Protein AF-A0A8B6HEH1-F1 (afdb_monomer_lite)

pLDDT: mean 71.66, std 18.45, range [23.8, 97.88]

Sequence (821 aa):
MSQALVIECKQECWSCSGVESSSECNHRIQCDDGEVCYMHNFVTESGAVEFDYGCGSSLACSNSGSSILGRRSEGHHVKCTLCCDTRLCNDKLNCTNSGQLPSRLPRECTDLQLSVSGVHTIYPYGQMQLPASVYCYVDSSFHTWTVIQRRINGSVNFYRDWQAYKTGFGQANDEYWLGNDNIHELTSDGNHELMVVMTDFSGVTKFAEYLSFHISSEANGYRLLVSKYDGTAGDSLTRQNGHQFTTFDRDNDSSGSNCAVLYKGAWWYDSCHLSNLNGVYFHGHHDEYATGIDWFTFHGKQTCSHCSAPYKGNAKIPPSIPVTLPCSPNHHTICRKCYDESIAVGKFMCPICDHPFEKDMAPIPEYQSEDIMAYQDFRRRCNSFYMEVVSQLCFAEGTPPCDEVVEKLLSFITIQTTRGQQVTKELTVFDDCIDPTPVVRSFLLQHLIRTSGDEVNRHLEQYFRKALQLVDPSKENYSKTLDLCLLVLQCFEDSCHLRNSEENKEQIVAAIDMLKNACNKLKLDKDQLLENMHHLANTRFSLAIAAKYMHKVFTESADLETRLKRLFDSVSKLFDECESSWPKRYFIKYLCRCYGIDSYQTIRRNCDVTIKRWINLPELQKDQIEECCDRFLVCGKQYTQMRETFVKAALNEDGKQIESLLQCKKDQWITEIRFLLVVYREVTMNFLYGEEQHQFAKVKESLQRTLMNCTEHKDLIRDIFTNSLWRHCPDRNISAEMDLSEQGLSCLLAHCQILFKKIPGQKTWLTPLTNFANHPELMVESYLPSMPQDDLEEVKGAILAARDENGLENPVFYSKDKSIQ

Secondary structure (DSSP, 8-state):
----------------EEES-GGG--------TT-EEEEEEEE-TTS-EEEEEEEE-S----TTS---------------------S---SS----SS-PPPSS--SSGGGG--SS-EEEEE-TTGGGSPPEEEEEEE-TT--EEEE-EE-SSS-S-----HHHHHH-EE-TTSSEE--HHHHHHHHTTS---EEE--B-SSS-B--EEESSEEE--GGGTT-EEE--EESSS--SSGGGTTPPPB-SS---SSSSS-HHHHHSS-B--SSS-SEETTSB--SS--SSSS-BSEETTTT--SB-TTT--BSSPPTTSPPPPEEEE--SSS-EEEEHHHHHHHHHTT--B-TTT--B--TTPPPBP----SHHHHHHHHHHHHHHHHHHHIIIIITGGGPPPPHHHHHHHHHTT-EE-TTS-EE-B-SSS-TT-B-SS----HHHHHHHHH--STTHHHHHHHHHHHHHHHS--STT-HHHHHHHHHHHHHHHHHHHHHTT-S--HHHHHHHHHHTTTHHHHTS--STTHHHHHHHHHHHHHHHHHHHHHHHHHHTS-----HHHHHHHHHHHHHHHH-S-SHHHHHHHHHHHHHHHHHHHHHHHHHS-HHHHHHH--GGG-SS---PPP-GGGGG-HHHHHHHHHHHHHHHTT-HHHHHHTT---SSHHHHHHHHHHHHIIIIIIGGGT-S-HHHHHHHHHHHHHHHHHH-S-HHHHHHHHTT-TTTT-GGGS--SSS-HHHHHHHHHHHHHHHHHTTS-TT-GGGHHHHHHHH-GGGSTTSPPTT-----HHHHHHHHHHTB-TT--B------------

Structure (mmCIF, N/CA/C/O backbone):
data_AF-A0A8B6HEH1-F1
#
_entry.id   AF-A0A8B6HEH1-F1
#
loop_
_atom_site.group_PDB
_atom_site.id
_atom_site.type_symbol
_atom_site.label_atom_id
_atom_site.label_alt_id
_atom_site.label_comp_id
_atom_site.label_asym_id
_atom_site.label_entity_id
_atom_site.label_seq_id
_atom_site.pdbx_PDB_ins_code
_atom_site.Cartn_x
_atom_site.Cartn_y
_atom_site.Cartn_z
_atom_site.occupancy
_atom_site.B_iso_or_equiv
_atom_site.auth_seq_id
_atom_site.auth_comp_id
_atom_site.auth_asym_id
_atom_site.auth_atom_id
_atom_site.pdbx_PDB_model_num
ATOM 1 N N . MET A 1 1 ? 21.364 -5.924 -31.049 1.00 32.03 1 MET A N 1
ATOM 2 C CA . MET A 1 1 ? 20.216 -5.529 -30.204 1.00 32.03 1 MET A CA 1
ATOM 3 C C . MET A 1 1 ? 19.393 -4.438 -30.887 1.00 32.03 1 MET A C 1
ATOM 5 O O . MET A 1 1 ? 19.934 -3.811 -31.790 1.00 32.03 1 MET A O 1
ATOM 9 N N . SER A 1 2 ? 18.144 -4.176 -30.466 1.00 23.80 2 SER A N 1
ATOM 10 C CA . SER A 1 2 ? 17.227 -3.189 -31.097 1.00 23.80 2 SER A CA 1
ATOM 11 C C . SER A 1 2 ? 16.513 -2.218 -30.123 1.00 23.80 2 SER A C 1
ATOM 13 O O . SER A 1 2 ? 16.061 -2.708 -29.094 1.00 23.80 2 SER A O 1
ATOM 15 N N . GLN A 1 3 ? 16.457 -0.884 -30.392 1.00 35.00 3 GLN A N 1
ATOM 16 C CA . GLN A 1 3 ? 16.355 0.200 -29.346 1.00 35.00 3 GLN A CA 1
ATOM 17 C C . GLN A 1 3 ? 15.559 1.526 -29.712 1.00 35.00 3 GLN A C 1
ATOM 19 O O . GLN A 1 3 ? 15.245 1.667 -30.895 1.00 35.00 3 GLN A O 1
ATOM 24 N N . ALA A 1 4 ? 15.189 2.439 -28.745 1.00 30.48 4 ALA A N 1
ATOM 25 C CA . ALA A 1 4 ? 14.327 3.698 -28.874 1.00 30.48 4 ALA A CA 1
ATOM 26 C C . ALA A 1 4 ? 14.358 4.799 -27.696 1.00 30.48 4 ALA A C 1
ATOM 28 O O . ALA A 1 4 ? 15.046 4.488 -26.731 1.00 30.48 4 ALA A O 1
ATOM 29 N N . LEU A 1 5 ? 13.707 6.039 -27.771 1.00 31.48 5 LEU A N 1
ATOM 30 C CA . LEU A 1 5 ? 13.684 7.283 -26.829 1.00 31.48 5 LEU A CA 1
ATOM 31 C C . LEU A 1 5 ? 12.525 8.402 -27.085 1.00 31.48 5 LEU A C 1
ATOM 33 O O . LEU A 1 5 ? 11.971 8.249 -28.166 1.00 31.48 5 LEU A O 1
ATOM 37 N N . VAL A 1 6 ? 12.149 9.475 -26.247 1.00 32.34 6 VAL A N 1
ATOM 38 C CA . VAL A 1 6 ? 10.937 10.491 -26.355 1.00 32.34 6 VAL A CA 1
ATOM 39 C C . VAL A 1 6 ? 10.923 11.945 -25.629 1.00 32.34 6 VAL A C 1
ATOM 41 O O . VAL A 1 6 ? 11.729 12.101 -24.717 1.00 32.34 6 VAL A O 1
ATOM 44 N N . ILE A 1 7 ? 10.086 13.015 -26.013 1.00 35.56 7 ILE A N 1
ATOM 45 C CA . ILE A 1 7 ? 10.205 14.545 -25.722 1.00 35.56 7 ILE A CA 1
ATOM 46 C C . ILE A 1 7 ? 8.944 15.613 -25.920 1.00 35.56 7 ILE A C 1
ATOM 48 O O . ILE A 1 7 ? 8.015 15.130 -26.554 1.00 35.56 7 ILE A O 1
ATOM 52 N N . GLU A 1 8 ? 8.838 16.951 -25.434 1.00 34.47 8 GLU A N 1
ATOM 53 C CA . GLU A 1 8 ? 7.821 18.163 -25.706 1.00 34.47 8 GLU A CA 1
ATOM 54 C C . GLU A 1 8 ? 7.902 19.633 -24.954 1.00 34.47 8 GLU A C 1
ATOM 56 O O . GLU A 1 8 ? 8.156 19.561 -23.756 1.00 34.47 8 GLU A O 1
ATOM 61 N N . CYS A 1 9 ? 7.595 20.918 -25.486 1.00 34.59 9 CYS A N 1
ATOM 62 C CA . CYS A 1 9 ? 7.327 22.295 -24.734 1.00 34.59 9 CYS A CA 1
ATOM 63 C C . CYS A 1 9 ? 6.802 23.730 -25.383 1.00 34.59 9 CYS A C 1
ATOM 65 O O . CYS A 1 9 ? 6.236 23.709 -26.481 1.00 34.59 9 CYS A O 1
ATOM 67 N N . LYS A 1 10 ? 6.879 24.978 -24.708 1.00 34.84 10 LYS A N 1
ATOM 68 C CA . LYS A 1 10 ? 6.156 26.376 -24.900 1.00 34.84 10 LYS A CA 1
ATOM 69 C C . LYS A 1 10 ? 6.829 27.819 -24.463 1.00 34.84 10 LYS A C 1
ATOM 71 O O . LYS A 1 10 ? 7.890 27.748 -23.858 1.00 34.84 10 LYS A O 1
ATOM 76 N N . GLN A 1 11 ? 6.274 29.100 -24.694 1.00 39.94 11 GLN A N 1
ATOM 77 C CA . GLN A 1 11 ? 6.852 30.558 -24.460 1.00 39.94 11 GLN A CA 1
ATOM 78 C C . GLN A 1 11 ? 5.931 31.920 -24.247 1.00 39.94 11 GLN A C 1
ATOM 80 O O . GLN A 1 11 ? 4.718 31.758 -24.175 1.00 39.94 11 GLN A O 1
ATOM 85 N N . GLU A 1 12 ? 6.444 33.232 -24.144 1.00 42.25 12 GLU A N 1
ATOM 86 C CA . GLU A 1 12 ? 5.812 34.655 -23.871 1.00 42.25 12 GLU A CA 1
ATOM 87 C C . GLU A 1 12 ? 6.366 35.976 -24.679 1.00 42.25 12 GLU A C 1
ATOM 89 O O . GLU A 1 12 ? 7.328 35.816 -25.419 1.00 42.25 12 GLU A O 1
ATOM 94 N N . CYS A 1 13 ? 5.877 37.283 -24.545 1.00 56.50 13 CYS A N 1
ATOM 95 C CA . CYS A 1 13 ? 6.078 38.511 -25.482 1.00 56.50 13 CYS A CA 1
ATOM 96 C C . CYS A 1 13 ? 6.459 40.014 -25.013 1.00 56.50 13 CYS A C 1
ATOM 98 O O . CYS A 1 13 ? 6.507 40.255 -23.805 1.00 56.50 13 CYS A O 1
ATOM 100 N N . TRP A 1 14 ? 6.693 41.018 -25.954 1.00 57.50 14 TRP A N 1
ATOM 101 C CA . TRP A 1 14 ? 7.097 42.503 -25.826 1.00 57.50 14 TRP A CA 1
ATOM 102 C C . TRP A 1 14 ? 6.756 43.496 -27.034 1.00 57.50 14 TRP A C 1
ATOM 104 O O . TRP A 1 14 ? 6.256 43.007 -28.041 1.00 57.50 14 TRP A O 1
ATOM 114 N N . SER A 1 15 ? 7.032 44.847 -26.995 1.00 56.28 15 SER A N 1
ATOM 115 C CA . SER A 1 15 ? 6.856 45.842 -28.134 1.00 56.28 15 SER A CA 1
ATOM 116 C C . SER A 1 15 ? 7.619 47.214 -28.077 1.00 56.28 15 SER A C 1
ATOM 118 O O . SER A 1 15 ? 7.469 47.951 -27.104 1.00 56.28 15 SER A O 1
ATOM 120 N N . CYS A 1 16 ? 8.285 47.645 -29.175 1.00 57.88 16 CYS A N 1
ATOM 121 C CA . CYS A 1 16 ? 8.929 48.967 -29.448 1.00 57.88 16 CYS A CA 1
ATOM 122 C C . CYS A 1 16 ? 9.173 49.178 -30.973 1.00 57.88 16 CYS A C 1
ATOM 124 O O . CYS A 1 16 ? 9.117 48.205 -31.711 1.00 57.88 16 CYS A O 1
ATOM 126 N N . SER A 1 17 ? 9.555 50.372 -31.463 1.00 59.47 17 SER A N 1
ATOM 127 C CA . SER A 1 17 ? 9.882 50.598 -32.898 1.00 59.47 17 SER A CA 1
ATOM 128 C C . SER A 1 17 ? 11.116 51.486 -33.117 1.00 59.47 17 SER A C 1
ATOM 130 O O . SER A 1 17 ? 11.271 52.482 -32.414 1.00 59.47 17 SER A O 1
ATOM 132 N N . GLY A 1 18 ? 11.941 51.178 -34.128 1.00 56.84 18 GLY A N 1
ATOM 133 C CA . GLY A 1 18 ? 13.059 52.031 -34.575 1.00 56.84 18 GLY A CA 1
ATOM 134 C C . GLY A 1 18 ? 14.315 51.950 -33.699 1.00 56.84 18 GLY A C 1
ATOM 135 O O . GLY A 1 18 ? 15.012 52.944 -33.523 1.00 56.84 18 GLY A O 1
ATOM 136 N N . VAL A 1 19 ? 14.572 50.788 -33.090 1.00 64.25 19 VAL A N 1
ATOM 137 C CA . VAL A 1 19 ? 15.758 50.534 -32.249 1.00 64.25 19 VAL A CA 1
ATOM 138 C C . VAL A 1 19 ? 16.758 49.634 -32.974 1.00 64.25 19 VAL A C 1
ATOM 140 O O . VAL A 1 19 ? 16.345 48.736 -33.704 1.00 64.25 19 VAL A O 1
ATOM 143 N N . GLU A 1 20 ? 18.061 49.833 -32.759 1.00 53.78 20 GLU A N 1
ATOM 144 C CA . GLU A 1 20 ? 19.129 49.031 -33.393 1.00 53.78 20 GLU A CA 1
ATOM 145 C C . GLU A 1 20 ? 19.333 47.649 -32.726 1.00 53.78 20 GLU A C 1
ATOM 147 O O . GLU A 1 20 ? 20.056 46.802 -33.251 1.00 53.78 20 GLU A O 1
ATOM 152 N N . SER A 1 21 ? 18.696 47.392 -31.574 1.00 55.38 21 SER A N 1
ATOM 153 C CA . SER A 1 21 ? 18.844 46.151 -30.798 1.00 55.38 21 SER A CA 1
ATOM 154 C C . SER A 1 21 ? 17.564 45.750 -30.052 1.00 55.38 21 SER A C 1
ATOM 156 O O . SER A 1 21 ? 16.826 46.594 -29.543 1.00 55.38 21 SER A O 1
ATOM 158 N N . SER A 1 22 ? 17.319 44.441 -29.917 1.00 50.69 22 SER A N 1
ATOM 159 C CA . SER A 1 22 ? 16.185 43.896 -29.151 1.00 50.69 22 SER A CA 1
ATOM 160 C C . SER A 1 22 ? 16.319 44.084 -27.641 1.00 50.69 22 SER A C 1
ATOM 162 O O . SER A 1 22 ? 15.313 44.268 -26.958 1.00 50.69 22 SER A O 1
ATOM 164 N N . SER A 1 23 ? 17.546 44.102 -27.112 1.00 56.97 23 SER A N 1
ATOM 165 C CA . SER A 1 23 ? 17.813 44.254 -25.674 1.00 56.97 23 SER A CA 1
ATOM 166 C C . SER A 1 23 ? 17.598 45.677 -25.148 1.00 56.97 23 SER A C 1
ATOM 168 O O . SER A 1 23 ? 17.706 45.911 -23.947 1.00 56.97 23 SER A O 1
ATOM 170 N N . GLU A 1 24 ? 17.321 46.636 -26.032 1.00 53.62 24 GLU A N 1
ATOM 171 C CA . GLU A 1 24 ? 17.087 48.044 -25.690 1.00 53.62 24 GLU A CA 1
ATOM 172 C C . GLU A 1 24 ? 15.585 48.378 -25.605 1.00 53.62 24 GLU A C 1
ATOM 174 O O . GLU A 1 24 ? 15.198 49.419 -25.064 1.00 53.62 24 GLU A O 1
ATOM 179 N N . CYS A 1 25 ? 14.719 47.462 -26.058 1.00 57.09 25 CYS A N 1
ATOM 180 C CA . CYS A 1 25 ? 13.272 47.598 -25.948 1.00 57.09 25 CYS A CA 1
ATOM 181 C C . CYS A 1 25 ? 12.775 47.291 -24.525 1.00 57.09 25 CYS A C 1
ATOM 183 O O . CYS A 1 25 ? 12.595 46.140 -24.136 1.00 57.09 25 CYS A O 1
ATOM 185 N N . ASN A 1 26 ? 12.510 48.343 -23.748 1.00 56.72 26 ASN A N 1
ATOM 186 C CA . ASN A 1 26 ? 12.128 48.239 -22.334 1.00 56.72 26 ASN A CA 1
ATOM 187 C C . ASN A 1 26 ? 10.605 48.311 -22.068 1.00 56.72 26 ASN A C 1
ATOM 189 O O . ASN A 1 26 ? 10.190 48.406 -20.910 1.00 56.72 26 ASN A O 1
ATOM 193 N N . HIS A 1 27 ? 9.752 48.270 -23.100 1.00 49.78 27 HIS A N 1
ATOM 194 C CA . HIS A 1 27 ? 8.292 48.288 -22.934 1.00 49.78 27 HIS A CA 1
ATOM 195 C C . HIS A 1 27 ? 7.636 46.951 -23.291 1.00 49.78 27 HIS A C 1
ATOM 197 O O . HIS A 1 27 ? 7.671 46.470 -24.425 1.00 49.78 27 HIS A O 1
ATOM 203 N N . ARG A 1 28 ? 7.008 46.343 -22.278 1.00 57.47 28 ARG A N 1
ATOM 204 C CA . ARG A 1 28 ? 6.197 45.137 -22.428 1.00 57.47 28 ARG A CA 1
ATOM 205 C C . ARG A 1 28 ? 4.759 45.531 -22.735 1.00 57.47 28 ARG A C 1
ATOM 207 O O . ARG A 1 28 ? 4.205 46.380 -22.040 1.00 57.47 28 ARG A O 1
ATOM 214 N N . ILE A 1 29 ? 4.155 44.879 -23.723 1.00 48.97 29 ILE A N 1
ATOM 215 C CA . ILE A 1 29 ? 2.712 44.946 -23.971 1.00 48.97 29 ILE A CA 1
ATOM 216 C C . ILE A 1 29 ? 2.129 43.537 -23.993 1.00 48.97 29 ILE A C 1
ATOM 218 O O . ILE A 1 29 ? 2.853 4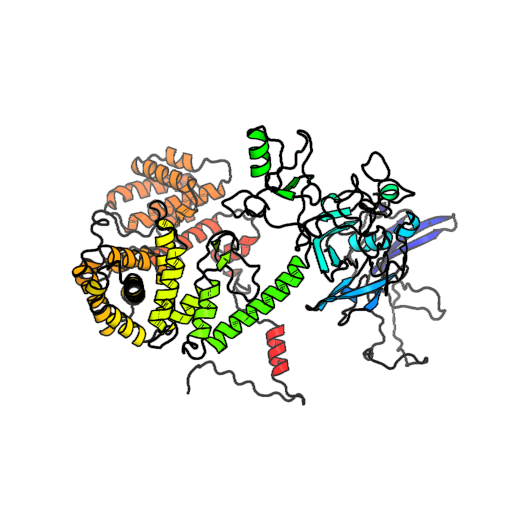2.551 -24.147 1.00 48.97 29 ILE A O 1
ATOM 222 N N . GLN A 1 30 ? 0.815 43.471 -23.844 1.00 51.16 30 GLN A N 1
ATOM 223 C CA . GLN A 1 30 ? 0.006 42.270 -23.963 1.00 51.16 30 GLN A CA 1
ATOM 224 C C . GLN A 1 30 ? -0.860 42.444 -25.218 1.00 51.16 30 GLN A C 1
ATOM 226 O O . GLN A 1 30 ? -1.449 43.510 -25.388 1.00 51.16 30 GLN A O 1
ATOM 231 N N . CYS A 1 31 ? -0.876 41.457 -26.116 1.00 51.28 31 CYS A N 1
ATOM 232 C CA . CYS A 1 31 ? -1.700 41.520 -27.326 1.00 51.28 31 CYS A CA 1
ATOM 233 C C . CYS A 1 31 ? -3.161 41.166 -27.013 1.00 51.28 31 CYS A C 1
ATOM 235 O O . CYS A 1 31 ? -3.418 40.341 -26.134 1.00 51.28 31 CYS A O 1
ATOM 237 N N . ASP A 1 32 ? -4.092 41.775 -27.750 1.00 43.62 32 ASP A N 1
ATOM 238 C CA . ASP A 1 32 ? -5.517 41.427 -27.717 1.00 43.62 32 ASP A CA 1
ATOM 239 C C . ASP A 1 32 ? -5.767 40.042 -28.356 1.00 43.62 32 ASP A C 1
ATOM 241 O O . ASP A 1 32 ? -4.975 39.567 -29.177 1.00 43.62 32 ASP A O 1
ATOM 245 N N . ASP A 1 33 ? -6.892 39.402 -28.013 1.00 45.25 33 ASP A N 1
ATOM 246 C CA . ASP A 1 33 ? -7.259 38.065 -28.504 1.00 45.25 33 ASP A CA 1
ATOM 247 C C . ASP A 1 33 ? -7.231 37.966 -30.043 1.00 45.25 33 ASP A C 1
ATOM 249 O O . ASP A 1 33 ? -8.052 38.554 -30.752 1.00 45.25 33 ASP A O 1
ATOM 253 N N . GLY A 1 34 ? -6.297 37.163 -30.562 1.00 43.25 34 GLY A N 1
ATOM 254 C CA . GLY A 1 34 ? -6.119 36.913 -31.996 1.00 43.25 34 GLY A CA 1
ATOM 255 C C . GLY A 1 34 ? -5.056 37.774 -32.692 1.00 43.25 34 GLY A C 1
ATOM 256 O O . GLY A 1 34 ? -4.797 37.549 -33.877 1.00 43.25 34 GLY A O 1
ATOM 257 N N . GLU A 1 35 ? -4.407 38.708 -31.991 1.00 45.03 35 GLU A N 1
ATOM 258 C CA . GLU A 1 35 ? -3.171 39.347 -32.459 1.00 45.03 35 GLU A CA 1
ATOM 259 C C . GLU A 1 35 ? -1.938 38.632 -31.876 1.00 45.03 35 GLU A C 1
ATOM 261 O O . GLU A 1 35 ? -1.900 38.269 -30.702 1.00 45.03 35 GLU A O 1
ATOM 266 N N . VAL A 1 36 ? -0.907 38.429 -32.701 1.00 48.28 36 VAL A N 1
ATOM 267 C CA . VAL A 1 36 ? 0.369 37.817 -32.298 1.00 48.28 36 VAL A CA 1
ATOM 268 C C . VAL A 1 36 ? 1.513 38.821 -32.351 1.00 48.28 36 VAL A C 1
ATOM 270 O O . VAL A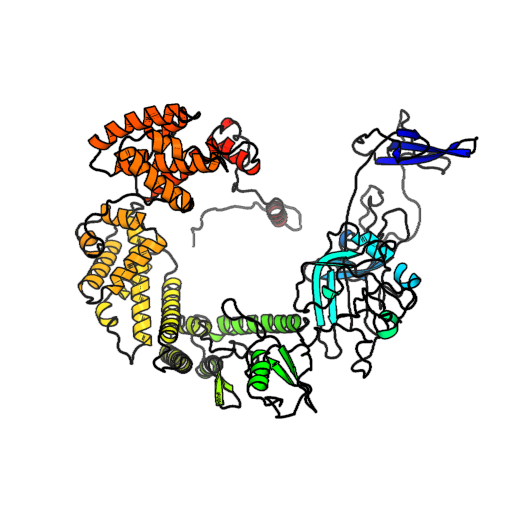 1 36 ? 1.525 39.758 -33.151 1.00 48.28 36 VAL A O 1
ATOM 273 N N . CYS A 1 37 ? 2.485 38.598 -31.477 1.00 55.88 37 CYS A N 1
ATOM 274 C CA . CYS A 1 37 ? 3.676 39.417 -31.317 1.00 55.88 37 CYS A CA 1
ATOM 275 C C . CYS A 1 37 ? 4.624 39.183 -32.503 1.00 55.88 37 CYS A C 1
ATOM 277 O O . CYS A 1 37 ? 5.023 38.044 -32.751 1.00 55.88 37 CYS A O 1
ATOM 279 N N . TYR A 1 38 ? 5.008 40.238 -33.217 1.00 57.66 38 TYR A N 1
ATOM 280 C CA . TYR A 1 38 ? 5.965 40.174 -34.320 1.00 57.66 38 TYR A CA 1
ATOM 281 C C . TYR A 1 38 ? 7.211 41.015 -34.040 1.00 57.66 38 TYR A C 1
ATOM 283 O O . TYR A 1 38 ? 7.195 41.957 -33.248 1.00 57.66 38 TYR A O 1
ATOM 291 N N . MET A 1 39 ? 8.287 40.666 -34.742 1.00 52.06 39 MET A N 1
ATOM 292 C CA . MET A 1 39 ? 9.542 41.402 -34.815 1.00 52.06 39 MET A CA 1
ATOM 293 C C . MET A 1 39 ? 9.950 41.454 -36.287 1.00 52.06 39 MET A C 1
ATOM 295 O O . MET A 1 39 ? 10.003 40.417 -36.945 1.00 52.06 39 MET A O 1
ATOM 299 N N . HIS A 1 40 ? 10.216 42.645 -36.810 1.00 53.22 40 HIS A N 1
ATOM 300 C CA . HIS A 1 40 ? 10.574 42.859 -38.207 1.00 53.22 40 HIS A CA 1
ATOM 301 C C . HIS A 1 40 ? 11.711 43.876 -38.295 1.00 53.22 40 HIS A C 1
ATOM 303 O O . HIS A 1 40 ? 11.538 45.035 -37.923 1.00 53.22 40 HIS A O 1
ATOM 309 N N . ASN A 1 41 ? 12.871 43.469 -38.810 1.00 52.12 41 ASN A N 1
ATOM 310 C CA . ASN A 1 41 ? 13.980 44.386 -39.057 1.00 52.12 41 ASN A CA 1
ATOM 311 C C . ASN A 1 41 ? 13.967 44.934 -40.487 1.00 52.12 41 ASN A C 1
ATOM 313 O O . ASN A 1 41 ? 13.458 44.314 -41.420 1.00 52.12 41 ASN A O 1
ATOM 317 N N . PHE A 1 42 ? 14.509 46.134 -40.659 1.00 55.09 42 PHE A N 1
ATOM 318 C CA . PHE A 1 42 ? 14.665 46.781 -41.954 1.00 55.09 42 PHE A CA 1
ATOM 319 C C . PHE A 1 42 ? 15.983 47.553 -41.996 1.00 55.09 42 PHE A C 1
ATOM 321 O O . PHE A 1 42 ? 16.473 48.049 -40.984 1.00 55.09 42 PHE A O 1
ATOM 328 N N . VAL A 1 43 ? 16.577 47.631 -43.186 1.00 52.34 43 VAL A N 1
ATOM 329 C CA . VAL A 1 43 ? 17.823 48.371 -43.403 1.00 52.34 43 VAL A CA 1
ATOM 330 C C . VAL A 1 43 ? 17.465 49.754 -43.931 1.00 52.34 43 VAL A C 1
ATOM 332 O O . VAL A 1 43 ? 16.775 49.875 -44.943 1.00 52.34 43 VAL A O 1
ATOM 335 N N . THR A 1 44 ? 17.909 50.792 -43.233 1.00 57.53 44 THR A N 1
ATOM 336 C CA . THR A 1 44 ? 17.736 52.192 -43.638 1.00 57.53 44 THR A CA 1
ATOM 337 C C . THR A 1 44 ? 18.672 52.548 -44.800 1.00 57.53 44 THR A C 1
ATOM 339 O O . THR A 1 44 ? 19.648 51.847 -45.068 1.00 57.53 44 THR A O 1
ATOM 342 N N . GLU A 1 45 ? 18.418 53.657 -45.504 1.00 53.47 45 GLU A N 1
ATOM 343 C CA . GLU A 1 45 ? 19.245 54.075 -46.657 1.00 53.47 45 GLU A CA 1
ATOM 344 C C . GLU A 1 45 ? 20.709 54.404 -46.289 1.00 53.47 45 GLU A C 1
ATOM 346 O O . GLU A 1 45 ? 21.577 54.417 -47.161 1.00 53.47 45 GLU A O 1
ATOM 351 N N . SER A 1 46 ? 21.009 54.629 -45.004 1.00 58.44 46 SER A N 1
ATOM 352 C CA . SER A 1 46 ? 22.373 54.778 -44.473 1.00 58.44 46 SER A CA 1
ATOM 353 C C . SER A 1 46 ? 23.090 53.442 -44.214 1.00 58.44 46 SER A C 1
ATOM 355 O O . SER A 1 46 ? 24.283 53.447 -43.911 1.00 58.44 46 SER A O 1
ATOM 357 N N . GLY A 1 47 ? 22.392 52.308 -44.330 1.00 44.16 47 GLY A N 1
ATOM 358 C CA . GLY A 1 47 ? 22.907 50.964 -44.059 1.00 44.16 47 GLY A CA 1
ATOM 359 C C . GLY A 1 47 ? 22.759 50.491 -42.606 1.00 44.16 47 GLY A C 1
ATOM 360 O O . GLY A 1 47 ? 23.176 49.373 -42.306 1.00 44.16 47 GLY A O 1
ATOM 361 N N . ALA A 1 48 ? 22.171 51.295 -41.713 1.00 51.94 48 ALA A N 1
ATOM 362 C CA . ALA A 1 48 ? 21.872 50.878 -40.340 1.00 51.94 48 ALA A CA 1
ATOM 363 C C . ALA A 1 48 ? 20.639 49.956 -40.301 1.00 51.94 48 ALA A C 1
ATOM 365 O O . ALA A 1 48 ? 19.691 50.151 -41.067 1.00 51.94 48 ALA A O 1
ATOM 366 N N . VAL A 1 49 ? 20.655 48.952 -39.421 1.00 55.03 49 VAL A N 1
ATOM 367 C CA . VAL A 1 49 ? 19.581 47.953 -39.290 1.00 55.03 49 VAL A CA 1
ATOM 368 C C . VAL A 1 49 ? 18.735 48.281 -38.065 1.00 55.03 49 VAL A C 1
ATOM 370 O O . VAL A 1 49 ? 19.179 48.094 -36.936 1.00 55.03 49 VAL A O 1
ATOM 373 N N . GLU A 1 50 ? 17.511 48.744 -38.296 1.00 59.75 50 GLU A N 1
ATOM 374 C CA . GLU A 1 50 ? 16.533 49.042 -37.248 1.00 59.75 50 GLU A CA 1
ATOM 375 C C . GLU A 1 50 ? 15.487 47.925 -37.140 1.00 59.75 50 GLU A C 1
ATOM 377 O O . GLU A 1 50 ? 15.244 47.171 -38.086 1.00 59.75 50 GLU A O 1
ATOM 382 N N . PHE A 1 51 ? 14.855 47.819 -35.973 1.00 57.88 51 PHE A N 1
ATOM 383 C CA . PHE A 1 51 ? 13.893 46.775 -35.636 1.00 57.88 51 PHE A CA 1
ATOM 384 C C . PHE A 1 51 ? 12.542 47.372 -35.188 1.00 57.88 51 PHE A C 1
ATOM 386 O O . PHE A 1 51 ? 12.490 48.322 -34.403 1.00 57.88 51 PHE A O 1
ATOM 393 N N . ASP A 1 52 ? 11.444 46.784 -35.669 1.00 52.66 52 ASP A N 1
ATOM 394 C CA . ASP A 1 52 ? 10.049 47.109 -35.340 1.00 52.66 52 ASP A CA 1
ATOM 395 C C . ASP A 1 52 ? 9.373 45.908 -34.652 1.00 52.66 52 ASP A C 1
ATOM 397 O O . ASP A 1 52 ? 9.439 44.788 -35.161 1.00 52.66 52 ASP A O 1
ATOM 401 N N . TYR A 1 53 ? 8.747 46.119 -33.492 1.00 62.25 53 TYR A N 1
ATOM 402 C CA . TYR A 1 53 ? 8.149 45.082 -32.640 1.00 62.25 53 TYR A CA 1
ATOM 403 C C . TYR A 1 53 ? 6.743 45.509 -32.200 1.00 62.25 53 TYR A C 1
ATOM 405 O O . TYR A 1 53 ? 6.578 46.597 -31.648 1.00 62.25 53 TYR A O 1
ATOM 413 N N . GLY A 1 54 ? 5.742 44.640 -32.348 1.00 55.81 54 GLY A N 1
ATOM 414 C CA . GLY A 1 54 ? 4.369 44.940 -31.928 1.00 55.81 54 GLY A CA 1
ATOM 415 C C . GLY A 1 54 ? 3.413 43.753 -32.035 1.00 55.81 54 GLY A C 1
ATOM 416 O O . GLY A 1 54 ? 3.835 42.631 -32.299 1.00 55.81 54 GLY A O 1
ATOM 417 N N . CYS A 1 55 ? 2.116 44.003 -31.842 1.00 57.09 55 CYS A N 1
ATOM 418 C CA . CYS A 1 55 ? 1.038 43.026 -32.048 1.00 57.09 55 CYS A CA 1
ATOM 419 C C . CYS A 1 55 ? 0.412 43.194 -33.444 1.00 57.09 55 CYS A C 1
ATOM 421 O O . CYS A 1 55 ? 0.288 44.319 -33.938 1.00 57.09 55 CYS A O 1
ATOM 423 N N . GLY A 1 56 ? 0.035 42.094 -34.100 1.00 47.91 56 GLY A N 1
ATOM 424 C CA . GLY A 1 56 ? -0.583 42.131 -35.427 1.00 47.91 56 GLY A CA 1
ATOM 425 C C . GLY A 1 56 ? -1.423 40.899 -35.769 1.00 47.91 56 GLY A C 1
ATOM 426 O O . GLY A 1 56 ? -1.251 39.825 -35.196 1.00 47.91 56 GLY A O 1
ATOM 427 N N . SER A 1 57 ? -2.338 41.061 -36.729 1.00 48.44 57 SER A N 1
ATOM 428 C CA . SER A 1 57 ? -3.240 40.008 -37.215 1.00 48.44 57 SER A CA 1
ATOM 429 C C . SER A 1 57 ? -2.768 39.430 -38.556 1.00 48.44 57 SER A C 1
ATOM 431 O O . SER A 1 57 ? -2.236 40.144 -39.406 1.00 48.44 57 SER A O 1
ATOM 433 N N . SER A 1 58 ? -2.983 38.130 -38.769 1.00 42.94 58 SER A N 1
ATOM 434 C CA . SER A 1 58 ? -2.432 37.358 -39.895 1.00 42.94 58 SER A CA 1
ATOM 435 C C . SER A 1 58 ? -3.244 37.411 -41.201 1.00 42.94 58 SER A C 1
ATOM 437 O O . SER A 1 58 ? -2.846 36.797 -42.191 1.00 42.94 58 SER A O 1
ATOM 439 N N . LEU A 1 59 ? -4.381 38.117 -41.238 1.00 42.34 59 LEU A N 1
ATOM 440 C CA . LEU A 1 59 ? -5.392 37.987 -42.300 1.00 42.34 59 LEU A CA 1
ATOM 441 C C . LEU A 1 59 ? -5.574 39.241 -43.174 1.00 42.34 59 LEU A C 1
ATOM 443 O O . LEU A 1 59 ? -6.659 39.815 -43.252 1.00 42.34 59 LEU A O 1
ATOM 447 N N . ALA A 1 60 ? -4.527 39.615 -43.916 1.00 36.19 60 ALA A N 1
ATOM 448 C CA . ALA A 1 60 ? -4.655 40.470 -45.101 1.00 36.19 60 ALA A CA 1
ATOM 449 C C . ALA A 1 60 ? -3.553 40.182 -46.138 1.00 36.19 60 ALA A C 1
ATOM 451 O O . ALA A 1 60 ? -2.366 40.280 -45.838 1.00 36.19 60 ALA A O 1
ATOM 452 N N . CYS A 1 61 ? -3.949 39.882 -47.379 1.00 32.66 61 CYS A N 1
ATOM 453 C CA . CYS A 1 61 ? -3.065 39.836 -48.549 1.00 32.66 61 CYS A CA 1
ATOM 454 C C . CYS A 1 61 ? -3.466 40.940 -49.534 1.00 32.66 61 CYS A C 1
ATOM 456 O O . CYS A 1 61 ? -4.655 41.211 -49.703 1.00 32.66 61 CYS A O 1
ATOM 458 N N . SER A 1 62 ? -2.494 41.548 -50.219 1.00 34.00 62 SER A N 1
ATOM 459 C CA . SER A 1 62 ? -2.773 42.485 -51.315 1.00 34.00 62 SER A CA 1
ATOM 460 C C . SER A 1 62 ? -2.837 41.766 -52.671 1.00 34.00 62 SER A C 1
ATOM 462 O O . SER A 1 62 ? -2.211 40.724 -52.871 1.00 34.00 62 SER A O 1
ATOM 464 N N . ASN A 1 63 ? -3.573 42.339 -53.630 1.00 36.31 63 ASN A N 1
ATOM 465 C CA . ASN A 1 63 ? -3.852 41.725 -54.939 1.00 36.31 63 ASN A CA 1
ATOM 466 C C . ASN A 1 63 ? -2.625 41.558 -55.869 1.00 36.31 63 ASN A C 1
ATOM 468 O O . ASN A 1 63 ? -2.789 41.104 -56.999 1.00 36.31 63 ASN A O 1
ATOM 472 N N . SER A 1 64 ? -1.415 41.933 -55.439 1.00 35.94 64 SER A N 1
ATOM 473 C CA . SER A 1 64 ? -0.168 41.811 -56.214 1.00 35.94 64 SER A CA 1
ATOM 474 C C . SER A 1 64 ? 0.731 40.636 -55.802 1.00 35.94 64 SER A C 1
ATOM 476 O O . SER A 1 64 ? 1.758 40.427 -56.441 1.00 35.94 64 SER A O 1
ATOM 478 N N . GLY A 1 65 ? 0.352 39.844 -54.790 1.00 41.91 65 GLY A N 1
ATOM 479 C CA . GLY A 1 65 ? 0.978 38.539 -54.520 1.00 41.91 65 GLY A CA 1
ATOM 480 C C . GLY A 1 65 ? 2.355 38.556 -53.842 1.00 41.91 65 GLY A C 1
ATOM 481 O O . GLY A 1 65 ? 3.032 37.532 -53.857 1.00 41.91 65 GLY A O 1
ATOM 482 N N . SER A 1 66 ? 2.755 39.673 -53.225 1.00 36.28 66 SER A N 1
ATOM 483 C CA . SER A 1 66 ? 4.005 39.794 -52.457 1.00 36.28 66 SER A CA 1
ATOM 484 C C . SER A 1 66 ? 3.761 40.428 -51.085 1.00 36.28 66 SER A C 1
ATOM 486 O O . SER A 1 66 ? 3.066 41.439 -50.996 1.00 36.28 66 SER A O 1
ATOM 488 N N . SER A 1 67 ? 4.397 39.857 -50.054 1.00 31.59 67 SER A N 1
ATOM 489 C CA . SER A 1 67 ? 4.361 40.249 -48.630 1.00 31.59 67 SER A CA 1
ATOM 490 C C . SER A 1 67 ? 3.005 40.094 -47.915 1.00 31.59 67 SER A C 1
ATOM 492 O O . SER A 1 67 ? 1.977 40.593 -48.365 1.00 31.59 67 SER A O 1
ATOM 494 N N . ILE A 1 68 ? 3.019 39.430 -46.748 1.00 34.94 68 ILE A N 1
ATOM 495 C CA . ILE A 1 68 ? 1.835 39.165 -45.907 1.00 34.94 68 ILE A CA 1
ATOM 496 C C . ILE A 1 68 ? 2.087 39.656 -44.470 1.00 34.94 68 ILE A C 1
ATOM 498 O O . ILE A 1 68 ? 2.338 38.869 -43.565 1.00 34.94 68 ILE A O 1
ATOM 502 N N . LEU A 1 69 ? 2.021 40.974 -44.265 1.00 35.66 69 LEU A N 1
ATOM 503 C CA . LEU A 1 69 ? 1.825 41.599 -42.950 1.00 35.66 69 LEU A CA 1
ATOM 504 C C . LEU A 1 69 ? 0.981 42.866 -43.136 1.00 35.66 69 LEU A C 1
ATOM 506 O O . LEU A 1 69 ? 1.469 43.893 -43.609 1.00 35.66 69 LEU A O 1
ATOM 510 N N . GLY A 1 70 ? -0.305 42.788 -42.794 1.00 37.62 70 GLY A N 1
ATOM 511 C CA . GLY A 1 70 ? -1.219 43.926 -42.857 1.00 37.62 70 GLY A CA 1
ATOM 512 C C . GLY A 1 70 ? -1.229 44.715 -41.550 1.00 37.62 70 GLY A C 1
ATOM 513 O O . GLY A 1 70 ? -1.776 44.244 -40.556 1.00 37.62 70 GLY A O 1
ATOM 514 N N . ARG A 1 71 ? -0.697 45.945 -41.545 1.00 40.47 71 ARG A N 1
ATOM 515 C CA . ARG A 1 71 ? -1.014 46.914 -40.476 1.00 40.47 71 ARG A CA 1
ATOM 516 C C . ARG A 1 71 ? -2.505 47.290 -40.544 1.00 40.47 71 ARG A C 1
ATOM 518 O O . ARG A 1 71 ? -3.082 47.321 -41.633 1.00 40.47 71 ARG A O 1
ATOM 525 N N . ARG A 1 72 ? -3.121 47.604 -39.392 1.00 33.94 72 ARG A N 1
ATOM 526 C CA . ARG A 1 72 ? -4.531 48.041 -39.310 1.00 33.94 72 ARG A CA 1
ATOM 527 C C . ARG A 1 72 ? -4.802 49.187 -40.297 1.00 33.94 72 ARG A C 1
ATOM 529 O O . ARG A 1 72 ? -4.128 50.213 -40.263 1.00 33.94 72 ARG A O 1
ATOM 536 N N . SER A 1 73 ? -5.816 49.016 -41.141 1.00 34.50 73 SER A N 1
ATOM 537 C CA . SER A 1 73 ? -6.413 50.073 -41.965 1.00 34.50 73 SER A CA 1
ATOM 538 C C . SER A 1 73 ? -7.931 49.874 -42.016 1.00 34.50 73 SER A C 1
ATOM 540 O O . SER A 1 73 ? -8.425 48.752 -41.896 1.00 34.50 73 SER A O 1
ATOM 542 N N . GLU A 1 74 ? -8.685 50.968 -42.090 1.00 36.56 74 GLU A N 1
ATOM 543 C CA . GLU A 1 74 ? -10.109 50.964 -41.747 1.00 36.56 74 GLU A CA 1
ATOM 544 C C . GLU A 1 74 ? -11.025 50.721 -42.965 1.00 36.56 74 GLU A C 1
ATOM 546 O O . GLU A 1 74 ? -11.320 51.641 -43.726 1.00 36.56 74 GLU A O 1
ATOM 551 N N . GLY A 1 75 ? -11.573 49.502 -43.090 1.00 35.88 75 GLY A N 1
ATOM 552 C CA . GLY A 1 75 ? -12.930 49.308 -43.629 1.00 35.88 75 GLY A CA 1
ATOM 553 C C . GLY A 1 75 ? -13.172 48.298 -44.770 1.00 35.88 75 GLY A C 1
ATOM 554 O O . GLY A 1 75 ? -12.462 48.257 -45.768 1.00 35.88 75 GLY A O 1
ATOM 555 N N . HIS A 1 76 ? -14.336 47.639 -44.658 1.00 28.95 76 HIS A N 1
ATOM 556 C CA . HIS A 1 76 ? -15.140 46.950 -45.691 1.00 28.95 76 HIS A CA 1
ATOM 557 C C . HIS A 1 76 ? -14.742 45.538 -46.193 1.00 28.95 76 HIS A C 1
ATOM 559 O O . HIS A 1 76 ? -13.593 45.115 -46.176 1.00 28.95 76 HIS A O 1
ATOM 565 N N . HIS A 1 77 ? -15.777 44.779 -46.598 1.00 38.62 77 HIS A N 1
ATOM 566 C CA . HIS A 1 77 ? -15.764 43.326 -46.853 1.00 38.62 77 HIS A CA 1
ATOM 567 C C . HIS A 1 77 ? -15.637 42.936 -48.339 1.00 38.62 77 HIS A C 1
ATOM 569 O O . HIS A 1 77 ? -16.213 43.606 -49.195 1.00 38.62 77 HIS A O 1
ATOM 575 N N . VAL A 1 78 ? -15.097 41.736 -48.620 1.00 27.48 78 VAL A N 1
ATOM 576 C CA . VAL A 1 78 ? -15.387 40.935 -49.837 1.00 27.48 78 VAL A CA 1
ATOM 577 C C . VAL A 1 78 ? -15.472 39.432 -49.476 1.00 27.48 78 VAL A C 1
ATOM 579 O O . VAL A 1 78 ? -14.858 38.994 -48.508 1.00 27.48 78 VAL A O 1
ATOM 582 N N . LYS A 1 79 ? -16.258 38.637 -50.224 1.00 28.11 79 LYS A N 1
ATOM 583 C CA . LYS A 1 79 ? -16.402 37.168 -50.064 1.00 28.11 79 LYS A CA 1
ATOM 584 C C . LYS A 1 79 ? -15.364 36.373 -50.874 1.00 28.11 79 LYS A C 1
ATOM 586 O O . LYS A 1 79 ? -14.995 36.787 -51.968 1.00 28.11 79 LYS A O 1
ATOM 591 N N . CYS A 1 80 ? -15.012 35.175 -50.400 1.00 28.45 80 CYS A N 1
ATOM 592 C CA . CYS A 1 80 ? -14.283 34.157 -51.175 1.00 28.45 80 CYS A CA 1
ATOM 593 C C . CYS A 1 80 ? -15.247 33.230 -51.959 1.00 28.45 80 CYS A C 1
ATOM 595 O O . CYS A 1 80 ? -16.414 33.102 -51.585 1.00 28.45 80 CYS A O 1
ATOM 597 N N . THR A 1 81 ? -14.771 32.592 -53.039 1.00 27.81 81 THR A N 1
ATOM 598 C CA . THR A 1 81 ? -15.550 31.690 -53.922 1.00 27.81 81 THR A CA 1
ATOM 599 C C . THR A 1 81 ? -14.742 30.422 -54.271 1.00 27.81 81 THR A C 1
ATOM 601 O O . THR A 1 81 ? -13.521 30.421 -54.155 1.00 27.81 81 THR A O 1
ATOM 604 N N . LEU A 1 82 ? -15.426 29.333 -54.642 1.00 33.62 82 LEU A N 1
ATOM 605 C CA . LEU A 1 82 ? -14.939 27.941 -54.625 1.00 33.62 82 LEU A CA 1
ATOM 606 C C . LEU A 1 82 ? -13.746 27.574 -55.544 1.00 33.62 82 LEU A C 1
ATOM 608 O O . LEU A 1 82 ? -13.690 27.963 -56.705 1.00 33.62 82 LEU A O 1
ATOM 612 N N . CYS A 1 83 ? -12.913 26.673 -55.006 1.00 41.72 83 CYS A N 1
ATOM 613 C CA . CYS A 1 83 ? -12.331 25.452 -55.601 1.00 41.72 83 CYS A CA 1
ATOM 614 C C . CYS A 1 83 ? -11.865 25.428 -57.078 1.00 41.72 83 CYS A C 1
ATOM 616 O O . CYS A 1 83 ? -12.686 25.293 -57.981 1.00 41.72 83 CYS A O 1
ATOM 618 N N . CYS A 1 84 ? -10.542 25.328 -57.280 1.00 30.12 84 CYS A N 1
ATOM 619 C CA . CYS A 1 84 ? -9.828 24.678 -58.401 1.00 30.12 84 CYS A CA 1
ATOM 620 C C . CYS A 1 84 ? -8.340 24.504 -57.995 1.00 30.12 84 CYS A C 1
ATOM 622 O O . CYS A 1 84 ? -7.828 25.360 -57.281 1.00 30.12 84 CYS A O 1
ATOM 624 N N . ASP A 1 85 ? -7.560 23.502 -58.414 1.00 34.19 85 ASP A N 1
ATOM 625 C CA . ASP A 1 85 ? -7.870 22.174 -58.980 1.00 34.19 85 ASP A CA 1
ATOM 626 C C . ASP A 1 85 ? -6.601 21.282 -58.878 1.00 34.19 85 ASP A C 1
ATOM 628 O O . ASP A 1 85 ? -5.541 21.678 -59.367 1.00 34.19 85 ASP A O 1
ATOM 632 N N . THR A 1 86 ? -6.646 20.121 -58.204 1.00 30.94 86 THR A N 1
ATOM 633 C CA . THR A 1 86 ? -5.636 19.030 -58.297 1.00 30.94 86 THR A CA 1
ATOM 634 C C . THR A 1 86 ? -6.071 17.759 -57.541 1.00 30.94 86 THR A C 1
ATOM 636 O O . THR A 1 86 ? -6.939 17.778 -56.674 1.00 30.94 86 THR A O 1
ATOM 639 N N . ARG A 1 87 ? -5.475 16.609 -57.889 1.00 32.69 87 ARG A N 1
ATOM 640 C CA . ARG A 1 87 ? -6.075 15.263 -57.737 1.00 32.69 87 ARG A CA 1
ATOM 641 C C . ARG A 1 87 ? -5.803 14.486 -56.428 1.00 32.69 87 ARG A C 1
ATOM 643 O O . ARG A 1 87 ? -5.850 13.261 -56.449 1.00 32.69 87 ARG A O 1
ATOM 650 N N . LEU A 1 88 ? -5.529 15.156 -55.306 1.00 32.12 88 LEU A N 1
ATOM 651 C CA . LEU A 1 88 ? -5.090 14.518 -54.042 1.00 32.12 88 LEU A CA 1
ATOM 652 C C . LEU A 1 88 ? -6.073 14.689 -52.863 1.00 32.12 88 LEU A C 1
ATOM 654 O O . LEU A 1 88 ? -5.655 14.881 -51.726 1.00 32.12 88 LEU A O 1
ATOM 658 N N . CYS A 1 89 ? -7.384 14.630 -53.116 1.00 33.09 89 CYS A N 1
ATOM 659 C CA . CYS A 1 89 ? -8.412 14.866 -52.090 1.00 33.09 89 CYS A CA 1
ATOM 660 C C . CYS A 1 89 ? -9.522 13.794 -52.096 1.00 33.09 89 CYS A C 1
ATOM 662 O O . CYS A 1 89 ? -10.695 14.101 -52.272 1.00 33.09 89 CYS A O 1
ATOM 664 N N . ASN A 1 90 ? -9.134 12.520 -51.966 1.00 33.91 90 ASN A N 1
ATOM 665 C CA . ASN A 1 90 ? -10.037 11.397 -51.672 1.00 33.91 90 ASN A CA 1
ATOM 666 C C . ASN A 1 90 ? -9.246 10.231 -51.050 1.00 33.91 90 ASN A C 1
ATOM 668 O O . ASN A 1 90 ? -8.909 9.269 -51.731 1.00 33.91 90 ASN A O 1
ATOM 672 N N . ASP A 1 91 ? -8.898 10.359 -49.768 1.00 31.00 91 ASP A N 1
ATOM 673 C CA . ASP A 1 91 ? -9.419 9.442 -48.743 1.00 31.00 91 ASP A CA 1
ATOM 674 C C . ASP A 1 91 ? -9.051 9.919 -47.322 1.00 31.00 91 ASP A C 1
ATOM 676 O O . ASP A 1 91 ? -7.901 10.230 -47.026 1.00 31.00 91 ASP A O 1
ATOM 680 N N . LYS A 1 92 ? -10.051 9.941 -46.430 1.00 33.31 92 LYS A N 1
ATOM 681 C CA . LYS A 1 92 ? -9.925 10.024 -44.957 1.00 33.31 92 LYS A CA 1
ATOM 682 C C . LYS A 1 92 ? -9.143 11.200 -44.329 1.00 33.31 92 LYS A C 1
ATOM 684 O O . LYS A 1 92 ? -8.460 11.015 -43.326 1.00 33.31 92 LYS A O 1
ATOM 689 N N . LEU A 1 93 ? -9.387 12.430 -44.784 1.00 31.89 93 LEU A N 1
ATOM 690 C CA . LEU A 1 93 ? -9.333 13.611 -43.905 1.00 31.89 93 LEU A CA 1
ATOM 691 C C . LEU A 1 93 ? -10.647 14.396 -44.013 1.00 31.89 93 LEU A C 1
ATOM 693 O O . LEU A 1 93 ? -11.121 14.674 -45.113 1.00 31.89 93 LEU A O 1
ATOM 697 N N . ASN A 1 94 ? -11.249 14.736 -42.869 1.00 28.78 94 ASN A N 1
ATOM 698 C CA . ASN A 1 94 ? -12.528 15.448 -42.812 1.00 28.78 94 ASN A CA 1
ATOM 699 C C . ASN A 1 94 ? -12.339 16.944 -43.101 1.00 28.78 94 ASN A C 1
ATOM 701 O O . ASN A 1 94 ? -12.159 17.746 -42.185 1.00 28.78 94 ASN A O 1
ATOM 705 N N . CYS A 1 95 ? -12.441 17.339 -44.369 1.00 28.36 95 CYS A N 1
ATOM 706 C CA . CYS A 1 95 ? -12.625 18.742 -44.730 1.00 28.36 95 CYS A CA 1
ATOM 707 C C . CYS A 1 95 ? -14.026 19.216 -44.307 1.00 28.36 95 CYS A C 1
ATOM 709 O O . CYS A 1 95 ? -15.019 18.952 -44.985 1.00 28.36 95 CYS A O 1
ATOM 711 N N . THR A 1 96 ? -14.114 19.942 -43.192 1.00 29.72 96 THR A N 1
ATOM 712 C CA . THR A 1 96 ? -15.289 20.761 -42.866 1.00 29.72 96 THR A CA 1
ATOM 713 C C . THR A 1 96 ? -15.353 21.992 -43.784 1.00 29.72 96 THR A C 1
ATOM 715 O O . THR A 1 96 ? -14.371 22.358 -44.430 1.00 29.72 96 THR A O 1
ATOM 718 N N . ASN A 1 97 ? -16.514 22.654 -43.867 1.00 29.44 97 ASN A N 1
ATOM 719 C CA . ASN A 1 97 ? -16.786 23.752 -44.818 1.00 29.44 97 ASN A CA 1
ATOM 720 C C . ASN A 1 97 ? -16.085 25.098 -44.490 1.00 29.44 97 ASN A C 1
ATOM 722 O O . ASN A 1 97 ? -16.592 26.173 -44.810 1.00 29.44 97 ASN A O 1
ATOM 726 N N . SER A 1 98 ? -14.911 25.048 -43.864 1.00 30.98 98 SER A N 1
ATOM 727 C CA . SER A 1 98 ? -14.054 26.182 -43.518 1.00 30.98 98 SER A CA 1
ATOM 728 C C . SER A 1 98 ? -12.603 25.810 -43.828 1.00 30.98 98 SER A C 1
ATOM 730 O O . SER A 1 98 ? -11.958 25.116 -43.046 1.00 30.98 98 SER A O 1
ATOM 732 N N . GLY A 1 99 ? -12.100 26.245 -44.987 1.00 31.31 99 GLY A N 1
ATOM 733 C CA . GLY A 1 99 ? -10.765 25.897 -45.493 1.00 31.31 99 GLY A CA 1
ATOM 734 C C . GLY A 1 99 ? -9.622 26.563 -44.723 1.00 31.31 99 GLY A C 1
ATOM 735 O O . GLY A 1 99 ? -8.995 27.488 -45.233 1.00 31.31 99 GLY A O 1
ATOM 736 N N . GLN A 1 100 ? -9.366 26.100 -43.502 1.00 31.22 100 GLN A N 1
ATOM 737 C CA . GLN A 1 100 ? -8.238 26.498 -42.660 1.00 31.22 100 GLN A CA 1
ATOM 738 C C . GLN A 1 100 ? -7.143 25.423 -42.697 1.00 31.22 100 GLN A C 1
ATOM 740 O O . GLN A 1 100 ? -7.433 24.229 -42.637 1.00 31.22 100 GLN A O 1
ATOM 745 N N . LEU A 1 101 ? -5.881 25.851 -42.764 1.00 32.78 101 LEU A N 1
ATOM 746 C CA . LEU A 1 101 ? -4.734 24.992 -42.457 1.00 32.78 101 LEU A CA 1
ATOM 747 C C . LEU A 1 101 ? -4.562 24.883 -40.926 1.00 32.78 101 LEU A C 1
ATOM 749 O O . LEU A 1 101 ? -4.915 25.835 -40.224 1.00 32.78 101 LEU A O 1
ATOM 753 N N . PRO A 1 102 ? -4.020 23.769 -40.393 1.00 33.50 102 PRO A N 1
ATOM 754 C CA . PRO A 1 102 ? -3.787 23.611 -38.956 1.00 33.50 102 PRO A CA 1
ATOM 755 C C . PRO A 1 102 ? -2.879 24.705 -38.376 1.00 33.50 102 PRO A C 1
ATOM 757 O O . PRO A 1 102 ? -1.873 25.082 -38.975 1.00 33.50 102 PRO A O 1
ATOM 760 N N . SER A 1 103 ? -3.224 25.198 -37.185 1.00 44.50 103 SER A N 1
ATOM 761 C CA . SER A 1 103 ? -2.589 26.362 -36.547 1.00 44.50 103 SER A CA 1
ATOM 762 C C . SER A 1 103 ? -1.219 26.094 -35.906 1.00 44.50 103 SER A C 1
ATOM 764 O O . SER A 1 103 ? -0.523 27.042 -35.548 1.00 44.50 103 SER A O 1
ATOM 766 N N . ARG A 1 104 ? -0.800 24.829 -35.786 1.00 53.28 104 ARG A N 1
ATOM 767 C CA . ARG A 1 104 ? 0.516 24.404 -35.281 1.00 53.28 104 ARG A CA 1
ATOM 768 C C . ARG A 1 104 ? 1.000 23.225 -36.130 1.00 53.28 104 ARG A C 1
ATOM 770 O O . ARG A 1 104 ? 0.195 22.370 -36.493 1.00 53.28 104 ARG A O 1
ATOM 777 N N . LEU A 1 105 ? 2.290 23.191 -36.470 1.00 65.62 105 LEU A N 1
ATOM 778 C CA . LEU A 1 105 ? 2.910 21.986 -37.034 1.00 65.62 105 LEU A CA 1
ATOM 779 C C . LEU A 1 105 ? 3.328 21.052 -35.887 1.00 65.62 105 LEU A C 1
ATOM 781 O O . LEU A 1 105 ? 3.747 21.568 -34.849 1.00 65.62 105 LEU A O 1
ATOM 785 N N . PRO A 1 106 ? 3.232 19.722 -36.063 1.00 78.44 106 PRO A N 1
ATOM 786 C CA . PRO A 1 106 ? 3.563 18.755 -35.021 1.00 78.44 106 PRO A CA 1
ATOM 787 C C . PRO A 1 106 ? 5.060 18.810 -34.714 1.00 78.44 106 PRO A C 1
ATOM 789 O O . PRO A 1 106 ? 5.887 18.573 -35.600 1.00 78.44 106 PRO A O 1
ATOM 792 N N . ARG A 1 107 ? 5.415 19.145 -33.474 1.00 83.62 107 ARG A N 1
ATOM 793 C CA . ARG A 1 107 ? 6.807 19.261 -33.033 1.00 83.62 107 ARG A CA 1
ATOM 794 C C . ARG A 1 107 ? 7.442 17.891 -32.834 1.00 83.62 107 ARG A C 1
ATOM 796 O O . ARG A 1 107 ? 8.583 17.685 -33.238 1.00 83.62 107 ARG A O 1
ATOM 803 N N . GLU A 1 108 ? 6.668 16.959 -32.291 1.00 83.81 108 GLU A N 1
ATOM 804 C CA . GLU A 1 108 ? 7.014 15.552 -32.111 1.00 83.81 108 GLU A CA 1
ATOM 805 C C . GLU A 1 108 ? 5.791 14.633 -32.315 1.00 83.81 108 GLU A C 1
ATOM 807 O O . GLU A 1 108 ? 4.716 15.088 -32.706 1.00 83.81 108 GLU A O 1
ATOM 812 N N . CYS A 1 109 ? 5.933 13.320 -32.101 1.00 83.75 109 CYS A N 1
ATOM 813 C CA . CYS A 1 109 ? 4.872 12.358 -32.410 1.00 83.75 109 CYS A CA 1
ATOM 814 C C . CYS A 1 109 ? 3.616 12.499 -31.532 1.00 83.75 109 CYS A C 1
ATOM 816 O O . CYS A 1 109 ? 2.535 12.111 -31.967 1.00 83.75 109 CYS A O 1
ATOM 818 N N . THR A 1 110 ? 3.725 13.064 -30.327 1.00 84.44 110 THR A N 1
ATOM 819 C CA . THR A 1 110 ? 2.589 13.274 -29.414 1.00 84.44 110 THR A CA 1
ATOM 820 C C . THR A 1 110 ? 1.538 14.223 -30.007 1.00 84.44 110 THR A C 1
ATOM 822 O O . THR A 1 110 ? 0.341 13.988 -29.849 1.00 84.44 110 THR A O 1
ATOM 825 N N . ASP A 1 111 ? 1.964 15.233 -30.779 1.00 80.12 111 ASP A N 1
ATOM 826 C CA . ASP A 1 111 ? 1.071 16.161 -31.495 1.00 80.12 111 ASP A CA 1
ATOM 827 C C . ASP A 1 111 ? 0.245 15.475 -32.611 1.00 80.12 111 ASP A C 1
ATOM 829 O O . ASP A 1 111 ? -0.739 16.041 -33.086 1.00 80.12 111 ASP A O 1
ATOM 833 N N . LEU A 1 112 ? 0.636 14.276 -33.070 1.00 74.81 112 LEU A N 1
ATOM 834 C CA . LEU A 1 112 ? 0.059 13.624 -34.256 1.00 74.81 112 LEU A CA 1
ATOM 835 C C . LEU A 1 112 ? -1.201 12.777 -33.988 1.00 74.81 112 LEU A C 1
ATOM 837 O O . LEU A 1 112 ? -1.810 12.312 -34.950 1.00 74.81 112 LEU A O 1
ATOM 841 N N . GLN A 1 113 ? -1.591 12.559 -32.724 1.00 73.69 113 GLN A N 1
ATOM 842 C CA . GLN A 1 113 ? -2.774 11.765 -32.323 1.00 73.69 113 GLN A CA 1
ATOM 843 C C . GLN A 1 113 ? -2.868 10.387 -33.022 1.00 73.69 113 GLN A C 1
ATOM 845 O O . GLN A 1 113 ? -3.876 10.031 -33.637 1.00 73.69 113 GLN A O 1
ATOM 850 N N . LEU A 1 114 ? -1.783 9.611 -32.957 1.00 73.50 114 LEU A N 1
ATOM 851 C CA . LEU A 1 114 ? -1.628 8.366 -33.714 1.00 73.50 114 LEU A CA 1
ATOM 852 C C . LEU A 1 114 ? -2.280 7.157 -33.033 1.00 73.50 114 LEU A C 1
ATOM 854 O O . LEU A 1 114 ? -2.182 6.965 -31.827 1.00 73.50 114 LEU A O 1
ATOM 858 N N . SER A 1 115 ? -2.877 6.281 -33.845 1.00 69.62 115 SER A N 1
ATOM 859 C CA . SER A 1 115 ? -3.447 4.994 -33.414 1.00 69.62 115 SER A CA 1
ATOM 860 C C . SER A 1 115 ? -2.613 3.772 -33.824 1.00 69.62 115 SER A C 1
ATOM 862 O O . SER A 1 115 ? -2.934 2.651 -33.434 1.00 69.62 115 SER A O 1
ATOM 864 N N . VAL A 1 116 ? -1.550 3.969 -34.613 1.00 72.19 116 VAL A N 1
ATOM 865 C CA . VAL A 1 116 ? -0.631 2.918 -35.080 1.00 72.19 116 VAL A CA 1
ATOM 866 C C . VAL A 1 116 ? 0.803 3.441 -35.172 1.00 72.19 116 VAL A C 1
ATOM 868 O O . VAL A 1 116 ? 1.034 4.602 -35.507 1.00 72.19 116 VAL A O 1
ATOM 871 N N . SER A 1 117 ? 1.775 2.562 -34.917 1.00 78.31 117 SER A N 1
ATOM 872 C CA . SER A 1 117 ? 3.201 2.878 -35.069 1.00 78.31 117 SER A CA 1
ATOM 873 C C . SER A 1 117 ? 3.590 3.047 -36.544 1.00 78.31 117 SER A C 1
ATOM 875 O O . SER A 1 117 ? 3.187 2.244 -37.387 1.00 78.31 117 SER A O 1
ATOM 877 N N . GLY A 1 118 ? 4.422 4.038 -36.869 1.00 79.50 118 GLY A N 1
ATOM 878 C CA . GLY A 1 118 ? 4.855 4.307 -38.243 1.00 79.50 118 GLY A CA 1
ATOM 879 C C . GLY A 1 118 ? 5.796 5.504 -38.380 1.00 79.50 118 GLY A C 1
ATOM 880 O O . GLY A 1 118 ? 5.960 6.291 -37.448 1.00 79.50 118 GLY A O 1
ATOM 881 N N . VAL A 1 119 ? 6.416 5.654 -39.555 1.00 83.81 119 VAL A N 1
ATOM 882 C CA . VAL A 1 119 ? 7.261 6.821 -39.858 1.00 83.81 119 VAL A CA 1
ATOM 883 C C . VAL A 1 119 ? 6.392 8.028 -40.190 1.00 83.81 119 VAL A C 1
ATOM 885 O O . VAL A 1 119 ? 5.551 7.952 -41.083 1.00 83.81 119 VAL A O 1
ATOM 888 N N . HIS A 1 120 ? 6.640 9.142 -39.505 1.00 84.56 120 HIS A N 1
ATOM 889 C CA . HIS A 1 120 ? 5.943 10.409 -39.699 1.00 84.56 120 HIS A CA 1
ATOM 890 C C . HIS A 1 120 ? 6.934 11.578 -39.761 1.00 84.56 120 HIS A C 1
ATOM 892 O O . HIS A 1 120 ? 8.109 11.444 -39.410 1.00 84.56 120 HIS A O 1
ATOM 898 N N . THR A 1 121 ? 6.444 12.733 -40.208 1.00 85.25 121 THR A N 1
ATOM 899 C CA . THR A 1 121 ? 7.216 13.976 -40.275 1.00 85.25 121 THR A CA 1
ATOM 900 C C . THR A 1 121 ? 6.870 14.878 -39.098 1.00 85.25 121 THR A C 1
ATOM 902 O O . THR A 1 121 ? 5.699 15.196 -38.894 1.00 85.25 121 THR A O 1
ATOM 905 N N . ILE A 1 122 ? 7.894 15.323 -38.376 1.00 84.44 122 ILE A N 1
ATOM 906 C CA . ILE A 1 122 ? 7.804 16.259 -37.252 1.00 84.44 122 ILE A CA 1
ATOM 907 C C . ILE A 1 122 ? 8.681 17.495 -37.506 1.00 84.44 122 ILE A C 1
ATOM 909 O O . ILE A 1 122 ? 9.541 17.493 -38.392 1.00 84.44 122 ILE A O 1
ATOM 913 N N . TYR A 1 123 ? 8.478 18.548 -36.718 1.00 83.25 123 TYR A N 1
ATOM 914 C CA . TYR A 1 123 ? 9.147 19.842 -36.857 1.00 83.25 123 TYR A CA 1
ATOM 915 C C . TYR A 1 123 ? 9.732 20.296 -35.503 1.00 83.25 123 TYR A C 1
ATOM 917 O O . TYR A 1 123 ? 9.129 21.141 -34.839 1.00 83.25 123 TYR A O 1
ATOM 925 N N . PRO A 1 124 ? 10.905 19.778 -35.080 1.00 78.81 124 PRO A N 1
ATOM 926 C CA . PRO A 1 124 ? 11.508 20.059 -33.765 1.00 78.81 124 PRO A CA 1
ATOM 927 C C . PRO A 1 124 ? 11.633 21.552 -33.418 1.00 78.81 124 PRO A C 1
ATOM 929 O O . PRO A 1 124 ? 11.343 21.978 -32.297 1.00 78.81 124 PRO A O 1
ATOM 932 N N . TYR A 1 125 ? 11.999 22.341 -34.431 1.00 73.56 125 TYR A N 1
ATOM 933 C CA . TYR A 1 125 ? 12.188 23.795 -34.415 1.00 73.56 125 TYR A CA 1
ATOM 934 C C . TYR A 1 125 ? 10.897 24.594 -34.713 1.00 73.56 125 TYR A C 1
ATOM 936 O O . TYR A 1 125 ? 10.939 25.809 -34.916 1.00 73.56 125 TYR A O 1
ATOM 944 N N . GLY A 1 126 ? 9.739 23.935 -34.811 1.00 64.38 126 GLY A N 1
ATOM 945 C CA . GLY A 1 126 ? 8.474 24.559 -35.201 1.00 64.38 126 GLY A CA 1
ATOM 946 C C . GLY A 1 126 ? 8.426 25.012 -36.668 1.00 64.38 126 GLY A C 1
ATOM 947 O O . GLY A 1 126 ? 9.065 24.440 -37.548 1.00 64.38 126 GLY A O 1
ATOM 948 N N . GLN A 1 127 ? 7.629 26.049 -36.949 1.00 47.78 127 GLN A N 1
ATOM 949 C CA . GLN A 1 127 ? 7.195 26.428 -38.306 1.00 47.78 127 GLN A CA 1
ATOM 950 C C . GLN A 1 127 ? 8.278 26.991 -39.251 1.00 47.78 127 GLN A C 1
ATOM 952 O O . GLN A 1 127 ? 7.959 27.283 -40.402 1.00 47.78 127 GLN A O 1
ATOM 957 N N . MET A 1 128 ? 9.529 27.170 -38.809 1.00 45.62 128 MET A N 1
ATOM 958 C CA . MET A 1 128 ? 10.539 27.937 -39.562 1.00 45.62 128 MET A CA 1
ATOM 959 C C . MET A 1 128 ? 11.751 27.143 -40.078 1.00 45.62 128 MET A C 1
ATOM 961 O O . MET A 1 128 ? 12.596 27.740 -40.744 1.00 45.62 128 MET A O 1
ATOM 965 N N . GLN A 1 129 ? 11.875 25.837 -39.806 1.00 54.94 129 GLN A N 1
ATOM 966 C CA . GLN A 1 129 ? 13.039 25.042 -40.243 1.00 54.94 129 GLN A CA 1
ATOM 967 C C . GLN A 1 129 ? 12.680 23.639 -40.772 1.00 54.94 129 GLN A C 1
ATOM 969 O O . GLN A 1 129 ? 11.514 23.310 -40.986 1.00 54.94 129 GLN A O 1
ATOM 974 N N . LEU A 1 130 ? 13.715 22.851 -41.084 1.00 59.75 130 LEU A N 1
ATOM 975 C CA . LEU A 1 130 ? 13.633 21.602 -41.838 1.00 59.75 130 LEU A CA 1
ATOM 976 C C . LEU A 1 130 ? 12.784 20.523 -41.133 1.00 59.75 130 LEU A C 1
ATOM 978 O O . LEU A 1 130 ? 12.939 20.316 -39.929 1.00 59.75 130 LEU A O 1
ATOM 982 N N . PRO A 1 131 ? 11.940 19.785 -41.880 1.00 76.94 131 PRO A N 1
ATOM 983 C CA . PRO A 1 131 ? 11.216 18.633 -41.354 1.00 76.94 131 PRO A CA 1
ATOM 984 C C . PRO A 1 131 ? 12.163 17.477 -41.008 1.00 76.94 131 PRO A C 1
ATOM 986 O O . PRO A 1 131 ? 13.018 17.106 -41.816 1.00 76.94 131 PRO A O 1
ATOM 989 N N . ALA A 1 132 ? 11.943 16.838 -39.859 1.00 80.50 132 ALA A N 1
ATOM 990 C CA . ALA A 1 132 ? 12.601 15.594 -39.475 1.00 80.50 132 ALA A CA 1
ATOM 991 C C . ALA A 1 132 ? 11.647 14.404 -39.670 1.00 80.50 132 ALA A C 1
ATOM 993 O O . ALA A 1 132 ? 10.481 14.457 -39.281 1.00 80.50 132 ALA A O 1
ATOM 994 N N . SER A 1 133 ? 12.131 13.313 -40.270 1.00 84.94 133 SER A N 1
ATOM 995 C CA . SER A 1 133 ? 11.389 12.045 -40.337 1.00 84.94 133 SER A CA 1
ATOM 996 C C . SER A 1 133 ? 11.761 11.165 -39.147 1.00 84.94 133 SER A C 1
ATOM 998 O O . SER A 1 133 ? 12.937 10.857 -38.960 1.00 84.94 133 SER A O 1
ATOM 1000 N N . VAL A 1 134 ? 10.768 10.740 -38.370 1.00 87.56 134 VAL A N 1
ATOM 1001 C CA . VAL A 1 134 ? 10.933 9.926 -37.153 1.00 87.56 134 VAL A CA 1
ATOM 1002 C C . VAL A 1 134 ? 10.033 8.703 -37.190 1.00 87.56 134 VAL A C 1
ATOM 1004 O O . VAL A 1 134 ? 8.970 8.722 -37.809 1.00 87.56 134 VAL A O 1
ATOM 1007 N N . TYR A 1 135 ? 10.428 7.639 -36.494 1.00 83.81 135 TYR A N 1
ATOM 1008 C CA . TYR A 1 135 ? 9.512 6.558 -36.161 1.00 83.81 135 TYR A CA 1
ATOM 1009 C C . TYR A 1 135 ? 8.685 6.963 -34.939 1.00 83.81 135 TYR A C 1
ATOM 1011 O O . TYR A 1 135 ? 9.226 7.175 -33.857 1.00 83.81 135 TYR A O 1
ATOM 1019 N N . CYS A 1 136 ? 7.372 7.052 -35.105 1.00 85.25 136 CYS A N 1
ATOM 1020 C CA . CYS A 1 136 ? 6.446 7.154 -33.990 1.00 85.25 136 CYS A CA 1
ATOM 1021 C C . CYS A 1 136 ? 6.040 5.740 -33.576 1.00 85.25 136 CYS A C 1
ATOM 1023 O O . CYS A 1 136 ? 5.495 4.991 -34.388 1.00 85.25 136 CYS A O 1
ATOM 1025 N N . TYR A 1 137 ? 6.313 5.370 -32.330 1.00 80.38 137 TYR A N 1
ATOM 1026 C CA . TYR A 1 137 ? 5.844 4.129 -31.719 1.00 80.38 137 TYR A CA 1
ATOM 1027 C C . TYR A 1 137 ? 4.592 4.417 -30.881 1.00 80.38 137 TYR A C 1
ATOM 1029 O O . TYR A 1 137 ? 4.535 5.436 -30.207 1.00 80.38 137 TYR A O 1
ATOM 1037 N N . VAL A 1 138 ? 3.584 3.553 -30.930 1.00 76.31 138 VAL A N 1
ATOM 1038 C CA . VAL A 1 138 ? 2.355 3.667 -30.125 1.00 76.31 138 VAL A CA 1
ATOM 1039 C C . VAL A 1 138 ? 2.249 2.417 -29.261 1.00 76.31 138 VAL A C 1
ATOM 1041 O O . VAL A 1 138 ? 2.324 1.305 -29.791 1.00 76.31 138 VAL A O 1
ATOM 1044 N N . ASP A 1 139 ? 2.118 2.596 -27.947 1.00 65.81 139 ASP A N 1
ATOM 1045 C CA . ASP A 1 139 ? 2.064 1.491 -26.987 1.00 65.81 139 ASP A CA 1
ATOM 1046 C C . ASP A 1 139 ? 0.642 0.923 -26.789 1.00 65.81 139 ASP A C 1
ATOM 1048 O O . ASP A 1 139 ? -0.345 1.410 -27.345 1.00 65.81 139 ASP A O 1
ATOM 1052 N N . SER A 1 140 ? 0.522 -0.143 -25.989 1.00 57.69 140 SER A N 1
ATOM 1053 C CA . SER A 1 140 ? -0.761 -0.808 -25.701 1.00 57.69 140 SER A CA 1
ATOM 1054 C C . SER A 1 140 ? -1.742 0.017 -24.856 1.00 57.69 140 SER A C 1
ATOM 1056 O O . SER A 1 140 ? -2.874 -0.419 -24.656 1.00 57.69 140 SER A O 1
ATOM 1058 N N . SER A 1 141 ? -1.306 1.167 -24.345 1.00 54.47 141 SER A N 1
ATOM 1059 C CA . SER A 1 141 ? -2.087 2.135 -23.570 1.00 54.47 141 SER A CA 1
ATOM 1060 C C . SER A 1 141 ? -2.384 3.409 -24.380 1.00 54.47 141 SER A C 1
ATOM 1062 O O . SER A 1 141 ? -2.945 4.356 -23.837 1.00 54.47 141 SER A O 1
ATOM 1064 N N . PHE A 1 142 ? -2.046 3.415 -25.677 1.00 63.50 142 PHE A N 1
ATOM 1065 C CA . PHE A 1 142 ? -2.162 4.531 -26.623 1.00 63.50 142 PHE A CA 1
ATOM 1066 C C . PHE A 1 142 ? -1.237 5.737 -26.364 1.00 63.50 142 PHE A C 1
ATOM 1068 O O . PHE A 1 142 ? -1.420 6.779 -26.999 1.00 63.50 142 PHE A O 1
ATOM 1075 N N . HIS A 1 143 ? -0.201 5.626 -25.522 1.00 69.19 143 HIS A N 1
ATOM 1076 C CA . HIS A 1 143 ? 0.824 6.677 -25.493 1.00 69.19 143 HIS A CA 1
ATOM 1077 C C . HIS A 1 143 ? 1.684 6.604 -26.758 1.00 69.19 143 HIS A C 1
ATOM 1079 O O . HIS A 1 143 ? 1.964 5.524 -27.288 1.00 69.19 143 HIS A O 1
ATOM 1085 N N . THR A 1 144 ? 2.111 7.769 -27.247 1.00 80.19 144 THR A N 1
ATOM 1086 C CA . THR A 1 144 ? 2.867 7.903 -28.495 1.00 80.19 144 THR A CA 1
ATOM 1087 C C . THR A 1 144 ? 4.299 8.362 -28.213 1.00 80.19 144 THR A C 1
ATOM 1089 O O . THR A 1 144 ? 4.522 9.330 -27.494 1.00 80.19 144 THR A O 1
ATOM 1092 N N . TRP A 1 145 ? 5.267 7.666 -28.807 1.00 84.06 145 TRP A N 1
ATOM 1093 C CA . TRP A 1 145 ? 6.689 7.717 -28.486 1.00 84.06 145 TRP A CA 1
ATOM 1094 C C . TRP A 1 145 ? 7.528 8.107 -29.728 1.00 84.06 145 TRP A C 1
ATOM 1096 O O . TRP A 1 145 ? 7.610 7.360 -30.706 1.00 84.06 145 TRP A O 1
ATOM 1106 N N . THR A 1 146 ? 8.151 9.290 -29.693 1.00 89.31 146 THR A N 1
ATOM 1107 C CA . THR A 1 146 ? 9.009 9.900 -30.737 1.00 89.31 146 THR A CA 1
ATOM 1108 C C . THR A 1 146 ? 10.445 9.351 -30.774 1.00 89.31 146 THR A C 1
ATOM 1110 O O . THR A 1 146 ? 11.359 9.973 -30.241 1.00 89.31 146 THR A O 1
ATOM 1113 N N . VAL A 1 147 ? 10.677 8.220 -31.443 1.00 90.00 147 VAL A N 1
ATOM 1114 C CA . VAL A 1 147 ? 11.974 7.512 -31.435 1.00 90.00 147 VAL A CA 1
ATOM 1115 C C . VAL A 1 147 ? 13.136 8.368 -31.980 1.00 90.00 147 VAL A C 1
ATOM 1117 O O . VAL A 1 147 ? 13.071 8.855 -33.113 1.00 90.00 147 VAL A O 1
ATOM 1120 N N . ILE A 1 148 ? 14.239 8.490 -31.219 1.00 93.75 148 ILE A N 1
ATOM 1121 C CA . ILE A 1 148 ? 15.418 9.309 -31.607 1.00 93.75 148 ILE A CA 1
ATOM 1122 C C . ILE A 1 148 ? 16.704 8.517 -31.936 1.00 93.75 148 ILE A C 1
ATOM 1124 O O . ILE A 1 148 ? 17.638 9.071 -32.514 1.00 93.75 148 ILE A O 1
ATOM 1128 N N . GLN A 1 149 ? 16.749 7.220 -31.622 1.00 94.75 149 GLN A N 1
ATOM 1129 C CA . GLN A 1 149 ? 17.783 6.268 -32.056 1.00 94.75 149 GLN A CA 1
ATOM 1130 C C . GLN A 1 149 ? 17.103 4.950 -32.402 1.00 94.75 149 GLN A C 1
ATOM 1132 O O . GLN A 1 149 ? 16.118 4.595 -31.756 1.00 94.75 149 GLN A O 1
ATOM 1137 N N . ARG A 1 150 ? 17.636 4.219 -33.383 1.00 88.19 150 ARG A N 1
ATOM 1138 C CA . ARG A 1 150 ? 17.238 2.835 -33.631 1.00 88.19 150 ARG A CA 1
ATOM 1139 C C . ARG A 1 150 ? 18.400 1.987 -34.132 1.00 88.19 150 ARG A C 1
ATOM 1141 O O . ARG A 1 150 ? 19.061 2.342 -35.105 1.00 88.19 150 ARG A O 1
ATOM 1148 N N . ARG A 1 151 ? 18.588 0.828 -33.500 1.00 84.88 151 ARG A N 1
ATOM 1149 C CA . ARG A 1 151 ? 19.350 -0.331 -34.007 1.00 84.88 151 ARG A CA 1
ATOM 1150 C C . ARG A 1 151 ? 18.373 -1.477 -34.290 1.00 84.88 151 ARG A C 1
ATOM 1152 O O . ARG A 1 151 ? 17.312 -1.521 -33.666 1.00 84.88 151 ARG A O 1
ATOM 1159 N N . ILE A 1 152 ? 18.703 -2.388 -35.204 1.00 80.31 152 ILE A N 1
ATOM 1160 C CA . ILE A 1 152 ? 17.921 -3.599 -35.532 1.00 80.31 152 ILE A CA 1
ATOM 1161 C C . ILE A 1 152 ? 18.817 -4.725 -36.075 1.00 80.31 152 ILE A C 1
ATOM 1163 O O . ILE A 1 152 ? 18.634 -5.889 -35.722 1.00 80.31 152 ILE A O 1
ATOM 1167 N N . ASN A 1 153 ? 19.745 -4.401 -36.977 1.00 79.81 153 ASN A N 1
ATOM 1168 C CA . ASN A 1 153 ? 20.319 -5.363 -37.924 1.00 79.81 153 ASN A CA 1
ATOM 1169 C C . ASN A 1 153 ? 21.775 -5.070 -38.341 1.00 79.81 153 ASN A C 1
ATOM 1171 O O . ASN A 1 153 ? 22.367 -5.910 -39.016 1.00 79.81 153 ASN A O 1
ATOM 1175 N N . GLY A 1 154 ? 22.353 -3.927 -37.958 1.00 83.81 154 GLY A N 1
ATOM 1176 C CA . GLY A 1 154 ? 23.694 -3.506 -38.366 1.00 83.81 154 GLY A CA 1
ATOM 1177 C C . GLY A 1 154 ? 23.798 -2.961 -39.795 1.00 83.81 154 GLY A C 1
ATOM 1178 O O . GLY A 1 154 ? 24.910 -2.867 -40.315 1.00 83.81 154 GLY A O 1
ATOM 1179 N N . SER A 1 155 ? 22.680 -2.612 -40.447 1.00 85.06 155 SER A N 1
ATOM 1180 C CA . SER A 1 155 ? 22.667 -2.035 -41.801 1.00 85.06 155 SER A CA 1
ATOM 1181 C C . SER A 1 155 ? 23.366 -0.672 -41.866 1.00 85.06 155 SER A C 1
ATOM 1183 O O . SER A 1 155 ? 23.922 -0.305 -42.906 1.00 85.06 155 SER A O 1
ATOM 1185 N N . VAL A 1 156 ? 23.385 0.070 -40.752 1.00 89.69 156 VAL A N 1
ATOM 1186 C CA . VAL A 1 156 ? 24.000 1.391 -40.646 1.00 89.69 156 VAL A CA 1
ATOM 1187 C C . VAL A 1 156 ? 25.235 1.326 -39.749 1.00 89.69 156 VAL A C 1
ATOM 1189 O O . VAL A 1 156 ? 25.200 0.880 -38.606 1.00 89.69 156 VAL A O 1
ATOM 1192 N N . ASN A 1 157 ? 26.360 1.842 -40.248 1.00 88.81 157 ASN A N 1
ATOM 1193 C CA . ASN A 1 157 ? 27.546 2.063 -39.420 1.00 88.81 157 ASN A CA 1
ATOM 1194 C C . ASN A 1 157 ? 27.326 3.270 -38.485 1.00 88.81 157 ASN A C 1
ATOM 1196 O O . ASN A 1 157 ? 27.094 4.375 -38.985 1.00 88.81 157 ASN A O 1
ATOM 1200 N N . PHE A 1 158 ? 27.458 3.066 -37.169 1.00 94.56 158 PHE A N 1
ATOM 1201 C CA . PHE A 1 158 ? 27.361 4.094 -36.119 1.00 94.56 158 PHE A CA 1
ATOM 1202 C C . PHE A 1 158 ? 28.726 4.648 -35.659 1.00 94.56 158 PHE A C 1
ATOM 1204 O O . PHE A 1 158 ? 28.762 5.646 -34.942 1.00 94.56 158 PHE A O 1
ATOM 1211 N N . TYR A 1 159 ? 29.858 4.094 -36.103 1.00 94.88 159 TYR A N 1
ATOM 1212 C CA . TYR A 1 159 ? 31.171 4.703 -35.870 1.00 94.88 159 TYR A CA 1
ATOM 1213 C C . TYR A 1 159 ? 31.353 5.895 -36.827 1.00 94.88 159 TYR A C 1
ATOM 1215 O O . TYR A 1 159 ? 31.759 5.728 -37.981 1.00 94.88 159 TYR A O 1
ATOM 1223 N N . ARG A 1 160 ? 30.957 7.091 -36.366 1.00 94.50 160 ARG A N 1
ATOM 1224 C CA . ARG A 1 160 ? 30.861 8.342 -37.142 1.00 94.50 160 ARG A CA 1
ATOM 1225 C C . ARG A 1 160 ? 31.486 9.533 -36.413 1.00 94.50 160 ARG A C 1
ATOM 1227 O O . ARG A 1 160 ? 31.694 9.491 -35.203 1.00 94.50 160 ARG A O 1
ATOM 1234 N N . ASP A 1 161 ? 31.754 10.575 -37.194 1.00 93.88 161 ASP A N 1
ATOM 1235 C CA . ASP A 1 161 ? 32.260 11.870 -36.743 1.00 93.88 161 ASP A CA 1
ATOM 1236 C C . ASP A 1 161 ? 31.202 12.724 -36.016 1.00 93.88 161 ASP A C 1
ATOM 1238 O O . ASP A 1 161 ? 30.004 12.410 -35.995 1.00 93.88 161 ASP A O 1
ATOM 1242 N N . TRP A 1 162 ? 31.656 13.833 -35.425 1.00 96.06 162 TRP A N 1
ATOM 1243 C CA . TRP A 1 162 ? 30.813 14.799 -34.724 1.00 96.06 162 TRP A CA 1
ATOM 1244 C C . TRP A 1 162 ? 29.711 15.383 -35.609 1.00 96.06 162 TRP A C 1
ATOM 1246 O O . TRP A 1 162 ? 28.579 15.554 -35.157 1.00 96.06 162 TRP A O 1
ATOM 1256 N N . GLN A 1 163 ? 30.017 15.672 -36.875 1.00 95.00 163 GLN A N 1
ATOM 1257 C CA . GLN A 1 163 ? 29.090 16.342 -37.784 1.00 95.00 163 GLN A CA 1
ATOM 1258 C C . GLN A 1 163 ? 27.900 15.443 -38.146 1.00 95.00 163 GLN A C 1
ATOM 1260 O O . GLN A 1 163 ? 26.764 15.917 -38.173 1.00 95.00 163 GLN A O 1
ATOM 1265 N N . ALA A 1 164 ? 28.132 14.147 -38.362 1.00 90.00 164 ALA A N 1
ATOM 1266 C CA . ALA A 1 164 ? 27.073 13.170 -38.580 1.00 90.00 164 ALA A CA 1
ATOM 1267 C C . ALA A 1 164 ? 26.216 12.961 -37.321 1.00 90.00 164 ALA A C 1
ATOM 1269 O O . ALA A 1 164 ? 24.990 12.924 -37.417 1.00 90.00 164 ALA A O 1
ATOM 1270 N N . TYR A 1 165 ? 26.825 12.872 -36.132 1.00 96.75 165 TYR A N 1
ATOM 1271 C CA . TYR A 1 165 ? 26.062 12.773 -34.880 1.00 96.75 165 TYR A CA 1
ATOM 1272 C C . TYR A 1 165 ? 25.269 14.040 -34.554 1.00 96.75 165 TYR A C 1
ATOM 1274 O O . TYR A 1 165 ? 24.179 13.945 -33.992 1.00 96.75 165 TYR A O 1
ATOM 1282 N N . LYS A 1 166 ? 25.756 15.211 -34.971 1.00 92.06 166 LYS A N 1
ATOM 1283 C CA . LYS A 1 166 ? 25.039 16.484 -34.898 1.00 92.06 166 LYS A CA 1
ATOM 1284 C C . LYS A 1 166 ? 23.773 16.494 -35.761 1.00 92.06 166 LYS A C 1
ATOM 1286 O O . LYS A 1 166 ? 22.689 16.716 -35.226 1.00 92.06 166 LYS A O 1
ATOM 1291 N N . THR A 1 167 ? 23.886 16.213 -37.063 1.00 88.12 167 THR A N 1
ATOM 1292 C CA . THR A 1 167 ? 22.756 16.335 -38.012 1.00 88.12 167 THR A CA 1
ATOM 1293 C C . THR A 1 167 ? 21.856 15.105 -38.106 1.00 88.12 167 THR A C 1
ATOM 1295 O O . THR A 1 167 ? 20.766 15.198 -38.662 1.00 88.12 167 THR A O 1
ATOM 1298 N N . GLY A 1 168 ? 22.307 13.955 -37.603 1.00 92.06 168 GLY A N 1
ATOM 1299 C CA . GLY A 1 168 ? 21.618 12.674 -37.748 1.00 92.06 168 GLY A CA 1
ATOM 1300 C C . GLY A 1 168 ? 22.009 11.912 -39.018 1.00 92.06 168 GLY A C 1
ATOM 1301 O O . GLY A 1 168 ? 22.591 12.462 -39.957 1.00 92.06 168 GLY A O 1
ATOM 1302 N N . PHE A 1 169 ? 21.717 10.610 -39.027 1.00 91.94 169 PHE A N 1
ATOM 1303 C CA . PHE A 1 169 ? 22.012 9.683 -40.126 1.00 91.94 169 PHE A CA 1
ATOM 1304 C C . PHE A 1 169 ? 21.159 8.406 -40.038 1.00 91.94 169 PHE A C 1
ATOM 1306 O O . PHE A 1 169 ? 20.710 8.033 -38.959 1.00 91.94 169 PHE A O 1
ATOM 1313 N N . GLY A 1 170 ? 20.995 7.692 -41.157 1.00 89.62 170 GLY A N 1
ATOM 1314 C CA . GLY A 1 170 ? 20.194 6.459 -41.247 1.00 89.62 170 GLY A CA 1
ATOM 1315 C C . GLY A 1 170 ? 18.813 6.694 -41.868 1.00 89.62 170 GLY A C 1
ATOM 1316 O O . GLY A 1 170 ? 18.638 7.666 -42.603 1.00 89.62 170 GLY A O 1
ATOM 1317 N N . GLN A 1 171 ? 17.847 5.807 -41.612 1.00 83.44 171 GLN A N 1
ATOM 1318 C CA . GLN A 1 171 ? 16.453 5.969 -42.053 1.00 83.44 171 GLN A CA 1
ATOM 1319 C C . GLN A 1 171 ? 15.460 5.569 -40.952 1.00 83.44 171 GLN A C 1
ATOM 1321 O O . GLN A 1 171 ? 15.629 4.545 -40.297 1.00 83.44 171 GLN A O 1
ATOM 1326 N N . ALA A 1 172 ? 14.387 6.348 -40.778 1.00 84.25 172 ALA A N 1
ATOM 1327 C CA . ALA A 1 172 ? 13.420 6.175 -39.686 1.00 84.25 172 ALA A CA 1
ATOM 1328 C C . ALA A 1 172 ? 12.677 4.818 -39.683 1.00 84.25 172 ALA A C 1
ATOM 1330 O O . ALA A 1 172 ? 12.192 4.355 -38.652 1.00 84.25 172 ALA A O 1
ATOM 1331 N N . ASN A 1 173 ? 12.582 4.160 -40.837 1.00 81.62 173 ASN A N 1
ATOM 1332 C CA . ASN A 1 173 ? 11.992 2.831 -41.004 1.00 81.62 173 ASN A CA 1
ATOM 1333 C C . ASN A 1 173 ? 12.960 1.665 -40.707 1.00 81.62 173 ASN A C 1
ATOM 1335 O O . ASN A 1 173 ? 12.495 0.529 -40.658 1.00 81.62 173 ASN A O 1
ATOM 1339 N N . ASP A 1 174 ? 14.256 1.928 -40.511 1.00 85.00 174 ASP A N 1
ATOM 1340 C CA . ASP A 1 174 ? 15.303 0.934 -40.225 1.00 85.00 174 ASP A CA 1
ATOM 1341 C C . ASP A 1 174 ? 16.218 1.446 -39.086 1.00 85.00 174 ASP A C 1
ATOM 1343 O O . ASP A 1 174 ? 15.707 1.893 -38.056 1.00 85.00 174 ASP A O 1
ATOM 1347 N N . GLU A 1 175 ? 17.548 1.402 -39.223 1.00 86.50 175 GLU A N 1
ATOM 1348 C CA . GLU A 1 175 ? 18.477 1.971 -38.238 1.00 86.50 175 GLU A CA 1
ATOM 1349 C C . GLU A 1 175 ? 18.732 3.472 -38.464 1.00 86.50 175 GLU A C 1
ATOM 1351 O O . GLU A 1 175 ? 18.936 3.913 -39.601 1.00 86.50 175 GLU A O 1
ATOM 1356 N N . TYR A 1 176 ? 18.774 4.267 -37.385 1.00 91.69 176 TYR A N 1
ATOM 1357 C CA . TYR A 1 176 ? 19.105 5.699 -37.450 1.00 91.69 176 TYR A CA 1
ATOM 1358 C C . TYR A 1 176 ? 19.545 6.333 -36.119 1.00 91.69 176 TYR A C 1
ATOM 1360 O O . TYR A 1 176 ? 19.342 5.783 -35.036 1.00 91.69 176 TYR A O 1
ATOM 1368 N N . TRP A 1 177 ? 20.111 7.536 -36.224 1.00 95.56 177 TRP A N 1
ATOM 1369 C CA . TRP A 1 177 ? 20.268 8.530 -35.161 1.00 95.56 177 TRP A CA 1
ATOM 1370 C C . TRP A 1 177 ? 19.599 9.834 -35.616 1.00 95.56 177 TRP A C 1
ATOM 1372 O O . TRP A 1 177 ? 19.880 10.303 -36.720 1.00 95.56 177 TRP A O 1
ATOM 1382 N N . LEU A 1 178 ? 18.724 10.427 -34.797 1.00 94.19 178 LEU A N 1
ATOM 1383 C CA . LEU A 1 178 ? 17.942 11.622 -35.161 1.00 94.19 178 LEU A CA 1
ATOM 1384 C C . LEU A 1 178 ? 18.786 12.905 -35.282 1.00 94.19 178 LEU A C 1
ATOM 1386 O O . LEU A 1 178 ? 18.371 13.855 -35.943 1.00 94.19 178 LEU A O 1
ATOM 1390 N N . GLY A 1 179 ? 19.973 12.927 -34.676 1.00 94.31 179 GLY A N 1
ATOM 1391 C CA . GLY A 1 179 ? 20.864 14.087 -34.656 1.00 94.31 179 GLY A CA 1
ATOM 1392 C C . GLY A 1 179 ? 20.769 14.865 -33.349 1.00 94.31 179 GLY A C 1
ATOM 1393 O O . GLY A 1 179 ? 19.678 15.195 -32.889 1.00 94.31 179 GLY A O 1
ATOM 1394 N N . ASN A 1 180 ? 21.920 15.163 -32.749 1.00 95.50 180 ASN A N 1
ATOM 1395 C CA . ASN A 1 180 ? 22.012 15.838 -31.455 1.00 95.50 180 ASN A CA 1
ATOM 1396 C C . ASN A 1 180 ? 21.387 17.243 -31.474 1.00 95.50 180 ASN A C 1
ATOM 1398 O O . ASN A 1 180 ? 20.905 17.689 -30.440 1.00 95.50 180 ASN A O 1
ATOM 1402 N N . ASP A 1 181 ? 21.348 17.916 -32.627 1.00 91.69 181 ASP A N 1
ATOM 1403 C CA . ASP A 1 181 ? 20.645 19.196 -32.791 1.00 91.69 181 ASP A CA 1
ATOM 1404 C C . ASP A 1 181 ? 19.127 19.037 -32.584 1.00 91.69 181 ASP A C 1
ATOM 1406 O O . ASP A 1 181 ? 18.548 19.667 -31.700 1.00 91.69 181 ASP A O 1
ATOM 1410 N N . ASN A 1 182 ? 18.502 18.114 -33.326 1.00 90.00 182 ASN A N 1
ATOM 1411 C CA . ASN A 1 182 ? 17.076 17.798 -33.200 1.00 90.00 182 ASN A CA 1
ATOM 1412 C C . ASN A 1 182 ? 16.723 17.310 -31.788 1.00 90.00 182 ASN A C 1
ATOM 1414 O O . ASN A 1 182 ? 15.703 17.708 -31.231 1.00 90.00 182 ASN A O 1
ATOM 1418 N N . ILE A 1 183 ? 17.565 16.453 -31.200 1.00 94.44 183 ILE A N 1
ATOM 1419 C CA . ILE A 1 183 ? 17.353 15.934 -29.844 1.00 94.44 183 ILE A CA 1
ATOM 1420 C C . ILE A 1 183 ? 17.474 17.067 -28.817 1.00 94.44 183 ILE A C 1
ATOM 1422 O O . ILE A 1 183 ? 16.622 17.170 -27.938 1.00 94.44 183 ILE A O 1
ATOM 1426 N N . HIS A 1 184 ? 18.478 17.943 -28.934 1.00 92.50 184 HIS A N 1
ATOM 1427 C CA . HIS A 1 184 ? 18.650 19.068 -28.016 1.00 92.50 184 HIS A CA 1
ATOM 1428 C C . HIS A 1 184 ? 17.420 19.974 -28.001 1.00 92.50 184 HIS A C 1
ATOM 1430 O O . HIS A 1 184 ? 16.864 20.181 -26.924 1.00 92.50 184 HIS A O 1
ATOM 1436 N N . GLU A 1 185 ? 16.972 20.455 -29.167 1.00 88.94 185 GLU A N 1
ATOM 1437 C CA . GLU A 1 185 ? 15.793 21.323 -29.268 1.00 88.94 185 GLU A CA 1
ATOM 1438 C C . GLU A 1 185 ? 14.596 20.718 -28.569 1.00 88.94 185 GLU A C 1
ATOM 1440 O O . GLU A 1 185 ? 14.026 21.331 -27.661 1.00 88.94 185 GLU A O 1
ATOM 1445 N N . LEU A 1 186 ? 14.244 19.496 -28.983 1.00 88.12 186 LEU A N 1
ATOM 1446 C CA . LEU A 1 186 ? 13.137 18.760 -28.416 1.00 88.12 186 LEU A CA 1
ATOM 1447 C C . LEU A 1 186 ? 13.280 18.738 -26.886 1.00 88.12 186 LEU A C 1
ATOM 1449 O O . LEU A 1 186 ? 12.346 19.160 -26.208 1.00 88.12 186 LEU A O 1
ATOM 1453 N N . THR A 1 187 ? 14.455 18.348 -26.360 1.00 87.94 187 THR A N 1
ATOM 1454 C CA . THR A 1 187 ? 14.674 18.147 -24.910 1.00 87.94 187 THR A CA 1
ATOM 1455 C C . THR A 1 187 ? 14.825 19.418 -24.069 1.00 87.94 187 THR A C 1
ATOM 1457 O O . THR A 1 187 ? 14.923 19.335 -22.846 1.00 87.94 187 THR A O 1
ATOM 1460 N N . SER A 1 188 ? 14.909 20.591 -24.695 1.00 79.00 188 SER A N 1
ATOM 1461 C CA . SER A 1 188 ? 15.574 21.769 -24.112 1.00 79.00 188 SER A CA 1
ATOM 1462 C C . SER A 1 188 ? 14.994 22.318 -22.795 1.00 79.00 188 SER A C 1
ATOM 1464 O O . SER A 1 188 ? 15.721 22.969 -22.046 1.00 79.00 188 SER A O 1
ATOM 1466 N N . ASP A 1 189 ? 13.730 22.044 -22.475 1.00 69.31 189 ASP A N 1
ATOM 1467 C CA . ASP A 1 189 ? 13.049 22.445 -21.233 1.00 69.31 189 ASP A CA 1
ATOM 1468 C C . ASP A 1 189 ? 13.117 21.410 -20.084 1.00 69.31 189 ASP A C 1
ATOM 1470 O O . ASP A 1 189 ? 12.797 21.748 -18.943 1.00 69.31 189 ASP A O 1
ATOM 1474 N N . GLY A 1 190 ? 13.536 20.168 -20.361 1.00 60.91 190 GLY A N 1
ATOM 1475 C CA . GLY A 1 190 ? 13.813 19.126 -19.363 1.00 60.91 190 GLY A CA 1
ATOM 1476 C C . GLY A 1 190 ? 12.633 18.289 -18.838 1.00 60.91 190 GLY A C 1
ATOM 1477 O O . GLY A 1 190 ? 12.852 17.459 -17.946 1.00 60.91 190 GLY A O 1
ATOM 1478 N N . ASN A 1 191 ? 11.407 18.459 -19.350 1.00 74.81 191 ASN A N 1
ATOM 1479 C CA . ASN A 1 191 ? 10.200 17.772 -18.851 1.00 74.81 191 ASN A CA 1
ATOM 1480 C C . ASN A 1 191 ? 9.919 16.415 -19.532 1.00 74.81 191 ASN A C 1
A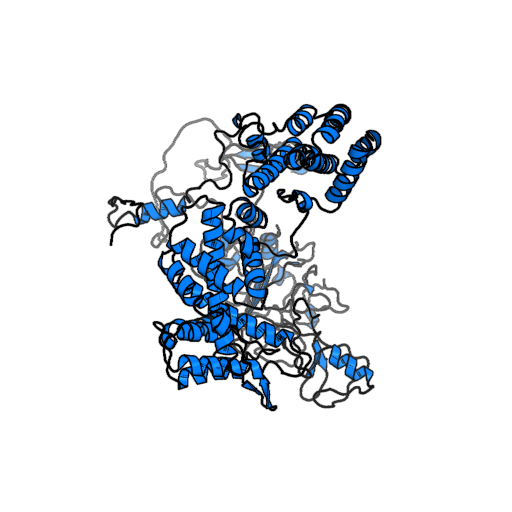TOM 1482 O O . ASN A 1 191 ? 8.768 16.098 -19.832 1.00 74.81 191 ASN A O 1
ATOM 1486 N N . HIS A 1 192 ? 10.954 15.619 -19.816 1.00 78.62 192 HIS A N 1
ATOM 1487 C CA . HIS A 1 192 ? 10.847 14.483 -20.747 1.00 78.62 192 HIS A CA 1
ATOM 1488 C C . HIS A 1 192 ? 11.264 13.155 -20.143 1.00 78.62 192 HIS A C 1
ATOM 1490 O O . HIS A 1 192 ? 12.157 13.105 -19.301 1.00 78.62 192 HIS A O 1
ATOM 1496 N N . GLU A 1 193 ? 10.644 12.074 -20.606 1.00 84.62 193 GLU A N 1
ATOM 1497 C CA . GLU A 1 193 ? 10.864 10.731 -20.076 1.00 84.62 193 GLU A CA 1
ATOM 1498 C C . GLU A 1 193 ? 11.547 9.846 -21.121 1.00 84.62 193 GLU A C 1
ATOM 1500 O O . GLU A 1 193 ? 11.101 9.713 -22.262 1.00 84.62 193 GLU A O 1
ATOM 1505 N N . LEU A 1 194 ? 12.670 9.251 -20.727 1.00 86.75 194 LEU A N 1
ATOM 1506 C CA . LEU A 1 194 ? 13.491 8.412 -21.590 1.00 86.75 194 LEU A CA 1
ATOM 1507 C C . LEU A 1 194 ? 13.250 6.938 -21.272 1.00 86.75 194 LEU A C 1
ATOM 1509 O O . LEU A 1 194 ? 13.784 6.435 -20.288 1.00 86.75 194 LEU A O 1
ATOM 1513 N N . MET A 1 195 ? 12.518 6.243 -22.144 1.00 84.06 195 MET A N 1
ATOM 1514 C CA . MET A 1 195 ? 12.489 4.778 -22.195 1.00 84.06 195 MET A CA 1
ATOM 1515 C C . MET A 1 195 ? 13.502 4.271 -23.234 1.00 84.06 195 MET A C 1
ATOM 1517 O O . MET A 1 195 ? 13.366 4.572 -24.417 1.00 84.06 195 MET A O 1
ATOM 1521 N N . VAL A 1 196 ? 14.478 3.468 -22.804 1.00 82.38 196 VAL A N 1
ATOM 1522 C CA . VAL A 1 196 ? 15.464 2.756 -23.635 1.00 82.38 196 VAL A CA 1
ATOM 1523 C C . VAL A 1 196 ? 15.105 1.274 -23.674 1.00 82.38 196 VAL A C 1
ATOM 1525 O O . VAL A 1 196 ? 15.535 0.518 -22.808 1.00 82.38 196 VAL A O 1
ATOM 1528 N N . VAL A 1 197 ? 14.330 0.844 -24.672 1.00 78.69 197 VAL A N 1
ATOM 1529 C CA . VAL A 1 197 ? 14.066 -0.588 -24.940 1.00 78.69 197 VAL A CA 1
ATOM 1530 C C . VAL A 1 197 ? 15.275 -1.223 -25.644 1.00 78.69 197 VAL A C 1
ATOM 1532 O O . VAL A 1 197 ? 16.024 -0.527 -26.323 1.00 78.69 197 VAL A O 1
ATOM 1535 N N . MET A 1 198 ? 15.498 -2.528 -25.476 1.00 78.88 198 MET A N 1
ATOM 1536 C CA . MET A 1 198 ? 16.618 -3.313 -26.026 1.00 78.88 198 MET A CA 1
ATOM 1537 C C . MET A 1 198 ? 16.156 -4.744 -26.352 1.00 78.88 198 MET A C 1
ATOM 1539 O O . MET A 1 198 ? 15.053 -5.128 -25.977 1.00 78.88 198 MET A O 1
ATOM 1543 N N . THR A 1 199 ? 16.951 -5.570 -27.044 1.00 74.12 199 THR A N 1
ATOM 1544 C CA . THR A 1 199 ? 16.678 -7.021 -27.232 1.00 74.12 199 THR A CA 1
ATOM 1545 C C . THR A 1 199 ? 17.957 -7.761 -27.616 1.00 74.12 199 THR A C 1
ATOM 1547 O O . THR A 1 199 ? 18.684 -7.256 -28.466 1.00 74.12 199 THR A O 1
ATOM 1550 N N . ASP A 1 200 ? 18.260 -8.923 -27.039 1.00 68.75 200 ASP A N 1
ATOM 1551 C CA . ASP A 1 200 ? 19.451 -9.720 -27.378 1.00 68.75 200 ASP A CA 1
ATOM 1552 C C . ASP A 1 200 ? 19.237 -10.712 -28.545 1.00 68.75 200 ASP A C 1
ATOM 1554 O O . ASP A 1 200 ? 18.277 -10.626 -29.309 1.00 68.75 200 ASP A O 1
ATOM 1558 N N . PHE A 1 201 ? 20.159 -11.671 -28.680 1.00 67.75 201 PHE A N 1
ATOM 1559 C CA . PHE A 1 201 ? 20.107 -12.750 -29.668 1.00 67.75 201 PHE A CA 1
ATOM 1560 C C . PHE A 1 201 ? 19.462 -14.057 -29.163 1.00 67.75 201 PHE A C 1
ATOM 1562 O O . PHE A 1 201 ? 19.346 -15.001 -29.942 1.00 67.75 201 PHE A O 1
ATOM 1569 N N . SER A 1 202 ? 19.022 -14.130 -27.900 1.00 60.03 202 SER A N 1
ATOM 1570 C CA . SER A 1 202 ? 18.216 -15.236 -27.358 1.00 60.03 202 SER A CA 1
ATOM 1571 C C . SER A 1 202 ? 16.702 -14.951 -27.355 1.00 60.03 202 SER A C 1
ATOM 1573 O O . SER A 1 202 ? 15.917 -15.832 -27.005 1.00 60.03 202 SER A O 1
ATOM 1575 N N . GLY A 1 203 ? 16.282 -13.772 -27.835 1.00 58.41 203 GLY A N 1
ATOM 1576 C CA . GLY A 1 203 ? 14.874 -13.353 -27.936 1.00 58.41 203 GLY A CA 1
ATOM 1577 C C . GLY A 1 203 ? 14.389 -12.582 -26.707 1.00 58.41 203 GLY A C 1
ATOM 1578 O O . GLY A 1 203 ? 13.213 -12.639 -26.356 1.00 58.41 203 GLY A O 1
ATOM 1579 N N . VAL A 1 204 ? 15.321 -11.918 -26.032 1.00 59.88 204 VAL A N 1
ATOM 1580 C CA . VAL A 1 204 ? 15.224 -11.466 -24.648 1.00 59.88 204 VAL A CA 1
ATOM 1581 C C . VAL A 1 204 ? 15.301 -9.916 -24.684 1.00 59.88 204 VAL A C 1
ATOM 1583 O O . VAL A 1 204 ? 16.345 -9.324 -24.965 1.00 59.88 204 VAL A O 1
ATOM 1586 N N . THR A 1 205 ? 14.125 -9.272 -24.540 1.00 64.38 205 THR A N 1
ATOM 1587 C CA . THR A 1 205 ? 13.799 -7.828 -24.709 1.00 64.38 205 THR A CA 1
ATOM 1588 C C . THR A 1 205 ? 13.856 -7.028 -23.400 1.00 64.38 205 THR A C 1
ATOM 1590 O O . THR A 1 205 ? 13.265 -7.472 -22.430 1.00 64.38 205 THR A O 1
ATOM 1593 N N . LYS A 1 206 ? 14.510 -5.852 -23.368 1.00 67.19 206 LYS A N 1
ATOM 1594 C CA . LYS A 1 206 ? 15.035 -5.208 -22.144 1.00 67.19 206 LYS A CA 1
ATOM 1595 C C . LYS A 1 206 ? 14.920 -3.661 -22.070 1.00 67.19 206 LYS A C 1
ATOM 1597 O O . LYS A 1 206 ? 15.674 -2.999 -22.769 1.00 67.19 206 LYS A O 1
ATOM 1602 N N . PHE A 1 207 ? 14.055 -3.065 -21.232 1.00 76.31 207 PHE A N 1
ATOM 1603 C CA . PHE A 1 207 ? 13.903 -1.610 -21.004 1.00 76.31 207 PHE A CA 1
ATOM 1604 C C . PHE A 1 207 ? 14.548 -0.991 -19.743 1.00 76.31 207 PHE A C 1
ATOM 1606 O O . PHE A 1 207 ? 14.503 -1.557 -18.649 1.00 76.31 207 PHE A O 1
ATOM 1613 N N . ALA A 1 208 ? 15.054 0.244 -19.896 1.00 65.50 208 ALA A N 1
ATOM 1614 C CA . ALA A 1 208 ? 15.359 1.212 -18.829 1.00 65.50 208 ALA A CA 1
ATOM 1615 C C . ALA A 1 208 ? 14.494 2.476 -18.967 1.00 65.50 208 ALA A C 1
ATOM 1617 O O . ALA A 1 208 ? 14.364 2.975 -20.080 1.00 65.50 208 ALA A O 1
ATOM 1618 N N . GLU A 1 209 ? 13.962 3.023 -17.874 1.00 76.88 209 GLU A N 1
ATOM 1619 C CA . GLU A 1 209 ? 13.192 4.278 -17.867 1.00 76.88 209 GLU A CA 1
ATOM 1620 C C . GLU A 1 209 ? 13.863 5.350 -16.997 1.00 76.88 209 GLU A C 1
ATOM 1622 O O . GLU A 1 209 ? 14.430 5.040 -15.952 1.00 76.88 209 GLU A O 1
ATOM 1627 N N . TYR A 1 210 ? 13.794 6.617 -17.418 1.00 76.69 210 TYR A N 1
ATOM 1628 C CA . TYR A 1 210 ? 14.318 7.776 -16.687 1.00 76.69 210 TYR A CA 1
ATOM 1629 C C . TYR A 1 210 ? 13.309 8.937 -16.749 1.00 76.69 210 TYR A C 1
ATOM 1631 O O . TYR A 1 210 ? 13.164 9.575 -17.793 1.00 76.69 210 TYR A O 1
ATOM 1639 N N . LEU A 1 211 ? 12.638 9.245 -15.629 1.00 76.25 211 LEU A N 1
ATOM 1640 C CA . LEU A 1 211 ? 11.539 10.238 -15.525 1.00 76.25 211 LEU A CA 1
ATOM 1641 C C . LEU A 1 211 ? 12.010 11.720 -15.507 1.00 76.25 211 LEU A C 1
ATOM 1643 O O . LEU A 1 211 ? 11.443 12.581 -14.816 1.00 76.25 211 LEU A O 1
ATOM 1647 N N . SER A 1 212 ? 13.148 11.989 -16.143 1.00 81.19 212 SER A N 1
ATOM 1648 C CA . SER A 1 212 ? 13.643 13.300 -16.576 1.00 81.19 212 SER A CA 1
ATOM 1649 C C . SER A 1 212 ? 14.902 13.059 -17.411 1.00 81.19 212 SER A C 1
ATOM 1651 O O . SER A 1 212 ? 15.881 12.506 -16.901 1.00 81.19 212 SER A O 1
ATOM 1653 N N . PHE A 1 213 ? 14.866 13.474 -18.672 1.00 88.69 213 PHE A N 1
ATOM 1654 C CA . PHE A 1 213 ? 15.935 13.371 -19.659 1.00 88.69 213 PHE A CA 1
ATOM 1655 C C . PHE A 1 213 ? 16.045 14.684 -20.429 1.00 88.69 213 PHE A C 1
ATOM 1657 O O . PHE A 1 213 ? 15.048 15.195 -20.927 1.00 88.69 213 PHE A O 1
ATOM 1664 N N . HIS A 1 214 ? 17.258 15.213 -20.563 1.00 88.56 214 HIS A N 1
ATOM 1665 C CA . HIS A 1 214 ? 17.573 16.179 -21.608 1.00 88.56 214 HIS A CA 1
ATOM 1666 C C . HIS A 1 214 ? 19.041 16.132 -22.013 1.00 88.56 214 HIS A C 1
ATOM 1668 O O . HIS A 1 214 ? 19.881 15.556 -21.314 1.00 88.56 214 HIS A O 1
ATOM 1674 N N . ILE A 1 215 ? 19.356 16.757 -23.150 1.00 94.69 215 ILE A N 1
ATOM 1675 C CA . ILE A 1 215 ? 20.738 17.013 -23.554 1.00 94.69 215 ILE A CA 1
ATOM 1676 C C . ILE A 1 215 ? 20.969 18.513 -23.713 1.00 94.69 215 ILE A C 1
ATOM 1678 O O . ILE A 1 215 ? 20.101 19.259 -24.166 1.00 94.69 215 ILE A O 1
ATOM 1682 N N . SER A 1 216 ? 22.154 18.972 -23.319 1.00 92.81 216 SER A N 1
ATOM 1683 C CA . SER A 1 216 ? 22.541 20.381 -23.455 1.00 92.81 216 SER A CA 1
ATOM 1684 C C . SER A 1 216 ? 22.816 20.764 -24.919 1.00 92.81 216 SER A C 1
ATOM 1686 O O . SER A 1 216 ? 22.880 19.908 -25.796 1.00 92.81 216 SER A O 1
ATOM 1688 N N . SER A 1 217 ? 23.035 22.051 -25.193 1.00 92.50 217 SER A N 1
ATOM 1689 C CA . SER A 1 217 ? 23.420 22.532 -26.528 1.00 92.50 217 SER A CA 1
ATOM 1690 C C . SER A 1 217 ? 24.827 22.077 -26.955 1.00 92.50 217 SER A C 1
ATOM 1692 O O . SER A 1 217 ? 25.645 21.665 -26.125 1.00 92.50 217 SER A O 1
ATOM 1694 N N . GLU A 1 218 ? 25.161 22.212 -28.246 1.00 93.81 218 GLU A N 1
ATOM 1695 C CA . GLU A 1 218 ? 26.496 21.877 -28.783 1.00 93.81 218 GLU A CA 1
ATOM 1696 C C . GLU A 1 218 ? 27.637 22.609 -28.052 1.00 93.81 218 GLU A C 1
ATOM 1698 O O . GLU A 1 218 ? 28.698 22.033 -27.798 1.00 93.81 218 GLU A O 1
ATOM 1703 N N . ALA A 1 219 ? 27.406 23.870 -27.666 1.00 92.62 219 ALA A N 1
ATOM 1704 C CA . ALA A 1 219 ? 28.357 24.685 -26.909 1.00 92.62 219 ALA A CA 1
ATOM 1705 C C . ALA A 1 219 ? 28.698 24.085 -25.528 1.00 92.62 219 ALA A C 1
ATOM 1707 O O . ALA A 1 219 ? 29.756 24.369 -24.975 1.00 92.62 219 ALA A O 1
ATOM 1708 N N . ASN A 1 220 ? 27.823 23.223 -25.004 1.00 92.62 220 ASN A N 1
ATOM 1709 C CA . ASN A 1 220 ? 27.992 22.461 -23.767 1.00 92.62 220 ASN A CA 1
ATOM 1710 C C . ASN A 1 220 ? 28.285 20.968 -24.035 1.00 92.62 220 ASN A C 1
ATOM 1712 O O . ASN A 1 220 ? 28.060 20.129 -23.160 1.00 92.62 220 ASN A O 1
ATOM 1716 N N . GLY A 1 221 ? 28.732 20.624 -25.250 1.00 92.44 221 GLY A N 1
ATOM 1717 C CA . GLY A 1 221 ? 29.128 19.268 -25.641 1.00 92.44 221 GLY A CA 1
ATOM 1718 C C . GLY A 1 221 ? 27.979 18.259 -25.683 1.00 92.44 221 GLY A C 1
ATOM 1719 O O . GLY A 1 221 ? 28.213 17.078 -25.438 1.00 92.44 221 GLY A O 1
ATOM 1720 N N . TYR A 1 222 ? 26.740 18.708 -25.924 1.00 97.00 222 TYR A N 1
ATOM 1721 C CA . TYR A 1 222 ? 25.529 17.875 -25.873 1.00 97.00 222 TYR A CA 1
ATOM 1722 C C . TYR A 1 222 ? 25.389 17.052 -24.579 1.00 97.00 222 TYR A C 1
ATOM 1724 O O . TYR A 1 222 ? 24.944 15.906 -24.605 1.00 97.00 222 TYR A O 1
ATOM 1732 N N . ARG A 1 223 ? 25.815 17.619 -23.441 1.00 96.31 223 ARG A N 1
ATOM 1733 C CA . ARG A 1 223 ? 25.869 16.944 -22.134 1.00 96.31 223 ARG A CA 1
ATOM 1734 C C . ARG A 1 223 ? 24.543 16.286 -21.748 1.00 96.31 223 ARG A C 1
ATOM 1736 O O . ARG A 1 223 ? 23.525 16.976 -21.712 1.00 96.31 223 ARG A O 1
ATOM 1743 N N . LEU A 1 224 ? 24.594 14.996 -21.414 1.00 95.75 224 LEU A N 1
ATOM 1744 C CA . LEU A 1 224 ? 23.458 14.208 -20.933 1.00 95.75 224 LEU A CA 1
ATOM 1745 C C . LEU A 1 224 ? 23.053 14.638 -19.527 1.00 95.75 224 LEU A C 1
ATOM 1747 O O . LEU A 1 224 ? 23.910 14.763 -18.653 1.00 95.75 224 LEU A O 1
ATOM 1751 N N . LEU A 1 225 ? 21.754 14.787 -19.290 1.00 90.50 225 LEU A N 1
ATOM 1752 C CA . LEU A 1 225 ? 21.179 14.969 -17.963 1.00 90.50 225 LEU A CA 1
ATOM 1753 C C . LEU A 1 225 ? 19.982 14.022 -17.805 1.00 90.50 225 LEU A C 1
ATOM 1755 O O . LEU A 1 225 ? 18.961 14.186 -18.466 1.00 90.50 225 LEU A O 1
ATOM 1759 N N . VAL A 1 226 ? 20.136 13.010 -16.945 1.00 86.81 226 VAL A N 1
ATOM 1760 C CA . VAL A 1 226 ? 19.128 11.976 -16.643 1.00 86.81 226 VAL A CA 1
ATOM 1761 C C . VAL A 1 226 ? 18.904 11.835 -15.139 1.00 86.81 226 VAL A C 1
ATOM 1763 O O . VAL A 1 226 ? 19.816 12.051 -14.339 1.00 86.81 226 VAL A O 1
ATOM 1766 N N . SER A 1 227 ? 17.697 11.464 -14.714 1.00 79.19 227 SER A N 1
ATOM 1767 C CA . SER A 1 227 ? 17.431 11.110 -13.312 1.00 79.19 227 SER A CA 1
ATOM 1768 C C . SER A 1 227 ? 16.208 10.202 -13.158 1.00 79.19 227 SER A C 1
ATOM 1770 O O . SER A 1 227 ? 15.487 9.964 -14.123 1.00 79.19 227 SER A O 1
ATOM 1772 N N . LYS A 1 228 ? 15.970 9.723 -11.925 1.00 75.75 228 LYS A N 1
ATOM 1773 C CA . LYS A 1 228 ? 14.829 8.866 -11.547 1.00 75.75 228 LYS A CA 1
ATOM 1774 C C . LYS A 1 228 ? 14.729 7.609 -12.433 1.00 75.75 228 LYS A C 1
ATOM 1776 O O . LYS A 1 228 ? 13.760 7.436 -13.166 1.00 75.75 228 LYS A O 1
ATOM 1781 N N . TYR A 1 229 ? 15.758 6.769 -12.356 1.00 74.00 229 TYR A N 1
ATOM 1782 C CA . TYR A 1 229 ? 15.774 5.454 -12.992 1.00 74.00 229 TYR A CA 1
ATOM 1783 C C . TYR A 1 229 ? 14.632 4.555 -12.473 1.00 74.00 229 TYR A C 1
ATOM 1785 O O . TYR A 1 229 ? 14.468 4.435 -11.254 1.00 74.00 229 TYR A O 1
ATOM 1793 N N . ASP A 1 230 ? 13.934 3.871 -13.381 1.00 59.81 230 ASP A N 1
ATOM 1794 C CA . ASP A 1 230 ? 13.109 2.685 -13.107 1.00 59.81 230 ASP A CA 1
ATOM 1795 C C . ASP A 1 230 ? 13.157 1.683 -14.290 1.00 59.81 230 ASP A C 1
ATOM 1797 O O . ASP A 1 230 ? 13.974 1.794 -15.211 1.00 59.81 230 ASP A O 1
ATOM 1801 N N . GLY A 1 231 ? 12.324 0.645 -14.231 1.00 56.44 231 GLY A N 1
ATOM 1802 C CA . GLY A 1 231 ? 12.382 -0.545 -15.071 1.00 56.44 231 GLY A CA 1
ATOM 1803 C C . GLY A 1 231 ? 13.227 -1.635 -14.416 1.00 56.44 231 GLY A C 1
ATOM 1804 O O . GLY A 1 231 ? 13.929 -1.417 -13.421 1.00 56.44 231 GLY A O 1
ATOM 1805 N N . THR A 1 232 ? 13.225 -2.840 -14.986 1.00 57.69 232 THR A N 1
ATOM 1806 C CA . THR A 1 232 ? 14.162 -3.891 -14.550 1.00 57.69 232 THR A CA 1
ATOM 1807 C C . THR A 1 232 ? 15.401 -3.959 -15.425 1.00 57.69 232 THR A C 1
ATOM 1809 O O . THR A 1 232 ? 15.933 -5.047 -15.561 1.00 57.69 232 THR A O 1
ATOM 1812 N N . ALA A 1 233 ? 15.865 -2.824 -15.973 1.00 56.72 233 ALA A N 1
ATOM 1813 C CA . ALA A 1 233 ? 17.136 -2.649 -16.684 1.00 56.72 233 ALA A CA 1
ATOM 1814 C C . ALA A 1 233 ? 18.399 -2.837 -15.814 1.00 56.72 233 ALA A C 1
ATOM 1816 O O . ALA A 1 233 ? 19.447 -3.272 -16.289 1.00 56.72 233 ALA A O 1
ATOM 1817 N N . GLY A 1 234 ? 18.363 -2.437 -14.549 1.00 63.09 234 GLY A N 1
ATOM 1818 C CA . GLY A 1 234 ? 19.594 -2.122 -13.833 1.00 63.09 234 GLY A CA 1
ATOM 1819 C C . GLY A 1 234 ? 20.325 -0.949 -14.502 1.00 63.09 234 GLY A C 1
ATOM 1820 O O . GLY A 1 234 ? 20.521 -0.891 -15.717 1.00 63.09 234 GLY A O 1
ATOM 1821 N N . ASP A 1 235 ? 20.731 0.023 -13.706 1.00 77.69 235 ASP A N 1
ATOM 1822 C CA . ASP A 1 235 ? 21.105 1.320 -14.251 1.00 77.69 235 ASP A CA 1
ATOM 1823 C C . ASP A 1 235 ? 22.504 1.323 -14.909 1.00 77.69 235 ASP A C 1
ATOM 1825 O O . ASP A 1 235 ? 23.525 1.330 -14.220 1.00 77.69 235 ASP A O 1
ATOM 1829 N N . SER A 1 236 ? 22.546 1.332 -16.249 1.00 83.44 236 SER A N 1
ATOM 1830 C CA . SER A 1 236 ? 23.774 1.480 -17.055 1.00 83.44 236 SER A CA 1
ATOM 1831 C C . SER A 1 236 ? 23.883 2.841 -17.768 1.00 83.44 236 SER A C 1
ATOM 1833 O O . SER A 1 236 ? 24.717 2.979 -18.668 1.00 83.44 236 SER A O 1
ATOM 1835 N N . LEU A 1 237 ? 23.064 3.843 -17.410 1.00 85.50 237 LEU A N 1
ATOM 1836 C CA . LEU A 1 237 ? 23.113 5.185 -18.021 1.00 85.50 237 LEU A CA 1
ATOM 1837 C C . LEU A 1 237 ? 23.249 6.333 -17.006 1.00 85.50 237 LEU A C 1
ATOM 1839 O O . LEU A 1 237 ? 23.861 7.344 -17.341 1.00 85.50 237 LEU A O 1
ATOM 1843 N N . THR A 1 238 ? 22.808 6.190 -15.748 1.00 82.69 238 THR A N 1
ATOM 1844 C CA . THR A 1 238 ? 23.045 7.225 -14.714 1.00 82.69 238 THR A CA 1
ATOM 1845 C C . THR A 1 238 ? 24.533 7.435 -14.422 1.00 82.69 238 THR A C 1
ATOM 1847 O O . THR A 1 238 ? 24.914 8.513 -13.973 1.00 82.69 238 THR A O 1
ATOM 1850 N N . ARG A 1 239 ? 25.414 6.466 -14.717 1.00 84.62 239 ARG A N 1
ATOM 1851 C CA . ARG A 1 239 ? 26.871 6.680 -14.629 1.00 84.62 239 ARG A CA 1
ATOM 1852 C C . ARG A 1 239 ? 27.356 7.739 -15.633 1.00 84.62 239 ARG A C 1
ATOM 1854 O O . ARG A 1 239 ? 28.225 8.532 -15.299 1.00 84.62 239 ARG A O 1
ATOM 1861 N N . GLN A 1 240 ? 26.767 7.777 -16.825 1.00 86.12 240 GLN A N 1
ATOM 1862 C CA . GLN A 1 240 ? 27.030 8.754 -17.883 1.00 86.12 240 GLN A CA 1
ATOM 1863 C C . GLN A 1 240 ? 26.296 10.094 -17.651 1.00 86.12 240 GLN A C 1
ATOM 1865 O O . GLN A 1 240 ? 26.439 11.033 -18.435 1.00 86.12 240 GLN A O 1
ATOM 1870 N N . ASN A 1 241 ? 25.507 10.218 -16.579 1.00 91.81 241 ASN A N 1
ATOM 1871 C CA . ASN A 1 241 ? 24.803 11.451 -16.244 1.00 91.81 241 ASN A CA 1
ATOM 1872 C C . ASN A 1 241 ? 25.785 12.605 -15.998 1.00 91.81 241 ASN A C 1
ATOM 1874 O O . ASN A 1 241 ? 26.737 12.481 -15.230 1.00 91.81 241 ASN A O 1
ATOM 1878 N N . GLY A 1 242 ? 25.550 13.746 -16.638 1.00 91.50 242 GLY A N 1
ATOM 1879 C CA . GLY A 1 242 ? 26.429 14.907 -16.581 1.00 91.50 242 GLY A CA 1
ATOM 1880 C C . GLY A 1 242 ? 27.660 14.829 -17.493 1.00 91.50 242 GLY A C 1
ATOM 1881 O O . GLY A 1 242 ? 28.411 15.807 -17.527 1.00 91.50 242 GLY A O 1
ATOM 1882 N N . HIS A 1 243 ? 27.871 13.750 -18.257 1.00 95.88 243 HIS A N 1
ATOM 1883 C CA . HIS A 1 243 ? 28.982 13.634 -19.212 1.00 95.88 243 HIS A CA 1
ATOM 1884 C C . HIS A 1 243 ? 28.645 14.216 -20.593 1.00 95.88 243 HIS A C 1
ATOM 1886 O O . HIS A 1 243 ? 27.484 14.305 -20.996 1.00 95.88 243 HIS A O 1
ATOM 1892 N N . GLN A 1 244 ? 29.676 14.673 -21.309 1.00 97.50 244 GLN A N 1
ATOM 1893 C CA . GLN A 1 244 ? 29.557 15.241 -22.657 1.00 97.50 244 GLN A CA 1
ATOM 1894 C C . GLN A 1 244 ? 29.588 14.137 -23.714 1.00 97.50 244 GLN A C 1
ATOM 1896 O O . GLN A 1 244 ? 30.241 13.109 -23.537 1.00 97.50 244 GLN A O 1
ATOM 1901 N N . PHE A 1 245 ? 28.886 14.355 -24.825 1.00 97.88 245 PHE A N 1
ATOM 1902 C CA . PHE A 1 245 ? 28.921 13.439 -25.959 1.00 97.88 245 PHE A CA 1
ATOM 1903 C C . PHE A 1 245 ? 30.328 13.429 -26.569 1.00 97.88 245 PHE A C 1
ATOM 1905 O O . PHE A 1 245 ? 30.976 14.472 -26.624 1.00 97.88 245 PHE A O 1
ATOM 1912 N N . THR A 1 246 ? 30.812 12.274 -27.019 1.00 97.06 246 THR A N 1
ATOM 1913 C CA . THR A 1 246 ? 32.190 12.100 -27.501 1.00 97.06 246 THR A CA 1
ATOM 1914 C C . THR A 1 246 ? 32.231 11.189 -28.726 1.00 97.06 246 THR A C 1
ATOM 1916 O O . THR A 1 246 ? 31.601 10.131 -28.741 1.00 97.06 246 THR A O 1
ATOM 1919 N N . THR A 1 247 ? 32.981 11.609 -29.747 1.00 97.44 247 THR A N 1
ATOM 1920 C CA . THR A 1 247 ? 33.181 10.917 -31.033 1.00 97.44 247 THR A CA 1
ATOM 1921 C C . THR A 1 247 ? 34.674 10.675 -31.288 1.00 97.44 247 THR A C 1
ATOM 1923 O O . THR A 1 247 ? 35.537 11.177 -30.563 1.00 97.44 247 THR A O 1
ATOM 1926 N N . PHE A 1 248 ? 35.017 9.896 -32.322 1.00 96.19 248 PHE A N 1
ATOM 1927 C CA . PHE A 1 248 ? 36.423 9.569 -32.612 1.00 96.19 248 PHE A CA 1
ATOM 1928 C C . PHE A 1 248 ? 37.270 10.780 -33.044 1.00 96.19 248 PHE A C 1
ATOM 1930 O O . PHE A 1 248 ? 38.495 10.737 -32.964 1.00 96.19 248 PHE A O 1
ATOM 1937 N N . ASP A 1 249 ? 36.622 11.837 -33.536 1.00 96.94 249 ASP A N 1
ATOM 1938 C CA . ASP A 1 249 ? 37.208 13.099 -33.995 1.00 96.94 249 ASP A CA 1
ATOM 1939 C C . ASP A 1 249 ? 37.125 14.222 -32.947 1.00 96.94 249 ASP A C 1
ATOM 1941 O O . ASP A 1 249 ? 37.843 15.217 -33.064 1.00 96.94 249 ASP A O 1
ATOM 1945 N N . ARG A 1 250 ? 36.283 14.069 -31.915 1.00 96.19 250 ARG A N 1
ATOM 1946 C CA . ARG A 1 250 ? 36.101 15.056 -30.846 1.00 96.19 250 ARG A CA 1
ATOM 1947 C C . ARG A 1 250 ? 35.953 14.379 -29.484 1.00 96.19 250 ARG A C 1
ATOM 1949 O O . ARG A 1 250 ? 34.874 13.930 -29.097 1.00 96.19 250 ARG A O 1
ATOM 1956 N N . ASP A 1 251 ? 37.069 14.362 -28.764 1.00 96.50 251 ASP A N 1
ATOM 1957 C CA . ASP A 1 251 ? 37.172 13.904 -27.382 1.00 96.50 251 ASP A CA 1
ATOM 1958 C C . ASP A 1 251 ? 36.591 14.946 -26.411 1.00 96.50 251 ASP A C 1
ATOM 1960 O O . ASP A 1 251 ? 37.057 16.088 -26.382 1.00 96.50 251 ASP A O 1
ATOM 1964 N N . ASN A 1 252 ? 35.572 14.571 -25.635 1.00 94.81 252 ASN A N 1
ATOM 1965 C CA . ASN A 1 252 ? 35.049 15.372 -24.525 1.00 94.81 252 ASN A CA 1
ATOM 1966 C C . ASN A 1 252 ? 34.825 14.506 -23.257 1.00 94.81 252 ASN A C 1
ATOM 1968 O O . ASN A 1 252 ? 34.040 14.909 -22.388 1.00 94.81 252 ASN A O 1
ATOM 1972 N N . ASP A 1 253 ? 35.448 13.320 -23.166 1.00 92.12 253 ASP A N 1
ATOM 1973 C CA . ASP A 1 253 ? 35.214 12.355 -22.082 1.00 92.12 253 ASP A CA 1
ATOM 1974 C C . ASP A 1 253 ? 36.105 12.614 -20.842 1.00 92.12 253 ASP A C 1
ATOM 1976 O O . ASP A 1 253 ? 36.572 13.733 -20.617 1.00 92.12 253 ASP A O 1
ATOM 1980 N N . SER A 1 254 ? 36.231 11.650 -19.925 1.00 87.19 254 SER A N 1
ATOM 1981 C CA . SER A 1 254 ? 37.002 11.784 -18.672 1.00 87.19 254 SER A CA 1
ATOM 1982 C C . SER A 1 254 ? 38.077 10.699 -18.503 1.00 87.19 254 SER A C 1
ATOM 1984 O O . SER A 1 254 ? 38.558 10.443 -17.395 1.00 87.19 254 SER A O 1
ATOM 1986 N N . SER A 1 255 ? 38.466 10.059 -19.603 1.00 87.81 255 SER A N 1
ATOM 1987 C CA . SER A 1 255 ? 39.535 9.071 -19.697 1.00 87.81 255 SER A CA 1
ATOM 1988 C C . SER A 1 255 ? 40.906 9.719 -19.938 1.00 87.81 255 SER A C 1
ATOM 1990 O O . SER A 1 255 ? 41.036 10.889 -20.286 1.00 87.81 255 SER A O 1
ATOM 1992 N N . GLY A 1 256 ? 41.967 8.921 -19.786 1.00 81.06 256 GLY A N 1
ATOM 1993 C CA . GLY A 1 256 ? 43.305 9.258 -20.292 1.00 81.06 256 GLY A CA 1
ATOM 1994 C C . GLY A 1 256 ? 43.511 8.912 -21.776 1.00 81.06 256 GLY A C 1
ATOM 1995 O O . GLY A 1 256 ? 44.605 9.123 -22.293 1.00 81.06 256 GLY A O 1
ATOM 1996 N N . SER A 1 257 ? 42.490 8.344 -22.429 1.00 87.88 257 SER A N 1
ATOM 1997 C CA . SER A 1 257 ? 42.466 7.908 -23.831 1.00 87.88 257 SER A CA 1
ATOM 1998 C C . SER A 1 257 ? 41.027 7.921 -24.357 1.00 87.88 257 SER A C 1
ATOM 2000 O O . SER A 1 257 ? 40.185 7.252 -23.755 1.00 87.88 257 SER A O 1
ATOM 2002 N N . ASN A 1 258 ? 40.788 8.580 -25.497 1.00 92.44 258 ASN A N 1
ATOM 2003 C CA . ASN A 1 258 ? 39.483 8.719 -26.158 1.00 92.44 258 ASN A CA 1
ATOM 2004 C C . ASN A 1 258 ? 38.653 7.417 -26.159 1.00 92.44 258 ASN A C 1
ATOM 2006 O O . ASN A 1 258 ? 38.993 6.429 -26.825 1.00 92.44 258 ASN A O 1
ATOM 2010 N N . CYS A 1 259 ? 37.532 7.433 -25.443 1.00 91.25 259 CYS A N 1
ATOM 2011 C CA . CYS A 1 259 ? 36.644 6.291 -25.278 1.00 91.25 259 CYS A CA 1
ATOM 2012 C C . CYS A 1 259 ? 35.923 5.898 -26.576 1.00 91.25 259 CYS A C 1
ATOM 2014 O O . CYS A 1 259 ? 35.712 4.708 -26.801 1.00 91.25 259 CYS A O 1
ATOM 2016 N N . ALA A 1 260 ? 35.597 6.847 -27.460 1.00 93.25 260 ALA A N 1
ATOM 2017 C CA . ALA A 1 260 ? 34.964 6.556 -28.751 1.00 93.25 260 ALA A CA 1
ATOM 2018 C C . ALA A 1 260 ? 35.894 5.748 -29.677 1.00 93.25 260 ALA A C 1
ATOM 2020 O O . ALA A 1 260 ? 35.477 4.761 -30.287 1.00 93.25 260 ALA A O 1
ATOM 2021 N N . VAL A 1 261 ? 37.183 6.100 -29.730 1.00 92.88 261 VAL A N 1
ATOM 2022 C CA . VAL A 1 261 ? 38.212 5.371 -30.491 1.00 92.88 261 VAL A CA 1
ATOM 2023 C C . VAL A 1 261 ? 38.443 3.972 -29.918 1.00 92.88 261 VAL A C 1
ATOM 2025 O O . VAL A 1 261 ? 38.678 3.037 -30.689 1.00 92.88 261 VAL A O 1
ATOM 2028 N N . LEU A 1 262 ? 38.371 3.801 -28.595 1.00 86.69 262 LEU A N 1
ATOM 2029 C CA . LEU A 1 262 ? 38.508 2.494 -27.944 1.00 86.69 262 LEU A CA 1
ATOM 2030 C C . LEU A 1 262 ? 37.276 1.607 -28.182 1.00 86.69 262 LEU A C 1
ATOM 2032 O O . LEU A 1 262 ? 37.417 0.511 -28.719 1.00 86.69 262 LEU A O 1
ATOM 2036 N N . TYR A 1 263 ? 36.082 2.105 -27.851 1.00 89.19 263 TYR A N 1
ATOM 2037 C CA . TYR A 1 263 ? 34.830 1.337 -27.782 1.00 89.19 263 TYR A CA 1
ATOM 2038 C C . TYR A 1 263 ? 33.925 1.462 -29.022 1.00 89.19 263 TYR A C 1
ATOM 2040 O O . TYR A 1 263 ? 32.785 1.001 -29.013 1.00 89.19 263 TYR A O 1
ATOM 2048 N N . LYS A 1 264 ? 34.452 2.025 -30.117 1.00 90.88 264 LYS A N 1
ATOM 2049 C CA . LYS A 1 264 ? 33.915 1.934 -31.491 1.00 90.88 264 LYS A CA 1
ATOM 2050 C C . LYS A 1 264 ? 32.482 2.453 -31.687 1.00 90.88 264 LYS A C 1
ATOM 2052 O O . LYS A 1 264 ? 31.802 2.052 -32.630 1.00 90.88 264 LYS A O 1
ATOM 2057 N N . GLY A 1 265 ? 32.057 3.396 -30.853 1.00 91.50 265 GLY A N 1
ATOM 2058 C CA . GLY A 1 265 ? 30.787 4.113 -30.968 1.00 91.50 265 GLY A CA 1
ATOM 2059 C C . GLY A 1 265 ? 30.958 5.604 -30.685 1.00 91.50 265 GLY A C 1
ATOM 2060 O O . GLY A 1 265 ? 32.081 6.105 -30.621 1.00 91.50 265 GLY A O 1
ATOM 2061 N N . ALA A 1 266 ? 29.843 6.309 -30.505 1.00 95.88 266 ALA A N 1
ATOM 2062 C CA . ALA A 1 266 ? 29.831 7.661 -29.952 1.00 95.88 266 ALA A CA 1
ATOM 2063 C C . ALA A 1 266 ? 28.713 7.793 -28.918 1.00 95.88 266 ALA A C 1
ATOM 2065 O O . ALA A 1 266 ? 27.560 7.441 -29.191 1.00 95.88 266 ALA A O 1
ATOM 2066 N N . TRP A 1 267 ? 29.065 8.261 -27.723 1.00 97.00 267 TRP A N 1
ATOM 2067 C CA . TRP A 1 267 ? 28.188 8.261 -26.554 1.00 97.00 267 TRP A CA 1
ATOM 2068 C C . TRP A 1 267 ? 28.636 9.311 -25.532 1.00 97.00 267 TRP A C 1
ATOM 2070 O O . TRP A 1 267 ? 29.662 9.973 -25.703 1.00 97.00 267 TRP A O 1
ATOM 2080 N N . TRP A 1 268 ? 27.885 9.439 -24.442 1.00 97.44 268 TRP A N 1
ATOM 2081 C CA . TRP A 1 268 ? 28.236 10.263 -23.281 1.00 97.44 268 TRP A CA 1
ATOM 2082 C C . TRP A 1 268 ? 29.256 9.549 -22.382 1.00 97.44 268 TRP A C 1
ATOM 2084 O O . TRP A 1 268 ? 28.949 9.158 -21.260 1.00 97.44 268 TRP A O 1
ATOM 2094 N N . TYR A 1 269 ? 30.450 9.283 -22.913 1.00 91.81 269 TYR A N 1
ATOM 2095 C CA . TYR A 1 269 ? 31.469 8.477 -22.235 1.00 91.81 269 TYR A CA 1
ATOM 2096 C C . TYR A 1 269 ? 32.016 9.146 -20.953 1.00 91.81 269 TYR A C 1
ATOM 2098 O O . TYR A 1 269 ? 32.192 10.365 -20.891 1.00 91.81 269 TYR A O 1
ATOM 2106 N N . ASP A 1 270 ? 32.313 8.329 -19.935 1.00 87.62 270 ASP A N 1
ATOM 2107 C CA . ASP A 1 270 ? 32.955 8.745 -18.682 1.00 87.62 270 ASP A CA 1
ATOM 2108 C C . ASP A 1 270 ? 34.418 8.264 -18.606 1.00 87.62 270 ASP A C 1
ATOM 2110 O O . ASP A 1 270 ? 35.335 9.004 -18.947 1.00 87.62 270 ASP A O 1
ATOM 2114 N N . SER A 1 271 ? 34.650 7.017 -18.197 1.00 85.19 271 SER A N 1
ATOM 2115 C CA . SER A 1 271 ? 35.940 6.325 -18.182 1.00 85.19 271 SER A CA 1
ATOM 2116 C C . SER A 1 271 ? 35.684 4.802 -18.126 1.00 85.19 271 SER A C 1
ATOM 2118 O O . SER A 1 271 ? 35.875 4.134 -17.109 1.00 85.19 271 SER A O 1
ATOM 2120 N N . CYS A 1 272 ? 35.103 4.181 -19.155 1.00 76.19 272 CYS A N 1
ATOM 2121 C CA . CYS A 1 272 ? 34.541 4.795 -20.365 1.00 76.19 272 CYS A CA 1
ATOM 2122 C C . CYS A 1 272 ? 33.015 4.681 -20.454 1.00 76.19 272 CYS A C 1
ATOM 2124 O O . CYS A 1 272 ? 32.376 5.633 -20.890 1.00 76.19 272 CYS A O 1
ATOM 2126 N N . HIS A 1 273 ? 32.415 3.548 -20.073 1.00 84.06 273 HIS A N 1
ATOM 2127 C CA . HIS A 1 273 ? 30.957 3.399 -20.055 1.00 84.06 273 HIS A CA 1
ATOM 2128 C C . HIS A 1 273 ? 30.468 2.282 -19.124 1.00 84.06 273 HIS A C 1
ATOM 2130 O O . HIS A 1 273 ? 31.255 1.481 -18.615 1.00 84.06 273 HIS A O 1
ATOM 2136 N N . LEU A 1 274 ? 29.146 2.241 -18.921 1.00 79.62 274 LEU A N 1
ATOM 2137 C CA . LEU A 1 274 ? 28.389 1.007 -18.657 1.00 79.62 274 LEU A CA 1
ATOM 2138 C C . LEU A 1 274 ? 27.374 0.691 -19.774 1.00 79.62 274 LEU A C 1
ATOM 2140 O O . LEU A 1 274 ? 26.805 -0.393 -19.788 1.00 79.62 274 LEU A O 1
ATOM 2144 N N . SER A 1 275 ? 27.138 1.606 -20.713 1.00 86.50 275 SER A N 1
ATOM 2145 C CA . SER A 1 275 ? 26.314 1.378 -21.903 1.00 86.50 275 SER A CA 1
ATOM 2146 C C . SER A 1 275 ? 26.926 2.045 -23.130 1.00 86.50 275 SER A C 1
ATOM 2148 O O . SER A 1 275 ? 27.477 3.143 -23.037 1.00 86.50 275 SER A O 1
ATOM 2150 N N . ASN A 1 276 ? 26.815 1.375 -24.277 1.00 92.00 276 ASN A N 1
ATOM 2151 C CA . ASN A 1 276 ? 27.423 1.756 -25.550 1.00 92.00 276 ASN A CA 1
ATOM 2152 C C . ASN A 1 276 ? 26.444 1.484 -26.704 1.00 92.00 276 ASN A C 1
ATOM 2154 O O . ASN A 1 276 ? 26.725 0.731 -27.632 1.00 92.00 276 ASN A O 1
ATOM 2158 N N . LEU A 1 277 ? 25.250 2.077 -26.642 1.00 92.94 277 LEU A N 1
ATOM 2159 C CA . LEU A 1 277 ? 24.138 1.764 -27.557 1.00 92.94 277 LEU A CA 1
ATOM 2160 C C . LEU A 1 277 ? 24.453 2.048 -29.042 1.00 92.94 277 LEU A C 1
ATOM 2162 O O . LEU A 1 277 ? 23.878 1.455 -29.960 1.00 92.94 277 LEU A O 1
ATOM 2166 N N . ASN A 1 278 ? 25.426 2.927 -29.271 1.00 95.00 278 ASN A N 1
ATOM 2167 C CA . ASN A 1 278 ? 25.938 3.322 -30.578 1.00 95.00 278 ASN A CA 1
ATOM 2168 C C . ASN A 1 278 ? 27.226 2.570 -30.991 1.00 95.00 278 ASN A C 1
ATOM 2170 O O . ASN A 1 278 ? 27.854 2.943 -31.979 1.00 95.00 278 ASN A O 1
ATOM 2174 N N . GLY A 1 279 ? 27.621 1.515 -30.269 1.00 89.75 279 GLY A N 1
ATOM 2175 C CA . GLY A 1 279 ? 28.758 0.654 -30.610 1.00 89.75 279 GLY A CA 1
ATOM 2176 C C . GLY A 1 279 ? 28.510 -0.280 -31.803 1.00 89.75 279 GLY A C 1
ATOM 2177 O O . GLY A 1 279 ? 27.508 -0.174 -32.529 1.00 89.75 279 GLY A O 1
ATOM 2178 N N . VAL A 1 280 ? 29.438 -1.212 -32.026 1.00 88.56 280 VAL A N 1
ATOM 2179 C CA . VAL A 1 280 ? 29.442 -2.108 -33.195 1.00 88.56 280 VAL A CA 1
ATOM 2180 C C . VAL A 1 280 ? 28.315 -3.140 -33.114 1.00 88.56 280 VAL A C 1
ATOM 2182 O O . VAL A 1 280 ? 28.088 -3.770 -32.082 1.00 88.56 280 VAL A O 1
ATOM 2185 N N . TYR A 1 281 ? 27.607 -3.345 -34.230 1.00 84.75 281 TYR A N 1
ATOM 2186 C CA . TYR A 1 281 ? 26.586 -4.388 -34.326 1.00 84.75 281 TYR A CA 1
ATOM 2187 C C . TYR A 1 281 ? 27.245 -5.753 -34.579 1.00 84.75 281 TYR A C 1
ATOM 2189 O O . TYR A 1 281 ? 27.406 -6.182 -35.719 1.00 84.75 281 TYR A O 1
ATOM 2197 N N . PHE A 1 282 ? 27.622 -6.456 -33.512 1.00 75.50 282 PHE A N 1
ATOM 2198 C CA . PHE A 1 282 ? 28.000 -7.868 -33.598 1.00 75.50 282 PHE A CA 1
ATOM 2199 C C . PHE A 1 282 ? 26.746 -8.753 -33.608 1.00 75.50 282 PHE A C 1
ATOM 2201 O O . PHE A 1 282 ? 25.844 -8.564 -32.795 1.00 75.50 282 PHE A O 1
ATOM 2208 N N . HIS A 1 283 ? 26.680 -9.741 -34.506 1.00 72.31 283 HIS A N 1
ATOM 2209 C CA . HIS A 1 283 ? 25.542 -10.669 -34.640 1.00 72.31 283 HIS A CA 1
ATOM 2210 C C . HIS A 1 283 ? 25.582 -11.829 -33.619 1.00 72.31 283 HIS A C 1
ATOM 2212 O O . HIS A 1 283 ? 25.364 -12.987 -33.975 1.00 72.31 283 HIS A O 1
ATOM 2218 N N . GLY A 1 284 ? 25.907 -11.535 -32.359 1.00 58.38 284 GLY A N 1
ATOM 2219 C CA . GLY A 1 284 ? 26.091 -12.526 -31.299 1.00 58.38 284 GLY A CA 1
ATOM 2220 C C . GLY A 1 284 ? 27.346 -12.258 -30.470 1.00 58.38 284 GLY A C 1
ATOM 2221 O O . GLY A 1 284 ? 27.755 -11.113 -30.304 1.00 58.38 284 GLY A O 1
ATOM 2222 N N . HIS A 1 285 ? 27.944 -13.327 -29.945 1.00 57.66 285 HIS A N 1
ATOM 2223 C CA . HIS A 1 285 ? 29.172 -13.274 -29.150 1.00 57.66 285 HIS A CA 1
ATOM 2224 C C . HIS A 1 285 ? 30.382 -12.789 -29.973 1.00 57.66 285 HIS A C 1
ATOM 2226 O O . HIS A 1 285 ? 30.527 -13.149 -31.142 1.00 57.66 285 HIS A O 1
ATOM 2232 N N . HIS A 1 286 ? 31.253 -12.001 -29.340 1.00 60.78 286 HIS A N 1
ATOM 2233 C CA . HIS A 1 286 ? 32.504 -11.478 -29.889 1.00 60.78 286 HIS A CA 1
ATOM 2234 C C . HIS A 1 286 ? 33.604 -11.482 -28.819 1.00 60.78 286 HIS A C 1
ATOM 2236 O O . HIS A 1 286 ? 33.318 -11.317 -27.633 1.00 60.78 286 HIS A O 1
ATOM 2242 N N . ASP A 1 287 ? 34.860 -11.630 -29.249 1.00 56.31 287 ASP A N 1
ATOM 2243 C CA . ASP A 1 287 ? 36.038 -11.610 -28.366 1.00 56.31 287 ASP A CA 1
ATOM 2244 C C . ASP A 1 287 ? 36.508 -10.183 -28.005 1.00 56.31 287 ASP A C 1
ATOM 2246 O O . ASP A 1 287 ? 37.320 -10.001 -27.097 1.00 56.31 287 ASP A O 1
ATOM 2250 N N . GLU A 1 288 ? 36.029 -9.151 -28.713 1.00 64.19 288 GLU A N 1
ATOM 2251 C CA . GLU A 1 288 ? 36.370 -7.755 -28.412 1.00 64.19 288 GLU A CA 1
ATOM 2252 C C . GLU A 1 288 ? 35.694 -7.271 -27.121 1.00 64.19 288 GLU A C 1
ATOM 2254 O O . GLU A 1 288 ? 34.486 -7.428 -26.937 1.00 64.19 288 GLU A O 1
ATOM 2259 N N . TYR A 1 289 ? 36.462 -6.631 -26.236 1.00 68.50 289 TYR A N 1
ATOM 2260 C CA . TYR A 1 289 ? 35.965 -6.158 -24.945 1.00 68.50 289 TYR A CA 1
ATOM 2261 C C . TYR A 1 289 ? 35.129 -4.872 -25.079 1.00 68.50 289 TYR A C 1
ATOM 2263 O O . TYR A 1 289 ? 35.672 -3.787 -25.285 1.00 68.50 289 TYR A O 1
ATOM 2271 N N . ALA A 1 290 ? 33.811 -5.005 -24.897 1.00 73.31 290 ALA A N 1
ATOM 2272 C CA . ALA A 1 290 ? 32.839 -3.913 -24.739 1.00 73.31 290 ALA A CA 1
ATOM 2273 C C . ALA A 1 290 ? 32.787 -2.866 -25.884 1.00 73.31 290 ALA A C 1
ATOM 2275 O O . ALA A 1 290 ? 32.412 -1.707 -25.672 1.00 73.31 290 ALA A O 1
ATOM 2276 N N . THR A 1 291 ? 33.188 -3.260 -27.101 1.00 81.12 291 THR A N 1
ATOM 2277 C CA . THR A 1 291 ? 33.092 -2.457 -28.338 1.00 81.12 291 THR A CA 1
ATOM 2278 C C . THR A 1 291 ? 31.718 -2.569 -29.020 1.00 81.12 291 THR A C 1
ATOM 2280 O O . THR A 1 291 ? 31.497 -1.974 -30.079 1.00 81.12 291 THR A O 1
ATOM 2283 N N . GLY A 1 292 ? 30.798 -3.352 -28.447 1.00 83.75 292 GLY A N 1
ATOM 2284 C CA . GLY A 1 292 ? 29.519 -3.722 -29.041 1.00 83.75 292 GLY A CA 1
ATOM 2285 C C . GLY A 1 292 ? 28.370 -2.798 -28.643 1.00 83.75 292 GLY A C 1
ATOM 2286 O O . GLY A 1 292 ? 28.563 -1.722 -28.077 1.00 83.75 292 GLY A O 1
ATOM 2287 N N . ILE A 1 293 ? 27.142 -3.236 -28.934 1.00 86.19 293 ILE A N 1
ATOM 2288 C CA . ILE A 1 293 ? 25.912 -2.614 -28.417 1.00 86.19 293 ILE A CA 1
ATOM 2289 C C . ILE A 1 293 ? 25.701 -3.111 -26.985 1.00 86.19 293 ILE A C 1
ATOM 2291 O O . ILE A 1 293 ? 24.916 -4.026 -26.735 1.00 86.19 293 ILE A O 1
ATOM 2295 N N . ASP A 1 294 ? 26.470 -2.539 -26.064 1.00 80.56 294 ASP A N 1
ATOM 2296 C CA . ASP A 1 294 ? 26.551 -2.996 -24.680 1.00 80.56 294 ASP A CA 1
ATOM 2297 C C . ASP A 1 294 ? 25.575 -2.260 -23.751 1.00 80.56 294 ASP A C 1
ATOM 2299 O O . ASP A 1 294 ? 25.376 -1.047 -23.843 1.00 80.56 294 ASP A O 1
ATOM 2303 N N . TRP A 1 295 ? 25.024 -3.005 -22.794 1.00 79.12 295 TRP A N 1
ATOM 2304 C CA . TRP A 1 295 ? 24.339 -2.505 -21.601 1.00 79.12 295 TRP A CA 1
ATOM 2305 C C . TRP A 1 295 ? 24.799 -3.405 -20.452 1.00 79.12 295 TRP A C 1
ATOM 2307 O O . TRP A 1 295 ? 24.370 -4.545 -20.335 1.00 79.12 295 TRP A O 1
ATOM 2317 N N . PHE A 1 296 ? 25.768 -2.964 -19.658 1.00 74.38 296 PHE A N 1
ATOM 2318 C CA . PHE A 1 296 ? 26.553 -3.823 -18.763 1.00 74.38 296 PHE A CA 1
ATOM 2319 C C . PHE A 1 296 ? 25.695 -4.649 -17.791 1.00 74.38 296 PHE A C 1
ATOM 2321 O O . PHE A 1 296 ? 26.001 -5.799 -17.472 1.00 74.38 296 PHE A O 1
ATOM 2328 N N . THR A 1 297 ? 24.581 -4.083 -17.342 1.00 62.66 297 THR A N 1
ATOM 2329 C CA . THR A 1 297 ? 23.653 -4.725 -16.414 1.00 62.66 297 THR A CA 1
ATOM 2330 C C . THR A 1 297 ? 22.860 -5.898 -17.027 1.00 62.66 297 THR A C 1
ATOM 2332 O O . THR A 1 297 ? 22.234 -6.648 -16.278 1.00 62.66 297 THR A O 1
ATOM 2335 N N . PHE A 1 298 ? 22.925 -6.151 -18.345 1.00 54.28 298 PHE A N 1
ATOM 2336 C CA . PHE A 1 298 ? 21.961 -6.969 -19.108 1.00 54.28 298 PHE A CA 1
ATOM 2337 C C . PHE A 1 298 ? 21.551 -8.328 -18.509 1.00 54.28 298 PHE A C 1
ATOM 2339 O O . PHE A 1 298 ? 20.356 -8.594 -18.343 1.00 54.28 298 PHE A O 1
ATOM 2346 N N . HIS A 1 299 ? 22.495 -9.197 -18.134 1.00 50.81 299 HIS A N 1
ATOM 2347 C CA . HIS A 1 299 ? 22.219 -10.614 -17.809 1.00 50.81 299 HIS A CA 1
ATOM 2348 C C . HIS A 1 299 ? 22.433 -11.039 -16.333 1.00 50.81 299 HIS A C 1
ATOM 2350 O O . HIS A 1 299 ? 22.481 -12.237 -16.067 1.00 50.81 299 HIS A O 1
ATOM 2356 N N . GLY A 1 300 ? 22.588 -10.115 -15.373 1.00 52.56 300 GLY A N 1
ATOM 2357 C CA . GLY A 1 300 ? 23.082 -10.427 -14.009 1.00 52.56 300 GLY A CA 1
ATOM 2358 C C . GLY A 1 300 ? 22.353 -11.531 -13.201 1.00 52.56 300 GLY A C 1
ATOM 2359 O O . GLY A 1 300 ? 21.240 -11.950 -13.521 1.00 52.56 300 GLY A O 1
ATOM 2360 N N . LYS A 1 301 ? 22.969 -12.005 -12.106 1.00 42.81 301 LYS A N 1
ATOM 2361 C CA . LYS A 1 301 ? 22.531 -13.201 -11.342 1.00 42.81 301 LYS A CA 1
ATOM 2362 C C . LYS A 1 301 ? 21.946 -12.850 -9.959 1.00 42.81 301 LYS A C 1
ATOM 2364 O O . LYS A 1 301 ? 22.597 -12.157 -9.188 1.00 42.81 301 LYS A O 1
ATOM 2369 N N . GLN A 1 302 ? 20.759 -13.361 -9.600 1.00 52.75 302 GLN A N 1
ATOM 2370 C CA . GLN A 1 302 ? 20.014 -12.918 -8.394 1.00 52.75 302 GLN A CA 1
ATOM 2371 C C . GLN A 1 302 ? 20.367 -13.601 -7.045 1.00 52.75 302 GLN A C 1
ATOM 2373 O O . GLN A 1 302 ? 19.894 -13.144 -6.001 1.00 52.75 302 GLN A O 1
ATOM 2378 N N . THR A 1 303 ? 21.207 -14.645 -7.008 1.00 51.12 303 THR A N 1
ATOM 2379 C CA . THR A 1 303 ? 21.598 -15.338 -5.755 1.00 51.12 303 THR A CA 1
ATOM 2380 C C . THR A 1 303 ? 23.086 -15.692 -5.679 1.00 51.12 303 THR A C 1
ATOM 2382 O O . THR A 1 303 ? 23.760 -15.902 -6.688 1.00 51.12 303 THR A O 1
ATOM 2385 N N . CYS A 1 304 ? 23.609 -15.779 -4.453 1.00 50.75 304 CYS A N 1
ATOM 2386 C CA . CYS A 1 304 ? 24.965 -16.241 -4.162 1.00 50.75 304 CYS A CA 1
ATOM 2387 C C . CYS A 1 304 ? 25.135 -17.732 -4.465 1.00 50.75 304 CYS A C 1
ATOM 2389 O O . CYS A 1 304 ? 24.536 -18.571 -3.795 1.00 50.75 304 CYS A O 1
ATOM 2391 N N . SER A 1 305 ? 26.029 -18.086 -5.392 1.00 57.59 305 SER A N 1
ATOM 2392 C CA . SER A 1 305 ? 26.252 -19.485 -5.787 1.00 57.59 305 SER A CA 1
ATOM 2393 C C . SER A 1 305 ? 26.901 -20.366 -4.701 1.00 57.59 305 SER A C 1
ATOM 2395 O O . SER A 1 305 ? 26.983 -21.578 -4.881 1.00 57.59 305 SER A O 1
ATOM 2397 N N . HIS A 1 306 ? 27.357 -19.788 -3.580 1.00 60.28 306 HIS A N 1
ATOM 2398 C CA . HIS A 1 306 ? 27.938 -20.528 -2.450 1.00 60.28 306 HIS A CA 1
ATOM 2399 C C . HIS A 1 306 ? 26.952 -20.727 -1.283 1.00 60.28 306 HIS A C 1
ATOM 2401 O O . HIS A 1 306 ? 26.769 -21.853 -0.827 1.00 60.28 306 HIS A O 1
ATOM 2407 N N . CYS A 1 307 ? 26.300 -19.658 -0.808 1.00 59.59 307 CYS A N 1
ATOM 2408 C CA . CYS A 1 307 ? 25.411 -19.698 0.366 1.00 59.59 307 CYS A CA 1
ATOM 2409 C C . CYS A 1 307 ? 23.917 -19.497 0.050 1.00 59.59 307 CYS A C 1
ATOM 2411 O O . CYS A 1 307 ? 23.114 -19.363 0.970 1.00 59.59 307 CYS A O 1
ATOM 2413 N N . SER A 1 308 ? 23.541 -19.435 -1.232 1.00 56.25 308 SER A N 1
ATOM 2414 C CA . SER A 1 308 ? 22.174 -19.217 -1.744 1.00 56.25 308 SER A CA 1
ATOM 2415 C C . SER A 1 308 ? 21.481 -17.915 -1.312 1.00 56.25 308 SER A C 1
ATOM 2417 O O . SER A 1 308 ? 20.343 -17.673 -1.708 1.00 56.25 308 SER A O 1
ATOM 2419 N N . ALA A 1 309 ? 22.145 -17.046 -0.543 1.00 49.19 309 ALA A N 1
ATOM 2420 C CA . ALA A 1 309 ? 21.584 -15.770 -0.112 1.00 49.19 309 ALA A CA 1
ATOM 2421 C C . ALA A 1 309 ? 21.272 -14.853 -1.317 1.00 49.19 309 ALA A C 1
ATOM 2423 O O . ALA A 1 309 ? 22.105 -14.751 -2.227 1.00 49.19 309 ALA A O 1
ATOM 2424 N N . PRO A 1 310 ? 20.117 -14.162 -1.333 1.00 47.88 310 PRO A N 1
ATOM 2425 C CA . PRO A 1 310 ? 19.800 -13.188 -2.370 1.00 47.88 310 PRO A CA 1
ATOM 2426 C C . PRO A 1 310 ? 20.688 -11.942 -2.260 1.00 47.88 310 PRO A C 1
ATOM 2428 O O . PRO A 1 310 ? 21.154 -11.570 -1.175 1.00 47.88 310 PRO A O 1
ATOM 2431 N N . TYR A 1 311 ? 20.892 -11.271 -3.393 1.00 49.22 311 TYR A N 1
ATOM 2432 C CA . TYR A 1 311 ? 21.578 -9.976 -3.435 1.00 49.22 311 TYR A CA 1
ATOM 2433 C C . TYR A 1 311 ? 20.628 -8.794 -3.155 1.00 49.22 311 TYR A C 1
ATOM 2435 O O . TYR A 1 311 ? 21.060 -7.772 -2.626 1.00 49.22 311 TYR A O 1
ATOM 2443 N N . LYS A 1 312 ? 19.311 -8.955 -3.367 1.00 42.62 312 LYS A N 1
ATOM 2444 C CA . LYS A 1 312 ? 18.297 -8.050 -2.791 1.00 42.62 312 LYS A CA 1
ATOM 2445 C C . LYS A 1 312 ? 18.110 -8.316 -1.291 1.00 42.62 312 LYS A C 1
ATOM 2447 O O . LYS A 1 312 ? 17.885 -9.452 -0.879 1.00 42.62 312 LYS A O 1
ATOM 2452 N N . GLY A 1 313 ? 18.154 -7.252 -0.488 1.00 40.03 313 GLY A N 1
ATOM 2453 C CA . GLY A 1 313 ? 17.773 -7.263 0.927 1.00 40.03 313 GLY A CA 1
ATOM 2454 C C . GLY A 1 313 ? 16.360 -6.711 1.142 1.00 40.03 313 GLY A C 1
ATOM 2455 O O . GLY A 1 313 ? 15.948 -5.777 0.457 1.00 40.03 313 GLY A O 1
ATOM 2456 N N . ASN A 1 314 ? 15.635 -7.258 2.120 1.00 36.09 314 ASN A N 1
ATOM 2457 C CA . ASN A 1 314 ? 14.390 -6.674 2.640 1.00 36.09 314 ASN A CA 1
ATOM 2458 C C . ASN A 1 314 ? 14.699 -5.773 3.852 1.00 36.09 314 ASN A C 1
ATOM 2460 O O . ASN A 1 314 ? 15.781 -5.863 4.423 1.00 36.09 314 ASN A O 1
ATOM 2464 N N . ALA A 1 315 ? 13.738 -4.967 4.322 1.00 35.50 315 ALA A N 1
ATOM 2465 C CA . ALA A 1 315 ? 13.905 -3.920 5.353 1.00 35.50 315 ALA A CA 1
ATOM 2466 C C . ALA A 1 315 ? 14.384 -4.353 6.774 1.00 35.50 315 ALA A C 1
ATOM 2468 O O . ALA A 1 315 ? 14.267 -3.588 7.729 1.00 35.50 315 ALA A O 1
ATOM 2469 N N . LYS A 1 316 ? 14.912 -5.573 6.940 1.00 33.25 316 LYS A N 1
ATOM 2470 C CA . LYS A 1 316 ? 15.587 -6.084 8.148 1.00 33.25 316 LYS A CA 1
ATOM 2471 C C . LYS A 1 316 ? 16.947 -6.757 7.872 1.00 33.25 316 LYS A C 1
ATOM 2473 O O . LYS A 1 316 ? 17.587 -7.196 8.822 1.00 33.25 316 LYS A O 1
ATOM 2478 N N . ILE A 1 317 ? 17.384 -6.869 6.613 1.00 36.12 317 ILE A N 1
ATOM 2479 C CA . ILE A 1 317 ? 18.641 -7.525 6.214 1.00 36.12 317 ILE A CA 1
ATOM 2480 C C . ILE A 1 317 ? 19.322 -6.649 5.147 1.00 36.12 317 ILE A C 1
ATOM 2482 O O . ILE A 1 317 ? 18.705 -6.406 4.109 1.00 36.12 317 ILE A O 1
ATOM 2486 N N . PRO A 1 318 ? 20.562 -6.163 5.359 1.00 31.48 318 PRO A N 1
ATOM 2487 C CA . PRO A 1 318 ? 21.269 -5.383 4.345 1.00 31.48 318 PRO A CA 1
ATOM 2488 C C . PRO A 1 318 ? 21.541 -6.237 3.092 1.00 31.48 318 PRO A C 1
ATOM 2490 O O . PRO A 1 318 ? 21.771 -7.442 3.225 1.00 31.48 318 PRO A O 1
ATOM 2493 N N . PRO A 1 319 ? 21.522 -5.646 1.883 1.00 40.16 319 PRO A N 1
ATOM 2494 C CA . PRO A 1 319 ? 21.742 -6.385 0.645 1.00 40.16 319 PRO A CA 1
ATOM 2495 C C . PRO A 1 319 ? 23.131 -7.027 0.617 1.00 40.16 319 PRO A C 1
ATOM 2497 O O . PRO A 1 319 ? 24.143 -6.396 0.932 1.00 40.16 319 PRO A O 1
ATOM 2500 N N . SER A 1 320 ? 23.179 -8.291 0.205 1.00 45.22 320 SER A N 1
ATOM 2501 C CA . SER A 1 320 ? 24.434 -8.968 -0.098 1.00 45.22 320 SER A CA 1
ATOM 2502 C C . SER A 1 320 ? 25.048 -8.313 -1.342 1.00 45.22 320 SER A C 1
ATOM 2504 O O . SER A 1 320 ? 24.375 -8.213 -2.362 1.00 45.22 320 SER A O 1
ATOM 2506 N N . ILE A 1 321 ? 26.317 -7.902 -1.308 1.00 50.62 321 ILE A N 1
ATOM 2507 C CA . ILE A 1 321 ? 27.006 -7.410 -2.517 1.00 50.62 321 ILE A CA 1
ATOM 2508 C C . ILE A 1 321 ? 27.545 -8.619 -3.311 1.00 50.62 321 ILE A C 1
ATOM 2510 O O . ILE A 1 321 ? 28.180 -9.479 -2.688 1.00 50.62 321 ILE A O 1
ATOM 2514 N N . PRO A 1 322 ? 27.315 -8.732 -4.634 1.00 48.53 322 PRO A N 1
ATOM 2515 C CA . PRO A 1 322 ? 27.907 -9.781 -5.464 1.00 48.53 322 PRO A CA 1
ATOM 2516 C C . PRO A 1 322 ? 29.417 -9.589 -5.663 1.00 48.53 322 PRO A C 1
ATOM 2518 O O . PRO A 1 322 ? 29.924 -8.474 -5.753 1.00 48.53 322 PRO A O 1
ATOM 2521 N N . VAL A 1 323 ? 30.131 -10.709 -5.730 1.00 57.19 323 VAL A N 1
ATOM 2522 C CA . VAL A 1 323 ? 31.576 -10.827 -5.933 1.00 57.19 323 VAL A CA 1
ATOM 2523 C C . VAL A 1 323 ? 31.832 -11.983 -6.894 1.00 57.19 323 VAL A C 1
ATOM 2525 O O . VAL A 1 323 ? 31.717 -13.152 -6.523 1.00 57.19 323 VAL A O 1
ATOM 2528 N N . THR A 1 324 ? 32.184 -11.666 -8.137 1.00 60.44 324 THR A N 1
ATOM 2529 C CA . THR A 1 324 ? 32.614 -12.668 -9.121 1.00 60.44 324 THR A CA 1
ATOM 2530 C C . THR A 1 324 ? 34.098 -12.992 -8.946 1.00 60.44 324 THR A C 1
ATOM 2532 O O . THR A 1 324 ? 34.940 -12.098 -8.986 1.00 60.44 324 THR A O 1
ATOM 2535 N N . LEU A 1 325 ? 34.410 -14.277 -8.751 1.00 62.44 325 LEU A N 1
ATOM 2536 C CA . LEU A 1 325 ? 35.766 -14.815 -8.643 1.00 62.44 325 LEU A CA 1
ATOM 2537 C C . LEU A 1 325 ? 36.303 -15.291 -10.011 1.00 62.44 325 LEU A C 1
ATOM 2539 O O . LEU A 1 325 ? 35.544 -15.909 -10.771 1.00 62.44 325 LEU A O 1
ATOM 2543 N N . PRO A 1 326 ? 37.603 -15.078 -10.306 1.00 58.44 326 PRO A N 1
ATOM 2544 C CA . PRO A 1 326 ? 38.252 -15.466 -11.562 1.00 58.44 326 PRO A CA 1
ATOM 2545 C C . PRO A 1 326 ? 38.574 -16.967 -11.587 1.00 58.44 326 PRO A C 1
ATOM 2547 O O . PRO A 1 326 ? 39.719 -17.393 -11.465 1.00 58.44 326 PRO A O 1
ATOM 2550 N N . CYS A 1 327 ? 37.538 -17.795 -11.689 1.00 63.53 327 CYS A N 1
ATOM 2551 C CA . CYS A 1 327 ? 37.673 -19.247 -11.731 1.00 63.53 327 CYS A CA 1
ATOM 2552 C C . CYS A 1 327 ? 37.643 -19.762 -13.174 1.00 63.53 327 CYS A C 1
ATOM 2554 O O . CYS A 1 327 ? 36.791 -19.369 -13.966 1.00 63.53 327 CYS A O 1
ATOM 2556 N N . SER A 1 328 ? 38.542 -20.691 -13.500 1.00 49.31 328 SER A N 1
ATOM 2557 C CA . SER A 1 328 ? 38.520 -21.426 -14.769 1.00 49.31 328 SER A CA 1
ATOM 2558 C C . SER A 1 328 ? 37.862 -22.803 -14.575 1.00 49.31 328 SER A C 1
ATOM 2560 O O . SER A 1 328 ? 38.140 -23.452 -13.561 1.00 49.31 328 SER A O 1
ATOM 2562 N N . PRO A 1 329 ? 36.991 -23.279 -15.491 1.00 45.81 329 PRO A N 1
ATOM 2563 C CA . PRO A 1 329 ? 36.598 -22.646 -16.757 1.00 45.81 329 PRO A CA 1
ATOM 2564 C C . PRO A 1 329 ? 35.455 -21.619 -16.639 1.00 45.81 329 PRO A C 1
ATOM 2566 O O . PRO A 1 329 ? 35.238 -20.867 -17.581 1.00 45.81 329 PRO A O 1
ATOM 2569 N N . ASN A 1 330 ? 34.732 -21.577 -15.513 1.00 54.38 330 ASN A N 1
ATOM 2570 C CA . ASN A 1 330 ? 33.581 -20.691 -15.305 1.00 54.38 330 ASN A CA 1
ATOM 2571 C C . ASN A 1 330 ? 33.803 -19.758 -14.110 1.00 54.38 330 ASN A C 1
ATOM 2573 O O . ASN A 1 330 ? 34.060 -20.223 -12.999 1.00 54.38 330 ASN A O 1
ATOM 2577 N N . HIS A 1 331 ? 33.618 -18.454 -14.326 1.00 59.28 331 HIS A N 1
ATOM 2578 C CA . HIS A 1 331 ? 33.656 -17.436 -13.277 1.00 59.28 331 HIS A CA 1
ATOM 2579 C C . HIS A 1 331 ? 32.519 -17.655 -12.262 1.00 59.28 331 HIS A C 1
ATOM 2581 O O . HIS A 1 331 ? 31.354 -17.785 -12.643 1.00 59.28 331 HIS A O 1
ATOM 2587 N N . HIS A 1 332 ? 32.838 -17.674 -10.964 1.00 62.56 332 HIS A N 1
ATOM 2588 C CA . HIS A 1 332 ? 31.878 -18.017 -9.907 1.00 62.56 332 HIS A CA 1
ATOM 2589 C C . HIS A 1 332 ? 31.468 -16.792 -9.081 1.00 62.56 332 HIS A C 1
ATOM 2591 O O . HIS A 1 332 ? 32.309 -16.169 -8.436 1.00 62.56 332 HIS A O 1
ATOM 2597 N N . THR A 1 333 ? 30.171 -16.467 -9.054 1.00 59.38 333 THR A N 1
ATOM 2598 C CA . THR A 1 333 ? 29.640 -15.285 -8.350 1.00 59.38 333 THR A CA 1
ATOM 2599 C C . THR A 1 333 ? 29.116 -15.645 -6.951 1.00 59.38 333 THR A C 1
ATOM 2601 O O . THR A 1 333 ? 28.078 -16.292 -6.796 1.00 59.38 333 THR A O 1
ATOM 2604 N N . ILE A 1 334 ? 29.835 -15.210 -5.915 1.00 61.25 334 ILE A N 1
ATOM 2605 C CA . ILE A 1 334 ? 29.484 -15.371 -4.494 1.00 61.25 334 ILE A CA 1
ATOM 2606 C C . ILE A 1 334 ? 29.113 -14.024 -3.864 1.00 61.25 334 ILE A C 1
ATOM 2608 O O . ILE A 1 334 ? 29.276 -12.981 -4.485 1.00 61.25 334 ILE A O 1
ATOM 2612 N N . CYS A 1 335 ? 28.636 -14.004 -2.618 1.00 63.47 335 CYS A N 1
ATOM 2613 C CA . CYS A 1 335 ? 28.433 -12.751 -1.897 1.00 63.47 335 CYS A CA 1
ATOM 2614 C C . CYS A 1 335 ? 29.681 -12.297 -1.139 1.00 63.47 335 CYS A C 1
ATOM 2616 O O . CYS A 1 335 ? 30.496 -13.102 -0.681 1.00 63.47 335 CYS A O 1
ATOM 2618 N N . ARG A 1 336 ? 29.776 -10.980 -0.948 1.00 64.81 336 ARG A N 1
ATOM 2619 C CA . ARG A 1 336 ? 30.895 -10.301 -0.295 1.00 64.81 336 ARG A CA 1
ATOM 2620 C C . ARG A 1 336 ? 31.213 -10.853 1.095 1.00 64.81 336 ARG A C 1
ATOM 2622 O O . ARG A 1 336 ? 32.380 -11.034 1.408 1.00 64.81 336 ARG A O 1
ATOM 2629 N N . LYS A 1 337 ? 30.193 -11.231 1.873 1.00 66.06 337 LYS A N 1
ATOM 2630 C CA . LYS A 1 337 ? 30.380 -11.888 3.173 1.00 66.06 337 LYS A CA 1
ATOM 2631 C C . LYS A 1 337 ? 31.188 -13.189 3.048 1.00 66.06 337 LYS A C 1
ATOM 2633 O O . LYS A 1 337 ? 32.184 -13.341 3.741 1.00 66.06 337 LYS A O 1
ATOM 2638 N N . CYS A 1 338 ? 30.810 -14.087 2.137 1.00 68.62 338 CYS A N 1
ATOM 2639 C CA . CYS A 1 338 ? 31.515 -15.360 1.950 1.00 68.62 338 CYS A CA 1
ATOM 2640 C C . CYS A 1 338 ? 32.905 -15.180 1.312 1.00 68.62 338 CYS A C 1
ATOM 2642 O O . CYS A 1 338 ? 33.806 -15.978 1.564 1.00 68.62 338 CYS A O 1
ATOM 2644 N N . TYR A 1 339 ? 33.104 -14.116 0.527 1.00 71.38 339 TYR A N 1
ATOM 2645 C CA . TYR A 1 339 ? 34.425 -13.698 0.048 1.00 71.38 339 TYR A CA 1
ATOM 2646 C C . TYR A 1 339 ? 35.339 -13.270 1.210 1.00 71.38 339 TYR A C 1
ATOM 2648 O O . TYR A 1 339 ? 36.420 -13.833 1.388 1.00 71.38 339 TYR A O 1
ATOM 2656 N N . ASP A 1 340 ? 34.874 -12.338 2.048 1.00 71.00 340 ASP A N 1
ATOM 2657 C CA . ASP A 1 340 ? 35.633 -11.826 3.194 1.00 71.00 340 ASP A CA 1
ATOM 2658 C C . ASP A 1 340 ? 35.894 -12.929 4.247 1.00 71.00 340 ASP A C 1
ATOM 2660 O O . ASP A 1 340 ? 36.996 -13.013 4.789 1.00 71.00 340 ASP A O 1
ATOM 2664 N N . GLU A 1 341 ? 34.934 -13.835 4.484 1.00 73.75 341 GLU A N 1
ATOM 2665 C CA . GLU A 1 341 ? 35.097 -15.019 5.351 1.00 73.75 341 GLU A CA 1
ATOM 2666 C C . GLU A 1 341 ? 36.192 -15.977 4.844 1.00 73.75 341 GLU A C 1
ATOM 2668 O O . GLU A 1 341 ? 36.970 -16.502 5.641 1.00 73.75 341 GLU A O 1
ATOM 2673 N N . SER A 1 342 ? 36.309 -16.168 3.525 1.00 69.00 342 SER A N 1
ATOM 2674 C CA . SER A 1 342 ? 37.338 -17.035 2.925 1.00 69.00 342 SER A CA 1
ATOM 2675 C C . SER A 1 342 ? 38.745 -16.452 3.101 1.00 69.00 342 SER A C 1
ATOM 2677 O O . SER A 1 342 ? 39.681 -17.154 3.498 1.00 69.00 342 SER A O 1
ATOM 2679 N N . ILE A 1 343 ? 38.876 -15.137 2.890 1.00 67.75 343 ILE A N 1
ATOM 2680 C CA . ILE A 1 343 ? 40.124 -14.392 3.101 1.00 67.75 343 ILE A CA 1
ATOM 2681 C C . ILE A 1 343 ? 40.512 -14.376 4.587 1.00 67.75 343 ILE A C 1
ATOM 2683 O O . ILE A 1 343 ? 41.687 -14.555 4.909 1.00 67.75 343 ILE A O 1
ATOM 2687 N N . ALA A 1 344 ? 39.549 -14.234 5.504 1.00 64.19 344 ALA A N 1
ATOM 2688 C CA . ALA A 1 344 ? 39.799 -14.226 6.948 1.00 64.19 344 ALA A CA 1
ATOM 2689 C C . ALA A 1 344 ? 40.389 -15.549 7.482 1.00 64.19 344 ALA A C 1
ATOM 2691 O O . ALA A 1 344 ? 41.137 -15.537 8.459 1.00 64.19 344 ALA A O 1
ATOM 2692 N N . VAL A 1 345 ? 40.106 -16.681 6.826 1.00 64.19 345 VAL A N 1
ATOM 2693 C CA . VAL A 1 345 ? 40.688 -18.003 7.143 1.00 64.19 345 VAL A CA 1
ATOM 2694 C C . VAL A 1 345 ? 42.070 -18.202 6.482 1.00 64.19 345 VAL A C 1
ATOM 2696 O O . VAL A 1 345 ? 42.716 -19.233 6.667 1.00 64.19 345 VAL A O 1
ATOM 2699 N N . GLY A 1 346 ? 42.564 -17.219 5.720 1.00 58.38 346 GLY A N 1
ATOM 2700 C CA . GLY A 1 346 ? 43.859 -17.273 5.032 1.00 58.38 346 GLY A CA 1
ATOM 2701 C C . GLY A 1 346 ? 43.885 -18.204 3.815 1.00 58.38 346 GLY A C 1
ATOM 2702 O O . GLY A 1 346 ? 44.961 -18.523 3.310 1.00 58.38 346 GLY A O 1
ATOM 2703 N N . LYS A 1 347 ? 42.715 -18.650 3.338 1.00 62.25 347 LYS A N 1
ATOM 2704 C CA . LYS A 1 347 ? 42.567 -19.504 2.155 1.00 62.25 347 LYS A CA 1
ATOM 2705 C C . LYS A 1 347 ? 42.039 -18.683 0.983 1.00 62.25 347 LYS A C 1
ATOM 2707 O O . LYS A 1 347 ? 40.833 -18.548 0.803 1.00 62.25 347 LYS A O 1
ATOM 2712 N N . PHE A 1 348 ? 42.950 -18.188 0.152 1.00 71.75 348 PHE A N 1
ATOM 2713 C CA . PHE A 1 348 ? 42.626 -17.536 -1.121 1.00 71.75 348 PHE A CA 1
ATOM 2714 C C . PHE A 1 348 ? 42.208 -18.569 -2.185 1.00 71.75 348 PHE A C 1
ATOM 2716 O O . PHE A 1 348 ? 42.891 -18.742 -3.189 1.00 71.75 348 PHE A O 1
ATOM 2723 N N . MET A 1 349 ? 41.133 -19.321 -1.925 1.00 69.94 349 MET A N 1
ATOM 2724 C CA . MET A 1 349 ? 40.598 -20.369 -2.803 1.00 69.94 349 MET A CA 1
ATOM 2725 C C . MET A 1 349 ? 39.081 -20.230 -2.944 1.00 69.94 349 MET A C 1
ATOM 2727 O O . MET A 1 349 ? 38.395 -19.858 -1.994 1.00 69.94 349 MET A O 1
ATOM 2731 N N . CYS A 1 350 ? 38.548 -20.518 -4.131 1.00 66.25 350 CYS A N 1
ATOM 2732 C CA . CYS A 1 350 ? 37.133 -20.350 -4.442 1.00 66.25 350 CYS A CA 1
ATOM 2733 C C . CYS A 1 350 ? 36.238 -21.296 -3.615 1.00 66.25 350 CYS A C 1
ATOM 2735 O O . CYS A 1 350 ? 36.346 -22.510 -3.789 1.00 66.25 350 CYS A O 1
ATOM 2737 N N . PRO A 1 351 ? 35.257 -20.795 -2.838 1.00 68.75 351 PRO A N 1
ATOM 2738 C CA . PRO A 1 351 ? 34.353 -21.628 -2.027 1.00 68.75 351 PRO A CA 1
ATOM 2739 C C . PRO A 1 351 ? 33.381 -22.544 -2.802 1.00 68.75 351 PRO A C 1
ATOM 2741 O O . PRO A 1 351 ? 32.470 -23.120 -2.206 1.00 68.75 351 PRO A O 1
ATOM 2744 N N . ILE A 1 352 ? 33.510 -22.635 -4.129 1.00 67.06 352 ILE A N 1
ATOM 2745 C CA . ILE A 1 352 ? 32.679 -23.465 -5.019 1.00 67.06 352 ILE A CA 1
ATOM 2746 C C . ILE A 1 352 ? 33.517 -24.521 -5.760 1.00 67.06 352 ILE A C 1
ATOM 2748 O O . ILE A 1 352 ? 32.997 -25.592 -6.067 1.00 67.06 352 ILE A O 1
ATOM 2752 N N . CYS A 1 353 ? 34.796 -24.247 -6.046 1.00 73.44 353 CYS A N 1
ATOM 2753 C CA . CYS A 1 353 ? 35.652 -25.129 -6.852 1.00 73.44 353 CYS A CA 1
ATOM 2754 C C . CYS A 1 353 ? 37.129 -25.192 -6.408 1.00 73.44 353 CYS A C 1
ATOM 2756 O O . CYS A 1 353 ? 37.967 -25.657 -7.176 1.00 73.44 353 CYS A O 1
ATOM 2758 N N . ASP A 1 354 ? 37.460 -24.679 -5.217 1.00 69.50 354 ASP A N 1
ATOM 2759 C CA . ASP A 1 354 ? 38.806 -24.624 -4.616 1.00 69.50 354 ASP A CA 1
ATOM 2760 C C . ASP A 1 354 ? 39.910 -23.964 -5.481 1.00 69.50 354 ASP A C 1
ATOM 2762 O O . ASP A 1 354 ? 41.094 -24.029 -5.153 1.00 69.50 354 ASP A O 1
ATOM 2766 N N . HIS A 1 355 ? 39.547 -23.264 -6.562 1.00 72.81 355 HIS A N 1
ATOM 2767 C CA . HIS A 1 355 ? 40.502 -22.587 -7.445 1.00 72.81 355 HIS A CA 1
ATOM 2768 C C . HIS A 1 355 ? 41.171 -21.389 -6.741 1.00 72.81 355 HIS A C 1
ATOM 2770 O O . HIS A 1 355 ? 40.445 -20.554 -6.189 1.00 72.81 355 HIS A O 1
ATOM 2776 N N . PRO A 1 356 ? 42.512 -21.267 -6.746 1.00 67.44 356 PRO A N 1
ATOM 2777 C CA . PRO A 1 356 ? 43.207 -20.179 -6.065 1.00 67.44 356 PRO A CA 1
ATOM 2778 C C . PRO A 1 356 ? 43.000 -18.822 -6.757 1.00 67.44 356 PRO A C 1
ATOM 2780 O O . PRO A 1 356 ? 42.839 -18.765 -7.973 1.00 67.44 356 PRO A O 1
ATOM 2783 N N . PHE A 1 357 ? 43.036 -17.728 -5.994 1.00 66.81 357 PHE A N 1
ATOM 2784 C CA . PHE A 1 357 ? 42.972 -16.355 -6.516 1.00 66.81 357 PHE A CA 1
ATOM 2785 C C . PHE A 1 357 ? 43.920 -15.408 -5.759 1.00 66.81 357 PHE A C 1
ATOM 2787 O O . PHE A 1 357 ? 44.429 -15.749 -4.692 1.00 66.81 357 PHE A O 1
ATOM 2794 N N . GLU A 1 358 ? 44.199 -14.226 -6.314 1.00 60.78 358 GLU A N 1
ATOM 2795 C CA . GLU A 1 358 ? 45.140 -13.269 -5.714 1.00 60.78 358 GLU A CA 1
ATOM 2796 C C . GLU A 1 358 ? 44.478 -12.323 -4.702 1.00 60.78 358 GLU A C 1
ATOM 2798 O O . GLU A 1 358 ? 43.290 -12.013 -4.777 1.00 60.78 358 GLU A O 1
ATOM 2803 N N . LYS A 1 359 ? 45.276 -11.848 -3.739 1.00 53.69 359 LYS A N 1
ATOM 2804 C CA . LYS A 1 359 ? 44.814 -11.080 -2.573 1.00 53.69 359 LYS A CA 1
ATOM 2805 C C . LYS A 1 359 ? 44.210 -9.711 -2.915 1.00 53.69 359 LYS A C 1
ATOM 2807 O O . LYS A 1 359 ? 43.302 -9.266 -2.217 1.00 53.69 359 LYS A O 1
ATOM 2812 N N . ASP A 1 360 ? 44.730 -9.057 -3.951 1.00 48.53 360 ASP A N 1
ATOM 2813 C CA . ASP A 1 360 ? 44.498 -7.631 -4.216 1.00 48.53 360 ASP A CA 1
ATOM 2814 C C . ASP A 1 360 ? 43.569 -7.378 -5.428 1.00 48.53 360 ASP A C 1
ATOM 2816 O O . ASP A 1 360 ? 43.453 -6.251 -5.908 1.00 48.53 360 ASP A O 1
ATOM 2820 N N . MET A 1 361 ? 42.870 -8.411 -5.921 1.00 51.94 361 MET A N 1
ATOM 2821 C CA . MET A 1 361 ? 41.891 -8.273 -7.009 1.00 51.94 361 MET A CA 1
ATOM 2822 C C . MET A 1 361 ? 40.577 -7.632 -6.533 1.00 51.94 361 MET A C 1
ATOM 2824 O O . MET A 1 361 ? 39.940 -8.087 -5.579 1.00 51.94 361 MET A O 1
ATOM 2828 N N . ALA A 1 362 ? 40.141 -6.581 -7.233 1.00 46.00 362 ALA A N 1
ATOM 2829 C CA . ALA A 1 362 ? 38.861 -5.920 -6.990 1.00 46.00 362 ALA A CA 1
ATOM 2830 C C . ALA A 1 362 ? 37.695 -6.716 -7.625 1.00 46.00 362 ALA A C 1
ATOM 2832 O O . ALA A 1 362 ? 37.790 -7.097 -8.792 1.00 46.00 362 ALA A O 1
ATOM 2833 N N . PRO A 1 363 ? 36.591 -6.972 -6.896 1.00 41.78 363 PRO A N 1
ATOM 2834 C CA . PRO A 1 363 ? 35.496 -7.802 -7.393 1.00 41.78 363 PRO A CA 1
ATOM 2835 C C . PRO A 1 363 ? 34.540 -7.050 -8.334 1.00 41.78 363 PRO A C 1
ATOM 2837 O O . PRO A 1 363 ? 34.206 -5.891 -8.098 1.00 41.78 363 PRO A O 1
ATOM 2840 N N . ILE A 1 364 ? 34.054 -7.748 -9.366 1.00 41.38 364 ILE A N 1
ATOM 2841 C CA . ILE A 1 364 ? 33.180 -7.206 -10.423 1.00 41.38 364 ILE A CA 1
ATOM 2842 C C . ILE A 1 364 ? 31.688 -7.366 -10.034 1.00 41.38 364 ILE A C 1
ATOM 2844 O O . ILE A 1 364 ? 31.280 -8.502 -9.762 1.00 41.38 364 ILE A O 1
ATOM 2848 N N . PRO A 1 365 ? 30.865 -6.292 -10.024 1.00 38.94 365 PRO A N 1
ATOM 2849 C CA . PRO A 1 365 ? 29.435 -6.356 -9.683 1.00 38.94 365 PRO A CA 1
ATOM 2850 C C . PRO A 1 365 ? 28.496 -6.331 -10.914 1.00 38.94 365 PRO A C 1
ATOM 2852 O O . PRO A 1 365 ? 28.531 -5.380 -11.677 1.00 38.94 365 PRO A O 1
ATOM 2855 N N . GLU A 1 366 ? 27.604 -7.319 -11.072 1.00 34.00 366 GLU A N 1
ATOM 2856 C CA . GLU A 1 366 ? 26.530 -7.396 -12.103 1.00 34.00 366 GLU A CA 1
ATOM 2857 C C . GLU A 1 366 ? 25.126 -7.117 -11.494 1.00 34.00 366 GLU A C 1
ATOM 2859 O O . GLU A 1 366 ? 24.970 -7.410 -10.312 1.00 34.00 366 GLU A O 1
ATOM 2864 N N . TYR A 1 367 ? 24.105 -6.674 -12.269 1.00 35.53 367 TYR A N 1
ATOM 2865 C CA . TYR A 1 367 ? 22.616 -6.786 -12.055 1.00 35.53 367 TYR A CA 1
ATOM 2866 C C . TYR A 1 367 ? 21.870 -5.803 -12.993 1.00 35.53 367 TYR A C 1
ATOM 2868 O O . TYR A 1 367 ? 22.232 -4.638 -12.949 1.00 35.53 367 TYR A O 1
ATOM 2876 N N . GLN A 1 368 ? 20.771 -6.040 -13.726 1.00 33.78 368 GLN A N 1
ATOM 2877 C CA . GLN A 1 368 ? 20.029 -7.176 -14.328 1.00 33.78 368 GLN A CA 1
ATOM 2878 C C . GLN A 1 368 ? 18.972 -6.486 -15.246 1.00 33.78 368 GLN A C 1
ATOM 2880 O O . GLN A 1 368 ? 18.356 -5.603 -14.662 1.00 33.78 368 GLN A O 1
ATOM 2885 N N . SER A 1 369 ? 18.746 -6.792 -16.560 1.00 31.19 369 SER A N 1
ATOM 2886 C CA . SER A 1 369 ? 18.108 -5.794 -17.494 1.00 31.19 369 SER A CA 1
ATOM 2887 C C . SER A 1 369 ? 16.709 -5.866 -18.202 1.00 31.19 369 SER A C 1
ATOM 2889 O O . SER A 1 369 ? 16.583 -5.104 -19.146 1.00 31.19 369 SER A O 1
ATOM 2891 N N . GLU A 1 370 ? 15.683 -6.670 -17.855 1.00 31.69 370 GLU A N 1
ATOM 2892 C CA . GLU A 1 370 ? 14.235 -6.416 -18.225 1.00 31.69 370 GLU A CA 1
ATOM 2893 C C . GLU A 1 370 ? 13.371 -7.390 -19.081 1.00 31.69 370 GLU A C 1
ATOM 2895 O O . GLU A 1 370 ? 12.187 -7.414 -18.804 1.00 31.69 370 GLU A O 1
ATOM 2900 N N . ASP A 1 371 ? 13.804 -8.372 -19.886 1.00 35.09 371 ASP A N 1
ATOM 2901 C CA . ASP A 1 371 ? 12.903 -9.533 -20.169 1.00 35.09 371 ASP A CA 1
ATOM 2902 C C . ASP A 1 371 ? 12.796 -10.388 -18.926 1.00 35.09 371 ASP A C 1
ATOM 2904 O O . ASP A 1 371 ? 11.919 -11.220 -18.808 1.00 35.09 371 ASP A O 1
ATOM 2908 N N . ILE A 1 372 ? 13.646 -10.120 -17.946 1.00 38.06 372 ILE A N 1
ATOM 2909 C CA . ILE A 1 372 ? 13.361 -10.372 -16.553 1.00 38.06 372 ILE A CA 1
ATOM 2910 C C . ILE A 1 372 ? 11.941 -9.871 -16.228 1.00 38.06 372 ILE A C 1
ATOM 2912 O O . ILE A 1 372 ? 11.163 -10.697 -15.782 1.00 38.06 372 ILE A O 1
ATOM 2916 N N . MET A 1 373 ? 11.546 -8.634 -16.557 1.00 35.59 373 MET A N 1
ATOM 2917 C CA . MET A 1 373 ? 10.146 -8.178 -16.603 1.00 35.59 373 MET A CA 1
ATOM 2918 C C . MET A 1 373 ? 9.310 -8.803 -17.721 1.00 35.59 373 MET A C 1
ATOM 2920 O O . MET A 1 373 ? 8.302 -9.379 -17.361 1.00 35.59 373 MET A O 1
ATOM 2924 N N . ALA A 1 374 ? 9.641 -8.781 -19.018 1.00 41.88 374 ALA A N 1
ATOM 2925 C CA . ALA A 1 374 ? 8.733 -9.349 -20.043 1.00 41.88 374 ALA A CA 1
ATOM 2926 C C . ALA A 1 374 ? 8.357 -10.835 -19.784 1.00 41.88 374 ALA A C 1
ATOM 2928 O O . ALA A 1 374 ? 7.198 -11.238 -19.916 1.00 41.88 374 ALA A O 1
ATOM 2929 N N . TYR A 1 375 ? 9.312 -11.641 -19.311 1.00 49.88 375 TYR A N 1
ATOM 2930 C CA . TYR A 1 375 ? 9.132 -13.004 -18.805 1.00 49.88 375 TYR A CA 1
ATOM 2931 C C . TYR A 1 375 ? 8.491 -13.028 -17.415 1.00 49.88 375 TYR A C 1
ATOM 2933 O O . TYR A 1 375 ? 7.617 -13.860 -17.211 1.00 49.88 375 TYR A O 1
ATOM 2941 N N . GLN A 1 376 ? 8.828 -12.147 -16.460 1.00 47.94 376 GLN A N 1
ATOM 2942 C CA . GLN A 1 376 ? 8.063 -12.028 -15.201 1.00 47.94 376 GLN A CA 1
ATOM 2943 C C . GLN A 1 376 ? 6.609 -11.640 -15.457 1.00 47.94 376 GLN A C 1
ATOM 2945 O O . GLN A 1 376 ? 5.756 -12.058 -14.690 1.00 47.94 376 GLN A O 1
ATOM 2950 N N . ASP A 1 377 ? 6.302 -10.910 -16.523 1.00 48.56 377 ASP A N 1
ATOM 2951 C CA . ASP A 1 377 ? 4.973 -10.429 -16.862 1.00 48.56 377 ASP A CA 1
ATOM 2952 C C . ASP A 1 377 ? 4.187 -11.507 -17.603 1.00 48.56 377 ASP A C 1
ATOM 2954 O O . ASP A 1 377 ? 3.042 -11.785 -17.255 1.00 48.56 377 ASP A O 1
ATOM 2958 N N . PHE A 1 378 ? 4.835 -12.234 -18.519 1.00 68.81 378 PHE A N 1
ATOM 2959 C CA . PHE A 1 378 ? 4.321 -13.499 -19.042 1.00 68.81 378 PHE A CA 1
ATOM 2960 C C . PHE A 1 378 ? 4.063 -14.512 -17.914 1.00 68.81 378 PHE A C 1
ATOM 2962 O O . PHE A 1 378 ? 2.979 -15.089 -17.846 1.00 68.81 378 PHE A O 1
ATOM 2969 N N . ARG A 1 379 ? 5.005 -14.687 -16.977 1.00 66.94 379 ARG A N 1
ATOM 2970 C CA . ARG A 1 379 ? 4.854 -15.546 -15.790 1.00 66.94 379 ARG A CA 1
ATOM 2971 C C . ARG A 1 379 ? 3.758 -15.036 -14.866 1.00 66.94 379 ARG A C 1
ATOM 2973 O O . ARG A 1 379 ? 2.991 -15.852 -14.380 1.00 66.94 379 ARG A O 1
ATOM 2980 N N . ARG A 1 380 ? 3.629 -13.723 -14.653 1.00 71.12 380 ARG A N 1
ATOM 2981 C CA . ARG A 1 380 ? 2.580 -13.078 -13.844 1.00 71.12 380 ARG A CA 1
ATOM 2982 C C . ARG A 1 380 ? 1.209 -13.325 -14.456 1.00 71.12 380 ARG A C 1
ATOM 2984 O O . ARG A 1 380 ? 0.306 -13.724 -13.733 1.00 71.12 380 ARG A O 1
ATOM 2991 N N . ARG A 1 381 ? 1.068 -13.182 -15.778 1.00 75.88 381 ARG A N 1
ATOM 2992 C CA . ARG A 1 381 ? -0.160 -13.486 -16.532 1.00 75.88 381 ARG A CA 1
ATOM 2993 C C . ARG A 1 381 ? -0.483 -14.984 -16.494 1.00 75.88 381 ARG A C 1
ATOM 2995 O O . ARG A 1 381 ? -1.589 -15.345 -16.112 1.00 75.88 381 ARG A O 1
ATOM 3002 N N . CYS A 1 382 ? 0.486 -15.857 -16.779 1.00 82.81 382 CYS A N 1
ATOM 3003 C CA . CYS A 1 382 ? 0.319 -17.314 -16.690 1.00 82.81 382 CYS A CA 1
ATOM 3004 C C . CYS A 1 382 ? -0.003 -17.781 -15.266 1.00 82.81 382 CYS A C 1
ATOM 3006 O O . CYS A 1 382 ? -0.808 -18.689 -15.086 1.00 82.81 382 CYS A O 1
ATOM 3008 N N . ASN 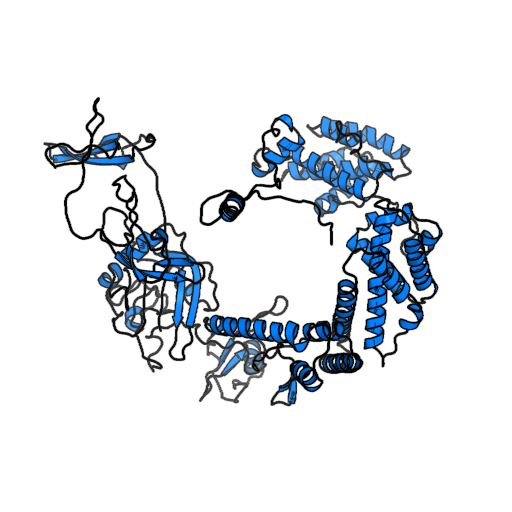A 1 383 ? 0.594 -17.157 -14.248 1.00 82.19 383 ASN A N 1
ATOM 3009 C CA . ASN A 1 383 ? 0.316 -17.465 -12.855 1.00 82.19 383 ASN A CA 1
ATOM 3010 C C . ASN A 1 383 ? -1.047 -16.928 -12.421 1.00 82.19 383 ASN A C 1
ATOM 3012 O O . ASN A 1 383 ? -1.760 -17.629 -11.721 1.00 82.19 383 ASN A O 1
ATOM 3016 N N . SER A 1 384 ? -1.440 -15.732 -12.867 1.00 80.12 384 SER A N 1
ATOM 3017 C CA . SER A 1 384 ? -2.786 -15.196 -12.645 1.00 80.12 384 SER A CA 1
ATOM 3018 C C . SER A 1 384 ? -3.835 -16.130 -13.248 1.00 80.12 384 SER A C 1
ATOM 3020 O O . SER A 1 384 ? -4.734 -16.555 -12.536 1.00 80.12 384 SER A O 1
ATOM 3022 N N . PHE A 1 385 ? -3.656 -16.544 -14.507 1.00 89.25 385 PHE A N 1
ATOM 3023 C CA . PHE A 1 385 ? -4.516 -17.521 -15.176 1.00 89.25 385 PHE A CA 1
ATOM 3024 C C . PHE A 1 385 ? -4.536 -18.879 -14.456 1.00 89.25 385 PHE A C 1
ATOM 3026 O O . PHE A 1 385 ? -5.601 -19.440 -14.232 1.00 89.25 385 PHE A O 1
ATOM 3033 N N . TYR A 1 386 ? -3.382 -19.404 -14.033 1.00 89.00 386 TYR A N 1
ATOM 3034 C CA . TYR A 1 386 ? -3.311 -20.656 -13.273 1.00 89.00 386 TYR A CA 1
ATOM 3035 C C . TYR A 1 386 ? -4.036 -20.561 -11.922 1.00 89.00 386 TYR A C 1
ATOM 3037 O O . TYR A 1 386 ? -4.810 -21.448 -11.567 1.00 89.00 386 TYR A O 1
ATOM 3045 N N . MET A 1 387 ? -3.826 -19.473 -11.181 1.00 86.94 387 MET A N 1
ATOM 3046 C CA . MET A 1 387 ? -4.486 -19.217 -9.901 1.00 86.94 387 MET A CA 1
ATOM 3047 C C . MET A 1 387 ? -5.992 -18.999 -10.082 1.00 86.94 387 MET A C 1
ATOM 3049 O O . MET A 1 387 ? -6.769 -19.444 -9.242 1.00 86.94 387 MET A O 1
ATOM 3053 N N . GLU A 1 388 ? -6.417 -18.384 -11.185 1.00 87.00 388 GLU A N 1
ATOM 3054 C CA . GLU A 1 388 ? -7.820 -18.218 -11.565 1.00 87.00 388 GLU A CA 1
ATOM 3055 C C . GLU A 1 388 ? -8.476 -19.557 -11.931 1.00 87.00 388 GLU A C 1
ATOM 3057 O O . GLU A 1 388 ? -9.518 -19.886 -11.371 1.00 87.00 388 GLU A O 1
ATOM 3062 N N . VAL A 1 389 ? -7.824 -20.389 -12.751 1.00 88.94 389 VAL A N 1
ATOM 3063 C CA . VAL A 1 389 ? -8.245 -21.770 -13.055 1.00 88.94 389 VAL A CA 1
ATOM 3064 C C . VAL A 1 389 ? -8.381 -22.599 -11.777 1.00 88.94 389 VAL A C 1
ATOM 3066 O O . VAL A 1 389 ? -9.402 -23.256 -11.575 1.00 88.94 389 VAL A O 1
ATOM 3069 N N . VAL A 1 390 ? -7.403 -22.540 -10.867 1.00 87.88 390 VAL A N 1
ATOM 3070 C CA . VAL A 1 390 ? -7.504 -23.234 -9.574 1.00 87.88 390 VAL A CA 1
ATOM 3071 C C . VAL A 1 390 ? -8.665 -22.675 -8.742 1.00 87.88 390 VAL A C 1
ATOM 3073 O O . VAL A 1 390 ? -9.424 -23.452 -8.167 1.00 87.88 390 VAL A O 1
ATOM 3076 N N . SER A 1 391 ? -8.851 -21.353 -8.711 1.00 86.50 391 SER A N 1
ATOM 3077 C CA . SER A 1 391 ? -9.896 -20.700 -7.909 1.00 86.50 391 SER A CA 1
ATOM 3078 C C . SER A 1 391 ? -11.317 -20.974 -8.402 1.00 86.50 391 SER A C 1
ATOM 3080 O O . SER A 1 391 ? -12.194 -21.232 -7.583 1.00 86.50 391 SER A O 1
ATOM 3082 N N . GLN A 1 392 ? -11.545 -20.871 -9.714 1.00 85.31 392 GLN A N 1
ATOM 3083 C CA . GLN A 1 392 ? -12.871 -20.881 -10.337 1.00 85.31 392 GLN A CA 1
ATOM 3084 C C . GLN A 1 392 ? -13.275 -22.259 -10.872 1.00 85.31 392 GLN A C 1
ATOM 3086 O O . GLN A 1 392 ? -14.462 -22.568 -10.867 1.00 85.31 392 GLN A O 1
ATOM 3091 N N . LEU A 1 393 ? -12.319 -23.079 -11.334 1.00 85.94 393 LEU A N 1
ATOM 3092 C CA . LEU A 1 393 ? -12.600 -24.382 -11.953 1.00 85.94 393 LEU A CA 1
ATOM 3093 C C . LEU A 1 393 ? -12.253 -25.554 -11.028 1.00 85.94 393 LEU A C 1
ATOM 3095 O O . LEU A 1 393 ? -13.061 -26.468 -10.890 1.00 85.94 393 LEU A O 1
ATOM 3099 N N . CYS A 1 394 ? -11.092 -25.543 -10.361 1.00 85.00 394 CYS A N 1
ATOM 3100 C CA . CYS A 1 394 ? -10.729 -26.646 -9.458 1.00 85.00 394 CYS A CA 1
ATOM 3101 C C . CYS A 1 394 ? -11.492 -26.598 -8.125 1.00 85.00 394 CYS A C 1
ATOM 3103 O O . CYS A 1 394 ? -11.827 -27.645 -7.590 1.00 85.00 394 CYS A O 1
ATOM 3105 N N . PHE A 1 395 ? -11.779 -25.409 -7.591 1.00 83.31 395 PHE A N 1
ATOM 3106 C CA . PHE A 1 395 ? -12.569 -25.218 -6.363 1.00 83.31 395 PHE A CA 1
ATOM 3107 C C . PHE A 1 395 ? -13.974 -24.650 -6.653 1.00 83.31 395 PHE A C 1
ATOM 3109 O O . PHE A 1 395 ? -14.516 -23.861 -5.873 1.00 83.31 395 PHE A O 1
ATOM 3116 N N . ALA A 1 396 ? -14.548 -25.036 -7.798 1.00 79.69 396 ALA A N 1
ATOM 3117 C CA . ALA A 1 396 ? -15.851 -24.580 -8.270 1.00 79.69 396 ALA A CA 1
ATOM 3118 C C . ALA A 1 396 ? -16.988 -24.905 -7.282 1.00 79.69 396 ALA A C 1
ATOM 3120 O O . ALA A 1 396 ? -17.024 -25.975 -6.670 1.00 79.69 396 ALA A O 1
ATOM 3121 N N . GLU A 1 397 ? -17.932 -23.969 -7.144 1.00 69.31 397 GLU A N 1
ATOM 3122 C CA . GLU A 1 397 ? -19.194 -24.121 -6.391 1.00 69.31 397 GLU A CA 1
ATOM 3123 C C . GLU A 1 397 ? -19.046 -24.559 -4.914 1.00 69.31 397 GLU A C 1
ATOM 3125 O O . GLU A 1 397 ? -20.009 -24.981 -4.279 1.00 69.31 397 GLU A O 1
ATOM 3130 N N . GLY A 1 398 ? -17.846 -24.437 -4.331 1.00 67.44 398 GLY A N 1
ATOM 3131 C CA . GLY A 1 398 ? -17.561 -24.924 -2.977 1.00 67.44 398 GLY A CA 1
ATOM 3132 C C . GLY A 1 398 ? -17.365 -26.444 -2.888 1.00 67.44 398 GLY A C 1
ATOM 3133 O O . GLY A 1 398 ? -17.304 -26.984 -1.785 1.00 67.44 398 GLY A O 1
ATOM 3134 N N . THR A 1 399 ? -17.216 -27.140 -4.014 1.00 71.81 399 THR A N 1
ATOM 3135 C CA . THR A 1 399 ? -16.850 -28.563 -4.041 1.00 71.81 399 THR A CA 1
ATOM 3136 C C . THR A 1 399 ? -15.323 -28.735 -4.048 1.00 71.81 399 THR A C 1
ATOM 3138 O O . THR A 1 399 ? -14.615 -27.931 -4.662 1.00 71.81 399 THR A O 1
ATOM 3141 N N . PRO A 1 400 ? -14.762 -29.734 -3.339 1.00 72.62 400 PRO A N 1
ATOM 3142 C CA . PRO A 1 400 ? -13.347 -30.064 -3.460 1.00 72.62 400 PRO A CA 1
ATOM 3143 C C . PRO A 1 400 ? -13.070 -30.765 -4.805 1.00 72.62 400 PRO A C 1
ATOM 3145 O O . PRO A 1 400 ? -13.863 -31.615 -5.217 1.00 72.62 400 PRO A O 1
ATOM 3148 N N . PRO A 1 401 ? -11.939 -30.477 -5.476 1.00 81.88 401 PRO A N 1
ATOM 3149 C CA . PRO A 1 401 ? -11.491 -31.279 -6.607 1.00 81.88 401 PRO A CA 1
ATOM 3150 C C . PRO A 1 401 ? -11.044 -32.664 -6.126 1.00 81.88 401 PRO A C 1
ATOM 3152 O O . PRO A 1 401 ? -10.809 -32.880 -4.937 1.00 81.88 401 PRO A O 1
ATOM 3155 N N . CYS A 1 402 ? -10.889 -33.604 -7.059 1.00 85.69 402 CYS A N 1
ATOM 3156 C CA . CYS A 1 402 ? -10.464 -34.962 -6.732 1.00 85.69 402 CYS A CA 1
ATOM 3157 C C . CYS A 1 402 ? -9.082 -35.017 -6.052 1.00 85.69 402 CYS A C 1
ATOM 3159 O O . CYS A 1 402 ? -8.213 -34.167 -6.276 1.00 85.69 402 CYS A O 1
ATOM 3161 N N . ASP A 1 403 ? -8.881 -36.077 -5.265 1.00 85.19 403 ASP A N 1
ATOM 3162 C CA . ASP A 1 403 ? -7.682 -36.362 -4.464 1.00 85.19 403 ASP A CA 1
ATOM 3163 C C . ASP A 1 403 ? -6.357 -36.067 -5.190 1.00 85.19 403 ASP A C 1
ATOM 3165 O O . ASP A 1 403 ? -5.471 -35.406 -4.648 1.00 85.19 403 ASP A O 1
ATOM 3169 N N . GLU A 1 404 ? -6.238 -36.512 -6.445 1.00 86.44 404 GLU A N 1
ATOM 3170 C CA . GLU A 1 404 ? -5.034 -36.356 -7.271 1.00 86.44 404 GLU A CA 1
ATOM 3171 C C . GLU A 1 404 ? -4.687 -34.883 -7.539 1.00 86.44 404 GLU A C 1
ATOM 3173 O O . GLU A 1 404 ? -3.514 -34.500 -7.515 1.00 86.44 404 GLU A O 1
ATOM 3178 N N . VAL A 1 405 ? -5.699 -34.036 -7.754 1.00 87.75 405 VAL A N 1
ATOM 3179 C CA . VAL A 1 405 ? -5.526 -32.592 -7.964 1.00 87.75 405 VAL A CA 1
ATOM 3180 C C . VAL A 1 405 ? -5.160 -31.908 -6.652 1.00 87.75 405 VAL A C 1
ATOM 3182 O O . VAL A 1 405 ? -4.255 -31.070 -6.642 1.00 87.75 405 VAL A O 1
ATOM 3185 N N . VAL A 1 406 ? -5.793 -32.280 -5.533 1.00 86.25 406 VAL A N 1
ATOM 3186 C CA . VAL A 1 406 ? -5.442 -31.705 -4.227 1.00 86.25 406 VAL A CA 1
ATOM 3187 C C . VAL A 1 406 ? -4.016 -32.0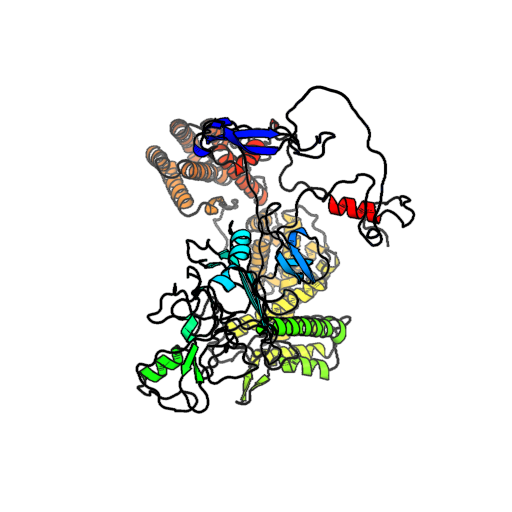91 -3.835 1.00 86.25 406 VAL A C 1
ATOM 3189 O O . VAL A 1 406 ? -3.233 -31.210 -3.492 1.00 86.25 406 VAL A O 1
ATOM 3192 N N . GLU A 1 407 ? -3.615 -33.357 -3.956 1.00 85.12 407 GLU A N 1
ATOM 3193 C CA . GLU A 1 407 ? -2.233 -33.778 -3.681 1.00 85.12 407 GLU A CA 1
ATOM 3194 C C . GLU A 1 407 ? -1.224 -33.119 -4.627 1.00 85.12 407 GLU A C 1
ATOM 3196 O O . GLU A 1 407 ? -0.151 -32.697 -4.181 1.00 85.12 407 GLU A O 1
ATOM 3201 N N . LYS A 1 408 ? -1.568 -32.925 -5.909 1.00 86.06 408 LYS A N 1
ATOM 3202 C CA . LYS A 1 408 ? -0.718 -32.169 -6.835 1.00 86.06 408 LYS A CA 1
ATOM 3203 C C . LYS A 1 408 ? -0.550 -30.714 -6.388 1.00 86.06 408 LYS A C 1
ATOM 3205 O O . LYS A 1 408 ? 0.577 -30.220 -6.402 1.00 86.06 408 LYS A O 1
ATOM 3210 N N . LEU A 1 409 ? -1.609 -30.052 -5.922 1.00 86.06 409 LEU A N 1
ATOM 3211 C CA . LEU A 1 409 ? -1.537 -28.696 -5.363 1.00 86.06 409 LEU A CA 1
ATOM 3212 C C . LEU A 1 409 ? -0.733 -28.653 -4.051 1.00 86.06 409 LEU A C 1
ATOM 3214 O O . LEU A 1 409 ? 0.137 -27.797 -3.892 1.00 86.06 409 LEU A O 1
ATOM 3218 N N . LEU A 1 410 ? -0.948 -29.612 -3.144 1.00 83.50 410 LEU A N 1
ATOM 3219 C CA . LEU A 1 410 ? -0.188 -29.742 -1.898 1.00 83.50 410 LEU A CA 1
ATOM 3220 C C . LEU A 1 410 ? 1.295 -30.088 -2.143 1.00 83.50 410 LEU A C 1
ATOM 3222 O O . LEU A 1 410 ? 2.126 -29.797 -1.283 1.00 83.50 410 LEU A O 1
ATOM 3226 N N . SER A 1 411 ? 1.655 -30.673 -3.293 1.00 80.38 411 SER A N 1
ATOM 3227 C CA . SER A 1 411 ? 3.055 -30.965 -3.646 1.00 80.38 411 SER A CA 1
ATOM 3228 C C . SER A 1 411 ? 3.901 -29.706 -3.875 1.00 80.38 411 SER A C 1
ATOM 3230 O O . SER A 1 411 ? 5.103 -29.727 -3.621 1.00 80.38 411 SER A O 1
ATOM 3232 N N . PHE A 1 412 ? 3.286 -28.579 -4.256 1.00 73.75 412 PHE A N 1
ATOM 3233 C CA . PHE A 1 412 ? 3.993 -27.301 -4.409 1.00 73.75 412 PHE A CA 1
ATOM 3234 C C . PHE A 1 412 ? 4.347 -26.629 -3.070 1.00 73.75 412 PHE A C 1
ATOM 3236 O O . PHE A 1 412 ? 5.164 -25.711 -3.046 1.00 73.75 412 PHE A O 1
ATOM 3243 N N . ILE A 1 413 ? 3.777 -27.092 -1.948 1.00 71.81 413 ILE A N 1
ATOM 3244 C CA . ILE A 1 413 ? 4.097 -26.575 -0.608 1.00 71.81 413 ILE A CA 1
ATOM 3245 C C . ILE A 1 413 ? 5.496 -27.029 -0.174 1.00 71.81 413 ILE A C 1
ATOM 3247 O O . ILE A 1 413 ? 6.225 -26.254 0.433 1.00 71.81 413 ILE A O 1
ATOM 3251 N N . THR A 1 414 ? 5.883 -28.271 -0.476 1.00 72.00 414 THR A N 1
ATOM 3252 C CA . THR A 1 414 ? 7.145 -28.869 -0.012 1.00 72.00 414 THR A CA 1
ATOM 3253 C C . THR A 1 414 ? 7.842 -29.609 -1.146 1.00 72.00 414 THR A C 1
ATOM 3255 O O . THR A 1 414 ? 7.451 -30.724 -1.495 1.00 72.00 414 THR A O 1
ATOM 3258 N N . ILE A 1 415 ? 8.914 -29.028 -1.678 1.00 69.31 415 ILE A N 1
ATOM 3259 C CA . ILE A 1 415 ? 9.747 -29.637 -2.719 1.00 69.31 415 ILE A CA 1
ATOM 3260 C C . ILE A 1 415 ? 11.059 -30.112 -2.096 1.00 69.31 415 ILE A C 1
ATOM 3262 O O . ILE A 1 415 ? 11.688 -29.395 -1.318 1.00 69.31 415 ILE A O 1
ATOM 3266 N N . GLN A 1 416 ? 11.489 -31.328 -2.436 1.00 65.19 416 GLN A N 1
ATOM 3267 C CA . GLN A 1 416 ? 12.833 -31.805 -2.110 1.00 65.19 416 GLN A CA 1
ATOM 3268 C C . GLN A 1 416 ? 13.814 -31.357 -3.193 1.00 65.19 416 GLN A C 1
ATOM 3270 O O . GLN A 1 416 ? 13.676 -31.705 -4.364 1.00 65.19 416 GLN A O 1
ATOM 3275 N N . THR A 1 417 ? 14.823 -30.588 -2.792 1.00 57.50 417 THR A N 1
ATOM 3276 C CA . THR A 1 417 ? 15.944 -30.218 -3.665 1.00 57.50 417 THR A CA 1
ATOM 3277 C C . THR A 1 417 ? 16.833 -31.426 -3.974 1.00 57.50 417 THR A C 1
ATOM 3279 O O . THR A 1 417 ? 16.845 -32.418 -3.244 1.00 57.50 417 THR A O 1
ATOM 3282 N N . THR A 1 418 ? 17.682 -31.316 -4.999 1.00 49.19 418 THR A N 1
ATOM 3283 C CA . THR A 1 418 ? 18.687 -32.339 -5.359 1.00 49.19 418 THR A CA 1
ATOM 3284 C C . THR A 1 418 ? 19.724 -32.628 -4.262 1.00 49.19 418 THR A C 1
ATOM 3286 O O . THR A 1 418 ? 20.445 -33.617 -4.353 1.00 49.19 418 THR A O 1
ATOM 3289 N N . ARG A 1 419 ? 19.792 -31.800 -3.207 1.00 47.84 419 ARG A N 1
ATOM 3290 C CA . ARG A 1 419 ? 20.610 -32.019 -1.998 1.00 47.84 419 ARG A CA 1
ATOM 3291 C C . ARG A 1 419 ? 19.814 -32.609 -0.818 1.00 47.84 419 ARG A C 1
ATOM 3293 O O . ARG A 1 419 ? 20.338 -32.680 0.288 1.00 47.84 419 ARG A O 1
ATOM 3300 N N . GLY A 1 420 ? 18.555 -33.003 -1.023 1.00 56.62 420 GLY A N 1
ATOM 3301 C CA . GLY A 1 420 ? 17.676 -33.601 -0.007 1.00 56.62 420 GLY A CA 1
ATOM 3302 C C . GLY A 1 420 ? 17.006 -32.611 0.956 1.00 56.62 420 GLY A C 1
ATOM 3303 O O . GLY A 1 420 ? 16.148 -33.009 1.740 1.00 56.62 420 GLY A O 1
ATOM 3304 N N . GLN A 1 421 ? 17.348 -31.321 0.891 1.00 59.72 421 GLN A N 1
ATOM 3305 C CA . GLN A 1 421 ? 16.721 -30.276 1.703 1.00 59.72 421 GLN A CA 1
ATOM 3306 C C . GLN A 1 421 ? 15.297 -29.984 1.201 1.00 59.72 421 GLN A C 1
ATOM 3308 O O . GLN A 1 421 ? 15.106 -29.783 -0.002 1.00 59.72 421 GLN A O 1
ATOM 3313 N N . GLN A 1 422 ? 14.323 -29.925 2.117 1.00 66.00 422 GLN A N 1
ATOM 3314 C CA . GLN A 1 422 ? 12.974 -29.425 1.831 1.00 66.00 422 GLN A CA 1
ATOM 3315 C C . GLN A 1 422 ? 12.970 -27.894 1.721 1.00 66.00 422 GLN A C 1
ATOM 3317 O O . GLN A 1 422 ? 13.557 -27.202 2.555 1.00 66.00 422 GLN A O 1
ATOM 3322 N N . VAL A 1 423 ? 12.276 -27.379 0.709 1.00 68.94 423 VAL A N 1
ATOM 3323 C CA . VAL A 1 423 ? 12.039 -25.950 0.456 1.00 68.94 423 VAL A CA 1
ATOM 3324 C C . VAL A 1 423 ? 10.580 -25.729 0.051 1.00 68.94 423 VAL A C 1
ATOM 3326 O O . VAL A 1 423 ? 9.916 -26.660 -0.410 1.00 68.94 423 VAL A O 1
ATOM 3329 N N . THR A 1 424 ? 10.077 -24.506 0.208 1.00 73.12 424 THR A N 1
ATOM 3330 C CA . THR A 1 424 ? 8.792 -24.090 -0.377 1.00 73.12 424 THR A CA 1
ATOM 3331 C C . THR A 1 424 ? 9.030 -23.473 -1.756 1.00 73.12 424 THR A C 1
ATOM 3333 O O . THR A 1 424 ? 10.132 -23.004 -2.056 1.00 73.12 424 THR A O 1
ATOM 3336 N N . LYS A 1 425 ? 8.001 -23.471 -2.602 1.00 73.56 425 LYS A N 1
ATOM 3337 C CA . LYS A 1 425 ? 7.979 -22.732 -3.869 1.00 73.56 425 LYS A CA 1
ATOM 3338 C C . LYS A 1 425 ? 6.711 -21.869 -3.926 1.00 73.56 425 LYS A C 1
ATOM 3340 O O . LYS A 1 425 ? 5.729 -22.123 -3.219 1.00 73.56 425 LYS A O 1
ATOM 3345 N N . GLU A 1 426 ? 6.719 -20.828 -4.753 1.00 69.25 426 GLU A N 1
ATOM 3346 C CA . GLU A 1 426 ? 5.494 -20.101 -5.094 1.00 69.25 426 GLU A CA 1
ATOM 3347 C C . GLU A 1 426 ? 4.453 -21.042 -5.714 1.00 69.25 426 GLU A C 1
ATOM 3349 O O . GLU A 1 426 ? 4.793 -21.969 -6.450 1.00 69.25 426 GLU A O 1
ATOM 3354 N N . LEU A 1 427 ? 3.164 -20.817 -5.448 1.00 77.75 427 LEU A N 1
ATOM 3355 C CA . LEU A 1 427 ? 2.119 -21.652 -6.037 1.00 77.75 427 LEU A CA 1
ATOM 3356 C C . LEU A 1 427 ? 1.953 -21.300 -7.521 1.00 77.75 427 LEU A C 1
ATOM 3358 O O . LEU A 1 427 ? 1.143 -20.455 -7.884 1.00 77.75 427 LEU A O 1
ATOM 3362 N N . THR A 1 428 ? 2.777 -21.928 -8.354 1.00 76.31 428 THR A N 1
ATOM 3363 C CA . THR A 1 428 ? 2.904 -21.639 -9.779 1.00 76.31 428 THR A CA 1
ATOM 3364 C C . THR A 1 428 ? 3.348 -22.868 -10.569 1.00 76.31 428 THR A C 1
ATOM 3366 O O . THR A 1 428 ? 3.918 -23.815 -10.022 1.00 76.31 428 THR A O 1
ATOM 3369 N N . VAL A 1 429 ? 3.124 -22.848 -11.881 1.00 76.69 429 VAL A N 1
ATOM 3370 C CA . VAL A 1 429 ? 3.537 -23.919 -12.801 1.00 76.69 429 VAL A CA 1
ATOM 3371 C C . VAL A 1 429 ? 5.051 -23.948 -13.062 1.00 76.69 429 VAL A C 1
ATOM 3373 O O . VAL A 1 429 ? 5.574 -24.993 -13.426 1.00 76.69 429 VAL A O 1
ATOM 3376 N N . PHE A 1 430 ? 5.772 -22.846 -12.830 1.00 73.12 430 PHE A N 1
ATOM 3377 C CA . PHE A 1 430 ? 7.219 -22.726 -13.079 1.00 73.12 430 PHE A CA 1
ATOM 3378 C C . PHE A 1 430 ? 8.057 -23.254 -11.898 1.00 73.12 430 PHE A C 1
ATOM 3380 O O . PHE A 1 430 ? 7.839 -22.856 -10.754 1.00 73.12 430 PHE A O 1
ATOM 3387 N N . ASP A 1 431 ? 8.983 -24.188 -12.125 1.00 64.94 431 ASP A N 1
ATOM 3388 C CA . ASP A 1 431 ? 9.703 -24.908 -11.049 1.00 64.94 431 ASP A CA 1
ATOM 3389 C C . ASP A 1 431 ? 10.926 -24.180 -10.462 1.00 64.94 431 ASP A C 1
ATOM 3391 O O . ASP A 1 431 ? 11.482 -24.615 -9.456 1.00 64.94 431 ASP A O 1
ATOM 3395 N N . ASP A 1 432 ? 11.307 -23.038 -11.028 1.00 58.66 432 ASP A N 1
ATOM 3396 C CA . ASP A 1 432 ? 12.401 -22.170 -10.575 1.00 58.66 432 ASP A CA 1
ATOM 3397 C C . ASP A 1 432 ? 11.976 -21.111 -9.531 1.00 58.66 432 ASP A C 1
ATOM 3399 O O . ASP A 1 432 ? 12.833 -20.494 -8.900 1.00 58.66 432 ASP A O 1
ATOM 3403 N N . CYS A 1 433 ? 10.672 -20.942 -9.276 1.00 62.16 433 CYS A N 1
ATOM 3404 C CA . CYS A 1 433 ? 10.113 -20.085 -8.214 1.00 62.16 433 CYS A CA 1
ATOM 3405 C C . CYS A 1 433 ? 10.281 -20.685 -6.795 1.00 62.16 433 CYS A C 1
ATOM 3407 O O . CYS A 1 433 ? 9.303 -20.866 -6.068 1.00 62.16 433 CYS A O 1
ATOM 3409 N N . ILE A 1 434 ? 11.508 -21.026 -6.391 1.00 64.25 434 ILE A N 1
ATOM 3410 C CA . ILE A 1 434 ? 11.824 -21.539 -5.044 1.00 64.25 434 ILE A CA 1
ATOM 3411 C C . ILE A 1 434 ? 11.987 -20.373 -4.058 1.00 64.25 434 ILE A C 1
ATOM 3413 O O . ILE A 1 434 ? 12.701 -19.411 -4.338 1.00 64.25 434 ILE A O 1
ATOM 3417 N N . ASP A 1 435 ? 11.368 -20.467 -2.878 1.00 57.22 435 ASP A N 1
ATOM 3418 C CA . ASP A 1 435 ? 11.511 -19.438 -1.847 1.00 57.22 435 ASP A CA 1
ATOM 3419 C C . ASP A 1 435 ? 12.896 -19.491 -1.167 1.00 57.22 435 ASP A C 1
ATOM 3421 O O . ASP A 1 435 ? 13.356 -20.572 -0.785 1.00 57.22 435 ASP A O 1
ATOM 3425 N N . PRO A 1 436 ? 13.542 -18.340 -0.887 1.00 47.66 436 PRO A N 1
ATOM 3426 C CA . PRO A 1 436 ? 14.816 -18.298 -0.158 1.00 47.66 436 PRO A CA 1
ATOM 3427 C C . PRO A 1 436 ? 14.681 -18.667 1.334 1.00 47.66 436 PRO A C 1
ATOM 3429 O O . PRO A 1 436 ? 15.676 -18.927 2.007 1.00 47.66 436 PRO A O 1
ATOM 3432 N N . THR A 1 437 ? 13.456 -18.684 1.862 1.00 57.31 437 THR A N 1
ATOM 3433 C CA . THR A 1 437 ? 13.091 -19.115 3.221 1.00 57.31 437 THR A CA 1
ATOM 3434 C C . THR A 1 437 ? 11.707 -19.761 3.171 1.00 57.31 437 THR A C 1
ATOM 3436 O O . THR A 1 437 ? 10.868 -19.198 2.477 1.00 57.31 437 THR A O 1
ATOM 3439 N N . PRO A 1 438 ? 11.402 -20.843 3.914 1.00 66.38 438 PRO A N 1
ATOM 3440 C CA . PRO A 1 438 ? 10.079 -21.472 3.874 1.00 66.38 438 PRO A CA 1
ATOM 3441 C C . PRO A 1 438 ? 8.908 -20.498 4.112 1.00 66.38 438 PRO A C 1
ATOM 3443 O O . PRO A 1 438 ? 8.776 -19.938 5.201 1.00 66.38 438 PRO A O 1
ATOM 3446 N N . VAL A 1 439 ? 8.046 -20.319 3.104 1.00 70.75 439 VAL A N 1
ATOM 3447 C CA . VAL A 1 439 ? 6.825 -19.493 3.155 1.00 70.75 439 VAL A CA 1
ATOM 3448 C C . VAL A 1 439 ? 5.584 -20.381 3.070 1.00 70.75 439 VAL A C 1
ATOM 3450 O O . VAL A 1 439 ? 5.311 -21.005 2.046 1.00 70.75 439 VAL A O 1
ATOM 3453 N N . VAL A 1 440 ? 4.772 -20.386 4.129 1.00 76.94 440 VAL A N 1
ATOM 3454 C CA . VAL A 1 440 ? 3.455 -21.040 4.121 1.00 76.94 440 VAL A CA 1
ATOM 3455 C C . VAL A 1 440 ? 2.410 -20.059 3.578 1.00 76.94 440 VAL A C 1
ATOM 3457 O O . VAL A 1 440 ? 2.157 -19.016 4.176 1.00 76.94 440 VAL A O 1
ATOM 3460 N N . ARG A 1 441 ? 1.812 -20.380 2.422 1.00 81.06 441 ARG A N 1
ATOM 3461 C CA . ARG A 1 441 ? 0.857 -19.513 1.704 1.00 81.06 441 ARG A CA 1
ATOM 3462 C C . ARG A 1 441 ? -0.591 -19.918 1.983 1.00 81.06 441 ARG A C 1
ATOM 3464 O O . ARG A 1 441 ? -0.975 -21.060 1.724 1.00 81.06 441 ARG A O 1
ATOM 3471 N N . SER A 1 442 ? -1.415 -18.971 2.431 1.00 87.25 442 SER A N 1
ATOM 3472 C CA . SER A 1 442 ? -2.818 -19.198 2.813 1.00 87.25 442 SER A CA 1
ATOM 3473 C C . SER A 1 442 ? -3.771 -19.543 1.665 1.00 87.25 442 SER A C 1
ATOM 3475 O O . SER A 1 442 ? -4.870 -19.996 1.947 1.00 87.25 442 SER A O 1
ATOM 3477 N N . PHE A 1 443 ? -3.398 -19.373 0.393 1.00 87.38 443 PHE A N 1
ATOM 3478 C CA . PHE A 1 443 ? -4.318 -19.554 -0.742 1.00 87.38 443 PHE A CA 1
ATOM 3479 C C . PHE A 1 443 ? -5.007 -20.933 -0.767 1.00 87.38 443 PHE A C 1
ATOM 3481 O O . PHE A 1 443 ? -6.229 -21.005 -0.659 1.00 87.38 443 PHE A O 1
ATOM 3488 N N . LEU A 1 444 ? -4.244 -22.036 -0.826 1.00 85.44 444 LEU A N 1
ATOM 3489 C CA . LEU A 1 444 ? -4.832 -23.389 -0.834 1.00 85.44 444 LEU A CA 1
ATOM 3490 C C . LEU A 1 444 ? -5.634 -23.667 0.439 1.00 85.44 444 LEU A C 1
ATOM 3492 O O . LEU A 1 444 ? -6.673 -24.315 0.386 1.00 85.44 444 LEU A O 1
ATOM 3496 N N . LEU A 1 445 ? -5.172 -23.137 1.572 1.00 86.88 445 LEU A N 1
ATOM 3497 C CA . LEU A 1 445 ? -5.849 -23.264 2.854 1.00 86.88 445 LEU A CA 1
ATOM 3498 C C . LEU A 1 445 ? -7.206 -22.542 2.849 1.00 86.88 445 LEU A C 1
ATOM 3500 O O . LEU A 1 445 ? -8.188 -23.107 3.307 1.00 86.88 445 LEU A O 1
ATOM 3504 N N . GLN A 1 446 ? -7.293 -21.331 2.293 1.00 87.44 446 GLN A N 1
ATOM 3505 C CA . GLN A 1 446 ? -8.547 -20.587 2.165 1.00 87.44 446 GLN A CA 1
ATOM 3506 C C . GLN A 1 446 ? -9.529 -21.271 1.211 1.00 87.44 446 GLN A C 1
ATOM 3508 O O . GLN A 1 446 ? -10.722 -21.273 1.497 1.00 87.44 446 GLN A O 1
ATOM 3513 N N . HIS A 1 447 ? -9.055 -21.867 0.114 1.00 86.81 447 HIS A N 1
ATOM 3514 C CA . HIS A 1 447 ? -9.919 -22.640 -0.781 1.00 86.81 447 HIS A CA 1
ATOM 3515 C C . HIS A 1 447 ? -10.428 -23.924 -0.111 1.00 86.81 447 HIS A C 1
ATOM 3517 O O . HIS A 1 447 ? -11.637 -24.125 -0.053 1.00 86.81 447 HIS A O 1
ATOM 3523 N N . LEU A 1 448 ? -9.550 -24.724 0.505 1.00 85.94 448 LEU A N 1
ATOM 3524 C CA . LEU A 1 448 ? -9.948 -25.929 1.245 1.00 85.94 448 LEU A CA 1
ATOM 3525 C C . LEU A 1 448 ? -10.872 -25.618 2.443 1.00 85.94 448 LEU A C 1
ATOM 3527 O O . LEU A 1 448 ? -11.818 -26.347 2.684 1.00 85.94 448 LEU A O 1
ATOM 3531 N N . ILE A 1 449 ? -10.670 -24.517 3.177 1.00 85.44 449 ILE A N 1
ATOM 3532 C CA . ILE A 1 449 ? -11.562 -24.108 4.286 1.00 85.44 449 ILE A CA 1
ATOM 3533 C C . ILE A 1 449 ? -12.942 -23.614 3.786 1.00 85.44 449 ILE A C 1
ATOM 3535 O O . ILE A 1 449 ? -13.892 -23.513 4.572 1.00 85.44 449 ILE A O 1
ATOM 3539 N N . ARG A 1 450 ? -13.073 -23.267 2.499 1.00 79.56 450 ARG A N 1
ATOM 3540 C CA . ARG A 1 450 ? -14.344 -22.851 1.881 1.00 79.56 450 ARG A CA 1
ATOM 3541 C C . ARG A 1 450 ? -15.123 -24.014 1.266 1.00 79.56 450 ARG A C 1
ATOM 3543 O O . ARG A 1 450 ? -16.322 -23.843 1.063 1.00 79.56 450 ARG A O 1
ATOM 3550 N N . THR A 1 451 ? -14.491 -25.153 0.976 1.00 78.44 451 THR A N 1
ATOM 3551 C CA . THR A 1 451 ? -15.185 -26.299 0.377 1.00 78.44 451 THR A CA 1
ATOM 3552 C C . THR A 1 451 ? -15.879 -27.194 1.403 1.00 78.44 451 THR A C 1
ATOM 3554 O O . THR A 1 451 ? -15.497 -27.260 2.573 1.00 78.44 451 THR A O 1
ATOM 3557 N N . SER A 1 452 ? -16.920 -27.898 0.960 1.00 65.50 452 SER A N 1
ATOM 3558 C CA . SER A 1 452 ? -17.664 -28.880 1.749 1.00 65.50 452 SER A CA 1
ATOM 3559 C C . SER A 1 452 ? -17.480 -30.295 1.192 1.00 65.50 452 SER A C 1
ATOM 3561 O O . SER A 1 452 ? -17.668 -30.555 0.007 1.00 65.50 452 SER A O 1
ATOM 3563 N N . GLY A 1 453 ? -17.104 -31.231 2.063 1.00 63.09 453 GLY A N 1
ATOM 3564 C CA . GLY A 1 453 ? -16.933 -32.645 1.726 1.00 63.09 453 GLY A CA 1
ATOM 3565 C C . GLY A 1 453 ? -16.150 -33.389 2.805 1.00 63.09 453 GLY A C 1
ATOM 3566 O O . GLY A 1 453 ? -15.314 -32.794 3.487 1.00 63.09 453 GLY A O 1
ATOM 3567 N N . ASP A 1 454 ? -16.401 -34.689 2.958 1.00 62.22 454 ASP A N 1
ATOM 3568 C CA . ASP A 1 454 ? -15.820 -35.501 4.042 1.00 62.22 454 ASP A CA 1
ATOM 3569 C C . ASP A 1 454 ? -14.278 -35.555 3.987 1.00 62.22 454 ASP A C 1
ATOM 3571 O O . ASP A 1 454 ? -13.597 -35.633 5.011 1.00 62.22 454 ASP A O 1
ATOM 3575 N N . GLU A 1 455 ? -13.714 -35.438 2.784 1.00 68.50 455 GLU A N 1
ATOM 3576 C CA . GLU A 1 455 ? -12.273 -35.505 2.514 1.00 68.50 455 GLU A CA 1
ATOM 3577 C C . GLU A 1 455 ? -11.534 -34.188 2.799 1.00 68.50 455 GLU A C 1
ATOM 3579 O O . GLU A 1 455 ? -10.316 -34.179 2.995 1.00 68.50 455 GLU A O 1
ATOM 3584 N N . VAL A 1 456 ? -12.257 -33.067 2.899 1.00 78.19 456 VAL A N 1
ATOM 3585 C CA . VAL A 1 456 ? -11.673 -31.732 3.111 1.00 78.19 456 VAL A CA 1
ATOM 3586 C C . VAL A 1 456 ? -10.867 -31.679 4.410 1.00 78.19 456 VAL A C 1
ATOM 3588 O O . VAL A 1 456 ? -9.751 -31.160 4.425 1.00 78.19 456 VAL A O 1
ATOM 3591 N N . ASN A 1 457 ? -11.370 -32.288 5.488 1.00 78.88 457 ASN A N 1
ATOM 3592 C CA . ASN A 1 457 ? -10.670 -32.336 6.775 1.00 78.88 457 ASN A CA 1
ATOM 3593 C C . ASN A 1 457 ? -9.327 -33.082 6.681 1.00 78.88 457 ASN A C 1
ATOM 3595 O O . ASN A 1 457 ? -8.331 -32.620 7.238 1.00 78.88 457 ASN A O 1
ATOM 3599 N N . ARG A 1 458 ? -9.271 -34.183 5.916 1.00 84.06 458 ARG A N 1
ATOM 3600 C CA . ARG A 1 458 ? -8.039 -34.944 5.645 1.00 84.06 458 ARG A CA 1
ATOM 3601 C C . ARG A 1 458 ? -7.017 -34.086 4.896 1.00 84.06 458 ARG A C 1
ATOM 3603 O O . ARG A 1 458 ? -5.848 -34.061 5.277 1.00 84.06 458 ARG A O 1
ATOM 3610 N N . HIS A 1 459 ? -7.446 -33.341 3.878 1.00 85.19 459 HIS A N 1
ATOM 3611 C CA . HIS A 1 459 ? -6.567 -32.439 3.128 1.00 85.19 459 HIS A CA 1
ATOM 3612 C C . HIS A 1 459 ? -6.076 -31.242 3.951 1.00 85.19 459 HIS A C 1
ATOM 3614 O O . HIS A 1 459 ? -4.901 -30.883 3.862 1.00 85.19 459 HIS A O 1
ATOM 3620 N N . LEU A 1 460 ? -6.938 -30.645 4.778 1.00 85.19 460 LEU A N 1
ATOM 3621 C CA . LEU A 1 460 ? -6.564 -29.564 5.693 1.00 85.19 460 LEU A CA 1
ATOM 3622 C C . LEU A 1 460 ? -5.556 -30.037 6.745 1.00 85.19 460 LEU A C 1
ATOM 3624 O O . LEU A 1 460 ? -4.567 -29.350 7.007 1.00 85.19 460 LEU A O 1
ATOM 3628 N N . GLU A 1 461 ? -5.756 -31.226 7.315 1.00 85.12 461 GLU A N 1
ATOM 3629 C CA . GLU A 1 461 ? -4.808 -31.802 8.265 1.00 85.12 461 GLU A CA 1
ATOM 3630 C C . GLU A 1 461 ? -3.473 -32.135 7.589 1.00 85.12 461 GLU A C 1
ATOM 3632 O O . GLU A 1 461 ? -2.406 -31.850 8.134 1.00 85.12 461 GLU A O 1
ATOM 3637 N N . GLN A 1 462 ? -3.504 -32.668 6.367 1.00 85.88 462 GLN A N 1
ATOM 3638 C CA . GLN A 1 462 ? -2.300 -32.951 5.594 1.00 85.88 462 GLN A CA 1
ATOM 3639 C C . GLN A 1 462 ? -1.533 -31.673 5.216 1.00 85.88 462 GLN A C 1
ATOM 3641 O O . GLN A 1 462 ? -0.309 -31.641 5.361 1.00 85.88 462 GLN A O 1
ATOM 3646 N N . TYR A 1 463 ? -2.230 -30.614 4.785 1.00 86.38 463 TYR A N 1
ATOM 3647 C CA . TYR A 1 463 ? -1.660 -29.277 4.581 1.00 86.38 463 TYR A CA 1
ATOM 3648 C C . TYR A 1 463 ? -0.964 -28.801 5.859 1.00 86.38 463 TYR A C 1
ATOM 3650 O O . TYR A 1 463 ? 0.202 -28.411 5.828 1.00 86.38 463 TYR A O 1
ATOM 3658 N N . PHE A 1 464 ? -1.655 -28.879 6.999 1.00 83.94 464 PHE A N 1
ATOM 3659 C CA . PHE A 1 464 ? -1.153 -28.378 8.275 1.00 83.94 464 PHE A CA 1
ATOM 3660 C C . PHE A 1 464 ? 0.043 -29.192 8.792 1.00 83.94 464 PHE A C 1
ATOM 3662 O O . PHE A 1 464 ? 1.023 -28.611 9.252 1.00 83.94 464 PHE A O 1
ATOM 3669 N N . ARG A 1 465 ? 0.033 -30.521 8.626 1.00 82.69 465 ARG A N 1
ATOM 3670 C CA . ARG A 1 465 ? 1.177 -31.404 8.918 1.00 82.69 465 ARG A CA 1
ATOM 3671 C C . ARG A 1 465 ? 2.385 -31.096 8.016 1.00 82.69 465 ARG A C 1
ATOM 3673 O O . ARG A 1 465 ? 3.492 -30.985 8.539 1.00 82.69 465 ARG A O 1
ATOM 3680 N N . LYS A 1 466 ? 2.193 -30.901 6.700 1.00 82.12 466 LYS A N 1
ATOM 3681 C CA . LYS A 1 466 ? 3.259 -30.475 5.759 1.00 82.12 466 LYS A CA 1
ATOM 3682 C C . LYS A 1 466 ? 3.820 -29.091 6.152 1.00 82.12 466 LYS A C 1
ATOM 3684 O O . LYS A 1 466 ? 5.033 -28.911 6.207 1.00 82.12 466 LYS A O 1
ATOM 3689 N N . ALA A 1 467 ? 2.957 -28.138 6.516 1.00 82.38 467 ALA A N 1
ATOM 3690 C CA . ALA A 1 467 ? 3.350 -26.799 6.964 1.00 82.38 467 ALA A CA 1
ATOM 3691 C C . ALA A 1 467 ? 4.103 -26.794 8.311 1.00 82.38 467 ALA A C 1
ATOM 3693 O O . ALA A 1 467 ? 5.068 -26.051 8.467 1.00 82.38 467 ALA A O 1
ATOM 3694 N N . LEU A 1 468 ? 3.712 -27.643 9.268 1.00 79.62 468 LEU A N 1
ATOM 3695 C CA . LEU A 1 468 ? 4.421 -27.804 10.543 1.00 79.62 468 LEU A CA 1
ATOM 3696 C C . LEU A 1 468 ? 5.821 -28.411 10.365 1.00 79.62 468 LEU A C 1
ATOM 3698 O O . LEU A 1 468 ? 6.733 -28.018 11.082 1.00 79.62 468 LEU A O 1
ATOM 3702 N N . GLN A 1 469 ? 6.022 -29.321 9.406 1.00 78.75 469 GLN A N 1
ATOM 3703 C CA . GLN A 1 469 ? 7.342 -29.919 9.137 1.00 78.75 469 GLN A CA 1
ATOM 3704 C C . GLN A 1 469 ? 8.369 -28.905 8.606 1.00 78.75 469 GLN A C 1
ATOM 3706 O O . GLN A 1 469 ? 9.554 -29.023 8.909 1.00 78.75 469 GLN A O 1
ATOM 3711 N N . LEU A 1 470 ? 7.920 -27.881 7.870 1.00 74.12 470 LEU A N 1
ATOM 3712 C CA . LEU A 1 470 ? 8.759 -26.758 7.425 1.00 74.12 470 LEU A CA 1
ATOM 3713 C C . LEU A 1 470 ? 9.180 -25.827 8.574 1.00 74.12 470 LEU A C 1
ATOM 3715 O O . LEU A 1 470 ? 10.191 -25.126 8.477 1.00 74.12 470 LEU A O 1
ATOM 3719 N N . VAL A 1 471 ? 8.396 -25.788 9.653 1.00 71.69 471 VAL A N 1
ATOM 3720 C CA . VAL A 1 471 ? 8.635 -24.948 10.826 1.00 71.69 471 VAL A CA 1
ATOM 3721 C C . VAL A 1 471 ? 9.356 -25.780 11.883 1.00 71.69 471 VAL A C 1
ATOM 3723 O O . VAL A 1 471 ? 8.732 -26.308 12.799 1.00 71.69 471 VAL A O 1
ATOM 3726 N N . ASP A 1 472 ? 10.680 -25.893 11.721 1.00 59.22 472 ASP A N 1
ATOM 3727 C CA . ASP A 1 472 ? 11.576 -26.693 12.571 1.00 59.22 472 ASP A CA 1
ATOM 3728 C C . ASP A 1 472 ? 11.172 -26.667 14.067 1.00 59.22 472 ASP A C 1
ATOM 3730 O O . ASP A 1 472 ? 11.295 -25.617 14.712 1.00 59.22 472 ASP A O 1
ATOM 3734 N N . PRO A 1 473 ? 10.716 -27.806 14.634 1.00 52.03 473 PRO A N 1
ATOM 3735 C CA . PRO A 1 473 ? 10.245 -27.903 16.014 1.00 52.03 473 PRO A CA 1
ATOM 3736 C C . PRO A 1 473 ? 11.382 -27.932 17.053 1.00 52.03 473 PRO A C 1
ATOM 3738 O O . PRO A 1 473 ? 11.140 -28.233 18.228 1.00 52.03 473 PRO A O 1
ATOM 3741 N N . SER A 1 474 ? 12.624 -27.620 16.664 1.00 54.47 474 SER A N 1
ATOM 3742 C CA . SER A 1 474 ? 13.684 -27.283 17.613 1.00 54.47 474 SER A CA 1
ATOM 3743 C C . SER A 1 474 ? 13.248 -26.139 18.546 1.00 54.47 474 SER A C 1
ATOM 3745 O O . SER A 1 474 ? 12.500 -25.225 18.185 1.00 54.47 474 SER A O 1
ATOM 3747 N N . LYS A 1 475 ? 13.686 -26.209 19.810 1.00 47.97 475 LYS A N 1
ATOM 3748 C CA . LYS A 1 475 ? 13.055 -25.497 20.942 1.00 47.97 475 LYS A CA 1
ATOM 3749 C C . LYS A 1 475 ? 13.162 -23.964 20.917 1.00 47.97 475 LYS A C 1
ATOM 3751 O O . LYS A 1 475 ? 12.614 -23.318 21.806 1.00 47.97 475 LYS A O 1
ATOM 3756 N N . GLU A 1 476 ? 13.833 -23.384 19.928 1.00 49.19 476 GLU A N 1
ATOM 3757 C CA . GLU A 1 476 ? 14.066 -21.939 19.808 1.00 49.19 476 GLU A CA 1
ATOM 3758 C C . GLU A 1 476 ? 13.042 -21.234 18.890 1.00 49.19 476 GLU A C 1
ATOM 3760 O O . GLU A 1 476 ? 12.917 -20.012 18.931 1.00 49.19 476 GLU A O 1
ATOM 3765 N N . ASN A 1 477 ? 12.252 -21.974 18.097 1.00 55.59 477 ASN A N 1
ATOM 3766 C CA . ASN A 1 477 ? 11.407 -21.416 17.027 1.00 55.59 477 ASN A CA 1
ATOM 3767 C C . ASN A 1 477 ? 9.916 -21.178 17.376 1.00 55.59 477 ASN A C 1
ATOM 3769 O O . ASN A 1 477 ? 9.116 -20.980 16.461 1.00 55.59 477 ASN A O 1
ATOM 3773 N N . TYR A 1 478 ? 9.521 -21.125 18.659 1.00 65.12 478 TYR A N 1
ATOM 3774 C CA . TYR A 1 478 ? 8.104 -21.005 19.088 1.00 65.12 478 TYR A CA 1
ATOM 3775 C C . TYR A 1 478 ? 7.299 -19.904 18.362 1.00 65.12 478 TYR A C 1
ATOM 3777 O O . TYR A 1 478 ? 6.120 -20.104 18.072 1.00 65.12 478 TYR A O 1
ATOM 3785 N N . SER A 1 479 ? 7.931 -18.770 18.016 1.00 72.50 479 SER A N 1
ATOM 3786 C CA . SER A 1 479 ? 7.291 -17.702 17.226 1.00 72.50 479 SER A CA 1
ATOM 3787 C C . SER A 1 479 ? 6.714 -18.224 15.912 1.00 72.50 479 SER A C 1
ATOM 3789 O O . SER A 1 479 ? 5.543 -18.004 15.646 1.00 72.50 479 SER A O 1
ATOM 3791 N N . LYS A 1 480 ? 7.485 -18.979 15.121 1.00 74.81 480 LYS A N 1
ATOM 3792 C CA . LYS A 1 480 ? 7.066 -19.411 13.778 1.00 74.81 480 LYS A CA 1
ATOM 3793 C C . LYS A 1 480 ? 5.879 -20.375 13.826 1.00 74.81 480 LYS A C 1
ATOM 3795 O O . LYS A 1 480 ? 5.013 -20.331 12.958 1.00 74.81 480 LYS A O 1
ATOM 3800 N N . THR A 1 481 ? 5.818 -21.235 14.844 1.00 79.38 481 THR A N 1
ATOM 3801 C CA . THR A 1 481 ? 4.667 -22.124 15.064 1.00 79.38 481 THR A CA 1
ATOM 3802 C C . THR A 1 481 ? 3.431 -21.321 15.468 1.00 79.38 481 THR A C 1
ATOM 3804 O O . THR A 1 481 ? 2.334 -21.615 15.000 1.00 79.38 481 THR A O 1
ATOM 3807 N N . LEU A 1 482 ? 3.598 -20.277 16.289 1.00 82.94 482 LEU A N 1
ATOM 3808 C CA . LEU A 1 482 ? 2.521 -19.343 16.618 1.00 82.94 482 LEU A CA 1
ATOM 3809 C C . LEU A 1 482 ? 2.051 -18.566 15.377 1.00 82.94 482 LEU A C 1
ATOM 3811 O O . LEU A 1 482 ? 0.848 -18.479 15.157 1.00 82.94 482 LEU A O 1
ATOM 3815 N N . ASP A 1 483 ? 2.970 -18.071 14.546 1.00 84.25 483 ASP A N 1
ATOM 3816 C CA . ASP A 1 483 ? 2.676 -17.349 13.303 1.00 84.25 483 ASP A CA 1
ATOM 3817 C C . ASP A 1 483 ? 1.882 -18.233 12.315 1.00 84.25 483 ASP A C 1
ATOM 3819 O O . ASP A 1 483 ? 0.876 -17.793 11.755 1.00 84.25 483 ASP A O 1
ATOM 3823 N N . LEU A 1 484 ? 2.256 -19.513 12.171 1.00 85.31 484 LEU A N 1
ATOM 3824 C CA . LEU A 1 484 ? 1.505 -20.504 11.388 1.00 85.31 484 LEU A CA 1
ATOM 3825 C C . LEU A 1 484 ? 0.100 -20.758 11.962 1.00 85.31 484 LEU A C 1
ATOM 3827 O O . LEU A 1 484 ? -0.882 -20.744 11.219 1.00 85.31 484 LEU A O 1
ATOM 3831 N N . CYS A 1 485 ? -0.023 -20.958 13.277 1.00 85.62 485 CYS A N 1
ATOM 3832 C CA . CYS A 1 485 ? -1.325 -21.132 13.925 1.00 85.62 485 CYS A CA 1
ATOM 3833 C C . CYS A 1 485 ? -2.217 -19.891 13.760 1.00 85.62 485 CYS A C 1
ATOM 3835 O O . CYS A 1 485 ? -3.408 -20.037 13.501 1.00 85.62 485 CYS 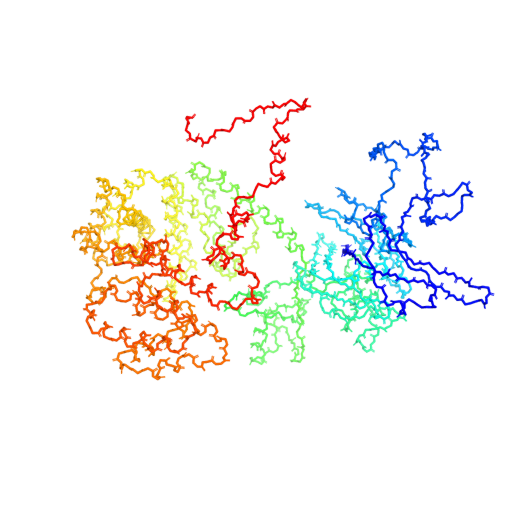A O 1
ATOM 3837 N N . LEU A 1 486 ? -1.657 -18.679 13.845 1.00 88.56 486 LEU A N 1
ATOM 3838 C CA . LEU A 1 486 ? -2.381 -17.425 13.615 1.00 88.56 486 LEU A CA 1
ATOM 3839 C C . LEU A 1 486 ? -2.852 -17.284 12.160 1.00 88.56 486 LEU A C 1
ATOM 3841 O O . LEU A 1 486 ? -3.983 -16.851 11.942 1.00 88.56 486 LEU A O 1
ATOM 3845 N N . LEU A 1 487 ? -2.039 -17.691 11.178 1.00 89.69 487 LEU A N 1
ATOM 3846 C CA . LEU A 1 487 ? -2.425 -17.716 9.763 1.00 89.69 487 LEU A CA 1
ATOM 3847 C C . LEU A 1 487 ? -3.616 -18.658 9.518 1.00 89.69 487 LEU A C 1
ATOM 3849 O O . LEU A 1 487 ? -4.585 -18.276 8.862 1.00 89.69 487 LEU A O 1
ATOM 3853 N N . VAL A 1 488 ? -3.564 -19.871 10.077 1.00 87.94 488 VAL A N 1
ATOM 3854 C CA . VAL A 1 488 ? -4.638 -20.874 9.959 1.00 87.94 488 VAL A CA 1
ATOM 3855 C C . VAL A 1 488 ? -5.917 -20.402 10.650 1.00 87.94 488 VAL A C 1
ATOM 3857 O O . VAL A 1 488 ? -7.001 -20.466 10.069 1.00 87.94 488 VAL A O 1
ATOM 3860 N N . LEU A 1 489 ? -5.783 -19.868 11.864 1.00 90.19 489 LEU A N 1
ATOM 3861 C CA . LEU A 1 489 ? -6.871 -19.300 12.655 1.00 90.19 489 LEU A CA 1
ATOM 3862 C C . LEU A 1 489 ? -7.576 -18.149 11.913 1.00 90.19 489 LEU A C 1
ATOM 3864 O O . LEU A 1 489 ? -8.804 -18.127 11.849 1.00 90.19 489 LEU A O 1
ATOM 3868 N N . GLN A 1 490 ? -6.811 -17.249 11.284 1.00 91.56 490 GLN A N 1
ATOM 3869 C CA . GLN A 1 490 ? -7.364 -16.164 10.471 1.00 91.56 490 GLN A CA 1
ATOM 3870 C C . GLN A 1 490 ? -8.136 -16.697 9.254 1.00 91.56 490 GLN A C 1
ATOM 3872 O O . GLN A 1 490 ? -9.248 -16.248 9.012 1.00 91.56 490 GLN A O 1
ATOM 3877 N N . CYS A 1 491 ? -7.620 -17.707 8.542 1.00 90.75 491 CYS A N 1
ATOM 3878 C CA . CYS A 1 491 ? -8.314 -18.277 7.379 1.00 90.75 491 CYS A CA 1
ATOM 3879 C C . CYS A 1 491 ? -9.660 -18.938 7.746 1.00 90.75 491 CYS A C 1
ATOM 3881 O O . CYS A 1 491 ? -10.612 -18.874 6.964 1.00 90.75 491 CYS A O 1
ATOM 3883 N N . PHE A 1 492 ? -9.771 -19.537 8.939 1.00 90.12 492 PHE A N 1
ATOM 3884 C CA . PHE A 1 492 ? -11.056 -20.009 9.465 1.00 90.12 492 PHE A CA 1
ATOM 3885 C C . PHE A 1 492 ? -12.003 -18.852 9.823 1.00 90.12 492 PHE A C 1
ATOM 3887 O O . PHE A 1 492 ? -13.184 -18.919 9.483 1.00 90.12 492 PHE A O 1
ATOM 3894 N N . GLU A 1 493 ? -11.511 -17.784 10.461 1.00 88.94 493 GLU A N 1
ATOM 3895 C CA . GLU A 1 493 ? -12.318 -16.591 10.769 1.00 88.94 493 GLU A CA 1
ATOM 3896 C C . GLU A 1 493 ? -12.834 -15.901 9.500 1.00 88.94 493 GLU A C 1
ATOM 3898 O O . GLU A 1 493 ? -14.026 -15.605 9.415 1.00 88.94 493 GLU A O 1
ATOM 3903 N N . ASP A 1 494 ? -11.985 -15.736 8.482 1.00 89.06 494 ASP A N 1
ATOM 3904 C CA . ASP A 1 494 ? -12.351 -15.179 7.175 1.00 89.06 494 ASP A CA 1
ATOM 3905 C C . ASP A 1 494 ? -13.472 -16.004 6.515 1.00 89.06 494 ASP A C 1
ATOM 3907 O O . ASP A 1 494 ? -14.428 -15.450 5.977 1.00 89.06 494 ASP A O 1
ATOM 3911 N N . SER A 1 495 ? -13.406 -17.339 6.600 1.00 87.19 495 SER A N 1
ATOM 3912 C CA . SER A 1 495 ? -14.457 -18.242 6.103 1.00 87.19 495 SER A CA 1
ATOM 3913 C C . SER A 1 495 ? -15.767 -18.135 6.893 1.00 87.19 495 SER A C 1
ATOM 3915 O O . SER A 1 495 ? -16.850 -18.262 6.316 1.00 87.19 495 SER A O 1
ATOM 3917 N N . CYS A 1 496 ? -15.714 -17.886 8.203 1.00 84.88 496 CYS A N 1
ATOM 3918 C CA . CYS A 1 496 ? -16.914 -17.634 9.005 1.00 84.88 496 CYS A CA 1
ATOM 3919 C C . CYS A 1 496 ? -17.537 -16.263 8.692 1.00 84.88 496 CYS A C 1
ATOM 3921 O O . CYS A 1 496 ? -18.760 -16.176 8.584 1.00 84.88 496 CYS A O 1
ATOM 3923 N N . HIS A 1 497 ? -16.724 -15.229 8.452 1.00 85.00 497 HIS A N 1
ATOM 3924 C CA . HIS A 1 497 ? -17.198 -13.924 7.986 1.00 85.00 497 HIS A CA 1
ATOM 3925 C C . HIS A 1 497 ? -17.796 -13.980 6.571 1.00 85.00 497 HIS A C 1
ATOM 3927 O O . HIS A 1 497 ? -18.876 -13.438 6.362 1.00 85.00 497 HIS A O 1
ATOM 3933 N N . LEU A 1 498 ? -17.165 -14.679 5.621 1.00 83.88 498 LEU A N 1
ATOM 3934 C CA . LEU A 1 498 ? -17.680 -14.826 4.251 1.00 83.88 498 LEU A CA 1
ATOM 3935 C C . LEU A 1 498 ? -19.025 -15.564 4.197 1.00 83.88 498 LEU A C 1
ATOM 3937 O O . LEU A 1 498 ? -19.926 -15.134 3.484 1.00 83.88 498 LEU A O 1
ATOM 3941 N N . ARG A 1 499 ? -19.193 -16.637 4.983 1.00 80.19 499 ARG A N 1
ATOM 3942 C CA . ARG A 1 499 ? -20.458 -17.398 5.072 1.00 80.19 499 ARG A CA 1
ATOM 3943 C C . ARG A 1 499 ? -21.577 -16.674 5.832 1.00 80.19 499 ARG A C 1
ATOM 3945 O O . ARG A 1 499 ? -22.701 -17.159 5.847 1.00 80.19 499 ARG A O 1
ATOM 3952 N N . ASN A 1 500 ? -21.277 -15.547 6.476 1.00 78.88 500 ASN A N 1
ATOM 3953 C CA . ASN A 1 500 ? -22.226 -14.732 7.237 1.00 78.88 500 ASN A CA 1
ATOM 3954 C C . ASN A 1 500 ? -22.007 -13.245 6.903 1.00 78.88 500 ASN A C 1
ATOM 3956 O O . ASN A 1 500 ? -21.870 -12.428 7.813 1.00 78.88 500 ASN A O 1
ATOM 3960 N N . SER A 1 501 ? -21.874 -12.905 5.619 1.00 69.25 501 SER A N 1
ATOM 3961 C CA . SER A 1 501 ? -21.450 -11.573 5.164 1.00 69.25 501 SER A CA 1
ATOM 3962 C C . SER A 1 501 ? -22.516 -10.485 5.354 1.00 69.25 501 SER A C 1
ATOM 3964 O O . SER A 1 501 ? -22.180 -9.357 5.715 1.00 69.25 501 SER A O 1
ATOM 3966 N N . GLU A 1 502 ? -23.793 -10.816 5.161 1.00 70.81 502 GLU A N 1
ATOM 3967 C CA . GLU A 1 502 ? -24.920 -9.895 5.358 1.00 70.81 502 GLU A CA 1
ATOM 3968 C C . GLU A 1 502 ? -25.206 -9.639 6.855 1.00 70.81 502 GLU A C 1
ATOM 3970 O O . GLU A 1 502 ? -25.036 -10.527 7.695 1.00 70.81 502 GLU A O 1
ATOM 3975 N N . GLU A 1 503 ? -25.691 -8.441 7.221 1.00 66.62 503 GLU A N 1
ATOM 3976 C CA . GLU A 1 503 ? -26.037 -8.072 8.617 1.00 66.62 503 GLU A CA 1
ATOM 3977 C C . GLU A 1 503 ? -27.358 -8.706 9.116 1.00 66.62 503 GLU A C 1
ATOM 3979 O O . GLU A 1 503 ? -28.144 -8.094 9.844 1.00 66.62 503 GLU A O 1
ATOM 3984 N N . ASN A 1 504 ? -27.619 -9.950 8.720 1.00 71.19 504 ASN A N 1
ATOM 3985 C CA . ASN A 1 504 ? -28.900 -10.616 8.909 1.00 71.19 504 ASN A CA 1
ATOM 3986 C C . ASN A 1 504 ? -29.039 -11.254 10.295 1.00 71.19 504 ASN A C 1
ATOM 3988 O O . ASN A 1 504 ? -28.073 -11.627 10.965 1.00 71.19 504 ASN A O 1
ATOM 3992 N N . LYS A 1 505 ? -30.294 -11.500 10.698 1.00 77.69 505 LYS A N 1
ATOM 3993 C CA . LYS A 1 505 ? -30.644 -12.151 11.978 1.00 77.69 505 LYS A CA 1
ATOM 3994 C C . LYS A 1 505 ? -30.149 -13.601 12.107 1.00 77.69 505 LYS A C 1
ATOM 3996 O O . LYS A 1 505 ? -30.334 -14.207 13.164 1.00 77.69 505 LYS A O 1
ATOM 4001 N N . GLU A 1 506 ? -29.546 -14.138 11.051 1.00 81.62 506 GLU A N 1
ATOM 4002 C CA . GLU A 1 506 ? -28.923 -15.458 10.953 1.00 81.62 506 GLU A CA 1
ATOM 4003 C C . GLU A 1 506 ? -27.476 -15.445 11.468 1.00 81.62 506 GLU A C 1
ATOM 4005 O O . GLU A 1 506 ? -27.115 -16.338 12.230 1.00 81.62 506 GLU A O 1
ATOM 4010 N N . GLN A 1 507 ? -26.702 -14.379 11.210 1.00 87.00 507 GLN A N 1
ATOM 4011 C CA . GLN A 1 507 ? -25.345 -14.175 11.753 1.00 87.00 507 GLN A CA 1
ATOM 4012 C C . GLN A 1 507 ? -25.340 -14.249 13.295 1.00 87.00 507 GLN A C 1
ATOM 4014 O O . GLN A 1 507 ? -24.467 -14.868 13.905 1.00 87.00 507 GLN A O 1
ATOM 4019 N N . ILE A 1 508 ? -26.370 -13.680 13.935 1.00 87.62 508 ILE A N 1
ATOM 4020 C CA . ILE A 1 508 ? -26.587 -13.750 15.391 1.00 87.62 508 ILE A CA 1
ATOM 4021 C C . ILE A 1 508 ? -26.882 -15.191 15.846 1.00 87.62 508 ILE A C 1
ATOM 4023 O O . ILE A 1 508 ? -26.403 -15.618 16.896 1.00 87.62 508 ILE A O 1
ATOM 4027 N N . VAL A 1 509 ? -27.664 -15.956 15.076 1.00 89.00 509 VAL A N 1
ATOM 4028 C CA . VAL A 1 509 ? -28.005 -17.353 15.403 1.00 89.00 509 VAL A CA 1
ATOM 4029 C C . VAL A 1 509 ? -26.786 -18.262 15.242 1.00 89.00 509 VAL A C 1
ATOM 4031 O O . VAL A 1 509 ? -26.535 -19.074 16.132 1.00 89.00 509 VAL A O 1
ATOM 4034 N N . ALA A 1 510 ? -25.993 -18.078 14.184 1.00 88.31 510 ALA A N 1
ATOM 4035 C CA . ALA A 1 510 ? -24.730 -18.779 13.977 1.00 88.31 510 ALA A CA 1
ATOM 4036 C C . ALA A 1 510 ? -23.740 -18.509 15.124 1.00 88.31 510 ALA A C 1
ATOM 4038 O O . ALA A 1 510 ? -23.196 -19.454 15.691 1.00 88.31 510 ALA A O 1
ATOM 4039 N N . ALA A 1 511 ? -23.576 -17.248 15.543 1.00 91.62 511 ALA A N 1
ATOM 4040 C CA . ALA A 1 511 ? -22.728 -16.889 16.683 1.00 91.62 511 ALA A CA 1
ATOM 4041 C C . ALA A 1 511 ? -23.208 -17.515 18.012 1.00 91.62 511 ALA A C 1
ATOM 4043 O O . ALA A 1 511 ? -22.399 -18.013 18.795 1.00 91.62 511 ALA A O 1
ATOM 4044 N N . ILE A 1 512 ? -24.524 -17.554 18.265 1.00 91.94 512 ILE A N 1
ATOM 4045 C CA . ILE A 1 512 ? -25.089 -18.251 19.436 1.00 91.94 512 ILE A CA 1
ATOM 4046 C C . ILE A 1 512 ? -24.800 -19.758 19.376 1.00 91.94 512 ILE A C 1
ATOM 4048 O O . ILE A 1 512 ? -24.479 -20.353 20.404 1.00 91.94 512 ILE A O 1
ATOM 4052 N N . ASP A 1 513 ? -24.917 -20.389 18.205 1.00 89.88 513 ASP A N 1
ATOM 4053 C CA . ASP A 1 513 ? -24.681 -21.828 18.047 1.00 89.88 513 ASP A CA 1
ATOM 4054 C C . ASP A 1 513 ? -23.198 -22.199 18.196 1.00 89.88 513 ASP A C 1
ATOM 4056 O O . ASP A 1 513 ? -22.858 -23.113 18.947 1.00 89.88 513 ASP A O 1
ATOM 4060 N N . MET A 1 514 ? -22.304 -21.414 17.591 1.00 90.31 514 MET A N 1
ATOM 4061 C CA . MET A 1 514 ? -20.851 -21.556 17.717 1.00 90.31 514 MET A CA 1
ATOM 4062 C C . MET A 1 514 ? -20.360 -21.441 19.169 1.00 90.31 514 MET A C 1
ATOM 4064 O O . MET A 1 514 ? -19.451 -22.176 19.564 1.00 90.31 514 MET A O 1
ATOM 4068 N N . LEU A 1 515 ? -20.986 -20.586 19.989 1.00 91.06 515 LEU A N 1
ATOM 4069 C CA . LEU A 1 515 ? -20.688 -20.471 21.423 1.00 91.06 515 LEU A CA 1
ATOM 4070 C C . LEU A 1 515 ? -21.158 -21.687 22.249 1.00 91.06 515 LEU A C 1
ATOM 4072 O O . LEU A 1 515 ? -20.675 -21.885 23.370 1.00 91.06 515 LEU A O 1
ATOM 4076 N N . LYS A 1 516 ? -22.048 -22.551 21.732 1.00 86.56 516 LYS A N 1
ATOM 4077 C CA . LYS A 1 516 ? -22.506 -23.746 22.463 1.00 86.56 516 LYS A CA 1
ATOM 4078 C C . LYS A 1 516 ? -21.348 -24.712 22.701 1.00 86.56 516 LYS A C 1
ATOM 4080 O O . LYS A 1 516 ? -20.708 -25.225 21.775 1.00 86.56 516 LYS A O 1
ATOM 4085 N N . ASN A 1 517 ? -21.123 -24.991 23.983 1.00 77.81 517 ASN A N 1
ATOM 4086 C CA . ASN A 1 517 ? -20.039 -25.824 24.504 1.00 77.81 517 ASN A CA 1
ATOM 4087 C C . ASN A 1 517 ? -18.628 -25.325 24.126 1.00 77.81 517 ASN A C 1
ATOM 4089 O O . ASN A 1 517 ? -17.671 -26.093 24.235 1.00 77.81 517 ASN A O 1
ATOM 4093 N N . ALA A 1 518 ? -18.476 -24.050 23.733 1.00 82.31 518 ALA A N 1
ATOM 4094 C CA . ALA A 1 518 ? -17.189 -23.470 23.340 1.00 82.31 518 ALA A CA 1
ATOM 4095 C C . ALA A 1 518 ? -16.114 -23.635 24.430 1.00 82.31 518 ALA A C 1
ATOM 4097 O O . ALA A 1 518 ? -14.986 -23.999 24.122 1.00 82.31 518 ALA A O 1
ATOM 4098 N N . CYS A 1 519 ? -16.466 -23.506 25.715 1.00 78.50 519 CYS A N 1
ATOM 4099 C CA . CYS A 1 519 ? -15.520 -23.736 26.812 1.00 78.50 519 CYS A CA 1
ATOM 4100 C C . CYS A 1 519 ? -14.916 -25.158 26.828 1.00 78.50 519 CYS A C 1
ATOM 4102 O O . CYS A 1 519 ? -13.741 -25.319 27.150 1.00 78.50 519 CYS A O 1
ATOM 4104 N N . ASN A 1 520 ? -15.684 -26.197 26.478 1.00 79.00 520 ASN A N 1
ATOM 4105 C CA . ASN A 1 520 ? -15.145 -27.561 26.388 1.00 79.00 520 ASN A CA 1
ATOM 4106 C C . ASN A 1 520 ? -14.322 -27.754 25.107 1.00 79.00 520 ASN A C 1
ATOM 4108 O O . ASN A 1 520 ? -13.272 -28.382 25.156 1.00 79.00 520 ASN A O 1
ATOM 4112 N N . LYS A 1 521 ? -14.759 -27.142 24.002 1.00 76.88 521 LYS A N 1
ATOM 4113 C CA . LYS A 1 521 ? -14.068 -27.102 22.701 1.00 76.88 521 LYS A CA 1
ATOM 4114 C C . LYS A 1 521 ? -12.748 -26.309 22.700 1.00 76.88 521 LYS A C 1
ATOM 4116 O O . LYS A 1 521 ? -11.986 -26.407 21.750 1.00 76.88 521 LYS A O 1
ATOM 4121 N N . LEU A 1 522 ? -12.483 -25.511 23.737 1.00 75.19 522 LEU A N 1
ATOM 4122 C CA . LEU A 1 522 ? -11.238 -24.751 23.926 1.00 75.19 522 LEU A CA 1
ATOM 4123 C C . LEU A 1 522 ? -10.199 -25.493 24.790 1.00 75.19 522 LEU A C 1
ATOM 4125 O O . LEU A 1 522 ? -9.137 -24.939 25.084 1.00 75.19 522 LEU A O 1
ATOM 4129 N N . LYS A 1 523 ? -10.479 -26.733 25.214 1.00 73.88 523 LYS A N 1
ATOM 4130 C CA . LYS A 1 523 ? -9.514 -27.584 25.926 1.00 73.88 523 LYS A CA 1
ATOM 4131 C C . LYS A 1 523 ? -8.518 -28.162 24.920 1.00 73.88 523 LYS A C 1
ATOM 4133 O O . LYS A 1 523 ? -8.781 -29.176 24.290 1.00 73.88 523 LYS A O 1
ATOM 4138 N N . LEU A 1 524 ? -7.387 -27.470 24.778 1.00 68.62 524 LEU A N 1
ATOM 4139 C CA . LEU A 1 524 ? -6.350 -27.743 23.781 1.00 68.62 524 LEU A CA 1
ATOM 4140 C C . LEU A 1 524 ? -5.721 -29.139 23.929 1.00 68.62 524 LEU A C 1
ATOM 4142 O O . LEU A 1 524 ? -4.745 -29.314 24.662 1.00 68.62 524 LEU A O 1
ATOM 4146 N N . ASP A 1 525 ? -6.223 -30.102 23.162 1.00 72.25 525 ASP A N 1
ATOM 4147 C CA . ASP A 1 525 ? -5.452 -31.292 22.804 1.00 72.25 525 ASP A CA 1
ATOM 4148 C C . ASP A 1 525 ? -4.343 -30.927 21.793 1.00 72.25 525 ASP A C 1
ATOM 4150 O O . ASP A 1 525 ? -4.545 -30.141 20.861 1.00 72.25 525 ASP A O 1
ATOM 4154 N N . LYS A 1 526 ? -3.149 -31.492 21.969 1.00 66.44 526 LYS A N 1
ATOM 4155 C CA . LYS A 1 526 ? -2.033 -31.301 21.033 1.00 66.44 526 LYS A CA 1
ATOM 4156 C C . LYS A 1 526 ? -2.226 -32.101 19.749 1.00 66.44 526 LYS A C 1
ATOM 4158 O O . LYS A 1 526 ? -1.786 -31.643 18.696 1.00 66.44 526 LYS A O 1
ATOM 4163 N N . ASP A 1 527 ? -2.931 -33.225 19.824 1.00 69.25 527 ASP A N 1
ATOM 4164 C CA . ASP A 1 527 ? -3.104 -34.150 18.705 1.00 69.25 527 ASP A CA 1
ATOM 4165 C C . ASP A 1 527 ? -4.311 -33.767 17.818 1.00 69.25 527 ASP A C 1
ATOM 4167 O O . ASP A 1 527 ? -4.443 -34.257 16.698 1.00 69.25 527 ASP A O 1
ATOM 4171 N N . GLN A 1 528 ? -5.164 -32.831 18.264 1.00 79.88 528 GLN A N 1
ATOM 4172 C CA . GLN A 1 528 ? -6.274 -32.225 17.498 1.00 79.88 528 GLN A CA 1
ATOM 4173 C C . GLN A 1 528 ? -6.068 -30.711 17.242 1.00 79.88 528 GLN A C 1
ATOM 4175 O O . GLN A 1 528 ? -7.013 -29.923 17.181 1.00 79.88 528 GLN A O 1
ATOM 4180 N N . LEU A 1 529 ? -4.817 -30.259 17.075 1.00 78.94 529 LEU A N 1
ATOM 4181 C CA . LEU A 1 529 ? -4.481 -28.828 16.967 1.00 78.94 529 LEU A CA 1
ATOM 4182 C C . LEU A 1 529 ? -5.257 -28.064 15.866 1.00 78.94 529 LEU A C 1
ATOM 4184 O O . LEU A 1 529 ? -5.610 -26.904 16.077 1.00 78.94 529 LEU A O 1
ATOM 4188 N N . LEU A 1 530 ? -5.575 -28.695 14.728 1.00 83.12 530 LEU A N 1
ATOM 4189 C CA . LEU A 1 530 ? -6.363 -28.067 13.655 1.00 83.12 530 LEU A CA 1
ATOM 4190 C C . LEU A 1 530 ? -7.832 -27.827 14.059 1.00 83.12 530 LEU A C 1
ATOM 4192 O O . LEU A 1 530 ? -8.360 -26.737 13.840 1.00 83.12 530 LEU A O 1
ATOM 4196 N N . GLU A 1 531 ? -8.479 -28.815 14.682 1.00 84.12 531 GLU A N 1
ATOM 4197 C CA . GLU A 1 531 ? -9.860 -28.704 15.175 1.00 84.12 531 GLU A CA 1
ATOM 4198 C C . GLU A 1 531 ? -9.956 -27.659 16.298 1.00 84.12 531 GLU A C 1
ATOM 4200 O O . GLU A 1 531 ? -10.854 -26.815 16.298 1.00 84.12 531 GLU A O 1
ATOM 4205 N N . ASN A 1 532 ? -8.947 -27.612 17.172 1.00 85.25 532 ASN A N 1
ATOM 4206 C CA . ASN A 1 532 ? -8.798 -26.565 18.182 1.00 85.25 532 ASN A CA 1
ATOM 4207 C C . ASN A 1 532 ? -8.675 -25.158 17.567 1.00 85.25 532 ASN A C 1
ATOM 4209 O O . ASN A 1 532 ? -9.286 -24.217 18.079 1.00 85.25 532 ASN A O 1
ATOM 4213 N N . MET A 1 533 ? -7.946 -24.987 16.454 1.00 87.38 533 MET A N 1
ATOM 4214 C CA . MET A 1 533 ? -7.915 -23.706 15.727 1.00 87.38 533 MET A CA 1
ATOM 4215 C C . MET A 1 533 ? -9.278 -23.365 15.108 1.00 87.38 533 MET A C 1
ATOM 4217 O O . MET A 1 533 ? -9.709 -22.217 15.200 1.00 87.38 533 MET A O 1
ATOM 4221 N N . HIS A 1 534 ? -9.998 -24.341 14.547 1.00 87.12 534 HIS A N 1
ATOM 4222 C CA . HIS A 1 534 ? -11.349 -24.126 14.018 1.00 87.12 534 HIS A CA 1
ATOM 4223 C C . HIS A 1 534 ? -12.346 -23.704 15.119 1.00 87.12 534 HIS A C 1
ATOM 4225 O O . HIS A 1 534 ? -13.123 -22.761 14.956 1.00 87.12 534 HIS A O 1
ATOM 4231 N N . HIS A 1 535 ? -12.301 -24.350 16.285 1.00 88.25 535 HIS A N 1
ATOM 4232 C CA . HIS A 1 535 ? -13.119 -23.992 17.445 1.00 88.25 535 HIS A CA 1
ATOM 4233 C C . HIS A 1 535 ? -12.759 -22.617 18.035 1.00 88.25 535 HIS A C 1
ATOM 4235 O O . HIS A 1 535 ? -13.650 -21.851 18.426 1.00 88.25 535 HIS A O 1
ATOM 4241 N N . LEU A 1 536 ? -11.471 -22.263 18.052 1.00 90.25 536 LEU A N 1
ATOM 4242 C CA . LEU A 1 536 ? -11.005 -20.938 18.457 1.00 90.25 536 LEU A CA 1
ATOM 4243 C C . LEU A 1 536 ? -11.455 -19.848 17.467 1.00 90.25 536 LEU A C 1
ATOM 4245 O O . LEU A 1 536 ? -11.903 -18.794 17.917 1.00 90.25 536 LEU A O 1
ATOM 4249 N N . ALA A 1 537 ? -11.428 -20.114 16.157 1.00 91.19 537 ALA A N 1
ATOM 4250 C CA . ALA A 1 537 ? -11.938 -19.211 15.121 1.00 91.19 537 ALA A CA 1
ATOM 4251 C C . ALA A 1 537 ? -13.436 -18.935 15.293 1.00 91.19 537 ALA A C 1
ATOM 4253 O O . ALA A 1 537 ? -13.850 -17.781 15.386 1.00 91.19 537 ALA A O 1
ATOM 4254 N N . ASN A 1 538 ? -14.248 -19.989 15.432 1.00 91.31 538 ASN A N 1
ATOM 4255 C CA . ASN A 1 538 ? -15.690 -19.870 15.674 1.00 91.31 538 ASN A CA 1
ATOM 4256 C C . ASN A 1 538 ? -15.990 -19.066 16.953 1.00 91.31 538 ASN A C 1
ATOM 4258 O O . ASN A 1 538 ? -16.911 -18.247 16.983 1.00 91.31 538 ASN A O 1
ATOM 4262 N N . THR A 1 539 ? -15.173 -19.239 17.998 1.00 92.69 539 THR A N 1
ATOM 4263 C CA . THR A 1 539 ? -15.265 -18.443 19.232 1.00 92.69 539 THR A CA 1
ATOM 4264 C C . THR A 1 539 ? -14.904 -16.973 18.984 1.00 92.69 539 THR A C 1
ATOM 4266 O O . THR A 1 539 ? -15.651 -16.084 19.393 1.00 92.69 539 THR A O 1
ATOM 4269 N N . ARG A 1 540 ? -13.789 -16.691 18.295 1.00 93.56 540 ARG A N 1
ATOM 4270 C CA . ARG A 1 540 ? -13.332 -15.325 17.981 1.00 93.56 540 ARG A CA 1
ATOM 4271 C C . ARG A 1 540 ? -14.320 -14.570 17.090 1.00 93.56 540 ARG A C 1
ATOM 4273 O O . ARG A 1 540 ? -14.629 -13.421 17.403 1.00 93.56 540 ARG A O 1
ATOM 4280 N N . PHE A 1 541 ? -14.865 -15.225 16.065 1.00 92.81 541 PHE A N 1
ATOM 4281 C CA . PHE A 1 541 ? -15.958 -14.720 15.231 1.00 92.81 541 PHE A CA 1
ATOM 4282 C C . PHE A 1 541 ? -17.187 -14.371 16.083 1.00 92.81 541 PHE A C 1
ATOM 4284 O O . PHE A 1 541 ? -17.669 -13.242 16.050 1.00 92.81 541 PHE A O 1
ATOM 4291 N N . SER A 1 542 ? -17.653 -15.294 16.928 1.00 94.06 542 SER A N 1
ATOM 4292 C CA . SER A 1 542 ? -18.850 -15.069 17.753 1.00 94.06 542 SER A CA 1
ATOM 4293 C C . SER A 1 542 ? -18.678 -13.920 18.754 1.00 94.06 542 SER A C 1
ATOM 4295 O O . SER A 1 542 ? -19.607 -13.143 18.980 1.00 94.06 542 SER A O 1
ATOM 4297 N N . LEU A 1 543 ? -17.473 -13.764 19.314 1.00 94.81 543 LEU A N 1
ATOM 4298 C CA . LEU A 1 543 ? -17.111 -12.632 20.172 1.00 94.81 543 LEU A CA 1
ATOM 4299 C C . LEU A 1 543 ? -17.024 -11.307 19.395 1.00 94.81 543 LEU A C 1
ATOM 4301 O O . LEU A 1 543 ? -17.404 -10.272 19.940 1.00 94.81 543 LEU A O 1
ATOM 4305 N N . ALA A 1 544 ? -16.592 -11.324 18.131 1.00 94.06 544 ALA A N 1
ATOM 4306 C CA . ALA A 1 544 ? -16.621 -10.155 17.252 1.00 94.06 544 ALA A CA 1
ATOM 4307 C C . ALA A 1 544 ? -18.060 -9.712 16.924 1.00 94.06 544 ALA A C 1
ATOM 4309 O O . ALA A 1 544 ? -18.378 -8.527 17.040 1.00 94.06 544 ALA A O 1
ATOM 4310 N N . ILE A 1 545 ? -18.953 -10.658 16.602 1.00 92.62 545 ILE A N 1
ATOM 4311 C CA . ILE A 1 545 ? -20.385 -10.379 16.392 1.00 92.62 545 ILE A CA 1
ATOM 4312 C C . ILE A 1 545 ? -21.023 -9.815 17.671 1.00 92.62 545 ILE A C 1
ATOM 4314 O O . ILE A 1 545 ? -21.744 -8.820 17.614 1.00 92.62 545 ILE A O 1
ATOM 4318 N N . ALA A 1 546 ? -20.711 -10.379 18.841 1.00 93.81 546 ALA A N 1
ATOM 4319 C CA . ALA A 1 546 ? -21.182 -9.838 20.114 1.00 93.81 546 ALA A CA 1
ATOM 4320 C C . ALA A 1 546 ? -20.669 -8.408 20.373 1.00 93.81 546 ALA A C 1
ATOM 4322 O O . ALA A 1 546 ? -21.457 -7.551 20.767 1.00 93.81 546 ALA A O 1
ATOM 4323 N N . ALA A 1 547 ? -19.389 -8.119 20.106 1.00 94.44 547 ALA A N 1
ATOM 4324 C CA . ALA A 1 547 ? -18.812 -6.785 20.295 1.00 94.44 547 ALA A CA 1
ATOM 4325 C C . ALA A 1 547 ? -19.497 -5.737 19.401 1.00 94.44 547 ALA A C 1
ATOM 4327 O O . ALA A 1 547 ? -19.878 -4.670 19.883 1.00 94.44 547 ALA A O 1
ATOM 4328 N N . LYS A 1 548 ? -19.735 -6.084 18.128 1.00 92.56 548 LYS A N 1
ATOM 4329 C CA . LYS A 1 548 ? -20.481 -5.269 17.159 1.00 92.56 548 LYS A CA 1
ATOM 4330 C C . LYS A 1 548 ? -21.875 -4.902 17.668 1.00 92.56 548 LYS A C 1
ATOM 4332 O O . LYS A 1 548 ? -22.213 -3.724 17.729 1.00 92.56 548 LYS A O 1
ATOM 4337 N N . TYR A 1 549 ? -22.680 -5.884 18.074 1.00 91.56 549 TYR A N 1
ATOM 4338 C CA . TYR A 1 549 ? -24.037 -5.597 18.548 1.00 91.56 549 TYR A CA 1
ATOM 4339 C C . TYR A 1 549 ? -24.079 -4.942 19.938 1.00 91.56 549 TYR A C 1
ATOM 4341 O O . TYR A 1 549 ? -25.034 -4.226 20.223 1.00 91.56 549 TYR A O 1
ATOM 4349 N N . MET A 1 550 ? -23.055 -5.100 20.787 1.00 91.56 550 MET A N 1
ATOM 4350 C CA . MET A 1 550 ? -22.951 -4.315 22.026 1.00 91.56 550 MET A CA 1
ATOM 4351 C C . MET A 1 550 ? -22.672 -2.833 21.758 1.00 91.56 550 MET A C 1
ATOM 4353 O O . MET A 1 550 ? -23.259 -1.996 22.440 1.00 91.56 550 MET A O 1
ATOM 4357 N N . HIS A 1 551 ? -21.858 -2.497 20.751 1.00 90.88 551 HIS A N 1
ATOM 4358 C CA . HIS A 1 551 ? -21.708 -1.110 20.300 1.00 90.88 551 HIS A CA 1
ATOM 4359 C C . HIS A 1 551 ? -23.047 -0.540 19.804 1.00 90.88 551 HIS A C 1
ATOM 4361 O O . HIS A 1 551 ? -23.497 0.492 20.307 1.00 90.88 551 HIS A O 1
ATOM 4367 N N . LYS A 1 552 ? -23.741 -1.260 18.905 1.00 90.00 552 LYS A N 1
ATOM 4368 C CA . LYS A 1 552 ? -25.049 -0.822 18.383 1.00 90.00 552 LYS A CA 1
ATOM 4369 C C . LYS A 1 552 ? -26.080 -0.584 19.499 1.00 90.00 552 LYS A C 1
ATOM 4371 O O . LYS A 1 552 ? -26.748 0.442 19.511 1.00 90.00 552 LYS A O 1
ATOM 4376 N N . VAL A 1 553 ? -26.190 -1.486 20.478 1.00 89.50 553 VAL A N 1
ATOM 4377 C CA . VAL A 1 553 ? -27.173 -1.345 21.572 1.00 89.50 553 VAL A CA 1
ATOM 4378 C C . VAL A 1 553 ? -26.817 -0.220 22.553 1.00 89.50 553 VAL A C 1
ATOM 4380 O O . VAL A 1 553 ? -27.671 0.599 22.874 1.00 89.50 553 VAL A O 1
ATOM 4383 N N . PHE A 1 554 ? -25.578 -0.162 23.056 1.00 87.00 554 PHE A N 1
ATOM 4384 C CA . PHE A 1 554 ? -25.230 0.715 24.189 1.00 87.00 554 PHE A CA 1
ATOM 4385 C C . PHE A 1 554 ? -24.577 2.053 23.802 1.00 87.00 554 PHE A C 1
ATOM 4387 O O . PHE A 1 554 ? -24.425 2.910 24.675 1.00 87.00 554 PHE A O 1
ATOM 4394 N N . THR A 1 555 ? -24.189 2.231 22.533 1.00 82.69 555 THR A N 1
ATOM 4395 C CA . THR A 1 555 ? -23.650 3.490 21.985 1.00 82.69 555 THR A CA 1
ATOM 4396 C C . THR A 1 555 ? -24.549 4.052 20.873 1.00 82.69 555 THR A C 1
ATOM 4398 O O . THR A 1 555 ? -24.893 5.226 20.932 1.00 82.69 555 THR A O 1
ATOM 4401 N N . GLU A 1 556 ? -25.025 3.238 19.918 1.00 82.38 556 GLU A N 1
ATOM 4402 C CA . GLU A 1 556 ? -25.958 3.702 18.859 1.00 82.38 556 GLU A CA 1
ATOM 4403 C C . GLU A 1 556 ? -27.447 3.693 19.291 1.00 82.38 556 GLU A C 1
ATOM 4405 O O . GLU A 1 556 ? -28.322 4.055 18.508 1.00 82.38 556 GLU A O 1
ATOM 4410 N N . SER A 1 557 ? -27.751 3.309 20.539 1.00 79.25 557 SER A N 1
ATOM 4411 C CA . SER A 1 557 ? -29.112 3.227 21.113 1.00 79.25 557 SER A CA 1
ATOM 4412 C C . SER A 1 557 ? -30.084 2.273 20.392 1.00 79.25 557 SER A C 1
ATOM 4414 O O . SER A 1 557 ? -31.297 2.482 20.416 1.00 79.25 557 SER A O 1
ATOM 4416 N N . ALA A 1 558 ? -29.578 1.211 19.758 1.00 80.06 558 ALA A N 1
ATOM 4417 C CA . ALA A 1 558 ? -30.407 0.206 19.091 1.00 80.06 558 ALA A CA 1
ATOM 4418 C C . ALA A 1 558 ? -31.164 -0.710 20.079 1.00 80.06 558 ALA A C 1
ATOM 4420 O O . ALA A 1 558 ? -30.634 -1.102 21.121 1.00 80.06 558 ALA A O 1
ATOM 4421 N N . ASP A 1 559 ? -32.383 -1.123 19.711 1.00 81.81 559 ASP A N 1
ATOM 4422 C CA . ASP A 1 559 ? -33.239 -1.986 20.537 1.00 81.81 559 ASP A CA 1
ATOM 4423 C C . ASP A 1 559 ? -32.574 -3.322 20.923 1.00 81.81 559 ASP A C 1
ATOM 4425 O O . ASP A 1 559 ? -32.107 -4.099 20.081 1.00 81.81 559 ASP A O 1
ATOM 4429 N N . LEU A 1 560 ? -32.612 -3.651 22.220 1.00 81.88 560 LEU A N 1
ATOM 4430 C CA . LEU A 1 560 ? -32.103 -4.916 22.754 1.00 81.88 560 LEU A CA 1
ATOM 4431 C C . LEU A 1 560 ? -33.069 -6.079 22.454 1.00 81.88 560 LEU A C 1
ATOM 4433 O O . LEU A 1 560 ? -33.811 -6.546 23.322 1.00 81.88 560 LEU A O 1
ATOM 4437 N N . GLU A 1 561 ? -33.042 -6.587 21.219 1.00 85.56 561 GLU A N 1
ATOM 4438 C CA . GLU A 1 561 ? -33.812 -7.776 20.841 1.00 85.56 561 GLU A CA 1
ATOM 4439 C C . GLU A 1 561 ? -33.520 -8.977 21.759 1.00 85.56 561 GLU A C 1
ATOM 4441 O O . GLU A 1 561 ? -32.381 -9.251 22.149 1.00 85.56 561 GLU A O 1
ATOM 4446 N N . THR A 1 562 ? -34.535 -9.820 21.983 1.00 86.12 562 THR A N 1
ATOM 4447 C CA . THR A 1 562 ? -34.398 -11.091 22.719 1.00 86.12 562 THR A CA 1
ATOM 4448 C C . THR A 1 562 ? -33.313 -12.012 22.137 1.00 86.12 562 THR A C 1
ATOM 4450 O O . THR A 1 562 ? -32.750 -12.832 22.862 1.00 86.12 562 THR A O 1
ATOM 4453 N N . ARG A 1 563 ? -32.991 -11.887 20.839 1.00 86.88 563 ARG A N 1
ATOM 4454 C CA . ARG A 1 563 ? -31.878 -12.607 20.195 1.00 86.88 563 ARG A CA 1
ATOM 4455 C C . ARG A 1 563 ? -30.512 -12.086 20.657 1.00 86.88 563 ARG A C 1
ATOM 4457 O O . ARG A 1 563 ? -29.654 -12.895 20.994 1.00 86.88 563 ARG A O 1
ATOM 4464 N N . LEU A 1 564 ? -30.336 -10.766 20.740 1.00 89.31 564 LEU A N 1
ATOM 4465 C CA . LEU A 1 564 ? -29.103 -10.137 21.225 1.00 89.31 564 LEU A CA 1
ATOM 4466 C C . LEU A 1 564 ? -28.868 -10.443 22.705 1.00 89.31 564 LEU A C 1
ATOM 4468 O O . LEU A 1 564 ? -27.759 -10.816 23.077 1.00 89.31 564 LEU A O 1
ATOM 4472 N N . LYS A 1 565 ? -29.925 -10.426 23.528 1.00 89.56 565 LYS A N 1
ATOM 4473 C CA . LYS A 1 565 ? -29.823 -10.858 24.929 1.00 89.56 565 LYS A CA 1
ATOM 4474 C C . LYS A 1 565 ? -29.285 -12.291 25.055 1.00 89.56 565 LYS A C 1
ATOM 4476 O O . LYS A 1 565 ? -28.309 -12.499 25.763 1.00 89.56 565 LYS A O 1
ATOM 4481 N N . ARG A 1 566 ? -29.811 -13.249 24.277 1.00 91.25 566 ARG A N 1
ATOM 4482 C CA . ARG A 1 566 ? -29.302 -14.640 24.245 1.00 91.25 566 ARG A CA 1
ATOM 4483 C C . ARG A 1 566 ? -27.843 -14.750 23.783 1.00 91.25 566 ARG A C 1
ATOM 4485 O O . ARG A 1 566 ? -27.133 -15.635 24.259 1.00 91.25 566 ARG A O 1
ATOM 4492 N N . LEU A 1 567 ? -27.389 -13.886 22.871 1.00 92.88 567 LEU A N 1
ATOM 4493 C CA . LEU A 1 567 ? -25.978 -13.811 22.475 1.00 92.88 567 LEU A CA 1
ATOM 4494 C C . LEU A 1 567 ? -25.112 -13.336 23.650 1.00 92.88 567 LEU A C 1
ATOM 4496 O O . LEU A 1 567 ? -24.122 -13.986 23.976 1.00 92.88 567 LEU A O 1
ATOM 4500 N N . PHE A 1 568 ? -25.515 -12.268 24.340 1.00 92.88 568 PHE A N 1
ATOM 4501 C CA . PHE A 1 568 ? -24.789 -11.731 25.495 1.00 92.88 568 PHE A CA 1
ATOM 4502 C C . PHE A 1 568 ? -24.798 -12.698 26.695 1.00 92.88 568 PHE A C 1
ATOM 4504 O O . PHE A 1 568 ? -23.767 -12.872 27.343 1.00 92.88 568 PHE A O 1
ATOM 4511 N N . ASP A 1 569 ? -25.906 -13.407 26.935 1.00 91.25 569 ASP A N 1
ATOM 4512 C CA . ASP A 1 569 ? -25.999 -14.491 27.925 1.00 91.25 569 ASP A CA 1
ATOM 4513 C C . ASP A 1 569 ? -25.032 -15.646 27.582 1.00 91.25 569 ASP A C 1
ATOM 4515 O O . ASP A 1 569 ? -24.368 -16.195 28.463 1.00 91.25 569 ASP A O 1
ATOM 4519 N N . SER A 1 570 ? -24.894 -15.989 26.293 1.00 92.81 570 SER A N 1
ATOM 4520 C CA . SER A 1 570 ? -23.961 -17.026 25.815 1.00 92.81 570 SER A CA 1
ATOM 4521 C C . SER A 1 570 ? -22.492 -16.606 25.967 1.00 92.81 570 SER A C 1
ATOM 4523 O O . SER A 1 570 ? -21.643 -17.438 26.292 1.00 92.81 570 SER A O 1
ATOM 4525 N N . VAL A 1 571 ? -22.190 -15.315 25.791 1.00 93.81 571 VAL A N 1
ATOM 4526 C CA . VAL A 1 571 ? -20.857 -14.738 26.041 1.00 93.81 571 VAL A CA 1
ATOM 4527 C C . VAL A 1 571 ? -20.537 -14.689 27.539 1.00 93.81 571 VAL A C 1
ATOM 4529 O O . VAL A 1 571 ? -19.445 -15.108 27.921 1.00 93.81 571 VAL A O 1
ATOM 4532 N N . SER A 1 572 ? -21.486 -14.285 28.398 1.00 91.75 572 SER A N 1
ATOM 4533 C CA . SER A 1 572 ? -21.336 -14.395 29.862 1.00 91.75 572 SER A CA 1
ATOM 4534 C C . SER A 1 572 ? -21.009 -15.828 30.253 1.00 91.75 572 SER A C 1
ATOM 4536 O O . SER A 1 572 ? -20.021 -16.068 30.936 1.00 91.75 572 SER A O 1
ATOM 4538 N N . LYS A 1 573 ? -21.792 -16.792 29.750 1.00 91.06 573 LYS A N 1
ATOM 4539 C CA . LYS A 1 573 ? -21.604 -18.210 30.046 1.00 91.06 573 LYS A CA 1
ATOM 4540 C C . LYS A 1 573 ? -20.206 -18.701 29.654 1.00 91.06 573 LYS A C 1
ATOM 4542 O O . LYS A 1 573 ? -19.569 -19.372 30.457 1.00 91.06 573 LYS A O 1
ATOM 4547 N N . LEU A 1 574 ? -19.695 -18.327 28.477 1.00 91.69 574 LEU A N 1
ATOM 4548 C CA . LEU A 1 574 ? -18.316 -18.643 28.085 1.00 91.69 574 LEU A CA 1
ATOM 4549 C C . LEU A 1 574 ? -17.283 -18.048 29.060 1.00 91.69 574 LEU A C 1
ATOM 4551 O O . LEU A 1 574 ? -16.291 -18.705 29.360 1.00 91.69 574 LEU A O 1
ATOM 4555 N N . PHE A 1 575 ? -17.490 -16.823 29.549 1.00 90.81 575 PHE A N 1
ATOM 4556 C CA . PHE A 1 575 ? -16.559 -16.161 30.472 1.00 90.81 575 PHE A CA 1
ATOM 4557 C C . PHE A 1 575 ? -16.670 -16.645 31.926 1.00 90.81 575 PHE A C 1
ATOM 4559 O O . PHE A 1 575 ? -15.692 -16.532 32.660 1.00 90.81 575 PHE A O 1
ATOM 4566 N N . ASP A 1 576 ? -17.826 -17.168 32.341 1.00 88.12 576 ASP A N 1
ATOM 4567 C CA . ASP A 1 576 ? -18.046 -17.762 33.665 1.00 88.12 576 ASP A CA 1
ATOM 4568 C C . ASP A 1 576 ? -17.628 -19.253 33.716 1.00 88.12 576 ASP A C 1
ATOM 4570 O O . ASP A 1 576 ? -17.180 -19.718 34.761 1.00 88.12 576 ASP A O 1
ATOM 4574 N N . GLU A 1 577 ? -17.743 -20.010 32.612 1.00 87.50 577 GLU A N 1
ATOM 4575 C CA . GLU A 1 577 ? -17.319 -21.425 32.538 1.00 87.50 577 GLU A CA 1
ATOM 4576 C C . GLU A 1 577 ? -15.821 -21.608 32.228 1.00 87.50 577 GLU A C 1
ATOM 4578 O O . GLU A 1 577 ? -15.248 -22.637 32.588 1.00 87.50 577 GLU A O 1
ATOM 4583 N N . CYS A 1 578 ? -15.171 -20.651 31.554 1.00 83.75 578 CYS A N 1
ATOM 4584 C CA . CYS A 1 578 ? -13.781 -20.804 31.118 1.00 83.75 578 CYS A CA 1
ATOM 4585 C C . CYS A 1 578 ? -12.770 -20.336 32.174 1.00 83.75 578 CYS A C 1
ATOM 4587 O O . CYS A 1 578 ? -12.654 -19.148 32.463 1.00 83.75 578 CYS A O 1
ATOM 4589 N N . GLU A 1 579 ? -11.937 -21.266 32.653 1.00 80.94 579 GLU A N 1
ATOM 4590 C CA . GLU A 1 579 ? -10.793 -21.002 33.547 1.00 80.94 579 GLU A CA 1
ATOM 4591 C C . GLU A 1 579 ? -9.784 -19.983 32.969 1.00 80.94 579 GLU A C 1
ATOM 4593 O O . GLU A 1 579 ? -9.002 -19.367 33.696 1.00 80.94 579 GLU A O 1
ATOM 4598 N N . SER A 1 580 ? -9.782 -19.796 31.646 1.00 84.56 580 SER A N 1
ATOM 4599 C CA . SER A 1 580 ? -8.868 -18.906 30.938 1.00 84.56 580 SER A CA 1
ATOM 4600 C C . SER A 1 580 ? -9.443 -17.498 30.792 1.00 84.56 580 SER A C 1
ATOM 4602 O O . SER A 1 580 ? -10.479 -17.296 30.167 1.00 84.56 580 SER A O 1
ATOM 4604 N N . SER A 1 581 ? -8.710 -16.479 31.252 1.00 86.19 581 SER A N 1
ATOM 4605 C CA . SER A 1 581 ? -9.092 -15.070 31.032 1.00 86.19 581 SER A CA 1
ATOM 4606 C C . SER A 1 581 ? -8.973 -14.598 29.569 1.00 86.19 581 SER A C 1
ATOM 4608 O O . SER A 1 581 ? -9.397 -13.486 29.243 1.00 86.19 581 SER A O 1
ATOM 4610 N N . TRP A 1 582 ? -8.404 -15.410 28.668 1.00 88.69 582 TRP A N 1
ATOM 4611 C CA . TRP A 1 582 ? -8.096 -15.003 27.293 1.00 88.69 582 TRP A CA 1
ATOM 4612 C C . TRP A 1 582 ? -9.309 -14.650 26.412 1.00 88.69 582 TRP A C 1
ATOM 4614 O O . TRP A 1 582 ? -9.217 -13.614 25.753 1.00 88.69 582 TRP A O 1
ATOM 4624 N N . PRO A 1 583 ? -10.447 -15.378 26.405 1.00 90.25 583 PRO A N 1
ATOM 4625 C CA . PRO A 1 583 ? -11.624 -14.994 25.616 1.00 90.25 583 PRO A CA 1
ATOM 4626 C C . PRO A 1 583 ? -12.171 -13.613 26.009 1.00 90.25 583 PRO A C 1
ATOM 4628 O O . PRO A 1 583 ? -12.469 -12.791 25.144 1.00 90.25 583 PRO A O 1
ATOM 4631 N N . LYS A 1 584 ? -12.198 -13.309 27.313 1.00 90.25 584 LYS A N 1
ATOM 4632 C CA . LYS A 1 584 ? -12.600 -12.001 27.854 1.00 90.25 584 LYS A CA 1
ATOM 4633 C C . LYS A 1 584 ? -11.614 -10.888 27.483 1.00 90.25 584 LYS A C 1
ATOM 4635 O O . LYS A 1 584 ? -12.031 -9.819 27.039 1.00 90.25 584 LYS A O 1
ATOM 4640 N N . ARG A 1 585 ? -10.302 -11.140 27.588 1.00 90.44 585 ARG A N 1
ATOM 4641 C CA . ARG A 1 585 ? -9.260 -10.200 27.122 1.00 90.44 585 ARG A CA 1
ATOM 4642 C C . ARG A 1 585 ? -9.337 -9.959 25.612 1.00 90.44 585 ARG A C 1
ATOM 4644 O O . ARG A 1 585 ? -9.136 -8.827 25.183 1.00 90.44 585 ARG A O 1
ATOM 4651 N N . TYR A 1 586 ? -9.611 -10.996 24.819 1.00 92.25 586 TYR A N 1
ATOM 4652 C CA . TYR A 1 586 ? -9.791 -10.888 23.371 1.00 92.25 586 TYR A CA 1
ATOM 4653 C C . TYR A 1 586 ? -11.007 -10.025 23.037 1.00 92.25 586 TYR A C 1
ATOM 4655 O O . TYR A 1 586 ? -10.861 -9.058 22.299 1.00 92.25 586 TYR A O 1
ATOM 4663 N N . PHE A 1 587 ? -12.165 -10.318 23.635 1.00 93.62 587 PHE A N 1
ATOM 4664 C CA . PHE A 1 587 ? -13.401 -9.563 23.430 1.00 93.62 587 PHE A CA 1
ATOM 4665 C C . PHE A 1 587 ? -13.212 -8.060 23.681 1.00 93.62 587 PHE A C 1
ATOM 4667 O O . PHE A 1 587 ? -13.514 -7.248 22.810 1.00 93.62 587 PHE A O 1
ATOM 4674 N N . ILE A 1 588 ? -12.628 -7.688 24.826 1.00 90.81 588 ILE A N 1
ATOM 4675 C CA . ILE A 1 588 ? -12.392 -6.280 25.181 1.00 90.81 588 ILE A CA 1
ATOM 4676 C C . ILE A 1 588 ? -11.377 -5.636 24.224 1.00 90.81 588 ILE A C 1
ATOM 4678 O O . ILE A 1 588 ? -11.598 -4.524 23.751 1.00 90.81 588 ILE A O 1
ATOM 4682 N N . LYS A 1 589 ? -10.290 -6.335 23.863 1.00 91.88 589 LYS A N 1
ATOM 4683 C CA . LYS A 1 589 ? -9.323 -5.834 22.868 1.00 91.88 589 LYS A CA 1
ATOM 4684 C C . LYS A 1 589 ? -9.935 -5.661 21.476 1.00 91.88 589 LYS A C 1
ATOM 4686 O O . LYS A 1 589 ? -9.562 -4.720 20.784 1.00 91.88 589 LYS A O 1
ATOM 4691 N N . TYR A 1 590 ? -10.842 -6.545 21.064 1.00 93.62 590 TYR A N 1
ATOM 4692 C CA . TYR A 1 590 ? -11.535 -6.465 19.779 1.00 93.62 590 TYR A CA 1
ATOM 4693 C C . TYR A 1 590 ? -12.507 -5.278 19.761 1.00 93.62 590 TYR A C 1
ATOM 4695 O O . TYR A 1 590 ? -12.420 -4.432 18.876 1.00 93.62 590 TYR A O 1
ATOM 4703 N N . LEU A 1 591 ? -13.348 -5.159 20.794 1.00 91.56 591 LEU A N 1
ATOM 4704 C CA . LEU A 1 591 ? -14.263 -4.034 20.998 1.00 91.56 591 LEU A CA 1
ATOM 4705 C C . LEU A 1 591 ? -13.516 -2.689 20.938 1.00 91.56 591 LEU A C 1
ATOM 4707 O O . LEU A 1 591 ? -13.842 -1.848 20.105 1.00 91.56 591 LEU A O 1
ATOM 4711 N N . CYS A 1 592 ? -12.448 -2.523 21.728 1.00 90.00 592 CYS A N 1
ATOM 4712 C CA . CYS A 1 592 ? -11.656 -1.290 21.736 1.00 90.00 592 CYS A CA 1
ATOM 4713 C C . CYS A 1 592 ? -10.878 -1.040 20.430 1.00 90.00 592 CYS A C 1
ATOM 4715 O O . CYS A 1 592 ? -10.591 0.112 20.111 1.00 90.00 592 CYS A O 1
ATOM 4717 N N . ARG A 1 593 ? -10.524 -2.088 19.668 1.00 93.50 593 ARG A N 1
ATOM 4718 C CA . ARG A 1 593 ? -9.873 -1.962 18.349 1.00 93.50 593 ARG A CA 1
ATOM 4719 C C . ARG A 1 593 ? -10.847 -1.483 17.269 1.00 93.50 593 ARG A C 1
ATOM 4721 O O . ARG A 1 593 ? -10.424 -0.749 16.384 1.00 93.50 593 ARG A O 1
ATOM 4728 N N . CYS A 1 594 ? -12.102 -1.923 17.314 1.00 90.81 594 CYS A N 1
ATOM 4729 C CA . CYS A 1 594 ? -13.107 -1.593 16.301 1.00 90.81 594 CYS A CA 1
ATOM 4730 C C . CYS A 1 594 ? -13.875 -0.299 16.611 1.00 90.81 594 CYS A C 1
ATOM 4732 O O . CYS A 1 594 ? -14.200 0.434 15.685 1.00 90.81 594 CYS A O 1
ATOM 4734 N N . TYR A 1 595 ? -14.134 -0.010 17.891 1.00 88.19 595 TYR A N 1
ATOM 4735 C CA . TYR A 1 595 ? -15.042 1.062 18.332 1.00 88.19 595 TYR A CA 1
ATOM 4736 C C . TYR A 1 595 ? -14.401 2.062 19.313 1.00 88.19 595 TYR A C 1
ATOM 4738 O O . TYR A 1 595 ? -15.077 2.938 19.850 1.00 88.19 595 TYR A O 1
ATOM 4746 N N . GLY A 1 596 ? -13.091 1.944 19.551 1.00 86.19 596 GLY A N 1
ATOM 4747 C CA . GLY A 1 596 ? -12.350 2.787 20.488 1.00 86.19 596 GLY A CA 1
ATOM 4748 C C . GLY A 1 596 ? -12.557 2.416 21.961 1.00 86.19 596 GLY A C 1
ATOM 4749 O O . GLY A 1 596 ? -13.472 1.680 22.335 1.00 86.19 596 GLY A O 1
ATOM 4750 N N . ILE A 1 597 ? -11.677 2.936 22.821 1.00 83.88 597 ILE A N 1
ATOM 4751 C CA . ILE A 1 597 ? -11.793 2.783 24.281 1.00 83.88 597 ILE A CA 1
ATOM 4752 C C . ILE A 1 597 ? -13.008 3.538 24.839 1.00 83.88 597 ILE A C 1
ATOM 4754 O O . ILE A 1 597 ? -13.664 3.041 25.753 1.00 83.88 597 ILE A O 1
ATOM 4758 N N . ASP A 1 598 ? -13.339 4.672 24.215 1.00 83.31 598 ASP A N 1
ATOM 4759 C CA . ASP A 1 598 ? -14.467 5.533 24.561 1.00 83.31 598 ASP A CA 1
ATOM 4760 C C . ASP A 1 598 ? -15.786 4.721 24.541 1.00 83.31 598 ASP A C 1
ATOM 4762 O O . ASP A 1 598 ? -16.507 4.691 25.535 1.00 83.31 598 ASP A O 1
ATOM 4766 N N . SER A 1 599 ? -16.051 3.920 23.495 1.00 85.50 599 SER A N 1
ATOM 4767 C CA . SER A 1 599 ? -17.249 3.058 23.459 1.00 85.50 599 SER A CA 1
ATOM 4768 C C . SER A 1 599 ? -17.240 1.953 24.527 1.00 85.50 599 SER A C 1
ATOM 4770 O O . SER A 1 599 ? -18.286 1.671 25.109 1.00 85.50 599 SER A O 1
ATOM 4772 N N . TYR A 1 600 ? -16.089 1.350 24.857 1.00 86.62 600 TYR A N 1
ATOM 4773 C CA . TYR A 1 600 ? -16.010 0.385 25.967 1.00 86.62 600 TYR A CA 1
ATOM 4774 C C . TYR A 1 600 ? -16.362 1.035 27.314 1.00 86.62 600 TYR A C 1
ATOM 4776 O O . TYR A 1 600 ? -17.069 0.422 28.116 1.00 86.62 600 TYR A O 1
ATOM 4784 N N . GLN A 1 601 ? -15.920 2.272 27.556 1.00 82.62 601 GLN A N 1
ATOM 4785 C CA . GLN A 1 601 ? -16.297 3.038 28.745 1.00 82.62 601 GLN A CA 1
ATOM 4786 C C . GLN A 1 601 ? -17.797 3.391 28.730 1.00 82.62 601 GLN A C 1
ATOM 4788 O O . GLN A 1 601 ? -18.467 3.161 29.732 1.00 82.62 601 GLN A O 1
ATOM 4793 N N . THR A 1 602 ? -18.366 3.818 27.598 1.00 83.12 602 THR A N 1
ATOM 4794 C CA . THR A 1 602 ? -19.818 4.053 27.447 1.00 83.12 602 THR A CA 1
ATOM 4795 C C . THR A 1 602 ? -20.641 2.793 27.709 1.00 83.12 602 THR A C 1
ATOM 4797 O O . THR A 1 602 ? -21.600 2.825 28.478 1.00 83.12 602 THR A O 1
ATOM 4800 N N . ILE A 1 603 ? -20.240 1.645 27.154 1.00 86.81 603 ILE A N 1
ATOM 4801 C CA . ILE A 1 603 ? -20.858 0.346 27.450 1.00 86.81 603 ILE A CA 1
ATOM 4802 C C . ILE A 1 603 ? -20.754 0.056 28.956 1.00 86.81 603 ILE A C 1
ATOM 4804 O O . ILE A 1 603 ? -21.743 -0.327 29.578 1.00 86.81 603 ILE A O 1
ATOM 4808 N N . ARG A 1 604 ? -19.590 0.287 29.581 1.00 84.81 604 ARG A N 1
ATOM 4809 C CA . ARG A 1 604 ? -19.378 0.107 31.029 1.00 84.81 604 ARG A CA 1
ATOM 4810 C C . ARG A 1 604 ? -20.263 1.036 31.871 1.00 84.81 604 ARG A C 1
ATOM 4812 O O . ARG A 1 604 ? -20.716 0.603 32.933 1.00 84.81 604 ARG A O 1
ATOM 4819 N N . ARG A 1 605 ? -20.552 2.257 31.410 1.00 80.69 605 ARG A N 1
ATOM 4820 C CA . ARG A 1 605 ? -21.478 3.223 32.029 1.00 80.69 605 ARG A CA 1
ATOM 4821 C C . ARG A 1 605 ? -22.932 2.749 31.914 1.00 80.69 605 ARG A C 1
ATOM 4823 O O . ARG A 1 605 ? -23.589 2.616 32.945 1.00 80.69 605 ARG A O 1
ATOM 4830 N N . ASN A 1 606 ? -23.368 2.410 30.698 1.00 83.44 606 ASN A N 1
ATOM 4831 C CA . ASN A 1 606 ? -24.775 2.225 30.317 1.00 83.44 606 ASN A CA 1
ATOM 4832 C C . ASN A 1 606 ? -25.329 0.794 30.487 1.00 83.44 606 ASN A C 1
ATOM 4834 O O . ASN A 1 606 ? -26.545 0.619 30.486 1.00 83.44 606 ASN A O 1
ATOM 4838 N N . CYS A 1 607 ? -24.488 -0.242 30.593 1.00 83.56 607 CYS A N 1
ATOM 4839 C CA . CYS A 1 607 ? -24.968 -1.631 30.613 1.00 83.56 607 CYS A CA 1
ATOM 4840 C C . CYS A 1 607 ? -25.510 -2.117 31.974 1.00 83.56 607 CYS A C 1
ATOM 4842 O O . CYS A 1 607 ? -25.035 -1.730 33.046 1.00 83.56 607 CYS A O 1
ATOM 4844 N N . ASP A 1 608 ? -26.469 -3.052 31.905 1.00 83.75 608 ASP A N 1
ATOM 4845 C CA . ASP A 1 608 ? -27.043 -3.774 33.049 1.00 83.75 608 ASP A CA 1
ATOM 4846 C C . ASP A 1 608 ? -25.976 -4.393 33.965 1.00 83.75 608 ASP A C 1
ATOM 4848 O O . ASP A 1 608 ? -24.944 -4.887 33.505 1.00 83.75 608 ASP A O 1
ATOM 4852 N N . VAL A 1 609 ? -26.290 -4.508 35.262 1.00 83.81 609 VAL A N 1
ATOM 4853 C CA . VAL A 1 609 ? -25.432 -5.128 36.297 1.00 83.81 609 VAL A CA 1
ATOM 4854 C C . VAL A 1 609 ? -24.877 -6.498 35.870 1.00 83.81 609 VAL A C 1
ATOM 4856 O O . VAL A 1 609 ? -23.709 -6.798 36.123 1.00 83.81 609 VAL A O 1
ATOM 4859 N N . THR A 1 610 ? -25.681 -7.311 35.176 1.00 83.19 610 THR A N 1
ATOM 4860 C CA . THR A 1 610 ? -25.277 -8.622 34.639 1.00 83.19 610 THR A CA 1
ATOM 4861 C C . THR A 1 610 ? -24.129 -8.512 33.634 1.00 83.19 610 THR A C 1
ATOM 4863 O O . THR A 1 610 ? -23.161 -9.259 33.734 1.00 83.19 610 THR A O 1
ATOM 4866 N N . ILE A 1 611 ? -24.204 -7.561 32.699 1.00 85.56 611 ILE A N 1
ATOM 4867 C CA . ILE A 1 611 ? -23.163 -7.313 31.690 1.00 85.56 611 ILE A CA 1
ATOM 4868 C C . ILE A 1 611 ? -21.956 -6.639 32.349 1.00 85.56 611 ILE A C 1
ATOM 4870 O O . ILE A 1 611 ? -20.812 -7.048 32.139 1.00 85.56 611 ILE A O 1
ATOM 4874 N N . LYS A 1 612 ? -22.211 -5.679 33.244 1.00 85.44 612 LYS A N 1
ATOM 4875 C CA . LYS A 1 612 ? -21.196 -4.962 34.021 1.00 85.44 612 LYS A CA 1
ATOM 4876 C C . LYS A 1 612 ? -20.323 -5.915 34.849 1.00 85.44 612 LYS A C 1
ATOM 4878 O O . LYS A 1 612 ? -19.121 -5.682 34.958 1.00 85.44 612 LYS A O 1
ATOM 4883 N N . ARG A 1 613 ? -20.865 -7.029 35.366 1.00 84.56 613 ARG A N 1
ATOM 4884 C CA . ARG A 1 613 ? -20.082 -8.099 36.024 1.00 84.56 613 ARG A CA 1
ATOM 4885 C C . ARG A 1 613 ? -19.015 -8.691 35.098 1.00 84.56 613 ARG A C 1
ATOM 4887 O O . ARG A 1 613 ? -17.853 -8.778 35.494 1.00 84.56 613 ARG A O 1
ATOM 4894 N N . TRP A 1 614 ? -19.386 -9.138 33.898 1.00 85.81 614 TRP A N 1
ATOM 4895 C CA . TRP A 1 614 ? -18.467 -9.903 33.050 1.00 85.81 614 TRP A CA 1
ATOM 4896 C C . TRP A 1 614 ? -17.641 -9.048 32.089 1.00 85.81 614 TRP A C 1
ATOM 4898 O O . TRP A 1 614 ? -16.557 -9.493 31.718 1.00 85.81 614 TRP A O 1
ATOM 4908 N N . ILE A 1 615 ? -18.052 -7.821 31.754 1.00 84.31 615 ILE A N 1
ATOM 4909 C CA . ILE A 1 615 ? -17.240 -6.915 30.926 1.00 84.31 615 ILE A CA 1
ATOM 4910 C C . ILE A 1 615 ? -16.060 -6.303 31.708 1.00 84.31 615 ILE A C 1
ATOM 4912 O O . ILE A 1 615 ? -14.988 -6.092 31.149 1.00 84.31 615 ILE A O 1
ATOM 4916 N N . ASN A 1 616 ? -16.205 -6.091 33.022 1.00 80.12 616 ASN A N 1
ATOM 4917 C CA . ASN A 1 616 ? -15.147 -5.540 33.873 1.00 80.12 616 ASN A CA 1
ATOM 4918 C C . ASN A 1 616 ? -13.975 -6.521 34.057 1.00 80.12 616 ASN A C 1
ATOM 4920 O O . ASN A 1 616 ? -14.151 -7.620 34.587 1.00 80.12 616 ASN A O 1
ATOM 4924 N N . LEU A 1 617 ? -12.754 -6.121 33.689 1.00 73.81 617 LEU A N 1
ATOM 4925 C CA . LEU A 1 617 ? -11.528 -6.809 34.117 1.00 73.81 617 LEU A CA 1
ATOM 4926 C C . LEU A 1 617 ? -11.161 -6.381 35.552 1.00 73.81 617 LEU A C 1
ATOM 4928 O O . LEU A 1 617 ? -11.108 -5.177 35.802 1.00 73.81 617 LEU A O 1
ATOM 4932 N N . PRO A 1 618 ? -10.831 -7.312 36.474 1.00 66.31 618 PRO A N 1
ATOM 4933 C CA . PRO A 1 618 ? -10.372 -6.961 37.827 1.00 66.31 618 PRO A CA 1
ATOM 4934 C C . PRO A 1 618 ? -9.122 -6.067 37.833 1.00 66.31 618 PRO A C 1
ATOM 4936 O O . PRO A 1 618 ? -8.948 -5.232 38.711 1.00 66.31 618 PRO A O 1
ATOM 4939 N N . GLU A 1 619 ? -8.278 -6.214 36.811 1.00 66.38 619 GLU A N 1
ATOM 4940 C CA . GLU A 1 619 ? -7.052 -5.438 36.581 1.00 66.38 619 GLU A CA 1
ATOM 4941 C C . GLU A 1 619 ? -7.315 -3.972 36.179 1.00 66.38 619 GLU A C 1
ATOM 4943 O O . GLU A 1 619 ? -6.387 -3.170 36.172 1.00 66.38 619 GLU A O 1
ATOM 4948 N N . LEU A 1 620 ? -8.560 -3.619 35.830 1.00 62.06 620 LEU A N 1
ATOM 4949 C CA . LEU A 1 620 ? -8.978 -2.275 35.404 1.00 62.06 620 LEU A CA 1
ATOM 4950 C C . LEU A 1 620 ? -9.855 -1.561 36.451 1.00 62.06 620 LEU A C 1
ATOM 4952 O O . LEU A 1 620 ? -10.558 -0.606 36.116 1.00 62.06 620 LEU A O 1
ATOM 4956 N N . GLN A 1 621 ? -9.859 -2.022 37.707 1.00 53.59 621 GLN A N 1
ATOM 4957 C CA . GLN A 1 621 ? -10.682 -1.442 38.770 1.00 53.59 621 GLN A CA 1
ATOM 4958 C C . GLN A 1 621 ? -9.860 -0.888 39.936 1.00 53.59 621 GLN A C 1
ATOM 4960 O O . GLN A 1 621 ? -9.378 -1.638 40.784 1.00 53.59 621 GLN A O 1
ATOM 4965 N N . LYS A 1 622 ? -9.850 0.447 40.038 1.00 46.91 622 LYS A N 1
ATOM 4966 C CA . LYS A 1 622 ? -10.615 1.133 41.099 1.00 46.91 622 LYS A CA 1
ATOM 4967 C C . LYS A 1 622 ? -10.829 2.619 40.809 1.00 46.91 622 LYS A C 1
ATOM 4969 O O . LYS A 1 622 ? -11.973 3.052 40.829 1.00 46.91 622 LYS A O 1
ATOM 4974 N N . ASP A 1 623 ? -9.773 3.339 40.434 1.00 48.25 623 ASP A N 1
ATOM 4975 C CA . ASP A 1 623 ? -9.752 4.812 40.532 1.00 48.25 623 ASP A CA 1
ATOM 4976 C C . ASP A 1 623 ? -9.682 5.553 39.176 1.00 48.25 623 ASP A C 1
ATOM 4978 O O . ASP A 1 623 ? -9.370 6.740 39.120 1.00 48.25 623 ASP A O 1
ATOM 4982 N N . GLN A 1 624 ? -9.949 4.871 38.053 1.00 55.59 624 GLN A N 1
ATOM 4983 C CA . GLN A 1 624 ? -9.993 5.512 36.729 1.00 55.59 624 GLN A CA 1
ATOM 4984 C C . GLN A 1 624 ? -11.375 6.110 36.436 1.00 55.59 624 GLN A C 1
ATOM 4986 O O . GLN A 1 624 ? -12.316 5.383 36.094 1.00 55.59 624 GLN A O 1
ATOM 4991 N N . ILE A 1 625 ? -11.441 7.441 36.536 1.00 57.75 625 ILE A N 1
ATOM 4992 C CA . ILE A 1 625 ? -12.556 8.293 36.104 1.00 57.75 625 ILE A CA 1
ATOM 4993 C C . ILE A 1 625 ? -12.892 8.002 34.626 1.00 57.75 625 ILE A C 1
ATOM 4995 O O . ILE A 1 625 ? -12.001 7.788 33.801 1.00 57.75 625 ILE A O 1
ATOM 4999 N N . GLU A 1 626 ? -14.182 7.976 34.281 1.00 68.56 626 GLU A N 1
ATOM 5000 C CA . GLU A 1 626 ? -14.671 7.760 32.908 1.00 68.56 626 GLU A CA 1
ATOM 5001 C C . GLU A 1 626 ? -14.582 9.054 32.077 1.00 68.56 626 GLU A C 1
ATOM 5003 O O . GLU A 1 626 ? -15.592 9.631 31.685 1.00 68.56 626 GLU A O 1
ATOM 5008 N N . GLU A 1 627 ? -13.354 9.525 31.836 1.00 73.56 627 GLU A N 1
ATOM 5009 C CA . GLU A 1 627 ? -13.070 10.694 30.991 1.00 73.56 627 GLU A CA 1
ATOM 5010 C C . GLU A 1 627 ? -12.838 10.310 29.522 1.00 73.56 627 GLU A C 1
ATOM 5012 O O . GLU A 1 627 ? -12.157 9.322 29.232 1.00 73.56 627 GLU A O 1
ATOM 5017 N N . CYS A 1 628 ? -13.270 11.172 28.593 1.00 76.38 628 CYS A N 1
ATOM 5018 C CA . CYS A 1 628 ? -12.782 11.169 27.211 1.00 76.38 628 CYS A CA 1
ATOM 5019 C C . CYS A 1 628 ? -11.243 11.250 27.175 1.00 76.38 628 CYS A C 1
ATOM 5021 O O . CYS A 1 628 ? -10.631 12.087 27.852 1.00 76.38 628 CYS A O 1
ATOM 5023 N N . CYS A 1 629 ? -10.604 10.442 26.326 1.00 80.31 629 CYS A N 1
ATOM 5024 C CA . CYS A 1 629 ? -9.145 10.405 26.184 1.00 80.31 629 CYS A CA 1
ATOM 5025 C C . CYS A 1 629 ? -8.520 11.750 25.748 1.00 80.31 629 CYS A C 1
ATOM 5027 O O . CYS A 1 629 ? -9.130 12.546 25.031 1.00 80.31 629 CYS A O 1
ATOM 5029 N N . ASP A 1 630 ? -7.264 12.004 26.144 1.00 86.75 630 ASP A N 1
ATOM 5030 C CA . ASP A 1 630 ? -6.496 13.192 25.726 1.00 86.75 630 ASP A CA 1
ATOM 5031 C C . ASP A 1 630 ? -5.987 13.047 24.281 1.00 86.75 630 ASP A C 1
ATOM 5033 O O . ASP A 1 630 ? -4.840 12.676 24.015 1.00 86.75 630 ASP A O 1
ATOM 5037 N N . ARG A 1 631 ? -6.872 13.337 23.322 1.00 86.38 631 ARG A N 1
ATOM 5038 C CA . ARG A 1 631 ? -6.584 13.266 21.880 1.00 86.38 631 ARG A CA 1
ATOM 5039 C C . ARG A 1 631 ? -5.527 14.293 21.423 1.00 86.38 631 ARG A C 1
ATOM 5041 O O . ARG A 1 631 ? -4.944 14.120 20.355 1.00 86.38 631 ARG A O 1
ATOM 5048 N N . PHE A 1 632 ? -5.210 15.317 22.225 1.00 90.69 632 PHE A N 1
ATOM 5049 C CA . PHE A 1 632 ? -4.212 16.344 21.883 1.00 90.69 632 PHE A CA 1
ATOM 5050 C C . PHE A 1 632 ? -2.758 15.888 22.089 1.00 90.69 632 PHE A C 1
ATOM 5052 O O . PHE A 1 632 ? -1.833 16.574 21.654 1.00 90.69 632 PHE A O 1
ATOM 5059 N N . LEU A 1 633 ? -2.527 14.689 22.642 1.00 90.50 633 LEU A N 1
ATOM 5060 C CA . LEU A 1 633 ? -1.201 14.054 22.685 1.00 90.50 633 LEU A CA 1
ATOM 5061 C C . LEU A 1 633 ? -0.542 13.919 21.293 1.00 90.50 633 LEU A C 1
ATOM 5063 O O . LEU A 1 633 ? 0.686 13.851 21.205 1.00 90.50 633 LEU A O 1
ATOM 5067 N N . VAL A 1 634 ? -1.324 13.979 20.205 1.00 89.38 634 VAL A N 1
ATOM 5068 C CA . VAL A 1 634 ? -0.835 14.095 18.816 1.00 89.38 634 VAL A CA 1
ATOM 5069 C C . VAL A 1 634 ? 0.080 15.313 18.589 1.00 89.38 634 VAL A C 1
ATOM 5071 O O . VAL A 1 634 ? 0.981 15.261 17.757 1.00 89.38 634 VAL A O 1
ATOM 5074 N N . CYS A 1 635 ? -0.063 16.387 19.376 1.00 86.25 635 CYS A N 1
ATOM 5075 C CA . CYS A 1 635 ? 0.812 17.566 19.335 1.00 86.25 635 CYS A CA 1
ATOM 5076 C C . CYS A 1 635 ? 2.240 17.306 19.872 1.00 86.25 635 CYS A C 1
ATOM 5078 O O . CYS A 1 635 ? 3.104 18.195 19.796 1.00 86.25 635 CYS A O 1
ATOM 5080 N N . GLY A 1 636 ? 2.495 16.097 20.388 1.00 89.94 636 GLY A N 1
ATOM 5081 C CA . GLY A 1 636 ? 3.803 15.573 20.772 1.00 89.94 636 GLY A CA 1
ATOM 5082 C C . GLY A 1 636 ? 4.286 16.004 22.159 1.00 89.94 636 GLY A C 1
ATOM 5083 O O . GLY A 1 636 ? 3.614 16.733 22.886 1.00 89.94 636 GLY A O 1
ATOM 5084 N N . LYS A 1 637 ? 5.509 15.582 22.514 1.00 89.38 637 LYS A N 1
ATOM 5085 C CA . LYS A 1 637 ? 6.112 15.765 23.854 1.00 89.38 637 LYS A CA 1
ATOM 5086 C C . LYS A 1 637 ? 6.066 17.208 24.381 1.00 89.38 637 LYS A C 1
ATOM 5088 O O . LYS A 1 637 ? 5.947 17.403 25.584 1.00 89.38 637 LYS A O 1
ATOM 5093 N N . GLN A 1 638 ? 6.128 18.204 23.493 1.00 86.62 638 GLN A N 1
ATOM 5094 C CA . GLN A 1 638 ? 6.040 19.625 23.855 1.00 86.62 638 GLN A CA 1
ATOM 5095 C C . GLN A 1 638 ? 4.659 20.007 24.419 1.00 86.62 638 GLN A C 1
ATOM 5097 O O . GLN A 1 638 ? 4.598 20.795 25.357 1.00 86.62 638 GLN A O 1
ATOM 5102 N N . TYR A 1 639 ? 3.565 19.422 23.912 1.00 91.56 639 TYR A N 1
ATOM 5103 C CA . TYR A 1 639 ? 2.235 19.571 24.516 1.00 91.56 639 TYR A CA 1
ATOM 5104 C C . TYR A 1 639 ? 2.179 18.882 25.886 1.00 91.56 639 TYR A C 1
ATOM 5106 O O . TYR A 1 639 ? 1.763 19.508 26.852 1.00 91.56 639 TYR A O 1
ATOM 5114 N N . THR A 1 640 ? 2.680 17.647 26.013 1.00 91.38 640 THR A N 1
ATOM 5115 C CA . THR A 1 640 ? 2.683 16.912 27.295 1.00 91.38 640 THR A CA 1
ATOM 5116 C C . THR A 1 640 ? 3.452 17.658 28.393 1.00 91.38 640 THR A C 1
ATOM 5118 O O . THR A 1 640 ? 2.940 17.836 29.494 1.00 91.38 640 THR A O 1
ATOM 5121 N N . GLN A 1 641 ? 4.647 18.170 28.081 1.00 90.12 641 GLN A N 1
ATOM 5122 C CA . GLN A 1 641 ? 5.462 18.963 29.010 1.00 90.12 641 GLN A CA 1
ATOM 5123 C C . GLN A 1 641 ? 4.782 20.283 29.402 1.00 90.12 641 GLN A C 1
ATOM 5125 O O . GLN A 1 641 ? 4.816 20.676 30.570 1.00 90.12 641 GLN A O 1
ATOM 5130 N N . MET A 1 642 ? 4.136 20.957 28.444 1.00 88.88 642 MET A N 1
ATOM 5131 C CA . MET A 1 642 ? 3.362 22.173 28.698 1.00 88.88 642 MET A CA 1
ATOM 5132 C C . MET A 1 642 ? 2.140 21.882 29.578 1.00 88.88 642 MET A C 1
ATOM 5134 O O . MET A 1 642 ? 1.910 22.618 30.532 1.00 88.88 642 MET A O 1
ATOM 5138 N N . ARG A 1 643 ? 1.422 20.778 29.328 1.00 90.12 643 ARG A N 1
ATOM 5139 C CA . ARG A 1 643 ? 0.282 20.303 30.125 1.00 90.12 643 ARG A CA 1
ATOM 5140 C C . ARG A 1 643 ? 0.686 20.038 31.573 1.00 90.12 643 ARG A C 1
ATOM 5142 O O . ARG A 1 643 ? 0.119 20.626 32.486 1.00 90.12 643 ARG A O 1
ATOM 5149 N N . GLU A 1 644 ? 1.719 19.226 31.786 1.00 89.19 644 GLU A N 1
ATOM 5150 C CA . GLU A 1 644 ? 2.245 18.944 33.125 1.00 89.19 644 GLU A CA 1
ATOM 5151 C C . GLU A 1 644 ? 2.682 20.206 33.879 1.00 89.19 644 GLU A C 1
ATOM 5153 O O . GLU A 1 644 ? 2.461 20.313 35.085 1.00 89.19 644 GLU A O 1
ATOM 5158 N N . THR A 1 645 ? 3.337 21.143 33.190 1.00 87.50 645 THR A N 1
ATOM 5159 C CA . THR A 1 645 ? 3.824 22.386 33.808 1.00 87.50 645 THR A CA 1
ATOM 5160 C C . THR A 1 645 ? 2.669 23.331 34.127 1.00 87.50 645 THR A C 1
ATOM 5162 O O . THR A 1 645 ? 2.654 23.929 35.197 1.00 87.50 645 THR A O 1
ATOM 5165 N N . PHE A 1 646 ? 1.666 23.413 33.250 1.00 85.62 646 PHE A N 1
ATOM 5166 C CA . PHE A 1 646 ? 0.453 24.198 33.461 1.00 85.62 646 PHE A CA 1
ATOM 5167 C C . PHE A 1 646 ? -0.352 23.702 34.667 1.00 85.62 646 PHE A C 1
ATOM 5169 O O . PHE A 1 646 ? -0.726 24.512 35.507 1.00 85.62 646 PHE A O 1
ATOM 5176 N N . VAL A 1 647 ? -0.550 22.385 34.811 1.00 83.81 647 VAL A N 1
ATOM 5177 C CA . VAL A 1 647 ? -1.230 21.796 35.983 1.00 83.81 647 VAL A CA 1
ATOM 5178 C C . VAL A 1 647 ? -0.481 22.126 37.276 1.00 83.81 647 VAL A C 1
ATOM 5180 O O . VAL A 1 647 ? -1.088 22.592 38.240 1.00 83.81 647 VAL A O 1
ATOM 5183 N N . LYS A 1 648 ? 0.849 21.960 37.286 1.00 84.19 648 LYS A N 1
ATOM 5184 C CA . LYS A 1 648 ? 1.701 22.304 38.438 1.00 84.19 648 LYS A CA 1
ATOM 5185 C C . LYS A 1 648 ? 1.625 23.800 38.774 1.00 84.19 648 LYS A C 1
ATOM 5187 O O . LYS A 1 648 ? 1.547 24.140 39.950 1.00 84.19 648 LYS A O 1
ATOM 5192 N N . ALA A 1 649 ? 1.600 24.685 37.781 1.00 81.75 649 ALA A N 1
ATOM 5193 C CA . ALA A 1 649 ? 1.506 26.126 38.005 1.00 81.75 649 ALA A CA 1
ATOM 5194 C C . ALA A 1 649 ? 0.109 26.561 38.489 1.00 81.75 649 ALA A C 1
ATOM 5196 O O . ALA A 1 649 ? 0.001 27.357 39.420 1.00 81.75 649 ALA A O 1
ATOM 5197 N N . ALA A 1 650 ? -0.958 25.998 37.911 1.00 77.12 650 ALA A N 1
ATOM 5198 C CA . ALA A 1 650 ? -2.343 26.286 38.280 1.00 77.12 650 ALA A CA 1
ATOM 5199 C C . ALA A 1 650 ? -2.655 25.870 39.728 1.00 77.12 650 ALA A C 1
ATOM 5201 O O . ALA A 1 650 ? -3.223 26.663 40.476 1.00 77.12 650 ALA A O 1
ATOM 5202 N N . LEU A 1 651 ? -2.215 24.677 40.149 1.00 77.31 651 LEU A N 1
ATOM 5203 C CA . LEU A 1 651 ? -2.361 24.192 41.531 1.00 77.31 651 LEU A CA 1
ATOM 5204 C C . LEU A 1 651 ? -1.630 25.065 42.569 1.00 77.31 651 LEU A C 1
ATOM 5206 O O . LEU A 1 651 ? -2.053 25.118 43.720 1.00 77.31 651 LEU A O 1
ATOM 5210 N N . ASN A 1 652 ? -0.554 25.751 42.171 1.00 79.31 652 ASN A N 1
ATOM 5211 C CA . ASN A 1 652 ? 0.241 26.627 43.042 1.00 79.31 652 ASN A CA 1
ATOM 5212 C C . ASN A 1 652 ? -0.115 28.127 42.910 1.00 79.31 652 ASN A C 1
ATOM 5214 O O . ASN A 1 652 ? 0.551 28.961 43.519 1.00 79.31 652 ASN A O 1
ATOM 5218 N N . GLU A 1 653 ? -1.126 28.483 42.106 1.00 72.38 653 GLU A N 1
ATOM 5219 C CA . GLU A 1 653 ? -1.468 29.865 41.712 1.00 72.38 653 GLU A CA 1
ATOM 5220 C C . GLU A 1 653 ? -0.282 30.677 41.105 1.00 72.38 653 GLU A C 1
ATOM 5222 O O . GLU A 1 653 ? -0.303 31.911 41.097 1.00 72.38 653 GLU A O 1
ATOM 5227 N N . ASP A 1 654 ? 0.745 30.018 40.537 1.00 76.00 654 ASP A N 1
ATOM 5228 C CA . ASP A 1 654 ? 1.938 30.684 39.976 1.00 76.00 654 ASP A CA 1
ATOM 5229 C C . ASP A 1 654 ? 1.698 31.232 38.556 1.00 76.00 654 ASP A C 1
ATOM 5231 O O . ASP A 1 654 ? 2.018 30.619 37.530 1.00 76.00 654 ASP A O 1
ATOM 5235 N N . GLY A 1 655 ? 1.173 32.457 38.505 1.00 69.94 655 GLY A N 1
ATOM 5236 C CA . GLY A 1 655 ? 0.985 33.204 37.261 1.00 69.94 655 GLY A CA 1
ATOM 5237 C C . GLY A 1 655 ? 2.273 33.463 36.464 1.00 69.94 655 GLY A C 1
ATOM 5238 O O . GLY A 1 655 ? 2.201 33.548 35.241 1.00 69.94 655 GLY A O 1
ATOM 5239 N N . LYS A 1 656 ? 3.454 33.527 37.100 1.00 72.88 656 LYS A N 1
ATOM 5240 C CA . LYS A 1 656 ? 4.728 33.787 36.399 1.00 72.88 656 LYS A CA 1
ATOM 5241 C C . LYS A 1 656 ? 5.230 32.549 35.667 1.00 72.88 656 LYS A C 1
ATOM 5243 O O . LYS A 1 656 ? 5.744 32.655 34.553 1.00 72.88 656 LYS A O 1
ATOM 5248 N N . GLN A 1 657 ? 5.053 31.367 36.258 1.00 77.50 657 GLN A N 1
ATOM 5249 C CA . GLN A 1 657 ? 5.320 30.113 35.557 1.00 77.50 657 GLN A CA 1
ATOM 5250 C C . GLN A 1 657 ? 4.393 29.969 34.338 1.00 77.50 657 GLN A C 1
ATOM 5252 O O . GLN A 1 657 ? 4.853 29.584 33.263 1.00 77.50 657 GLN A O 1
ATOM 5257 N N . ILE A 1 658 ? 3.125 30.372 34.454 1.00 74.25 658 ILE A N 1
ATOM 5258 C CA . ILE A 1 658 ? 2.173 30.378 33.332 1.00 74.25 658 ILE A CA 1
ATOM 5259 C C . ILE A 1 658 ? 2.577 31.386 32.241 1.00 74.25 658 ILE A C 1
ATOM 5261 O O . ILE A 1 658 ? 2.596 31.023 31.067 1.00 74.25 658 ILE A O 1
ATOM 5265 N N . GLU A 1 659 ? 2.985 32.607 32.604 1.00 71.50 659 GLU A N 1
ATOM 5266 C CA . GLU A 1 659 ? 3.550 33.588 31.662 1.00 71.50 659 GLU A CA 1
ATOM 5267 C C . GLU A 1 659 ? 4.767 33.030 30.908 1.00 71.50 659 GLU A C 1
ATOM 5269 O O . GLU A 1 659 ? 4.883 33.211 29.695 1.00 71.50 659 GLU A O 1
ATOM 5274 N N . SER A 1 660 ? 5.660 32.307 31.593 1.00 76.00 660 SER A N 1
ATOM 5275 C CA . SER A 1 660 ? 6.870 31.745 30.976 1.00 76.00 660 SER A CA 1
ATOM 5276 C C . SER A 1 660 ? 6.589 30.677 29.907 1.00 76.00 660 SER A C 1
ATOM 5278 O O . SER A 1 660 ? 7.373 30.544 28.966 1.00 76.00 660 SER A O 1
ATOM 5280 N N . LEU A 1 661 ? 5.448 29.974 29.980 1.00 74.62 661 LEU A N 1
ATOM 5281 C CA . LEU A 1 661 ? 5.039 28.988 28.968 1.00 74.62 661 LEU A CA 1
ATOM 5282 C C . LEU A 1 661 ? 4.709 29.627 27.607 1.00 74.62 661 LEU A C 1
ATOM 5284 O O . LEU A 1 661 ? 4.747 28.934 26.590 1.00 74.62 661 LEU A O 1
ATOM 5288 N N . LEU A 1 662 ? 4.424 30.934 27.572 1.00 68.50 662 LEU A N 1
ATOM 5289 C CA . LEU A 1 662 ? 4.129 31.686 26.347 1.00 68.50 662 LEU A CA 1
ATOM 5290 C C . LEU A 1 662 ? 5.377 32.331 25.708 1.00 68.50 662 LEU A C 1
ATOM 5292 O O . LEU A 1 662 ? 5.334 32.733 24.549 1.00 68.50 662 LEU A O 1
ATOM 5296 N N . GLN A 1 663 ? 6.511 32.415 26.412 1.00 62.38 663 GLN A N 1
ATOM 5297 C CA . GLN A 1 663 ? 7.666 33.244 26.011 1.00 62.38 663 GLN A CA 1
ATOM 5298 C C . GLN A 1 663 ? 8.616 32.599 24.969 1.00 62.38 663 GLN A C 1
ATOM 5300 O O . GLN A 1 663 ? 9.780 32.992 24.850 1.00 62.38 663 GLN A O 1
ATOM 5305 N N . CYS A 1 664 ? 8.159 31.613 24.187 1.00 50.72 664 CYS A N 1
ATOM 5306 C CA . CYS A 1 664 ? 9.012 30.910 23.220 1.00 50.72 664 CYS A CA 1
ATOM 5307 C C . CYS A 1 664 ? 9.093 31.629 21.857 1.00 50.72 664 CYS A C 1
ATOM 5309 O O . CYS A 1 664 ? 8.107 31.744 21.135 1.00 50.72 664 CYS A O 1
ATOM 5311 N N . LYS A 1 665 ? 10.297 32.079 21.469 1.00 51.97 665 LYS A N 1
ATOM 5312 C CA . LYS A 1 665 ? 10.534 32.921 20.273 1.00 51.97 665 LYS A CA 1
ATOM 5313 C C . LYS A 1 665 ? 10.666 32.186 18.925 1.00 51.97 665 LYS A C 1
ATOM 5315 O O . LYS A 1 665 ? 11.003 32.824 17.930 1.00 51.97 665 LYS A O 1
ATOM 5320 N N . LYS A 1 666 ? 10.424 30.873 18.856 1.00 45.97 666 LYS A N 1
ATOM 5321 C CA . LYS A 1 666 ? 10.293 30.134 17.583 1.00 45.97 666 LYS A CA 1
ATOM 5322 C C . LYS A 1 666 ? 8.885 29.566 17.472 1.00 45.97 666 LYS A C 1
ATOM 5324 O O . LYS A 1 666 ? 8.384 28.992 18.431 1.00 45.97 666 LYS A O 1
ATOM 5329 N N . ASP A 1 667 ? 8.271 29.754 16.304 1.00 57.97 667 ASP A N 1
ATOM 5330 C CA . ASP A 1 667 ? 6.919 29.285 15.977 1.00 57.97 667 ASP A CA 1
ATOM 5331 C C . ASP A 1 667 ? 5.873 29.633 17.050 1.00 57.97 667 ASP A C 1
ATOM 5333 O O . ASP A 1 667 ? 5.126 28.781 17.539 1.00 57.97 667 ASP A O 1
ATOM 5337 N N . GLN A 1 668 ? 5.829 30.922 17.410 1.00 71.31 668 GLN A N 1
ATOM 5338 C CA . GLN A 1 668 ? 4.979 31.477 18.468 1.00 71.31 668 GLN A CA 1
ATOM 5339 C C . GLN A 1 668 ? 3.519 30.996 18.358 1.00 71.31 668 GLN A C 1
ATOM 5341 O O . GLN A 1 668 ? 2.972 30.471 19.323 1.00 71.31 668 GLN A O 1
ATOM 5346 N N . TRP A 1 669 ? 2.924 31.052 17.161 1.00 76.81 669 TRP A N 1
ATOM 5347 C CA . TRP A 1 669 ? 1.545 30.609 16.910 1.00 76.81 669 TRP A CA 1
ATOM 5348 C C . TRP A 1 669 ? 1.301 29.109 17.200 1.00 76.81 669 TRP A C 1
ATOM 5350 O O . TRP A 1 669 ? 0.232 28.751 17.690 1.00 76.81 669 TRP A O 1
ATOM 5360 N N . ILE A 1 670 ? 2.285 28.223 16.980 1.00 83.56 670 ILE A N 1
ATOM 5361 C CA . ILE A 1 670 ? 2.177 26.787 17.323 1.00 83.56 670 ILE A CA 1
ATOM 5362 C C . ILE A 1 670 ? 2.240 26.597 18.842 1.00 83.56 670 ILE A C 1
ATOM 5364 O O . ILE A 1 670 ? 1.520 25.771 19.406 1.00 83.56 670 ILE A O 1
ATOM 5368 N N . THR A 1 671 ? 3.100 27.369 19.510 1.00 83.50 671 THR A N 1
ATOM 5369 C CA . THR A 1 671 ? 3.214 27.385 20.974 1.00 83.50 671 THR A CA 1
ATOM 5370 C C . THR A 1 671 ? 1.906 27.869 21.608 1.00 83.50 671 THR A C 1
ATOM 5372 O O . THR A 1 671 ? 1.395 27.221 22.518 1.00 83.50 671 THR A O 1
ATOM 5375 N N . GLU A 1 672 ? 1.299 28.924 21.062 1.00 81.56 672 GLU A N 1
ATOM 5376 C CA . GLU A 1 672 ? -0.006 29.442 21.489 1.00 81.56 672 GLU A CA 1
ATOM 5377 C C . GLU A 1 672 ? -1.162 28.460 21.237 1.00 81.56 672 GLU A C 1
ATOM 5379 O O . GLU A 1 672 ? -2.009 28.299 22.113 1.00 81.56 672 GLU A O 1
ATOM 5384 N N . ILE A 1 673 ? -1.202 27.756 20.096 1.00 86.94 673 ILE A N 1
ATOM 5385 C CA . ILE A 1 673 ? -2.214 26.710 19.843 1.00 86.94 673 ILE A CA 1
ATOM 5386 C C . ILE A 1 673 ? -2.108 25.598 20.888 1.00 86.94 673 ILE A C 1
ATOM 5388 O O . ILE A 1 673 ? -3.105 25.246 21.513 1.00 86.94 673 ILE A O 1
ATOM 5392 N N . ARG A 1 674 ? -0.900 25.069 21.125 1.00 89.12 674 ARG A N 1
ATOM 5393 C CA . ARG A 1 674 ? -0.669 24.031 22.146 1.00 89.12 674 ARG A CA 1
ATOM 5394 C C . ARG A 1 674 ? -1.083 24.500 23.534 1.00 89.12 674 ARG A C 1
ATOM 5396 O O . ARG A 1 674 ? -1.707 23.736 24.262 1.00 89.12 674 ARG A O 1
ATOM 5403 N N . PHE A 1 675 ? -0.787 25.752 23.870 1.00 86.38 675 PHE A N 1
ATOM 5404 C CA . PHE A 1 675 ? -1.186 26.355 25.133 1.00 86.38 675 PHE A CA 1
ATOM 5405 C C . PHE A 1 675 ? -2.711 26.437 25.269 1.00 86.38 675 PHE A C 1
ATOM 5407 O O . PHE A 1 675 ? -3.258 26.019 26.284 1.00 86.38 675 PHE A O 1
ATOM 5414 N N . LEU A 1 676 ? -3.420 26.882 24.229 1.00 87.31 676 LEU A N 1
ATOM 5415 C CA . LEU A 1 676 ? -4.885 26.931 24.221 1.00 87.31 676 LEU A CA 1
ATOM 5416 C C . LEU A 1 676 ? -5.526 25.532 24.283 1.00 87.31 676 LEU A C 1
ATOM 5418 O O . LEU A 1 676 ? -6.563 25.380 24.926 1.00 87.31 676 LEU A O 1
ATOM 5422 N N . LEU A 1 677 ? -4.898 24.500 23.704 1.00 90.94 677 LEU A N 1
ATOM 5423 C CA . LEU A 1 677 ? -5.329 23.101 23.854 1.00 90.94 677 LEU A CA 1
ATOM 5424 C C . LEU A 1 677 ? -5.118 22.575 25.281 1.00 90.94 677 LEU A C 1
ATOM 5426 O O . LEU A 1 677 ? -5.999 21.903 25.812 1.00 90.94 677 LEU A O 1
ATOM 5430 N N . VAL A 1 678 ? -3.994 22.916 25.926 1.00 89.62 678 VAL A N 1
ATOM 5431 C CA . VAL A 1 678 ? -3.751 22.612 27.350 1.00 89.62 678 VAL A CA 1
ATOM 5432 C C . VAL A 1 678 ? -4.805 23.284 28.229 1.00 89.62 678 VAL A C 1
ATOM 5434 O O . VAL A 1 678 ? -5.402 22.622 29.072 1.00 89.62 678 VAL A O 1
ATOM 5437 N N . VAL A 1 679 ? -5.084 24.571 27.999 1.00 85.81 679 VAL A N 1
ATOM 5438 C CA . VAL A 1 679 ? -6.131 25.308 28.720 1.00 85.81 679 VAL A CA 1
ATOM 5439 C C . VAL A 1 679 ? -7.502 24.662 28.490 1.00 85.81 679 VAL A C 1
ATOM 5441 O O . VAL A 1 679 ? -8.226 24.447 29.454 1.00 85.81 679 VAL A O 1
ATOM 5444 N N . TYR A 1 680 ? -7.859 24.286 27.259 1.00 88.31 680 TYR A N 1
ATOM 5445 C CA . TYR A 1 680 ? -9.136 23.618 26.983 1.00 88.31 680 TYR A CA 1
ATOM 5446 C C . TYR A 1 680 ? -9.237 22.239 27.662 1.00 88.31 680 TYR A C 1
ATOM 5448 O O . TYR A 1 680 ? -10.263 21.938 28.274 1.00 88.31 680 TYR A O 1
ATOM 5456 N N . ARG A 1 681 ? -8.174 21.417 27.655 1.00 87.88 681 ARG A N 1
ATOM 5457 C CA . ARG A 1 681 ? -8.165 20.146 28.404 1.00 87.88 681 ARG A CA 1
ATOM 5458 C C . ARG A 1 681 ? -8.329 20.387 29.905 1.00 87.88 681 ARG A C 1
ATOM 5460 O O . ARG A 1 681 ? -9.246 19.855 30.519 1.00 87.88 681 ARG A O 1
ATOM 5467 N N . GLU A 1 682 ? -7.475 21.205 30.500 1.00 84.38 682 GLU A N 1
ATOM 5468 C CA . GLU A 1 682 ? -7.407 21.319 31.958 1.00 84.38 682 GLU A CA 1
ATOM 5469 C C . GLU A 1 682 ? -8.506 22.209 32.564 1.00 84.38 682 GLU A C 1
ATOM 5471 O O . GLU A 1 682 ? -8.863 22.008 33.720 1.00 84.38 682 GLU A O 1
ATOM 5476 N N . VAL A 1 683 ? -9.079 23.160 31.811 1.00 79.81 683 VAL A N 1
ATOM 5477 C CA . VAL A 1 683 ? -10.062 24.151 32.312 1.00 79.81 683 VAL A CA 1
ATOM 5478 C C . VAL A 1 683 ? -11.488 23.944 31.779 1.00 79.81 683 VAL A C 1
ATOM 5480 O O . VAL A 1 683 ? -12.453 24.412 32.401 1.00 79.81 683 VAL A O 1
ATOM 5483 N N . THR A 1 684 ? -11.641 23.240 30.652 1.00 82.25 684 THR A N 1
ATOM 5484 C CA . THR A 1 684 ? -12.949 22.948 30.039 1.00 82.25 684 THR A CA 1
ATOM 5485 C C . THR A 1 684 ? -13.295 21.461 30.108 1.00 82.25 684 THR A C 1
ATOM 5487 O O . THR A 1 684 ? -14.404 21.142 30.520 1.00 82.25 684 THR A O 1
ATOM 5490 N N . MET A 1 685 ? -12.368 20.549 29.779 1.00 79.56 685 MET A N 1
ATOM 5491 C CA . MET A 1 685 ? -12.635 19.100 29.819 1.00 79.56 685 MET A CA 1
ATOM 5492 C C . MET A 1 685 ? -12.636 18.552 31.253 1.00 79.56 685 MET A C 1
ATOM 5494 O O . MET A 1 685 ? -13.652 18.033 31.699 1.00 79.56 685 MET A O 1
ATOM 5498 N N . ASN A 1 686 ? -11.526 18.661 31.992 1.00 72.75 686 ASN A N 1
ATOM 5499 C CA . ASN A 1 686 ? -11.367 17.960 33.280 1.00 72.75 686 ASN A CA 1
ATOM 5500 C C . ASN A 1 686 ? -12.381 18.435 34.349 1.00 72.75 686 ASN A C 1
ATOM 5502 O O . ASN A 1 686 ? -12.806 17.659 35.204 1.00 72.75 686 ASN A O 1
ATOM 5506 N N . PHE A 1 687 ? -12.845 19.687 34.247 1.00 66.31 687 PHE A N 1
ATOM 5507 C CA . PHE A 1 687 ? -13.904 20.262 35.090 1.00 66.31 687 PHE A CA 1
ATOM 5508 C C . PHE A 1 687 ? -15.270 19.552 34.961 1.00 66.31 687 PHE A C 1
ATOM 5510 O O . PHE A 1 687 ? -16.139 19.783 35.798 1.00 66.31 687 PHE A O 1
ATOM 5517 N N . LEU A 1 688 ? -15.477 18.704 33.945 1.00 67.19 688 LEU A N 1
ATOM 5518 C CA . LEU A 1 688 ? -16.707 17.923 33.767 1.00 67.19 688 LEU A CA 1
ATOM 5519 C C . LEU A 1 688 ? -16.764 16.650 34.626 1.00 67.19 688 LEU A C 1
ATOM 5521 O O . LEU A 1 688 ? -17.862 16.160 34.881 1.00 67.19 688 LEU A O 1
ATOM 5525 N N . TYR A 1 689 ? -15.614 16.108 35.044 1.00 64.88 689 TYR A N 1
ATOM 5526 C CA . TYR A 1 689 ? -15.528 14.776 35.668 1.00 64.88 689 TYR A CA 1
ATOM 5527 C C . TYR A 1 689 ? -14.954 14.788 37.096 1.00 64.88 689 TYR A C 1
ATOM 5529 O O . TYR A 1 689 ? -15.089 13.798 37.811 1.00 64.88 689 TYR A O 1
ATOM 5537 N N . GLY A 1 690 ? -14.302 15.878 37.518 1.00 58.12 690 GLY A N 1
ATOM 5538 C CA . GLY A 1 690 ? -13.664 15.978 38.834 1.00 58.12 690 GLY A CA 1
ATOM 5539 C C . GLY A 1 690 ? -14.612 16.382 39.970 1.00 58.12 690 GLY A C 1
ATOM 5540 O O . GLY A 1 690 ? -15.388 17.328 39.838 1.00 58.12 690 GLY A O 1
ATOM 5541 N N . GLU A 1 691 ? -14.478 15.729 41.129 1.00 52.28 691 GLU A N 1
ATOM 5542 C CA . GLU A 1 691 ? -15.198 16.094 42.364 1.00 52.28 691 GLU A CA 1
ATOM 5543 C C . GLU A 1 691 ? -14.685 17.411 42.995 1.00 52.28 691 GLU A C 1
ATOM 5545 O O . GLU A 1 691 ? -15.418 18.086 43.715 1.00 52.28 691 GLU A O 1
ATOM 5550 N N . GLU A 1 692 ? -13.454 17.845 42.684 1.00 52.78 692 GLU A N 1
ATOM 5551 C CA . GLU A 1 692 ? -12.800 19.046 43.249 1.00 52.78 692 GLU A CA 1
ATOM 5552 C C . GLU A 1 692 ? -13.327 20.399 42.704 1.00 52.78 692 GLU A C 1
ATOM 5554 O O . GLU A 1 692 ? -12.606 21.404 42.683 1.00 52.78 692 GLU A O 1
ATOM 5559 N N . GLN A 1 693 ? -14.597 20.464 42.283 1.00 54.47 693 GLN A N 1
ATOM 5560 C CA . GLN A 1 693 ? -15.202 21.635 41.628 1.00 54.47 693 GLN A CA 1
ATOM 5561 C C . GLN A 1 693 ? -14.968 22.951 42.393 1.00 54.47 693 GLN A C 1
ATOM 5563 O O . GLN A 1 693 ? -14.674 23.980 41.786 1.00 54.47 693 GLN A O 1
ATOM 5568 N N . HIS A 1 694 ? -15.037 22.931 43.729 1.00 51.66 694 HIS A N 1
ATOM 5569 C CA . HIS A 1 694 ? -14.831 24.124 44.558 1.00 51.66 694 HIS A CA 1
ATOM 5570 C C . HIS A 1 694 ? -13.375 24.606 44.625 1.00 51.66 694 HIS A C 1
ATOM 5572 O O . HIS A 1 694 ? -13.136 25.815 44.668 1.00 51.66 694 HIS A O 1
ATOM 5578 N N . GLN A 1 695 ? -12.404 23.692 44.634 1.00 55.88 695 GLN A N 1
ATOM 5579 C CA . GLN A 1 695 ? -10.990 24.039 44.793 1.00 55.88 695 GLN A CA 1
ATOM 5580 C C . GLN A 1 695 ? -10.451 24.636 43.486 1.00 55.88 695 GLN A C 1
ATOM 5582 O O . GLN A 1 695 ? -9.837 25.706 43.482 1.00 55.88 695 GLN A O 1
ATOM 5587 N N . PHE A 1 696 ? -10.814 24.020 42.360 1.00 56.44 696 PHE A N 1
ATOM 5588 C CA . PHE A 1 696 ? -10.470 24.500 41.027 1.00 56.44 696 PHE A CA 1
ATOM 5589 C C . PHE A 1 696 ? -11.293 25.714 40.554 1.00 56.44 696 PHE A C 1
ATOM 5591 O O . PHE A 1 696 ? -10.789 26.485 39.739 1.00 56.44 696 PHE A O 1
ATOM 5598 N N . ALA A 1 697 ? -12.499 25.976 41.080 1.00 62.72 697 ALA A N 1
ATOM 5599 C CA . ALA A 1 697 ? -13.257 27.194 40.749 1.00 62.72 697 ALA A CA 1
ATOM 5600 C C . ALA A 1 697 ? -12.526 28.490 41.158 1.00 62.72 697 ALA A C 1
ATOM 5602 O O . ALA A 1 697 ? -12.453 29.434 40.369 1.00 62.72 697 ALA A O 1
ATOM 5603 N N . LYS A 1 698 ? -11.917 28.524 42.354 1.00 62.91 698 LYS A N 1
ATOM 5604 C CA . LYS A 1 698 ? -11.105 29.669 42.812 1.00 62.91 698 LYS A CA 1
ATOM 5605 C C . LYS A 1 698 ? -9.873 29.880 41.924 1.00 62.91 698 LYS A C 1
ATOM 5607 O O . LYS A 1 698 ? -9.561 31.016 41.557 1.00 62.91 698 LYS A O 1
ATOM 5612 N N . VAL A 1 699 ? -9.207 28.787 41.544 1.00 64.75 699 VAL A N 1
ATOM 5613 C CA . VAL A 1 699 ? -8.084 28.813 40.595 1.00 64.75 699 VAL A CA 1
ATOM 5614 C C . VAL A 1 699 ? -8.550 29.332 39.232 1.00 64.75 699 VAL A C 1
ATOM 5616 O O . VAL A 1 699 ? -7.884 30.193 38.666 1.00 64.75 699 VAL A O 1
ATOM 5619 N N . LYS A 1 700 ? -9.716 28.893 38.734 1.00 70.12 700 LYS A N 1
ATOM 5620 C CA . LYS A 1 700 ? -10.265 29.268 37.421 1.00 70.12 700 LYS A CA 1
ATOM 5621 C C . LYS A 1 700 ? -10.426 30.780 37.257 1.00 70.12 700 LYS A C 1
ATOM 5623 O O . LYS A 1 700 ? -9.979 31.311 36.247 1.00 70.12 700 LYS A O 1
ATOM 5628 N N . GLU A 1 701 ? -10.970 31.501 38.237 1.00 70.81 701 GLU A N 1
ATOM 5629 C CA . GLU A 1 701 ? -11.035 32.968 38.135 1.00 70.81 701 GLU A CA 1
ATOM 5630 C C . GLU A 1 701 ? -9.652 33.637 38.134 1.00 70.81 701 GLU A C 1
ATOM 5632 O O . GLU A 1 701 ? -9.421 34.597 37.396 1.00 70.81 701 GLU A O 1
ATOM 5637 N N . SER A 1 702 ? -8.737 33.162 38.988 1.00 70.12 702 SER A N 1
ATOM 5638 C CA . SER A 1 702 ? -7.389 33.731 39.114 1.00 70.12 702 SER A CA 1
ATOM 5639 C C . SER A 1 702 ? -6.597 33.536 37.821 1.00 70.12 702 SER A C 1
ATOM 5641 O O . SER A 1 702 ? -6.063 34.484 37.247 1.00 70.12 702 SER A O 1
ATOM 5643 N N . LEU A 1 703 ? -6.645 32.311 37.302 1.00 72.94 703 LEU A N 1
ATOM 5644 C CA . LEU A 1 703 ? -6.101 31.892 36.023 1.00 72.94 703 LEU A CA 1
ATOM 5645 C C . LEU A 1 703 ? -6.695 32.704 34.864 1.00 72.94 703 LEU A C 1
ATOM 5647 O O . LEU A 1 703 ? -5.938 33.223 34.049 1.00 72.94 703 LEU A O 1
ATOM 5651 N N . GLN A 1 704 ? -8.020 32.888 34.808 1.00 76.44 704 GLN A N 1
ATOM 5652 C CA . GLN A 1 704 ? -8.658 33.698 33.765 1.00 76.44 704 GLN A CA 1
ATOM 5653 C C . GLN A 1 704 ? -8.146 35.143 33.790 1.00 76.44 704 GLN A C 1
ATOM 5655 O O . GLN A 1 704 ? -7.807 35.689 32.742 1.00 76.44 704 GLN A O 1
ATOM 5660 N N . ARG A 1 705 ? -8.034 35.752 34.980 1.00 74.31 705 ARG A N 1
ATOM 5661 C CA . ARG A 1 705 ? -7.492 37.111 35.147 1.00 74.31 705 ARG A CA 1
ATOM 5662 C C . ARG A 1 705 ? -6.039 37.216 34.671 1.00 74.31 705 ARG A C 1
ATOM 5664 O O . ARG A 1 705 ? -5.715 38.183 33.987 1.00 74.31 705 ARG A O 1
ATOM 5671 N N . THR A 1 706 ? -5.196 36.222 34.950 1.00 70.75 706 THR A N 1
ATOM 5672 C CA . THR A 1 706 ? -3.818 36.161 34.429 1.00 70.75 706 THR A CA 1
ATOM 5673 C C . THR A 1 706 ? -3.800 36.019 32.904 1.00 70.75 706 THR A C 1
ATOM 5675 O O . THR A 1 706 ? -3.262 36.881 32.216 1.00 70.75 706 THR A O 1
ATOM 5678 N N . LEU A 1 707 ? -4.451 34.996 32.338 1.00 71.75 707 LEU A N 1
ATOM 5679 C CA . LEU A 1 707 ? -4.394 34.701 30.897 1.00 71.75 707 LEU A CA 1
ATOM 5680 C C . LEU A 1 707 ? -4.966 35.817 30.006 1.00 71.75 707 LEU A C 1
ATOM 5682 O O . LEU A 1 707 ? -4.486 36.027 28.888 1.00 71.75 707 LEU A O 1
ATOM 5686 N N . MET A 1 708 ? -5.955 36.561 30.511 1.00 71.75 708 MET A N 1
ATOM 5687 C CA . MET A 1 708 ? -6.510 37.749 29.851 1.00 71.75 708 MET A CA 1
ATOM 5688 C C . MET A 1 708 ? -5.522 38.927 29.797 1.00 71.75 708 MET A C 1
ATOM 5690 O O . MET A 1 708 ? -5.696 39.811 28.962 1.00 71.75 708 MET A O 1
ATOM 5694 N N . ASN A 1 709 ? -4.485 38.948 30.639 1.00 66.94 709 ASN A N 1
ATOM 5695 C CA . ASN A 1 709 ? -3.395 39.927 30.567 1.00 66.94 709 ASN A CA 1
ATOM 5696 C C . ASN A 1 709 ? -2.236 39.438 29.682 1.00 66.94 709 ASN A C 1
ATOM 5698 O O . ASN A 1 709 ? -1.587 40.253 29.032 1.00 66.94 709 ASN A O 1
ATOM 5702 N N . CYS A 1 710 ? -1.991 38.124 29.624 1.00 60.94 710 CYS A N 1
ATOM 5703 C CA . CYS A 1 710 ? -0.864 37.535 28.891 1.00 60.94 710 CYS A CA 1
ATOM 5704 C C . CYS A 1 710 ? -1.063 37.422 27.367 1.00 60.94 710 CYS A C 1
ATOM 5706 O O . CYS A 1 710 ? -0.128 37.030 26.673 1.00 60.94 710 CYS A O 1
ATOM 5708 N N . THR A 1 711 ? -2.267 37.673 26.836 1.00 64.50 711 THR A N 1
ATOM 5709 C CA . THR A 1 711 ? -2.596 37.395 25.425 1.00 64.50 711 THR A CA 1
ATOM 5710 C C . THR A 1 711 ? -3.512 38.444 24.789 1.00 64.50 711 THR A C 1
ATOM 5712 O O . THR A 1 711 ? -4.334 39.079 25.451 1.00 64.50 711 THR A O 1
ATOM 5715 N N . GLU A 1 712 ? -3.408 38.594 23.467 1.00 65.50 712 GLU A N 1
ATOM 5716 C CA . GLU A 1 712 ? -4.248 39.516 22.688 1.00 65.50 712 GLU A CA 1
ATOM 5717 C C . GLU A 1 712 ? -5.660 38.950 22.421 1.00 65.50 712 GLU A C 1
ATOM 5719 O O . GLU A 1 712 ? -6.627 39.699 22.301 1.00 65.50 712 GLU A O 1
ATOM 5724 N N . HIS A 1 713 ? -5.820 37.621 22.406 1.00 67.38 713 HIS A N 1
ATOM 5725 C CA . HIS A 1 713 ? -7.046 36.924 21.979 1.00 67.38 713 HIS A CA 1
ATOM 5726 C C . HIS A 1 713 ? -8.019 36.664 23.143 1.00 67.38 713 HIS A C 1
ATOM 5728 O O . HIS A 1 713 ? -8.489 35.543 23.362 1.00 67.38 713 HIS A O 1
ATOM 5734 N N . LYS A 1 714 ? -8.321 37.728 23.890 1.00 74.88 714 LYS A N 1
ATOM 5735 C CA . LYS A 1 714 ? -9.153 37.730 25.107 1.00 74.88 714 LYS A CA 1
ATOM 5736 C C . LYS A 1 714 ? -10.505 37.028 24.932 1.00 74.88 714 LYS A C 1
ATOM 5738 O O . LYS A 1 714 ? -10.923 36.270 25.804 1.00 74.88 714 LYS A O 1
ATOM 5743 N N . ASP A 1 715 ? -11.169 37.221 23.793 1.00 78.06 715 ASP A N 1
ATOM 5744 C CA . ASP A 1 715 ? -12.463 36.591 23.513 1.00 78.06 715 ASP A CA 1
ATOM 5745 C C . ASP A 1 715 ? -12.385 35.062 23.417 1.00 78.06 715 ASP A C 1
ATOM 5747 O O . ASP A 1 715 ? -13.247 34.384 23.970 1.00 78.06 715 ASP A O 1
ATOM 5751 N N . LEU A 1 716 ? -11.334 34.514 22.793 1.00 79.81 716 LEU A N 1
ATOM 5752 C CA . LEU A 1 716 ? -11.149 33.064 22.669 1.00 79.81 716 LEU A CA 1
ATOM 5753 C C . LEU A 1 716 ? -10.854 32.419 24.029 1.00 79.81 716 LEU A C 1
ATOM 5755 O O . LEU A 1 716 ? -11.383 31.351 24.324 1.00 79.81 716 LEU A O 1
ATOM 5759 N N . ILE A 1 717 ? -10.060 33.076 24.881 1.00 80.44 717 ILE A N 1
ATOM 5760 C CA . ILE A 1 717 ? -9.806 32.582 26.242 1.00 80.44 717 ILE A CA 1
ATOM 5761 C C . ILE A 1 717 ? -11.085 32.629 27.079 1.00 80.44 717 ILE A C 1
ATOM 5763 O O . ILE A 1 717 ? -11.396 31.646 27.748 1.00 80.44 717 ILE A O 1
ATOM 5767 N N . ARG A 1 718 ? -11.876 33.708 27.000 1.00 82.81 718 ARG A N 1
ATOM 5768 C CA . ARG A 1 718 ? -13.198 33.748 27.645 1.00 82.81 718 ARG A CA 1
ATOM 5769 C C . ARG A 1 718 ? -14.071 32.580 27.177 1.00 82.81 718 ARG A C 1
ATOM 5771 O O . ARG A 1 718 ? -14.562 31.854 28.031 1.00 82.81 718 ARG A O 1
ATOM 5778 N N . ASP A 1 719 ? -14.193 32.365 25.866 1.00 83.88 719 ASP A N 1
ATOM 5779 C CA . ASP A 1 719 ? -15.045 31.317 25.284 1.00 83.88 719 ASP A CA 1
ATOM 5780 C C . ASP A 1 719 ? -14.605 29.888 25.669 1.00 83.88 719 ASP A C 1
ATOM 5782 O O . ASP A 1 719 ? -15.454 29.018 25.859 1.00 83.88 719 ASP A O 1
ATOM 5786 N N . ILE A 1 720 ? -13.301 29.639 25.845 1.00 85.44 720 ILE A N 1
ATOM 5787 C CA . ILE A 1 720 ? -12.778 28.377 26.402 1.00 85.44 720 ILE A CA 1
ATOM 5788 C C . ILE A 1 720 ? -13.212 28.216 27.869 1.00 85.44 720 ILE A C 1
ATOM 5790 O O . ILE A 1 720 ? -13.721 27.163 28.260 1.00 85.44 720 ILE A O 1
ATOM 5794 N N . PHE A 1 721 ? -13.057 29.263 28.686 1.00 81.69 721 PHE A N 1
ATOM 5795 C CA . PHE A 1 721 ? -13.379 29.225 30.118 1.00 81.69 721 PHE A CA 1
ATOM 5796 C C . PHE A 1 721 ? -14.878 29.070 30.394 1.00 81.69 721 PHE A C 1
ATOM 5798 O O . PHE A 1 721 ? -15.244 28.352 31.329 1.00 81.69 721 PHE A O 1
ATOM 5805 N N . THR A 1 722 ? -15.735 29.705 29.591 1.00 81.94 722 THR A N 1
ATOM 5806 C CA . THR A 1 722 ? -17.201 29.617 29.697 1.00 81.94 722 THR A CA 1
ATOM 5807 C C . THR A 1 722 ? -17.803 28.418 28.966 1.00 81.94 722 THR A C 1
ATOM 5809 O O . THR A 1 722 ? -19.021 28.281 28.974 1.00 81.94 722 THR A O 1
ATOM 5812 N N . ASN A 1 723 ? -16.981 27.549 28.356 1.00 85.00 723 ASN A N 1
ATOM 5813 C CA . ASN A 1 723 ? -17.429 26.431 27.516 1.00 85.00 723 ASN A CA 1
ATOM 5814 C C . ASN A 1 723 ? -18.439 26.888 26.444 1.00 85.00 723 ASN A C 1
ATOM 5816 O O . ASN A 1 723 ? -19.531 26.347 26.307 1.00 85.00 723 ASN A O 1
ATOM 5820 N N . SER A 1 724 ? -18.084 27.950 25.722 1.00 85.31 724 SER A N 1
ATOM 5821 C CA . SER A 1 724 ? -18.927 28.595 24.713 1.00 85.31 724 SER A CA 1
ATOM 5822 C C . SER A 1 724 ? -18.150 28.880 23.426 1.00 85.31 724 SER A C 1
ATOM 5824 O O . SER A 1 724 ? -18.339 29.921 22.793 1.00 85.31 724 SER A O 1
ATOM 5826 N N . LEU A 1 725 ? -17.262 27.960 23.033 1.00 81.12 725 LEU A N 1
ATOM 5827 C CA . LEU A 1 725 ? -16.580 27.985 21.732 1.00 81.12 725 LEU A CA 1
ATOM 5828 C C . LEU A 1 725 ? -17.584 27.946 20.567 1.00 81.12 725 LEU A C 1
ATOM 5830 O O . LEU A 1 725 ? -17.351 28.567 19.529 1.00 81.12 725 LEU A O 1
ATOM 5834 N N . TRP A 1 726 ? -18.717 27.268 20.770 1.00 76.62 726 TRP A N 1
ATOM 5835 C CA . TRP A 1 726 ? -19.800 27.097 19.806 1.00 76.62 726 TRP A CA 1
ATOM 5836 C C . TRP A 1 726 ? -21.037 27.895 20.228 1.00 76.62 726 TRP A C 1
ATOM 5838 O O . TRP A 1 726 ? -22.098 27.333 20.486 1.00 76.62 726 TRP A O 1
ATOM 5848 N N . ARG A 1 727 ? -20.916 29.230 20.319 1.00 75.75 727 ARG A N 1
ATOM 5849 C CA . ARG A 1 727 ? -22.024 30.117 20.749 1.00 75.75 727 ARG A CA 1
ATOM 5850 C C . ARG A 1 727 ? -23.303 29.975 19.910 1.00 75.75 727 ARG A C 1
ATOM 5852 O O . ARG A 1 727 ? -24.389 30.188 20.434 1.00 75.75 727 ARG A O 1
ATOM 5859 N N . HIS A 1 728 ? -23.172 29.630 18.628 1.00 73.75 728 HIS A N 1
ATOM 5860 C CA . HIS A 1 728 ? -24.294 29.447 17.696 1.00 73.75 728 HIS A CA 1
ATOM 5861 C C . HIS A 1 728 ? -24.837 28.006 17.657 1.00 73.75 728 HIS A C 1
ATOM 5863 O O . HIS A 1 728 ? -25.868 27.760 17.039 1.00 73.75 728 HIS A O 1
ATOM 5869 N N . CYS A 1 729 ? -24.159 27.057 18.309 1.00 76.62 729 CYS A N 1
ATOM 5870 C CA . CYS A 1 729 ? -24.539 25.646 18.383 1.00 76.62 729 CYS A CA 1
ATOM 5871 C C . CYS A 1 729 ? -24.285 25.152 19.820 1.00 76.62 729 CYS A C 1
ATOM 5873 O O . CYS A 1 729 ? -23.301 24.442 20.050 1.00 76.62 729 CYS A O 1
ATOM 5875 N N . PRO A 1 730 ? -25.104 25.581 20.805 1.00 78.19 730 PRO A N 1
ATOM 5876 C CA . PRO A 1 730 ? -24.844 25.335 22.222 1.00 78.19 730 PRO A CA 1
ATOM 5877 C C . PRO A 1 730 ? -24.669 23.844 22.536 1.00 78.19 730 PRO A C 1
ATOM 5879 O O . PRO A 1 730 ? -23.764 23.496 23.291 1.00 78.19 730 PRO A O 1
ATOM 5882 N N . ASP A 1 731 ? -25.430 22.990 21.848 1.00 77.25 731 ASP A N 1
ATOM 5883 C CA . ASP A 1 731 ? -25.449 21.522 21.954 1.00 77.25 731 ASP A CA 1
ATOM 5884 C C . ASP A 1 731 ? -24.159 20.834 21.457 1.00 77.25 731 ASP A C 1
ATOM 5886 O O . ASP A 1 731 ? -24.053 19.610 21.471 1.00 77.25 731 ASP A O 1
ATOM 5890 N N . ARG A 1 732 ? -23.167 21.606 20.986 1.00 81.38 732 ARG A N 1
ATOM 5891 C CA . ARG A 1 732 ? -21.813 21.142 20.625 1.00 81.38 732 ARG A CA 1
ATOM 5892 C C . ARG A 1 732 ? -20.715 21.701 21.539 1.00 81.38 732 ARG A C 1
ATOM 5894 O O . ARG A 1 732 ? -19.534 21.460 21.297 1.00 81.38 732 ARG A O 1
ATOM 5901 N N . ASN A 1 733 ? -21.076 22.421 22.604 1.00 84.44 733 ASN A N 1
ATOM 5902 C CA . ASN A 1 733 ? -20.170 22.646 23.731 1.00 84.44 733 ASN A CA 1
ATOM 5903 C C . ASN A 1 733 ? -20.236 21.434 24.666 1.00 84.44 733 ASN A C 1
ATOM 5905 O O . ASN A 1 733 ? -21.309 20.889 24.909 1.00 84.44 733 ASN A O 1
ATOM 5909 N N . ILE A 1 734 ? -19.089 20.992 25.174 1.00 84.25 734 ILE A N 1
ATOM 5910 C CA . ILE A 1 734 ? -18.970 19.666 25.788 1.00 84.25 734 ILE A CA 1
ATOM 5911 C C . ILE A 1 734 ? -19.695 19.566 27.144 1.00 84.25 734 ILE A C 1
ATOM 5913 O O . ILE A 1 734 ? -19.560 20.457 27.981 1.00 84.25 734 ILE A O 1
ATOM 5917 N N . SER A 1 735 ? -20.407 18.462 27.398 1.00 83.12 735 SER A N 1
ATOM 5918 C CA . SER A 1 735 ? -20.998 18.140 28.707 1.00 83.12 735 SER A CA 1
ATOM 5919 C C . SER A 1 735 ? -20.624 16.731 29.198 1.00 83.12 735 SER A C 1
ATOM 5921 O O . SER A 1 735 ? -20.213 15.870 28.420 1.00 83.12 735 SER A O 1
ATOM 5923 N N . ALA A 1 736 ? -20.804 16.473 30.499 1.00 78.00 736 ALA A N 1
ATOM 5924 C CA . ALA A 1 736 ? -20.644 15.143 31.109 1.00 78.00 736 ALA A CA 1
ATOM 5925 C C . ALA A 1 736 ? -21.791 14.158 30.766 1.00 78.00 736 ALA A C 1
ATOM 5927 O O . ALA A 1 736 ? -21.728 12.966 31.095 1.00 78.00 736 ALA A O 1
ATOM 5928 N N . GLU A 1 737 ? -22.851 14.662 30.128 1.00 77.44 737 GLU A N 1
ATOM 5929 C CA . GLU A 1 737 ? -24.037 13.908 29.702 1.00 77.44 737 GLU A CA 1
ATOM 5930 C C . GLU A 1 737 ? -23.902 13.379 28.267 1.00 77.44 737 GLU A C 1
ATOM 5932 O O . GLU A 1 737 ? -24.495 12.352 27.951 1.00 77.44 737 GLU A O 1
ATOM 5937 N N . MET A 1 738 ? -23.085 14.034 27.429 1.00 79.69 738 MET A N 1
ATOM 5938 C CA . MET A 1 738 ? -22.699 13.539 26.102 1.00 79.69 738 MET A CA 1
ATOM 5939 C C . MET A 1 738 ? -22.013 12.171 26.171 1.00 79.69 738 MET A C 1
ATOM 5941 O O . MET A 1 738 ? -21.321 11.852 27.145 1.00 79.69 738 MET A O 1
ATOM 5945 N N . ASP A 1 739 ? -22.124 11.406 25.084 1.00 79.94 739 ASP A N 1
ATOM 5946 C CA . ASP A 1 739 ? -21.310 10.208 24.893 1.00 79.94 739 ASP A CA 1
ATOM 5947 C C . ASP A 1 739 ? -19.813 10.551 24.778 1.00 79.94 739 ASP A C 1
ATOM 5949 O O . ASP A 1 739 ? -19.429 11.594 24.245 1.00 79.94 739 ASP A O 1
ATOM 5953 N N . LEU A 1 740 ? -18.945 9.641 25.223 1.00 81.06 740 LEU A N 1
ATOM 5954 C CA . LEU A 1 740 ? -17.492 9.814 25.180 1.00 81.06 740 LEU A CA 1
ATOM 5955 C C . LEU A 1 740 ? -16.963 9.988 23.736 1.00 81.06 740 LEU A C 1
ATOM 5957 O O . LEU A 1 740 ? -15.977 10.697 23.518 1.00 81.06 740 LEU A O 1
ATOM 5961 N N . SER A 1 741 ? -17.644 9.426 22.728 1.00 78.00 741 SER A N 1
ATOM 5962 C CA . SER A 1 741 ? -17.340 9.666 21.312 1.00 78.00 741 SER A CA 1
ATOM 5963 C C . SER A 1 741 ? -17.697 11.095 20.874 1.00 78.00 741 SER A C 1
ATOM 5965 O O . SER A 1 741 ? -16.892 11.753 20.209 1.00 78.00 741 SER A O 1
ATOM 5967 N N . GLU A 1 742 ? -18.852 11.626 21.298 1.00 82.44 742 GLU A N 1
ATOM 5968 C CA . GLU A 1 742 ? -19.278 13.011 21.023 1.00 82.44 742 GLU A CA 1
ATOM 5969 C C . GLU A 1 742 ? -18.421 14.055 21.752 1.00 82.44 742 GLU A C 1
ATOM 5971 O O . GLU A 1 742 ? -18.096 15.108 21.195 1.00 82.44 742 GLU A O 1
ATOM 5976 N N . GLN A 1 743 ? -17.985 13.750 22.974 1.00 85.38 743 GLN A N 1
ATOM 5977 C CA . GLN A 1 743 ? -16.973 14.527 23.691 1.00 85.38 743 GLN A CA 1
ATOM 5978 C C . GLN A 1 743 ? -15.653 14.545 22.907 1.00 85.38 743 GLN A C 1
ATOM 5980 O O . GLN A 1 743 ? -15.053 15.601 22.704 1.00 85.38 743 GLN A O 1
ATOM 5985 N N . GLY A 1 744 ? -15.241 13.392 22.375 1.00 84.31 744 GLY A N 1
ATOM 5986 C CA . GLY A 1 744 ? -14.072 13.265 21.512 1.00 84.31 744 GLY A CA 1
ATOM 5987 C C . GLY A 1 744 ? -14.192 13.986 20.161 1.00 84.31 744 GLY A C 1
ATOM 5988 O O . GLY A 1 744 ? -13.172 14.422 19.614 1.00 84.31 744 GLY A O 1
ATOM 5989 N N . LEU A 1 745 ? -15.408 14.143 19.626 1.00 85.38 745 LEU A N 1
ATOM 5990 C CA . LEU A 1 745 ? -15.706 14.995 18.469 1.00 85.38 745 LEU A CA 1
ATOM 5991 C C . LEU A 1 745 ? -15.647 16.481 18.855 1.00 85.38 745 LEU A C 1
ATOM 5993 O O . LEU A 1 745 ? -15.028 17.271 18.146 1.00 85.38 745 LEU A O 1
ATOM 5997 N N . SER A 1 746 ? -16.194 16.850 20.015 1.00 87.06 746 SER A N 1
ATOM 5998 C CA . SER A 1 746 ? -16.099 18.202 20.580 1.00 87.06 746 SER A CA 1
ATOM 5999 C C . SER A 1 746 ? -14.641 18.633 20.792 1.00 87.06 746 SER A C 1
ATOM 6001 O O . SER A 1 746 ? -14.291 19.768 20.467 1.00 87.06 746 SER A O 1
ATOM 6003 N N . CYS A 1 747 ? -13.751 17.723 21.215 1.00 87.25 747 CYS A N 1
ATOM 6004 C CA . CYS A 1 747 ? -12.303 17.969 21.253 1.00 87.25 747 CYS A CA 1
ATOM 6005 C C . CYS A 1 747 ? -11.714 18.291 19.871 1.00 87.25 747 CYS A C 1
ATOM 6007 O O . CYS A 1 747 ? -10.912 19.217 19.746 1.00 87.25 747 CYS A O 1
ATOM 6009 N N . LEU A 1 748 ? -12.083 17.526 18.837 1.00 88.31 748 LEU A N 1
ATOM 6010 C CA . LEU A 1 748 ? -11.589 17.735 17.473 1.00 88.31 748 LEU A CA 1
ATOM 6011 C C . LEU A 1 748 ? -12.068 19.085 16.922 1.00 88.31 748 LEU A C 1
ATOM 6013 O O . LEU A 1 748 ? -11.263 19.858 16.406 1.00 88.31 748 LEU A O 1
ATOM 6017 N N . LEU A 1 749 ? -13.349 19.401 17.118 1.00 87.12 749 LEU A N 1
ATOM 6018 C CA . LEU A 1 749 ? -13.944 20.688 16.763 1.00 87.12 749 LEU A CA 1
ATOM 6019 C C . LEU A 1 749 ? -13.247 21.849 17.493 1.00 87.12 749 LEU A C 1
ATOM 6021 O O . LEU A 1 749 ? -12.850 22.823 16.853 1.00 87.12 749 LEU A O 1
ATOM 6025 N N . ALA A 1 750 ? -13.026 21.741 18.807 1.00 87.69 750 ALA A N 1
ATOM 6026 C CA . ALA A 1 750 ? -12.300 22.748 19.582 1.00 87.69 750 ALA A CA 1
ATOM 6027 C C . ALA A 1 750 ? -10.866 22.960 19.064 1.00 87.69 750 ALA A C 1
ATOM 6029 O O . ALA A 1 750 ? -10.423 24.104 18.945 1.00 87.69 750 ALA A O 1
ATOM 6030 N N . HIS A 1 751 ? -10.161 21.888 18.682 1.00 89.94 751 HIS A N 1
ATOM 6031 C CA . HIS A 1 751 ? -8.839 21.987 18.062 1.00 89.94 751 HIS A CA 1
ATOM 6032 C C . HIS A 1 751 ? -8.884 22.715 16.714 1.00 89.94 751 HIS A C 1
ATOM 6034 O O . HIS A 1 751 ? -8.094 23.637 16.513 1.00 89.94 751 HIS A O 1
ATOM 6040 N N . CYS A 1 752 ? -9.831 22.384 15.831 1.00 87.19 752 CYS A N 1
ATOM 6041 C CA . CYS A 1 752 ? -10.036 23.108 14.575 1.00 87.19 752 CYS A CA 1
ATOM 6042 C C . CYS A 1 752 ? -10.320 24.602 14.814 1.00 87.19 752 CYS A C 1
ATOM 6044 O O . CYS A 1 752 ? -9.694 25.452 14.187 1.00 87.19 752 CYS A O 1
ATOM 6046 N N . GLN A 1 753 ? -11.195 24.943 15.764 1.00 83.56 753 GLN A N 1
ATOM 6047 C CA . GLN A 1 753 ? -11.570 26.333 16.046 1.00 83.56 753 GLN A CA 1
ATOM 6048 C C . GLN A 1 753 ? -10.428 27.150 16.682 1.00 83.56 753 GLN A C 1
ATOM 6050 O O . GLN A 1 753 ? -10.266 28.334 16.381 1.00 83.56 753 GLN A O 1
ATOM 6055 N N . ILE A 1 754 ? -9.592 26.528 17.521 1.00 86.62 754 ILE A N 1
ATOM 6056 C CA . ILE A 1 754 ? -8.351 27.137 18.031 1.00 86.62 754 ILE A CA 1
ATOM 6057 C C . ILE A 1 754 ? -7.341 27.334 16.889 1.00 86.62 754 ILE A C 1
ATOM 6059 O O . ILE A 1 754 ? -6.731 28.397 16.791 1.00 86.62 754 ILE A O 1
ATOM 6063 N N . LEU A 1 755 ? -7.189 26.339 16.010 1.00 87.31 755 LEU A N 1
ATOM 6064 C CA . LEU A 1 755 ? -6.265 26.351 14.874 1.00 87.31 755 LEU A CA 1
ATOM 6065 C C . LEU A 1 755 ? -6.617 27.450 13.856 1.00 87.31 755 LEU A C 1
ATOM 6067 O O . LEU A 1 755 ? -5.762 28.280 13.543 1.00 87.31 755 LEU A O 1
ATOM 6071 N N . PHE A 1 756 ? -7.866 27.516 13.384 1.00 82.81 756 PHE A N 1
ATOM 6072 C CA . PHE A 1 756 ? -8.306 28.522 12.405 1.00 82.81 756 PHE A CA 1
ATOM 6073 C C . PHE A 1 756 ? -8.186 29.958 12.938 1.00 82.81 756 PHE A C 1
ATOM 6075 O O . PHE A 1 756 ? -7.824 30.857 12.186 1.00 82.81 756 PHE A O 1
ATOM 6082 N N . LYS A 1 757 ? -8.389 30.177 14.246 1.00 79.69 757 LYS A N 1
ATOM 6083 C CA . LYS A 1 757 ? -8.213 31.490 14.900 1.00 79.69 757 LYS A CA 1
ATOM 6084 C C . LYS A 1 757 ? -6.755 31.860 15.218 1.00 79.69 757 LYS A C 1
ATOM 6086 O O . LYS A 1 757 ? -6.516 32.934 15.776 1.00 79.69 757 LYS A O 1
ATOM 6091 N N . LYS A 1 758 ? -5.784 30.989 14.906 1.00 78.75 758 LYS A N 1
ATOM 6092 C CA . LYS A 1 758 ? -4.355 31.172 15.231 1.00 78.75 758 LYS A CA 1
ATOM 6093 C C . LYS A 1 758 ? -3.374 30.944 14.082 1.00 78.75 758 LYS A C 1
ATOM 6095 O O . LYS A 1 758 ? -2.189 31.226 14.249 1.00 78.75 758 LYS A O 1
ATOM 6100 N N . ILE A 1 759 ? -3.819 30.470 12.922 1.00 76.94 759 ILE A N 1
ATOM 6101 C CA . ILE A 1 759 ? -2.967 30.377 11.731 1.00 76.94 759 ILE A CA 1
ATOM 6102 C C . ILE A 1 759 ? -2.582 31.786 11.237 1.00 76.94 759 ILE A C 1
ATOM 6104 O O . ILE A 1 759 ? -3.466 32.612 11.013 1.00 76.94 759 ILE A O 1
ATOM 6108 N N . PRO A 1 760 ? -1.286 32.070 10.995 1.00 71.00 760 PRO A N 1
ATOM 6109 C CA . PRO A 1 760 ? -0.873 33.283 10.299 1.00 71.00 760 PRO A CA 1
ATOM 6110 C C . PRO A 1 760 ? -1.431 33.308 8.870 1.00 71.00 760 PRO A C 1
ATOM 6112 O O . PRO A 1 760 ? -1.245 32.349 8.117 1.00 71.00 760 PRO A O 1
ATOM 6115 N N . GLY A 1 761 ? -2.044 34.426 8.466 1.00 65.00 761 GLY A N 1
ATOM 6116 C CA . GLY A 1 761 ? -2.744 34.583 7.177 1.00 65.00 761 GLY A CA 1
ATOM 6117 C C . GLY A 1 761 ? -1.897 34.404 5.905 1.00 65.00 761 GLY A C 1
ATOM 6118 O O . GLY A 1 761 ? -2.431 34.434 4.805 1.00 65.00 761 GLY A O 1
ATOM 6119 N N . GLN A 1 762 ? -0.588 34.171 6.034 1.00 58.56 762 GLN A N 1
ATOM 6120 C CA . GLN A 1 762 ? 0.310 33.819 4.928 1.00 58.56 762 GLN A CA 1
ATOM 6121 C C . GLN A 1 762 ? 0.169 32.350 4.461 1.00 58.56 762 GLN A C 1
ATOM 6123 O O . GLN A 1 762 ? 0.798 31.962 3.480 1.00 58.56 762 GLN A O 1
ATOM 6128 N N . LYS A 1 763 ? -0.638 31.510 5.132 1.00 59.41 763 LYS A N 1
ATOM 6129 C CA . LYS A 1 763 ? -0.879 30.103 4.745 1.00 59.41 763 LYS A CA 1
ATOM 6130 C C . LYS A 1 763 ? -2.142 29.935 3.893 1.00 59.41 763 LYS A C 1
ATOM 6132 O O . LYS A 1 763 ? -3.173 29.469 4.371 1.00 59.41 763 LYS A O 1
ATOM 6137 N N . THR A 1 764 ? -2.017 30.273 2.612 1.00 60.53 764 THR A N 1
ATOM 6138 C CA . THR A 1 764 ? -3.107 30.343 1.617 1.00 60.53 764 THR A CA 1
ATOM 6139 C C . THR A 1 764 ? -4.003 29.101 1.514 1.00 60.53 764 THR A C 1
ATOM 6141 O O . THR A 1 764 ? -5.209 29.240 1.336 1.00 60.53 764 THR A O 1
ATOM 6144 N N . TRP A 1 765 ? -3.458 27.889 1.657 1.00 75.31 765 TRP A N 1
ATOM 6145 C CA . TRP A 1 765 ? -4.215 26.640 1.463 1.00 75.31 765 TRP A CA 1
ATOM 6146 C C . TRP A 1 765 ? -5.239 26.325 2.567 1.00 75.31 765 TRP A C 1
ATOM 6148 O O . TRP A 1 765 ? -6.130 25.510 2.346 1.00 75.31 765 TRP A O 1
ATOM 6158 N N . LEU A 1 766 ? -5.152 26.970 3.738 1.00 77.31 766 LEU A N 1
ATOM 6159 C CA . LEU A 1 766 ? -6.156 26.836 4.805 1.00 77.31 766 LEU A CA 1
ATOM 6160 C C . LEU A 1 766 ? -7.201 27.958 4.798 1.00 77.31 766 LEU A C 1
ATOM 6162 O O . LEU A 1 766 ? -8.198 27.847 5.508 1.00 77.31 766 LEU A O 1
ATOM 6166 N N . THR A 1 767 ? -7.028 28.999 3.976 1.00 80.19 767 THR A N 1
ATOM 6167 C CA . THR A 1 767 ? -7.964 30.130 3.885 1.00 80.19 767 THR A CA 1
ATOM 6168 C C . THR A 1 767 ? -9.419 29.705 3.629 1.00 80.19 767 THR A C 1
ATOM 6170 O O . THR A 1 767 ? -10.278 30.214 4.344 1.00 80.19 767 THR A O 1
ATOM 6173 N N . PRO A 1 768 ? -9.747 28.742 2.736 1.00 83.69 768 PRO A N 1
ATOM 6174 C CA . PRO A 1 768 ? -11.138 28.315 2.536 1.00 83.69 768 PRO A CA 1
ATOM 6175 C C . PRO A 1 768 ? -11.786 27.726 3.799 1.00 83.69 768 PRO A C 1
ATOM 6177 O O . PRO A 1 768 ? -12.950 27.994 4.079 1.00 83.69 768 PRO A O 1
ATOM 6180 N N . LEU A 1 769 ? -11.026 26.971 4.603 1.00 83.69 769 LEU A N 1
ATOM 6181 C CA . LEU A 1 769 ? -11.517 26.381 5.855 1.00 83.69 769 LEU A CA 1
ATOM 6182 C C . LEU A 1 769 ? -11.592 27.415 6.987 1.00 83.69 769 LEU A C 1
ATOM 6184 O O . LEU A 1 769 ? -12.549 27.416 7.758 1.00 83.69 769 LEU A O 1
ATOM 6188 N N . THR A 1 770 ? -10.627 28.336 7.060 1.00 81.62 770 THR A N 1
ATOM 6189 C CA . THR A 1 770 ? -10.660 29.468 8.000 1.00 81.62 770 THR A CA 1
ATOM 6190 C C . THR A 1 770 ? -11.843 30.396 7.715 1.00 81.62 770 THR A C 1
ATOM 6192 O O . THR A 1 770 ? -12.505 30.828 8.662 1.00 81.62 770 THR A O 1
ATOM 6195 N N . ASN A 1 771 ? -12.151 30.647 6.436 1.00 82.31 771 ASN A N 1
ATOM 6196 C CA . ASN A 1 771 ? -13.348 31.366 6.006 1.00 82.31 771 ASN A CA 1
ATOM 6197 C C . ASN A 1 771 ? -14.603 30.580 6.394 1.00 82.31 771 ASN A C 1
ATOM 6199 O O . ASN A 1 771 ? -15.430 31.109 7.119 1.00 82.31 771 ASN A O 1
ATOM 6203 N N . PHE A 1 772 ? -14.715 29.298 6.038 1.00 82.69 772 PHE A N 1
ATOM 6204 C CA . PHE A 1 772 ? -15.870 28.470 6.410 1.00 82.69 772 PHE A CA 1
ATOM 6205 C C . PHE A 1 772 ? -16.145 28.440 7.931 1.00 82.69 772 PHE A C 1
ATOM 6207 O O . PHE A 1 772 ? -17.300 28.426 8.349 1.00 82.69 772 PHE A O 1
ATOM 6214 N N . ALA A 1 773 ? -15.101 28.479 8.768 1.00 77.50 773 ALA A N 1
ATOM 6215 C CA . ALA A 1 773 ? -15.224 28.426 10.227 1.00 77.50 773 ALA A CA 1
ATOM 6216 C C . ALA A 1 773 ? -15.503 29.774 10.929 1.00 77.50 773 ALA A C 1
ATOM 6218 O O . ALA A 1 773 ? -16.050 29.770 12.034 1.00 77.50 773 ALA A O 1
ATOM 6219 N N . ASN A 1 774 ? -15.105 30.913 10.344 1.00 76.31 774 ASN A N 1
ATOM 6220 C CA . ASN A 1 774 ? -15.226 32.244 10.976 1.00 76.31 774 ASN A CA 1
ATOM 6221 C C . ASN A 1 774 ? -16.113 33.228 10.195 1.00 76.31 774 ASN A C 1
ATOM 6223 O O . ASN A 1 774 ? -16.645 34.156 10.796 1.00 76.31 774 ASN A O 1
ATOM 6227 N N . HIS A 1 775 ? -16.249 33.010 8.888 1.00 81.00 775 HIS A N 1
ATOM 6228 C CA . HIS A 1 775 ? -16.928 33.848 7.900 1.00 81.00 775 HIS A CA 1
ATOM 6229 C C . HIS A 1 775 ? -17.715 32.989 6.880 1.00 81.00 775 HIS A C 1
ATOM 6231 O O . HIS A 1 775 ? -17.442 33.055 5.674 1.00 81.00 775 HIS A O 1
ATOM 6237 N N . PRO A 1 776 ? -18.656 32.128 7.323 1.00 82.31 776 PRO A N 1
ATOM 6238 C CA . PRO A 1 776 ? -19.429 31.263 6.426 1.00 82.31 776 PRO A CA 1
ATOM 6239 C C . PRO A 1 776 ? -20.221 32.049 5.366 1.00 82.31 776 PRO A C 1
ATOM 6241 O O . PRO A 1 776 ? -20.484 31.520 4.288 1.00 82.31 776 PRO A O 1
ATOM 6244 N N . GLU A 1 777 ? -20.535 33.323 5.618 1.00 85.62 777 GLU A N 1
ATOM 6245 C CA . GLU A 1 777 ? -21.129 34.251 4.652 1.00 85.62 777 GLU A CA 1
ATOM 6246 C C . GLU A 1 777 ? -20.288 34.443 3.377 1.00 85.62 777 GLU A C 1
ATOM 6248 O O . GLU A 1 777 ? -20.848 34.700 2.315 1.00 85.62 777 GLU A O 1
ATOM 6253 N N . LEU A 1 778 ? -18.964 34.260 3.450 1.00 84.50 778 LEU A N 1
ATOM 6254 C CA . LEU A 1 778 ? -18.055 34.343 2.299 1.00 84.50 778 LEU A CA 1
ATOM 6255 C C . LEU A 1 778 ? -17.971 33.035 1.492 1.00 84.50 778 LEU A C 1
ATOM 6257 O O . LEU A 1 778 ? -17.296 32.999 0.468 1.00 84.50 778 LEU A O 1
ATOM 6261 N N . MET A 1 779 ? -18.622 31.961 1.953 1.00 85.00 779 MET A N 1
ATOM 6262 C CA . MET A 1 779 ? -18.517 30.610 1.382 1.00 85.00 779 MET A CA 1
ATOM 6263 C C . MET A 1 779 ? -19.840 30.089 0.791 1.00 85.00 779 MET A C 1
ATOM 6265 O O . MET A 1 779 ? -19.889 28.950 0.336 1.00 85.00 779 MET A O 1
ATOM 6269 N N . VAL A 1 780 ? -20.909 30.897 0.780 1.00 84.56 780 VAL A N 1
ATOM 6270 C CA . VAL A 1 780 ? -22.270 30.473 0.375 1.00 84.56 780 VAL A CA 1
ATOM 6271 C C . VAL A 1 780 ? -22.340 29.979 -1.076 1.00 84.56 780 VAL A C 1
ATOM 6273 O O . VAL A 1 780 ? -23.036 29.008 -1.355 1.00 84.56 780 VAL A O 1
ATOM 6276 N N . GLU A 1 781 ? -21.592 30.608 -1.984 1.00 84.62 781 GLU A N 1
ATOM 6277 C CA . GLU A 1 781 ? -21.518 30.243 -3.411 1.00 84.62 781 GLU A CA 1
ATOM 6278 C C . GLU A 1 781 ? -20.213 29.490 -3.757 1.00 84.62 781 GLU A C 1
ATOM 6280 O O . GLU A 1 781 ? -19.794 29.440 -4.910 1.00 84.62 781 GLU A O 1
ATOM 6285 N N . SER A 1 782 ? -19.530 28.918 -2.755 1.00 84.56 782 SER A N 1
ATOM 6286 C CA . SER A 1 782 ? -18.269 28.186 -2.937 1.00 84.56 782 SER A CA 1
ATOM 6287 C C . SER A 1 782 ? -18.466 26.672 -2.953 1.00 84.56 782 SER A C 1
ATOM 6289 O O . SER A 1 782 ? -19.091 26.108 -2.056 1.00 84.56 782 SER A O 1
ATOM 6291 N N . TYR A 1 783 ? -17.831 25.992 -3.911 1.00 84.00 783 TYR A N 1
ATOM 6292 C CA . TYR A 1 783 ? -17.702 24.534 -3.888 1.00 84.00 783 TYR A CA 1
ATOM 6293 C C . TYR A 1 783 ? -16.904 24.092 -2.654 1.00 84.00 783 TYR A C 1
ATOM 6295 O O . TYR A 1 783 ? -15.752 24.491 -2.464 1.00 84.00 783 TYR A O 1
ATOM 6303 N N . LEU A 1 784 ? -17.517 23.267 -1.806 1.00 84.19 784 LEU A N 1
ATOM 6304 C CA . LEU A 1 784 ? -16.859 22.694 -0.633 1.00 84.19 784 LEU A CA 1
ATOM 6305 C C . LEU A 1 784 ? -16.076 21.428 -1.026 1.00 84.19 784 LEU A C 1
ATOM 6307 O O . LEU A 1 784 ? -16.513 20.680 -1.905 1.00 84.19 784 LEU A O 1
ATOM 6311 N N . PRO A 1 785 ? -14.935 21.137 -0.373 1.00 81.31 785 PRO A N 1
ATOM 6312 C CA . PRO A 1 785 ? -14.191 19.909 -0.633 1.00 81.31 785 PRO A CA 1
ATOM 6313 C C . PRO A 1 785 ? -15.067 18.677 -0.363 1.00 81.31 785 PRO A C 1
ATOM 6315 O O . PRO A 1 785 ? -15.833 18.651 0.599 1.00 81.31 785 PRO A O 1
ATOM 6318 N N . SER A 1 786 ? -14.925 17.640 -1.194 1.00 82.56 786 SER A N 1
ATOM 6319 C CA . SER A 1 786 ? -15.752 16.416 -1.195 1.00 82.56 786 SER A CA 1
ATOM 6320 C C . SER A 1 786 ? -17.256 16.598 -1.469 1.00 82.56 786 SER A C 1
ATOM 6322 O O . SER A 1 786 ? -18.032 15.671 -1.240 1.00 82.56 786 SER A O 1
ATOM 6324 N N . MET A 1 787 ? -17.683 17.739 -2.027 1.00 80.81 787 MET A N 1
ATOM 6325 C CA . MET A 1 787 ? -18.952 17.774 -2.765 1.00 80.81 787 MET A CA 1
ATOM 6326 C C . MET A 1 787 ? -18.904 16.804 -3.959 1.00 80.81 787 MET A C 1
ATOM 6328 O O . MET A 1 787 ? -17.834 16.637 -4.551 1.00 80.81 787 MET A O 1
ATOM 6332 N N . PRO A 1 788 ? -20.038 16.189 -4.346 1.00 79.00 788 PRO A N 1
ATOM 6333 C CA . PRO A 1 788 ? -20.148 15.516 -5.631 1.00 79.00 788 PRO A CA 1
ATOM 6334 C C . PRO A 1 788 ? -19.840 16.500 -6.760 1.00 79.00 788 PRO A C 1
ATOM 6336 O O . PRO A 1 788 ? -20.409 17.591 -6.811 1.00 79.00 788 PRO A O 1
ATOM 6339 N N . GLN A 1 789 ? -18.950 16.095 -7.656 1.00 72.19 789 GLN A N 1
ATOM 6340 C CA . GLN A 1 789 ? -18.741 16.738 -8.941 1.00 72.19 789 GLN A CA 1
ATOM 6341 C C . GLN A 1 789 ? -19.239 15.752 -9.993 1.00 72.19 789 GLN A C 1
ATOM 6343 O O . GLN A 1 789 ? -18.768 14.616 -10.022 1.00 72.19 789 GLN A O 1
ATOM 6348 N N . ASP A 1 790 ? -20.187 16.176 -10.826 1.00 73.19 790 ASP A N 1
ATOM 6349 C CA . ASP A 1 790 ? -20.587 15.395 -11.992 1.00 73.19 790 ASP A CA 1
ATOM 6350 C C . ASP A 1 790 ? -19.366 15.266 -12.913 1.00 73.19 790 ASP A C 1
ATOM 6352 O O . ASP A 1 790 ? -18.834 16.277 -13.388 1.00 73.19 790 ASP A O 1
ATOM 6356 N N . ASP A 1 791 ? -18.893 14.039 -13.151 1.00 66.38 791 ASP A N 1
ATOM 6357 C CA . ASP A 1 791 ? -17.887 13.808 -14.182 1.00 66.38 791 ASP A CA 1
ATOM 6358 C C . ASP A 1 791 ? -18.548 14.093 -15.533 1.00 66.38 791 ASP A C 1
ATOM 6360 O O . ASP A 1 791 ? -19.476 13.405 -15.969 1.00 66.38 791 ASP A O 1
ATOM 6364 N N . LEU A 1 792 ? -18.102 15.172 -16.174 1.00 56.44 792 LEU A N 1
ATOM 6365 C CA . LEU A 1 792 ? -18.728 15.673 -17.386 1.00 56.44 792 LEU A CA 1
ATOM 6366 C C . LEU A 1 792 ? -18.595 14.674 -18.546 1.00 56.44 792 LEU A C 1
ATOM 6368 O O . LEU A 1 792 ? -19.456 14.673 -19.423 1.00 56.44 792 LEU A O 1
ATOM 6372 N N . GLU A 1 793 ? -17.567 13.820 -18.552 1.00 58.03 793 GLU A N 1
ATOM 6373 C CA . GLU A 1 793 ? -17.396 12.771 -19.558 1.00 58.03 793 GLU A CA 1
ATOM 6374 C C . GLU A 1 793 ? -18.181 11.499 -19.205 1.00 58.03 793 GLU A C 1
ATOM 6376 O O . GLU A 1 793 ? -18.724 10.877 -20.116 1.00 58.03 793 GLU A O 1
ATOM 6381 N N . GLU A 1 794 ? -18.356 11.151 -17.923 1.00 61.69 794 GLU A N 1
ATOM 6382 C CA . GLU A 1 794 ? -19.286 10.078 -17.521 1.00 61.69 794 GLU A CA 1
ATOM 6383 C C . GLU A 1 794 ? -20.742 10.458 -17.850 1.00 61.69 794 GLU A C 1
ATOM 6385 O O . GLU A 1 794 ? -21.477 9.669 -18.447 1.00 61.69 794 GLU A O 1
ATOM 6390 N N . VAL A 1 795 ? -21.148 11.702 -17.563 1.00 59.22 795 VAL A N 1
ATOM 6391 C CA . VAL A 1 795 ? -22.488 12.220 -17.885 1.00 59.22 795 VAL A CA 1
ATOM 6392 C C . VAL A 1 795 ? -22.701 12.335 -19.397 1.00 59.22 795 VAL A C 1
ATOM 6394 O O . VAL A 1 795 ? -23.745 11.907 -19.895 1.00 59.22 795 VAL A O 1
ATOM 6397 N N . LYS A 1 796 ? -21.720 12.834 -20.167 1.00 55.31 796 LYS A N 1
ATOM 6398 C CA . LYS A 1 796 ? -21.774 12.774 -21.642 1.00 55.31 796 LYS A CA 1
ATOM 6399 C C . LYS A 1 796 ? -21.852 11.331 -22.134 1.00 55.31 796 LYS A C 1
ATOM 6401 O O . LYS A 1 796 ? -22.661 11.051 -23.010 1.00 55.31 796 LYS A O 1
ATOM 6406 N N . GLY A 1 797 ? -21.049 10.427 -21.576 1.00 61.56 797 GLY A N 1
ATOM 6407 C CA . GLY A 1 797 ? -21.030 9.007 -21.919 1.00 61.56 797 GLY A CA 1
ATOM 6408 C C . GLY A 1 797 ? -22.392 8.351 -21.710 1.00 61.56 797 GLY A C 1
ATOM 6409 O O . GLY A 1 797 ? -22.896 7.694 -22.617 1.00 61.56 797 GLY A O 1
ATOM 6410 N N . ALA A 1 798 ? -23.042 8.614 -20.575 1.00 57.56 798 ALA A N 1
ATOM 6411 C CA . ALA A 1 798 ? -24.395 8.151 -20.284 1.00 57.56 798 ALA A CA 1
ATOM 6412 C C . ALA A 1 798 ? -25.445 8.748 -21.243 1.00 57.56 798 ALA A C 1
ATOM 6414 O O . ALA A 1 798 ? -26.300 8.020 -21.743 1.00 57.56 798 ALA A O 1
ATOM 6415 N N . ILE A 1 799 ? -25.366 10.048 -21.556 1.00 55.66 799 ILE A N 1
ATOM 6416 C CA . ILE A 1 799 ? -26.272 10.721 -22.508 1.00 55.66 799 ILE A CA 1
ATOM 6417 C C . ILE A 1 799 ? -26.080 10.201 -23.944 1.00 55.66 799 ILE A C 1
ATOM 6419 O O . ILE A 1 799 ? -27.051 10.071 -24.690 1.00 55.66 799 ILE A O 1
ATOM 6423 N N . LEU A 1 800 ? -24.846 9.881 -24.339 1.00 56.62 800 LEU A N 1
ATOM 6424 C CA . LEU A 1 800 ? -24.525 9.294 -25.641 1.00 56.62 800 LEU A CA 1
ATOM 6425 C C . LEU A 1 800 ? -24.978 7.829 -25.722 1.00 56.62 800 LEU A C 1
ATOM 6427 O O . LEU A 1 800 ? -25.569 7.441 -26.724 1.00 56.62 800 LEU A O 1
ATOM 6431 N N . ALA A 1 801 ? -24.783 7.042 -24.660 1.00 56.53 801 ALA A N 1
ATOM 6432 C CA . ALA A 1 801 ? -25.245 5.654 -24.568 1.00 56.53 801 ALA A CA 1
ATOM 6433 C C . ALA A 1 801 ? -26.778 5.517 -24.452 1.00 56.53 801 ALA A C 1
ATOM 6435 O O . ALA A 1 801 ? -27.325 4.457 -24.751 1.00 56.53 801 ALA A O 1
ATOM 6436 N N . ALA A 1 802 ? -27.487 6.576 -24.045 1.00 52.16 802 ALA A N 1
ATOM 6437 C CA . ALA A 1 802 ? -28.951 6.624 -23.989 1.00 52.16 802 ALA A CA 1
ATOM 6438 C C . ALA A 1 802 ? -29.632 6.866 -25.356 1.00 52.16 802 ALA A C 1
ATOM 6440 O O . ALA A 1 802 ? -30.865 6.887 -25.435 1.00 52.16 802 ALA A O 1
ATOM 6441 N N . ARG A 1 803 ? -28.857 7.056 -26.433 1.00 53.25 803 ARG A N 1
ATOM 6442 C CA . ARG A 1 803 ? -29.359 7.253 -27.801 1.00 53.25 803 ARG A CA 1
ATOM 6443 C C . ARG A 1 803 ? -29.163 5.991 -28.631 1.00 53.25 803 ARG A C 1
ATOM 6445 O O . ARG A 1 803 ? -28.109 5.366 -28.576 1.00 53.25 803 ARG A O 1
ATOM 6452 N N . ASP A 1 804 ? -30.185 5.624 -29.398 1.00 54.72 804 ASP A N 1
ATOM 6453 C CA . ASP A 1 804 ? -30.082 4.525 -30.358 1.00 54.72 804 ASP A CA 1
ATOM 6454 C C . ASP A 1 804 ? -29.348 4.961 -31.642 1.00 54.72 804 ASP A C 1
ATOM 6456 O O . ASP A 1 804 ? -29.069 6.144 -31.854 1.00 54.72 804 ASP A O 1
ATOM 6460 N N . GLU A 1 805 ? -29.062 4.010 -32.536 1.00 54.06 805 GLU A N 1
ATOM 6461 C CA . GLU A 1 805 ? -28.378 4.268 -33.817 1.00 54.06 805 GLU A CA 1
ATOM 6462 C C . GLU A 1 805 ? -29.149 5.231 -34.749 1.00 54.06 805 GLU A C 1
ATOM 6464 O O . GLU A 1 805 ? -28.582 5.740 -35.717 1.00 54.06 805 GLU A O 1
ATOM 6469 N N . ASN A 1 806 ? -30.424 5.517 -34.454 1.00 52.38 806 ASN A N 1
ATOM 6470 C CA . ASN A 1 806 ? -31.281 6.446 -35.194 1.00 52.38 806 ASN A CA 1
ATOM 6471 C C . ASN A 1 806 ? -31.408 7.826 -34.517 1.00 52.38 806 ASN A C 1
ATOM 6473 O O . ASN A 1 806 ? -32.054 8.720 -35.068 1.00 52.38 806 ASN A O 1
ATOM 6477 N N . GLY A 1 807 ? -30.790 8.023 -33.348 1.00 52.22 807 GLY A N 1
ATOM 6478 C CA . GLY A 1 807 ? -30.758 9.296 -32.629 1.00 52.22 807 GLY A CA 1
ATOM 6479 C C . GLY A 1 807 ? -32.049 9.661 -31.889 1.00 52.22 807 GLY A C 1
ATOM 6480 O O . GLY A 1 807 ? -32.235 10.836 -31.567 1.00 52.22 807 GLY A O 1
ATOM 6481 N N . LEU A 1 808 ? -32.935 8.699 -31.611 1.00 49.22 808 LEU A N 1
ATOM 6482 C CA . LEU A 1 808 ? -34.110 8.925 -30.766 1.00 49.22 808 LEU A CA 1
ATOM 6483 C C . LEU A 1 808 ? -33.759 8.735 -29.284 1.00 49.22 808 LEU A C 1
ATOM 6485 O O . LEU A 1 808 ? -32.981 7.859 -28.904 1.00 49.22 808 LEU A O 1
ATOM 6489 N N . GLU A 1 809 ? -34.333 9.584 -28.431 1.00 46.81 809 GLU A N 1
ATOM 6490 C CA . GLU A 1 809 ? -34.070 9.566 -26.991 1.00 46.81 809 GLU A CA 1
ATOM 6491 C C . GLU A 1 809 ? -34.883 8.457 -26.315 1.00 46.81 809 GLU A C 1
ATOM 6493 O O . GLU A 1 809 ? -36.110 8.541 -26.218 1.00 46.81 809 GLU A O 1
ATOM 6498 N N . ASN A 1 810 ? -34.202 7.421 -25.813 1.00 42.16 810 ASN A N 1
ATOM 6499 C CA . ASN A 1 810 ? -34.828 6.477 -24.894 1.00 42.16 810 ASN A CA 1
ATOM 6500 C C . ASN A 1 810 ? -34.974 7.142 -23.512 1.00 42.16 810 ASN A C 1
ATOM 6502 O O . ASN A 1 810 ? -33.981 7.625 -22.964 1.00 42.16 810 ASN A O 1
ATOM 6506 N N . PRO A 1 811 ? -36.176 7.162 -22.905 1.00 43.59 811 PRO A N 1
ATOM 6507 C CA . PRO A 1 811 ? -36.360 7.731 -21.575 1.00 43.59 811 PRO A CA 1
ATOM 6508 C C . PRO A 1 811 ? -35.672 6.854 -20.519 1.00 43.59 811 PRO A C 1
ATOM 6510 O O . PRO A 1 811 ? -36.150 5.772 -20.174 1.00 43.59 811 PRO A O 1
ATOM 6513 N N . VAL A 1 812 ? -34.545 7.333 -19.986 1.00 37.88 812 VAL A N 1
ATOM 6514 C CA . VAL A 1 812 ? -33.795 6.653 -18.920 1.00 37.88 812 VAL A CA 1
ATOM 6515 C C . VAL A 1 812 ? -34.559 6.762 -17.597 1.00 37.88 812 VAL A C 1
ATOM 6517 O O . VAL A 1 812 ? -34.496 7.771 -16.895 1.00 37.88 812 VAL A O 1
ATOM 6520 N N . PHE A 1 813 ? -35.284 5.704 -17.236 1.00 34.09 813 PHE A N 1
ATOM 6521 C CA . PHE A 1 813 ? -35.951 5.597 -15.939 1.00 34.09 813 PHE A CA 1
ATOM 6522 C C . PHE A 1 813 ? -34.954 5.211 -14.839 1.00 34.09 813 PHE A C 1
ATOM 6524 O O . PHE A 1 813 ? -34.613 4.041 -14.673 1.00 34.09 813 PHE A O 1
ATOM 6531 N N . TYR A 1 814 ? -34.521 6.190 -14.044 1.00 33.41 814 TYR A N 1
ATOM 6532 C CA . TYR A 1 814 ? -33.768 5.931 -12.817 1.00 33.41 814 TYR A CA 1
ATOM 6533 C C . TYR A 1 814 ? -34.712 5.508 -11.679 1.00 33.41 814 TYR A C 1
ATOM 6535 O O . TYR A 1 814 ? -35.500 6.317 -11.186 1.00 33.41 814 TYR A O 1
ATOM 6543 N N . SER A 1 815 ? -34.607 4.253 -11.231 1.00 28.78 815 SER A N 1
ATOM 6544 C CA . SER A 1 815 ? -35.171 3.804 -9.951 1.00 28.78 815 SER A CA 1
ATOM 6545 C C . SER A 1 815 ? -34.073 3.755 -8.893 1.00 28.78 815 SER A C 1
ATOM 6547 O O . SER A 1 815 ? -33.002 3.200 -9.135 1.00 28.78 815 SER A O 1
ATOM 6549 N N . LYS A 1 816 ? -34.346 4.311 -7.707 1.00 32.25 816 LYS A N 1
ATOM 6550 C CA . LYS A 1 816 ? -33.402 4.309 -6.578 1.00 32.25 816 LYS A CA 1
ATOM 6551 C C . LYS A 1 816 ? -33.559 3.092 -5.657 1.00 32.25 816 LYS A C 1
ATOM 6553 O O . LYS A 1 816 ? -32.662 2.812 -4.864 1.00 32.25 816 LYS A O 1
ATOM 6558 N N . ASP A 1 817 ? -34.673 2.369 -5.757 1.00 28.45 817 ASP A N 1
ATOM 6559 C CA . ASP A 1 817 ? -35.010 1.290 -4.830 1.00 28.45 817 ASP A CA 1
ATOM 6560 C C . ASP A 1 817 ? -34.522 -0.077 -5.320 1.00 28.45 817 ASP A C 1
ATOM 6562 O O . ASP A 1 817 ? -35.045 -0.655 -6.274 1.00 28.45 817 ASP A O 1
ATOM 6566 N N . LYS A 1 818 ? -33.560 -0.652 -4.586 1.00 42.25 818 LYS A N 1
ATOM 6567 C CA . LYS A 1 818 ? -33.251 -2.090 -4.631 1.00 42.25 818 LYS A CA 1
ATOM 6568 C C . LYS A 1 818 ? -34.325 -2.894 -3.885 1.00 42.25 818 LYS A C 1
ATOM 6570 O O . LYS A 1 818 ? -34.049 -3.522 -2.865 1.00 42.25 818 LYS A O 1
ATOM 6575 N N . SER A 1 819 ? -35.552 -2.880 -4.396 1.00 40.75 819 SER A N 1
ATOM 6576 C CA . SER A 1 819 ? -36.605 -3.797 -3.961 1.00 40.75 819 SER A CA 1
ATOM 6577 C C . SER A 1 819 ? -37.649 -4.037 -5.056 1.00 40.75 819 SER A C 1
ATOM 6579 O O . SER A 1 819 ? -38.586 -3.267 -5.225 1.00 40.75 819 SER A O 1
ATOM 6581 N N . ILE A 1 820 ? -37.501 -5.153 -5.776 1.00 36.19 820 ILE A N 1
ATOM 6582 C CA . ILE A 1 820 ? -38.516 -6.215 -5.925 1.00 36.19 820 ILE A CA 1
ATOM 6583 C C . ILE A 1 820 ? -37.929 -7.330 -6.810 1.00 36.19 820 ILE A C 1
ATOM 6585 O O . ILE A 1 820 ? -37.580 -7.077 -7.956 1.00 36.19 820 ILE A O 1
ATOM 6589 N N . GLN A 1 821 ? -37.856 -8.527 -6.211 1.00 34.78 821 GLN A N 1
ATOM 6590 C CA . GLN A 1 821 ? -37.698 -9.875 -6.796 1.00 34.78 821 GLN A CA 1
ATOM 6591 C C . GLN A 1 821 ? -36.707 -10.038 -7.961 1.00 34.78 821 GLN A C 1
ATOM 6593 O O . GLN A 1 821 ? -37.154 -10.056 -9.127 1.00 34.78 821 GLN A O 1
#

Foldseek 3Di:
DKKFWAFADDDDFAFDWFALDPVPRPGRDDDDPQWDWDKDWDADPVRRIIIGIDTAHQDDDDPPPDDTGDDDDDDDDDDDDDDDDDDDPDDDDDDDPDPDDDPWFALFFQSVQDPAWDWDWHNVPTDPDDIFIATWHADPVRDIGTTAFIADPQPDQQQDDPVCQQCKDDDRVHGIGRHLVSQQSRCVVFQGKTWIWDAALVRQIFIKIFRTWHFHDVVLQRAIATHDIDAQAPDFCVVLHRAHKFHPHGAREQAPDGQCVQLVHIGSAHNGTQAGCGFGDDNHDDPRPNSHRHNNQAADDQAAPQPRHGQDDDPPDHGFFWFWDPDPPDIHIHTPVVVVVCVVVVQQADSVHRHHDDDPDDGDGHHHTHSVPVVVVVQVVQFVVVLCCCQPPCLNPQAHHDPVVLVVQLCQLWDQDPVRDTWHAPSGPDPPRTDSARDLDCSSVLSLLSHDDPCSVVSNVVSLVSSVVSQPVPPPRVVVVVVSLVSNLVSLLVNLCVVVVDPDPVLLVQLLVLLVCLQVLCPDDPVPSNSNSNSVSSLLNSLLVLLVVLLCCQPVVDDCDPSNVSSLVSLLVSQVSHPDCVSLVSSLVSSCVVPNPLSLLSSCVRDDPSSVVSNDDPVPDDDDFSFQDLPCCVLDPLLVVLLVQVVVCLLVLNLVSVLVQQPDPPPSLSSQLSNLLSCLCVQQRVCQTDPPVPSSVVSLVSVLVSVCVSDPPNVSSVCSNVLNLPVVCSVLRDHNPDRSVSNVVSSVVNSLSSNLVRDDPVPVVCVLVNCVNPPVVVCPPPDDPPDDDPPPVVVVVVQVVQADPVGDGDPDDDDPDPDDD

Organism: Mytilus galloprovincialis (NCBI:txid29158)

InterPro domains:
  IPR002181 Fibrinogen, alpha/beta/gamma chain, C-terminal globular domain [PF00147] (107-302)
  IPR002181 Fibrinogen, alpha/beta/gamma chain, C-terminal globular domain [PS51406] (100-321)
  IPR002181 Fibrinogen, alpha/beta/gamma chain, C-terminal globular domain [SM00186] (104-311)
  IPR002181 Fibrinogen, alpha/beta/gamma chain, C-terminal globular domain [cd00087] (104-300)
  IPR013083 Zinc finger, RING/FYVE/PHD-type [G3DSA:3.30.40.10] (301-377)
  IPR014716 Fibrinogen, alpha/beta/gamma chain, C-terminal globular, subdomain 1 [G3DSA:3.90.215.10] (102-238)
  IPR020837 Fibrinogen, conserved site [PS00514] (267-279)
  IPR036056 Fibrinogen-like, C-terminal [SSF56496] (98-301)
  IPR050373 Fibrinogen C-terminal domain-containing protein [PTHR19143] (94-303)

Radius of gyration: 38.67 Å; chains: 1; bounding box: 84×91×104 Å